Protein AF-A0A388K376-F1 (afdb_monomer)

Organism: Chara braunii (NCBI:txid69332)

InterPro domains:
  IPR001272 Phosphoenolpyruvate carboxykinase, ATP-utilising [MF_00453] (717-1247)
  IPR001272 Phosphoenolpyruvate carboxykinase, ATP-utilising [PF01293] (727-1193)
  IPR001272 Phosphoenolpyruvate carboxykinase, ATP-utilising [PTHR30031] (686-1246)
  IPR001272 Phosphoenolpyruvate carboxykinase, ATP-utilising [TIGR00224] (724-1246)
  IPR001272 Phosphoenolpyruvate carboxykinase, ATP-utilising [cd00484] (727-1244)
  IPR008210 Phosphoenolpyruvate carboxykinase, N-terminal [G3DSA:3.40.449.10] (725-931)
  IPR008210 Phosphoenolpyruvate carboxykinase, N-terminal [SSF68923] (724-924)
  IPR013035 Phosphoenolpyruvate carboxykinase, C-terminal [G3DSA:3.90.228.20] (932-1227)
  IPR013057 Amino acid transporter, transmembrane domain [PF01490] (84-297)
  IPR013057 Amino acid transporter, transmembrane domain [PF01490] (342-517)
  IPR015994 Phosphoenolpyruvate carboxykinase (ATP), conserved site [PS00532] (962-977)

Secondary structure (DSSP, 8-state):
--------------------------------------------------------------------S-S---SSS---HHHHHHHHHHHH-SGGGGGHHHHHHHHHHHHHHHHHHHHHHHHHHHHHHHHHHHHHHT-SSHHHHHHHHHHHHHHHHHHHHHHHHHHHHHHHHHHHHHHHHHHHHHHHS-TT-GGGSHHHHHHHHIIIIIHHHHT-S-GGGGHHHHHHHHHHHHHHHHHHHHHHHHHHHH-HHHHHHHGGG--SS---TTHHHHHHHHHHHH--HHHHHHHHHHS-TTPPP---PPP--------------------S-SHHHHHHHHHHHHHHHHHHHHHHHHHHHHHHHHHHHHHH-TT--S-HHHHS-TT-HHHHHHHHHHHHHHHHHHHHHHHHHHHHHHHHHHHHHHHHHHTTSPPP-------------------TT--HHHHHHHHHHHHHHHHHHHHHH---HHHHHHHHIIIIIHIIIIIHHHHHHHTT--TT--S--SSSHHHHGGGS----SS-------------------------------------------------------------SSHHHHHHHHHHHHHHHHHHHHHHHHHHHHHHHH-TTGGGGSHHHHHHHHTTS--S-------------------------------------------------------------------TTS----S-EEES--HHHHHHHHHHHSTT-EE-TTS-EEE--TT-SS--GGGEEEE--TTTTTTS--STT-S--EE-HHHHHHHHHHHHHHHHTSS-EEEEEEEE-S-TTS-EEEEEEESSHHHHHHHHHHSBPPPTGGGTT---SEEEEE-TTSPP-TTSTT--SS-EEEEETTTTEEEEES---THHHHHHHHHHHHHHHHHTT-EEE-EEEEE-TT--EEEEE--TTSSHHHHH--TTSEEEESS-EEE-SS-EEES-SEEEEE-TT--TTT-HHHHHH-STT-EEES-EE-TTT--EESS--SS-S--EEEEEGGGSTTB-SSSEES-EEEEEEEE--TTS-S-SEEEEPHHHHHHHHHHTEEEE-TTSSTT--S-EEEE-GGG-TTT--S-HHHHHHHHHHHHHHHTPEEEEEE-SEESSSBTTBEEPPHHHHHHHHHHHHHSGGGG--EEEPTTT--EEES-BTTB-HHHHSHHHH-S-HHHHHHHHHHHHHHHHHHHGGGTT--BTTBSHHHHHHHHTS---

Radius of gyration: 41.18 Å; Cα contacts (8 Å, |Δi|>4): 1803; chains: 1; bounding box: 124×121×108 Å

Mean predicted aligned error: 21.21 Å

Solvent-accessible surface area (backbone atoms only — not comparable to full-atom values): 73616 Å² total; per-residue (Å²): 131,85,86,83,86,83,89,77,91,82,84,81,88,85,89,87,86,81,90,77,88,86,87,86,87,82,82,90,80,88,93,75,92,85,88,88,85,90,84,89,85,90,84,91,86,82,87,87,80,91,89,88,87,82,83,83,88,87,80,88,85,83,89,89,84,82,94,70,91,86,74,90,79,76,88,86,60,56,69,49,56,67,57,54,16,37,49,50,26,38,56,23,61,56,63,38,52,40,32,32,20,28,28,17,57,53,22,4,58,54,37,31,52,51,52,51,51,52,53,49,54,46,44,55,48,24,47,48,30,48,55,52,45,21,64,72,76,69,30,53,42,60,51,50,38,31,29,76,74,63,33,63,70,47,18,53,53,48,44,54,30,51,36,49,37,34,48,42,51,46,22,36,26,51,37,52,42,43,68,57,47,48,66,55,42,55,70,75,44,66,92,83,46,66,71,58,33,72,65,50,40,50,51,49,47,44,61,74,51,43,42,66,56,43,65,55,90,65,72,76,88,47,67,67,49,32,56,51,41,54,51,40,50,49,48,42,34,50,53,41,50,53,49,51,53,47,48,52,73,77,37,59,80,59,48,65,57,66,56,68,66,54,49,56,64,48,82,55,97,55,46,43,37,34,54,12,29,54,43,37,22,63,49,35,65,68,60,47,36,43,54,58,61,50,43,49,59,84,49,66,71,96,67,97,72,82,91,78,84,87,85,84,92,81,81,94,85,89,80,84,88,81,90,82,92,75,80,94,79,52,60,80,58,49,46,67,46,37,38,54,53,36,48,55,47,30,49,51,53,10,54,44,52,47,50,58,46,41,51,42,37,12,51,43,43,24,74,74,33,64,79,49,47,45,46,48,80,74,72,58,71,88,87,40,68,69,61,50,51,39,44,55,42,51,36,52,38,34,57,65,45,39,39,66,44,49,54,59,36,53,54,36,56,52,50,53,51,52,54,52,50,55,53,55,56,65,71,69,58,86,84,83,89,85,87,87,86,82,95,79,83,84,92,73,83,82,87,72,78,87,68,92,83,75,52,74,72,60,49,54,51,55,52,44,50,49,66,50,51,55,33,45,60,49,35,72,75,45,86,57,56,41,60,51,35,17,56,32,8,23,48,30,29,23,45,66,46,16,39,55,33,14,51,44,21,61,73,64,49,59,72,79,68,71,95,72,93,84,70,61,77,70,52,69,66,69,75,74,76,90,81,88,89,72,90,90,77,82,88,85,82,87,86,87,85,85,87,84,85,90,87,88,91,85,86,91,89,83,90,83,90,84,87,91,88,83,89,81,92,84,84,88,83,87,85,81,88,90,82,86,88,88,86,86,84,90,84,91,84,90,83,83,85,88,92,70,67,75,70,48,61,56,50,39,36,54,49,10,52,48,32,36,53,54,27,49,47,35,26,51,56,27,52,52,53,50,54,77,71,52,92,61,74,81,75,65,68,65,68,63,60,53,68,68,56,75,80,75,82,76,88,86,88,86,89,90,83,87,91,87,84,89,80,90,83,94,87,91,84,90,90,91,89,83,85,88,85,84,85,83,86,83,90,79,89,79,89,82,91,87,89,88,86,84,90,86,82,91,89,78,81,93,66,91,88,85,74,87,82,76,84,75,83,78,75,78,85,50,86,94,43,94,70,74,41,85,34,77,47,66,64,65,53,64,66,58,33,48,54,48,18,63,75,72,38,88,70,40,43,69,34,66,55,46,19,41,35,31,69,31,70,98,26,71,54,79,58,73,88,34,35,33,31,47,64,41,89,94,45,54,84,62,45,36,63,62,90,90,44,48,43,39,68,35,54,66,69,50,49,50,54,54,42,49,55,26,42,54,53,46,41,72,32,84,46,36,35,36,39,69,31,32,33,35,57,44,83,93,65,49,44,42,32,32,42,38,24,73,44,42,62,55,44,49,44,48,60,16,40,26,31,75,61,53,78,76,62,54,74,78,63,72,63,69,31,38,36,43,38,24,15,92,44,64,34,62,49,82,46,74,88,40,83,38,47,33,36,41,36,39,34,77,90,81,25,39,34,36,30,20,39,42,48,29,66,65,49,60,57,49,49,52,48,26,50,42,35,46,52,30,60,70,72,76,20,46,53,43,45,23,8,25,25,26,40,92,87,53,57,19,38,36,29,30,30,47,94,89,29,46,30,52,69,65,31,62,38,96,84,32,29,30,40,36,53,53,40,31,36,40,54,96,82,19,30,22,14,37,50,28,26,42,76,47,76,32,58,73,58,43,60,89,82,44,43,57,66,49,68,30,55,21,66,74,16,37,29,39,44,64,46,52,44,90,83,74,24,47,69,42,33,74,60,45,91,81,34,81,60,16,30,36,33,23,38,42,88,44,37,91,51,45,39,80,72,26,58,49,48,60,49,46,34,41,36,42,30,20,22,35,29,66,14,62,63,36,47,43,25,55,44,54,65,39,33,43,32,35,52,35,46,40,20,52,31,37,44,49,52,74,78,45,97,87,36,80,54,66,38,84,42,71,26,32,53,33,34,38,80,37,51,33,45,51,53,67,61,61,32,49,52,48,43,51,52,26,67,77,62,71,29,49,38,32,43,33,39,55,18,21,34,42,26,32,71,93,74,22,49,67,52,55,65,70,42,54,48,39,52,51,49,35,63,69,79,41,58,58,81,73,51,56,70,48,69,41,80,51,53,62,42,32,23,51,68,66,51,82,88,44,66,50,62,61,36,45,27,74,68,45,27,91,52,60,65,62,46,53,53,50,43,52,53,51,41,49,51,50,56,66,59,51,61,85,55,71,86,57,55,71,95,82,42,55,66,65,54,52,48,25,58,69,39,39,57,55,132

Foldseek 3Di:
DDDDDDDDDDDDDDDDDDDDDDDDDDDDDDDDDDDDDDDDDDDDDDDDDDDDYDDDDDDDDDDDDDPDDDDDDDPDFCLALVLLLLVLLLLLQALLLQQLLVLCLAFFQQRSLVLLVVLLVLQLLLLLLQLLLCVVQVNLFPLSSCCVQVNDVRSLVLLVLLLLLLLLRLLSLLLLLLLLCLVVCCVVDPPPPPCSDSLNVSVCCLVPQQLVLLLDPDPVVLSCLSVLSLVLLVLLLVVLVVVVVVCCVPPVPVLVVVCVLGGNGHHDLCNLLSSLSSLSSLDSNRVLSNSLVSHDLPHDAPDPDDDDDDDDDDDDDDDDDDDDDDDPPCDVLVSNLRSSNSSSVSSCSSSVSVSVSSSSCNNSLCSVPSPAASGSLNVDDPPDPSNSVSSVSSSVSSSSCSSVSLVVSLVSVVVSVVSVVVVVVVVPDDDDDDDDDDDDDDPDDFDDDDPPPDDPSVSSSVSSVCSSVVSSVVSVVDSGSSLSSSQSSLRSSLCSSFQSSLSSLQVVSFSPDSPPPPPDVVPVVVPDDDDPPDDPDDDDDDDDDDDDDDDDDDDDDDDDDDDDDDDDDDDDDDDDDDDDDDDDDDDDDDDDDDDDDVVRSVVSNVRSVVSNVVSVCSNVSSVVSSCVPDPDPPPPPPPPVVVVVVPDDDDDDDDDDDDDDDDYDDDDDDDDDDDDDDDDDDDDDDDDDDDDDDDDDDDDDPDDDDDPPDPPPDDDDCPVPPAPAPAEAEADDLVVLLVCCVPPPPQWDQFLQRATEHEFPPDQDDDLLQEEEECDPVCVVQFDDDPLASHHYDHVVLVVVLSVVLNVLCNPDNYKYKYWFWFWLPPVDIFIEIEIEPGSVLVLLQVQWGHHDDPVCPNPRDGPAYERHSAVAFDDCPRPPRDGRWHFYHYLVSRYTYTYNTSHSVSVVLNVLLNCLRVQVVVLKQKAFWWWWAAPVQAIATEFAAPPLCRQLLLPDPRIATLARTIWIQDPFAIHGRTQWYKDFQAPDDCVRRVLVVQLRHRSKYKYQWDADPPNSHTDSNDASRHSRTIIRGGQVSRVRHDPVSTGHYHQEYEQGEAALQAQDFQKFWDDLLLQLLCQQFLWYWDDDPPDPPRNFIDIDGAHNSPSNRRTGRSNSSSVSVSVSCVVPVHIYMYGHQHFALGHPPRTDGDDVVVSSQVVVCVRVVVVVVFQFDADAFQRTTFGCDTPPDPSLRRRRCSSHPDNVSSVVSNVVVLVVSVVSLVVPQPDDDVPDSVSVVSSVVNGTDD

Structure (mmCIF, N/CA/C/O backbone):
data_AF-A0A388K376-F1
#
_entry.id   AF-A0A388K376-F1
#
loop_
_atom_site.group_PDB
_atom_site.id
_atom_site.type_symbol
_atom_site.label_atom_id
_atom_site.label_alt_id
_atom_site.label_comp_id
_atom_site.label_asym_id
_atom_site.label_entity_id
_atom_site.label_seq_id
_atom_site.pdbx_PDB_ins_code
_atom_site.Cartn_x
_atom_site.Cartn_y
_atom_site.Cartn_z
_atom_site.occupancy
_atom_site.B_iso_or_equiv
_atom_site.auth_seq_id
_atom_site.auth_comp_id
_atom_site.auth_asym_id
_atom_site.auth_atom_id
_atom_site.pdbx_PDB_model_num
ATOM 1 N N . MET A 1 1 ? -29.127 27.838 -47.789 1.00 30.11 1 MET A N 1
ATOM 2 C CA . MET A 1 1 ? -29.131 28.460 -49.136 1.00 30.11 1 MET A CA 1
ATOM 3 C C . MET A 1 1 ? -27.788 29.165 -49.297 1.00 30.11 1 MET A C 1
ATOM 5 O O . MET A 1 1 ? -27.322 29.722 -48.316 1.00 30.11 1 MET A O 1
ATOM 9 N N . ALA A 1 2 ? -27.016 28.830 -50.335 1.00 26.20 2 ALA A N 1
ATOM 10 C CA . ALA A 1 2 ? -26.768 29.710 -51.491 1.00 26.20 2 ALA A CA 1
ATOM 11 C C . ALA A 1 2 ? -26.173 31.075 -51.073 1.00 26.20 2 ALA A C 1
ATOM 13 O O . ALA A 1 2 ? -26.886 31.890 -50.509 1.00 26.20 2 ALA A O 1
ATOM 14 N N . ALA A 1 3 ? -24.853 31.256 -51.209 1.00 26.75 3 ALA A N 1
ATOM 15 C CA . ALA A 1 3 ? -24.200 31.928 -52.355 1.00 26.75 3 ALA A CA 1
ATOM 16 C C . ALA A 1 3 ? -23.973 33.437 -52.057 1.00 26.75 3 ALA A C 1
ATOM 18 O O . ALA A 1 3 ? -24.763 34.025 -51.334 1.00 26.75 3 ALA A O 1
ATOM 19 N N . TRP A 1 4 ? -22.913 34.115 -52.519 1.00 24.64 4 TRP A N 1
ATOM 20 C CA . TRP A 1 4 ? -21.942 33.796 -53.583 1.00 24.64 4 TRP A CA 1
ATOM 21 C C . TRP A 1 4 ? -20.566 34.476 -53.330 1.00 24.64 4 TRP A C 1
ATOM 23 O O . TRP A 1 4 ? -20.400 35.201 -52.355 1.00 24.64 4 TRP A O 1
ATOM 33 N N . SER A 1 5 ? -19.588 34.234 -54.214 1.00 25.78 5 SER A N 1
ATOM 34 C CA . SER A 1 5 ? -18.311 34.990 -54.345 1.00 25.78 5 SER A CA 1
ATOM 35 C C . SER A 1 5 ? -18.506 36.233 -55.258 1.00 25.78 5 SER A C 1
ATOM 37 O O . SER A 1 5 ? -19.658 36.436 -55.654 1.00 25.78 5 SER A O 1
ATOM 39 N N . PRO A 1 6 ? -17.492 37.048 -55.669 1.00 45.25 6 PRO A N 1
ATOM 40 C CA . PRO A 1 6 ? -16.013 36.983 -55.528 1.00 45.25 6 PRO A CA 1
ATOM 41 C C . PRO A 1 6 ? -15.435 38.174 -54.697 1.00 45.25 6 PRO A C 1
ATOM 43 O O . PRO A 1 6 ? -16.215 38.944 -54.153 1.00 45.25 6 PRO A O 1
ATOM 46 N N . GLY A 1 7 ? -14.139 38.332 -54.372 1.00 26.06 7 GLY A N 1
ATOM 47 C CA . GLY A 1 7 ? -12.923 38.511 -55.205 1.00 26.06 7 GLY A CA 1
ATOM 48 C C . GLY A 1 7 ? -12.640 40.014 -55.445 1.00 26.06 7 GLY A C 1
ATOM 49 O O . GLY A 1 7 ? -13.588 40.784 -55.530 1.00 26.06 7 GLY A O 1
ATOM 50 N N . GLY A 1 8 ? -11.405 40.523 -55.545 1.00 25.84 8 GLY A N 1
ATOM 51 C CA . GLY A 1 8 ? -10.055 39.940 -55.432 1.00 25.84 8 GLY A CA 1
ATOM 52 C C . GLY A 1 8 ? -8.984 41.009 -55.765 1.00 25.84 8 GLY A C 1
ATOM 53 O O . GLY A 1 8 ? -9.368 42.089 -56.200 1.00 25.84 8 GLY A O 1
ATOM 54 N N . GLU A 1 9 ? -7.685 40.685 -55.611 1.00 28.41 9 GLU A N 1
ATOM 55 C CA . GLU A 1 9 ? -6.514 41.473 -56.102 1.00 28.41 9 GLU A CA 1
ATOM 56 C C . GLU A 1 9 ? -6.330 42.893 -55.482 1.00 28.41 9 GLU A C 1
ATOM 58 O O . GLU A 1 9 ? -7.251 43.453 -54.901 1.00 28.41 9 GLU A O 1
ATOM 63 N N . GLU A 1 10 ? -5.173 43.573 -55.489 1.00 27.98 10 GLU A N 1
ATOM 64 C CA . GLU A 1 10 ? -3.740 43.201 -55.535 1.00 27.98 10 GLU A CA 1
ATOM 65 C C . GLU A 1 10 ? -2.920 44.368 -54.899 1.00 27.98 10 GLU A C 1
ATOM 67 O O . GLU A 1 10 ? -3.477 45.419 -54.592 1.00 27.98 10 GLU A O 1
ATOM 72 N N . GLY A 1 11 ? -1.586 44.246 -54.784 1.00 26.42 11 GLY A N 1
ATOM 73 C CA . GLY A 1 11 ? -0.719 45.434 -54.966 1.00 26.42 11 GLY A CA 1
ATOM 74 C C . GLY A 1 11 ? -0.137 46.169 -53.742 1.00 26.42 11 GLY A C 1
ATOM 75 O O . GLY A 1 11 ? -0.499 47.303 -53.467 1.00 26.42 11 GLY A O 1
ATOM 76 N N . ARG A 1 12 ? 0.870 45.549 -53.107 1.00 25.92 12 ARG A N 1
ATOM 77 C CA . ARG A 1 12 ? 2.236 46.096 -52.872 1.00 25.92 12 ARG A CA 1
ATOM 78 C C . ARG A 1 12 ? 2.479 47.577 -52.475 1.00 25.92 12 ARG A C 1
ATOM 80 O O . ARG A 1 12 ? 2.184 48.479 -53.241 1.00 25.92 12 ARG A O 1
ATOM 87 N N . ASP A 1 13 ? 3.328 47.718 -51.440 1.00 27.08 13 ASP A N 1
ATOM 88 C CA . ASP A 1 13 ? 4.508 48.621 -51.363 1.00 27.08 13 ASP A CA 1
ATOM 89 C C . ASP A 1 13 ? 4.309 50.165 -51.355 1.00 27.08 13 ASP A C 1
ATOM 91 O O . ASP A 1 13 ? 3.503 50.717 -52.084 1.00 27.08 13 ASP A O 1
ATOM 95 N N . GLN A 1 14 ? 5.080 50.981 -50.616 1.00 25.89 14 GLN A N 1
ATOM 96 C CA . GLN A 1 14 ? 6.018 50.751 -49.501 1.00 25.89 14 GLN A CA 1
ATOM 97 C C . GLN A 1 14 ? 6.333 52.094 -48.792 1.00 25.89 14 GLN A C 1
ATOM 99 O O . GLN A 1 14 ? 5.935 53.153 -49.266 1.00 25.89 14 GLN A O 1
ATOM 104 N N . VAL A 1 15 ? 7.164 52.016 -47.738 1.00 24.39 15 VAL A N 1
ATOM 105 C CA . VAL A 1 15 ? 8.166 52.995 -47.231 1.00 24.39 15 VAL A CA 1
ATOM 106 C C . VAL A 1 15 ? 8.040 53.251 -45.720 1.00 24.39 15 VAL A C 1
ATOM 108 O O . VAL A 1 15 ? 6.960 53.375 -45.155 1.00 24.39 15 VAL A O 1
ATOM 111 N N . LYS A 1 16 ? 9.202 53.254 -45.055 1.00 23.61 16 LYS A N 1
ATOM 112 C CA . LYS A 1 16 ? 9.411 53.367 -43.602 1.00 23.61 16 LYS A CA 1
ATOM 113 C C . LYS A 1 16 ? 9.800 54.800 -43.226 1.00 23.61 16 LYS A C 1
ATOM 115 O O . LYS A 1 16 ? 10.417 55.454 -44.059 1.00 23.61 16 LYS A O 1
ATOM 120 N N . VAL A 1 17 ? 9.605 55.183 -41.955 1.00 23.42 17 VAL A N 1
ATOM 121 C CA . VAL A 1 17 ? 10.581 55.861 -41.049 1.00 23.42 17 VAL A CA 1
ATOM 122 C C . VAL A 1 17 ? 9.856 56.370 -39.781 1.00 23.42 17 VAL A C 1
ATOM 124 O O . VAL A 1 17 ? 8.704 56.763 -39.892 1.00 23.42 17 VAL A O 1
ATOM 127 N N . SER A 1 18 ? 10.452 56.498 -38.583 1.00 22.14 18 SER A N 1
ATOM 128 C CA . SER A 1 18 ? 11.246 55.569 -37.738 1.00 22.14 18 SER A CA 1
ATOM 129 C C . SER A 1 18 ? 11.554 56.253 -36.381 1.00 22.14 18 SER A C 1
ATOM 131 O O . SER A 1 18 ? 11.719 57.467 -36.400 1.00 22.14 18 SER A O 1
ATOM 133 N N . PHE A 1 19 ? 11.789 55.492 -35.292 1.00 22.05 19 PHE A N 1
ATOM 134 C CA . PHE A 1 19 ? 12.235 55.972 -33.951 1.00 22.05 19 PHE A CA 1
ATOM 135 C C . PHE A 1 19 ? 11.214 56.877 -33.200 1.00 22.05 19 PHE A C 1
ATOM 137 O O . PHE A 1 19 ? 10.376 57.507 -33.833 1.00 22.05 19 PHE A O 1
ATOM 144 N N . ALA A 1 20 ? 11.203 56.989 -31.863 1.00 23.17 20 ALA A N 1
ATOM 145 C CA . ALA A 1 20 ? 11.735 56.148 -30.769 1.00 23.17 20 ALA A CA 1
ATOM 146 C C . ALA A 1 20 ? 11.119 56.584 -29.415 1.00 23.17 20 ALA A C 1
ATOM 148 O O . ALA A 1 20 ? 10.576 57.679 -29.362 1.00 23.17 20 ALA A O 1
ATOM 149 N N . GLU A 1 21 ? 11.286 55.746 -28.373 1.00 24.09 21 GLU A N 1
ATOM 150 C CA . GLU A 1 21 ? 11.213 56.052 -26.917 1.00 24.09 21 GLU A CA 1
ATOM 151 C C . GLU A 1 21 ? 9.880 56.664 -26.386 1.00 24.09 21 GLU A C 1
ATOM 153 O O . GLU A 1 21 ? 9.155 57.364 -27.073 1.00 24.09 21 GLU A O 1
ATOM 158 N N . GLU A 1 22 ? 9.386 56.357 -25.182 1.00 22.84 22 GLU A N 1
ATOM 159 C CA . GLU A 1 22 ? 10.097 56.196 -23.906 1.00 22.84 22 GLU A CA 1
ATOM 160 C C . GLU A 1 22 ? 9.457 55.118 -22.979 1.00 22.84 22 GLU A C 1
ATOM 162 O O . GLU A 1 22 ? 8.734 54.231 -23.434 1.00 22.84 22 GLU A O 1
ATOM 167 N N . ILE A 1 23 ? 9.777 55.138 -21.678 1.00 25.50 23 ILE A N 1
ATOM 168 C CA . ILE A 1 23 ? 9.627 54.024 -20.720 1.00 25.50 23 ILE A CA 1
ATOM 169 C C . ILE A 1 23 ? 8.542 54.309 -19.666 1.00 25.50 23 ILE A C 1
ATOM 171 O O . ILE A 1 23 ? 8.523 55.390 -19.086 1.00 25.50 23 ILE A O 1
ATOM 175 N N . SER A 1 24 ? 7.739 53.301 -19.289 1.00 23.94 24 SER A N 1
ATOM 176 C CA . SER A 1 24 ? 7.190 53.208 -17.921 1.00 23.94 24 SER A CA 1
ATOM 177 C C . SER A 1 24 ? 6.829 51.771 -17.509 1.00 23.94 24 SER A C 1
ATOM 179 O O . SER A 1 24 ? 6.620 50.894 -18.345 1.00 23.94 24 SER A O 1
ATOM 181 N N . SER A 1 25 ? 6.801 51.529 -16.200 1.00 25.59 25 SER A N 1
ATOM 182 C CA . SER A 1 25 ? 6.629 50.235 -15.528 1.00 25.59 25 SER A CA 1
ATOM 183 C C . SER A 1 25 ? 5.171 49.928 -15.145 1.00 25.59 25 SER A C 1
ATOM 185 O O . SER A 1 25 ? 4.395 50.850 -14.918 1.00 25.59 25 SER A O 1
ATOM 187 N N . ALA A 1 26 ? 4.820 48.637 -14.980 1.00 24.52 26 ALA A N 1
ATOM 188 C CA . ALA A 1 26 ? 4.358 48.075 -13.689 1.00 24.52 26 ALA A CA 1
ATOM 189 C C . ALA A 1 26 ? 3.813 46.619 -13.761 1.00 24.52 26 ALA A C 1
ATOM 191 O O . ALA A 1 26 ? 3.061 46.253 -14.653 1.00 24.52 26 ALA A O 1
ATOM 192 N N . SER A 1 27 ? 4.210 45.827 -12.755 1.00 25.31 27 SER A N 1
ATOM 193 C CA . SER A 1 27 ? 3.555 44.669 -12.096 1.00 25.31 27 SER A CA 1
ATOM 194 C C . SER A 1 27 ? 2.402 43.850 -12.729 1.00 25.31 27 SER A C 1
ATOM 196 O O . SER A 1 27 ? 1.340 44.367 -13.054 1.00 25.31 27 SER A O 1
ATOM 198 N N . LEU A 1 28 ? 2.581 42.521 -12.631 1.00 27.94 28 LEU A N 1
ATOM 199 C CA . LEU A 1 28 ? 1.601 41.439 -12.378 1.00 27.94 28 LEU A CA 1
ATOM 200 C C . LEU A 1 28 ? 0.115 41.819 -12.154 1.00 27.94 28 LEU A C 1
ATOM 202 O O . LEU A 1 28 ? -0.207 42.531 -11.205 1.00 27.94 28 LEU A O 1
ATOM 206 N N . GLY A 1 29 ? -0.794 41.131 -12.859 1.00 24.03 29 GLY A N 1
ATOM 207 C CA . GLY A 1 29 ? -2.208 41.028 -12.470 1.00 24.03 29 GLY A CA 1
ATOM 208 C C . GLY A 1 29 ? -3.065 40.155 -13.402 1.00 24.03 29 GLY A C 1
ATOM 209 O O . GLY A 1 29 ? -2.956 40.272 -14.613 1.00 24.03 29 GLY A O 1
ATOM 210 N N . ALA A 1 30 ? -3.902 39.296 -12.805 1.00 23.52 30 ALA A N 1
ATOM 211 C CA . ALA A 1 30 ? -5.099 38.627 -13.348 1.00 23.52 30 ALA A CA 1
ATOM 212 C C . ALA A 1 30 ? -5.140 38.143 -14.825 1.00 23.52 30 ALA A C 1
ATOM 214 O O . ALA A 1 30 ? -5.335 38.925 -15.749 1.00 23.52 30 ALA A O 1
ATOM 215 N N . TRP A 1 31 ? -5.204 36.816 -15.010 1.00 24.94 31 TRP A N 1
ATOM 216 C CA . TRP A 1 31 ? -5.995 36.189 -16.085 1.00 24.94 31 TRP A CA 1
ATOM 217 C C . TRP A 1 31 ? -6.747 34.972 -15.520 1.00 24.94 31 TRP A C 1
ATOM 219 O O . TRP A 1 31 ? -6.213 33.868 -15.430 1.00 24.94 31 TRP A O 1
ATOM 229 N N . LEU A 1 32 ? -7.979 35.208 -15.065 1.00 25.95 32 LEU A N 1
ATOM 230 C CA . LEU A 1 32 ? -8.926 34.202 -14.576 1.00 25.95 32 LEU A CA 1
ATOM 231 C C . LEU A 1 32 ? -10.355 34.681 -14.867 1.00 25.95 32 LEU A C 1
ATOM 233 O O . LEU A 1 32 ? -10.617 35.876 -14.777 1.00 25.95 32 LEU A O 1
ATOM 237 N N . ALA A 1 33 ? -11.249 33.722 -15.129 1.00 27.08 33 ALA A N 1
ATOM 238 C CA . ALA A 1 33 ? -12.702 33.866 -15.286 1.00 27.08 33 ALA A CA 1
ATOM 239 C C . ALA A 1 33 ? -13.209 34.804 -16.406 1.00 27.08 33 ALA A C 1
ATOM 241 O O . ALA A 1 33 ? -13.262 36.017 -16.227 1.00 27.08 33 ALA A O 1
ATOM 242 N N . ARG A 1 34 ? -13.671 34.193 -17.512 1.00 25.34 34 ARG A N 1
ATOM 243 C CA . ARG A 1 34 ? -14.848 34.532 -18.352 1.00 25.34 34 ARG A CA 1
ATOM 244 C C . ARG A 1 34 ? -14.852 33.643 -19.613 1.00 25.34 34 ARG A C 1
ATOM 246 O O . ARG A 1 34 ? -13.775 33.253 -20.053 1.00 25.34 34 ARG A O 1
ATOM 253 N N . ASP A 1 35 ? -15.971 33.236 -20.213 1.00 26.30 35 ASP A N 1
ATOM 254 C CA . ASP A 1 35 ? -17.405 33.403 -19.896 1.00 26.30 35 ASP A CA 1
ATOM 255 C C . ASP A 1 35 ? -18.125 32.036 -19.979 1.00 26.30 35 ASP A C 1
ATOM 257 O O . ASP A 1 35 ? -17.566 31.069 -20.499 1.00 26.30 35 ASP A O 1
ATOM 261 N N . ASN A 1 36 ? -19.363 31.954 -19.478 1.00 30.77 36 ASN A N 1
ATOM 262 C CA . ASN A 1 36 ? -20.241 30.788 -19.616 1.00 30.77 36 ASN A CA 1
ATOM 263 C C . ASN A 1 36 ? -21.710 31.237 -19.499 1.00 30.77 36 ASN A C 1
ATOM 265 O O . ASN A 1 36 ? -22.116 31.599 -18.398 1.00 30.77 36 ASN A O 1
ATOM 269 N N . GLU A 1 37 ? -22.490 31.215 -20.587 1.00 29.47 37 GLU A N 1
ATOM 270 C CA . GLU A 1 37 ? -23.930 31.540 -20.555 1.00 29.47 37 GLU A CA 1
ATOM 271 C C . GLU A 1 37 ? -24.713 30.880 -21.719 1.00 29.47 37 GLU A C 1
ATOM 273 O O . GLU A 1 37 ? -24.395 31.063 -22.892 1.00 29.47 37 GLU A O 1
ATOM 278 N N . ASP A 1 38 ? -25.693 30.064 -21.326 1.00 30.59 38 ASP A N 1
ATOM 279 C CA . ASP A 1 38 ? -27.034 29.782 -21.868 1.00 30.59 38 ASP A CA 1
ATOM 280 C C . ASP A 1 38 ? -27.346 29.651 -23.379 1.00 30.59 38 ASP A C 1
ATOM 282 O O . ASP A 1 38 ? -27.217 30.577 -24.178 1.00 30.59 38 ASP A O 1
ATOM 286 N N . ALA A 1 39 ? -28.008 28.530 -23.712 1.00 27.44 39 ALA A N 1
ATOM 287 C CA . ALA A 1 39 ? -29.049 28.458 -24.746 1.00 27.44 39 ALA A CA 1
ATOM 288 C C . ALA A 1 39 ? -30.042 27.308 -24.457 1.00 27.44 39 ALA A C 1
ATOM 290 O O . ALA A 1 39 ? -29.697 26.133 -24.570 1.00 27.44 39 ALA A O 1
ATOM 291 N N . ASP A 1 40 ? -31.281 27.652 -24.098 1.00 30.98 40 ASP A N 1
ATOM 292 C CA . ASP A 1 40 ? -32.381 26.706 -23.842 1.00 30.98 40 ASP A CA 1
ATOM 293 C C . ASP A 1 40 ? -33.067 26.252 -25.156 1.00 30.98 40 ASP A C 1
ATOM 295 O O . ASP A 1 40 ? -33.022 26.971 -26.160 1.00 30.98 40 ASP A O 1
ATOM 299 N N . GLY A 1 41 ? -33.719 25.078 -25.197 1.00 25.70 41 GLY A N 1
ATOM 300 C CA . GLY A 1 41 ? -34.199 24.528 -26.484 1.00 25.70 41 GLY A CA 1
ATOM 301 C C . GLY A 1 41 ? -35.068 23.262 -26.458 1.00 25.70 41 GLY A C 1
ATOM 302 O O . GLY A 1 41 ? -34.643 22.194 -26.893 1.00 25.70 41 GLY A O 1
ATOM 303 N N . SER A 1 42 ? -36.326 23.373 -26.025 1.00 27.39 42 SER A N 1
ATOM 304 C CA . SER A 1 42 ? -37.303 22.267 -26.026 1.00 27.39 42 SER A CA 1
ATOM 305 C C . SER A 1 42 ? -37.783 21.838 -27.429 1.00 27.39 42 SER A C 1
ATOM 307 O O . SER A 1 42 ? -38.152 22.697 -28.232 1.00 27.39 42 SER A O 1
ATOM 309 N N . GLY A 1 43 ? -37.945 20.531 -27.693 1.00 25.14 43 GLY A N 1
ATOM 310 C CA . GLY A 1 43 ? -38.589 20.045 -28.929 1.00 25.14 43 GLY A CA 1
ATOM 311 C C . GLY A 1 43 ? -38.969 18.555 -28.935 1.00 25.14 43 GLY A C 1
ATOM 312 O O . GLY A 1 43 ? -38.108 17.684 -28.894 1.00 25.14 43 GLY A O 1
ATOM 313 N N . SER A 1 44 ? -40.267 18.240 -29.025 1.00 26.28 44 SER A N 1
ATOM 314 C CA . SER A 1 44 ? -40.796 16.861 -29.032 1.00 26.28 44 SER A CA 1
ATOM 315 C C . SER A 1 44 ? -40.997 16.278 -30.443 1.00 26.28 44 SER A C 1
ATOM 317 O O . SER A 1 44 ? -41.570 16.956 -31.295 1.00 26.28 44 SER A O 1
ATOM 319 N N . GLY A 1 45 ? -40.683 14.992 -30.663 1.00 24.83 45 GLY A N 1
ATOM 320 C CA . GLY A 1 45 ? -40.971 14.263 -31.916 1.00 24.83 45 GLY A CA 1
ATOM 321 C C . GLY A 1 45 ? -41.227 12.759 -31.702 1.00 24.83 45 GLY A C 1
ATOM 322 O O . GLY A 1 45 ? -40.648 12.156 -30.804 1.00 24.83 45 GLY A O 1
ATOM 323 N N . ARG A 1 46 ? -42.129 12.143 -32.484 1.00 24.73 46 ARG A N 1
ATOM 324 C CA . ARG A 1 46 ? -42.665 10.772 -32.275 1.00 24.73 46 ARG A CA 1
ATOM 325 C C . ARG A 1 46 ? -42.606 9.914 -33.554 1.00 24.73 46 ARG A C 1
ATOM 327 O O . ARG A 1 46 ? -42.913 10.441 -34.616 1.00 24.73 46 ARG A O 1
ATOM 334 N N . ARG A 1 47 ? -42.450 8.581 -33.386 1.00 24.66 47 ARG A N 1
ATOM 335 C CA . ARG A 1 47 ? -42.477 7.494 -34.419 1.00 24.66 47 ARG A CA 1
ATOM 336 C C . ARG A 1 47 ? -41.234 7.516 -35.342 1.00 24.66 47 ARG A C 1
ATOM 338 O O . ARG A 1 47 ? -40.711 8.587 -35.595 1.00 24.66 47 ARG A O 1
ATOM 345 N N . GLY A 1 48 ? -40.660 6.412 -35.841 1.00 23.78 48 GLY A N 1
ATOM 346 C CA . GLY A 1 48 ? -41.081 4.996 -35.972 1.00 23.78 48 GLY A CA 1
ATOM 347 C C . GLY A 1 48 ? -41.176 4.618 -37.470 1.00 23.78 48 GLY A C 1
ATOM 348 O O . GLY A 1 48 ? -41.560 5.478 -38.249 1.00 23.78 48 GLY A O 1
ATOM 349 N N . GLY A 1 49 ? -40.878 3.412 -37.975 1.00 22.31 49 GLY A N 1
ATOM 350 C CA . GLY A 1 49 ? -40.338 2.161 -37.410 1.00 22.31 49 GLY A CA 1
ATOM 351 C C . GLY A 1 49 ? -40.485 0.999 -38.431 1.00 22.31 49 GLY A C 1
ATOM 352 O O . GLY A 1 49 ? -41.312 1.113 -39.328 1.00 22.31 49 GLY A O 1
ATOM 353 N N . VAL A 1 50 ? -39.759 -0.122 -38.250 1.00 23.66 50 VAL A N 1
ATOM 354 C CA . VAL A 1 50 ? -39.826 -1.394 -39.041 1.00 23.66 50 VAL A CA 1
ATOM 355 C C . VAL A 1 50 ? -39.275 -1.352 -40.492 1.00 23.66 50 VAL A C 1
ATOM 357 O O . VAL A 1 50 ? -39.582 -0.444 -41.252 1.00 23.66 50 VAL A O 1
ATOM 360 N N . GLY A 1 51 ? -38.522 -2.388 -40.909 1.00 22.66 51 GLY A N 1
ATOM 361 C CA . GLY A 1 51 ? -38.179 -2.655 -42.325 1.00 22.66 51 GLY A CA 1
ATOM 362 C C . GLY A 1 51 ? -36.997 -3.624 -42.534 1.00 22.66 51 GLY A C 1
ATOM 363 O O . GLY A 1 51 ? -35.862 -3.261 -42.257 1.00 22.66 51 GLY A O 1
ATOM 364 N N . VAL A 1 52 ? -37.248 -4.851 -43.014 1.00 25.62 52 VAL A N 1
ATOM 365 C CA . VAL A 1 52 ? -36.253 -5.948 -43.153 1.00 25.62 52 VAL A CA 1
ATOM 366 C C . VAL A 1 52 ? -35.858 -6.201 -44.621 1.00 25.62 52 VAL A C 1
ATOM 368 O O . VAL A 1 52 ? -36.726 -6.178 -45.488 1.00 25.62 52 VAL A O 1
ATOM 371 N N . GLY A 1 53 ? -34.590 -6.570 -44.868 1.00 21.94 53 GLY A N 1
ATOM 372 C CA . GLY A 1 53 ? -34.110 -7.231 -46.103 1.00 21.94 53 GLY A CA 1
ATOM 373 C C . GLY A 1 53 ? -33.183 -6.383 -46.998 1.00 21.94 53 GLY A C 1
ATOM 374 O O . GLY A 1 53 ? -33.199 -5.162 -46.919 1.00 21.94 53 GLY A O 1
ATOM 375 N N . GLY A 1 54 ? -32.340 -6.962 -47.867 1.00 21.36 54 GLY A N 1
ATOM 376 C CA . GLY A 1 54 ? -32.036 -8.392 -48.046 1.00 21.36 54 GLY A CA 1
ATOM 377 C C . GLY A 1 54 ? -31.451 -8.738 -49.430 1.00 21.36 54 GLY A C 1
ATOM 378 O O . GLY A 1 54 ? -32.203 -9.130 -50.314 1.00 21.36 54 GLY A O 1
ATOM 379 N N . GLY A 1 55 ? -30.122 -8.646 -49.601 1.00 21.36 55 GLY A N 1
ATOM 380 C CA . GLY A 1 55 ? -29.415 -8.902 -50.876 1.00 21.36 55 GLY A CA 1
ATOM 381 C C . GLY A 1 55 ? -29.487 -7.736 -51.888 1.00 21.36 55 GLY A C 1
ATOM 382 O O . GLY A 1 55 ? -30.306 -6.839 -51.736 1.00 21.36 55 GLY A O 1
ATOM 383 N N . GLY A 1 56 ? -28.637 -7.664 -52.921 1.00 21.16 56 GLY A N 1
ATOM 384 C CA . GLY A 1 56 ? -27.452 -8.488 -53.192 1.00 21.16 56 GLY A CA 1
ATOM 385 C C . GLY A 1 56 ? -26.745 -8.145 -54.521 1.00 21.16 56 GLY A C 1
ATOM 386 O O . GLY A 1 56 ? -27.392 -8.117 -55.558 1.00 21.16 56 GLY A O 1
ATOM 387 N N . MET A 1 57 ? -25.416 -7.985 -54.448 1.00 22.39 57 MET A N 1
ATOM 388 C CA . MET A 1 57 ? -24.402 -8.065 -55.523 1.00 22.39 57 MET A CA 1
ATOM 389 C C . MET A 1 57 ? -24.286 -6.987 -56.636 1.00 22.39 57 MET A C 1
ATOM 391 O O . MET A 1 57 ? -25.233 -6.589 -57.303 1.00 22.39 57 MET A O 1
ATOM 395 N N . ASP A 1 58 ? -23.010 -6.632 -56.836 1.00 21.88 58 ASP A N 1
ATOM 396 C CA . ASP A 1 58 ? -22.285 -6.275 -58.064 1.00 21.88 58 ASP A CA 1
ATOM 397 C C . ASP A 1 58 ? -22.524 -4.947 -58.811 1.00 21.88 58 ASP A C 1
ATOM 399 O O . ASP A 1 58 ? -23.363 -4.818 -59.701 1.00 21.88 58 ASP A O 1
ATOM 403 N N . ASN A 1 59 ? -21.551 -4.038 -58.641 1.00 23.78 59 ASN A N 1
ATOM 404 C CA . ASN A 1 59 ? -20.715 -3.665 -59.789 1.00 23.78 59 ASN A CA 1
ATOM 405 C C . ASN A 1 59 ? -19.246 -3.371 -59.395 1.00 23.78 59 ASN A C 1
ATOM 407 O O . ASN A 1 59 ? -18.927 -3.164 -58.224 1.00 23.78 59 ASN A O 1
ATOM 411 N N . CYS A 1 60 ? -18.344 -3.423 -60.376 1.00 20.95 60 CYS A N 1
ATOM 412 C CA . CYS A 1 60 ? -16.906 -3.651 -60.197 1.00 20.95 60 CYS A CA 1
ATOM 413 C C . CYS A 1 60 ? -16.078 -2.571 -59.461 1.00 20.95 60 CYS A C 1
ATOM 415 O O . CYS A 1 60 ? -16.007 -1.417 -59.868 1.00 20.95 60 CYS A O 1
ATOM 417 N N . MET A 1 61 ? -15.317 -3.058 -58.473 1.00 20.94 61 MET A N 1
ATOM 418 C CA . MET A 1 61 ? -13.846 -2.995 -58.347 1.00 20.94 61 MET A CA 1
ATOM 419 C C . MET A 1 61 ? -13.070 -1.709 -58.706 1.00 20.94 61 MET A C 1
ATOM 421 O O . MET A 1 61 ? -12.808 -1.427 -59.875 1.00 20.94 61 MET A O 1
ATOM 425 N N . ALA A 1 62 ? -12.420 -1.135 -57.686 1.00 21.22 62 ALA A N 1
ATOM 426 C CA . ALA A 1 62 ? -11.064 -0.587 -57.807 1.00 21.22 62 ALA A CA 1
ATOM 427 C C . ALA A 1 62 ? -10.265 -0.753 -56.491 1.00 21.22 62 ALA A C 1
ATOM 429 O O . ALA A 1 62 ? -10.447 0.002 -55.545 1.00 21.22 62 ALA A O 1
ATOM 430 N N . TRP A 1 63 ? -9.358 -1.740 -56.464 1.00 21.62 63 TRP A N 1
ATOM 431 C CA . TRP A 1 63 ? -8.175 -1.830 -55.585 1.00 21.62 63 TRP A CA 1
ATOM 432 C C . TRP A 1 63 ? -8.347 -1.670 -54.057 1.00 21.62 63 TRP A C 1
ATOM 434 O O . TRP A 1 63 ? -7.978 -0.658 -53.467 1.00 21.62 63 TRP A O 1
ATOM 444 N N . THR A 1 64 ? -8.713 -2.769 -53.388 1.00 21.86 64 THR A N 1
ATOM 445 C CA . THR A 1 64 ? -8.454 -2.990 -51.953 1.00 21.86 64 THR A CA 1
ATOM 446 C C . THR A 1 64 ? -7.439 -4.120 -51.724 1.00 21.86 64 THR A C 1
ATOM 448 O O . THR A 1 64 ? -7.772 -5.302 -51.763 1.00 21.86 64 THR A O 1
ATOM 451 N N . LYS A 1 65 ? -6.183 -3.768 -51.421 1.00 21.44 65 LYS A N 1
ATOM 452 C CA . LYS A 1 65 ? -5.246 -4.625 -50.664 1.00 21.44 65 LYS A CA 1
ATOM 453 C C . LYS A 1 65 ? -4.150 -3.745 -50.057 1.00 21.44 65 LYS A C 1
ATOM 455 O O . LYS A 1 65 ? -3.463 -3.048 -50.794 1.00 21.44 65 LYS A O 1
ATOM 460 N N . GLY A 1 66 ? -4.017 -3.745 -48.729 1.00 22.14 66 GLY A N 1
ATOM 461 C CA . GLY A 1 66 ? -3.090 -2.837 -48.033 1.00 22.14 66 GLY A CA 1
ATOM 462 C C . GLY A 1 66 ? -3.426 -2.484 -46.579 1.00 22.14 66 GLY A C 1
ATOM 463 O O . GLY A 1 66 ? -2.779 -1.607 -46.021 1.00 22.14 66 GLY A O 1
ATOM 464 N N . SER A 1 67 ? -4.411 -3.130 -45.947 1.00 27.70 67 SER A N 1
ATOM 465 C CA . SER A 1 67 ? -4.632 -2.991 -44.503 1.00 27.70 67 SER A CA 1
ATOM 466 C C . SER A 1 67 ? -3.572 -3.778 -43.728 1.00 27.70 67 SER A C 1
ATOM 468 O O . SER A 1 67 ? -3.607 -5.005 -43.697 1.00 27.70 67 SER A O 1
ATOM 470 N N . GLY A 1 68 ? -2.645 -3.057 -43.104 1.00 27.05 68 GLY A N 1
ATOM 471 C CA . GLY A 1 68 ? -1.619 -3.568 -42.198 1.00 27.05 68 GLY A CA 1
ATOM 472 C C . GLY A 1 68 ? -0.993 -2.398 -41.436 1.00 27.05 68 GLY A C 1
ATOM 473 O O . GLY A 1 68 ? -0.895 -1.304 -41.984 1.00 27.05 68 GLY A O 1
ATOM 474 N N . ASP A 1 69 ? -0.626 -2.627 -40.176 1.00 23.42 69 ASP A N 1
ATOM 475 C CA . ASP A 1 69 ? 0.111 -1.707 -39.299 1.00 23.42 69 ASP A CA 1
ATOM 476 C C . ASP A 1 69 ? -0.402 -0.254 -39.218 1.00 23.42 69 ASP A C 1
ATOM 478 O O . ASP A 1 69 ? 0.207 0.669 -39.752 1.00 23.42 69 ASP A O 1
ATOM 482 N N . ASN A 1 70 ? -1.485 -0.035 -38.457 1.00 24.92 70 ASN A N 1
ATOM 483 C CA . ASN A 1 70 ? -1.735 1.226 -37.732 1.00 24.92 70 ASN A CA 1
ATOM 484 C C . ASN A 1 70 ? -2.788 1.041 -36.616 1.00 24.92 70 ASN A C 1
ATOM 486 O O . ASN A 1 70 ? -3.865 1.634 -36.639 1.00 24.92 70 ASN A O 1
ATOM 490 N N . LEU A 1 71 ? -2.472 0.204 -35.620 1.00 24.34 71 LEU A N 1
ATOM 491 C CA . LEU A 1 71 ? -3.188 0.173 -34.338 1.00 24.34 71 LEU A CA 1
ATOM 492 C C . LEU A 1 71 ? -2.310 0.833 -33.261 1.00 24.34 71 LEU A C 1
ATOM 494 O O . LEU A 1 71 ? -1.087 0.691 -33.282 1.00 24.34 71 LEU A O 1
ATOM 498 N N . LEU A 1 72 ? -2.923 1.610 -32.366 1.00 25.73 72 LEU A N 1
ATOM 499 C CA . LEU A 1 72 ? -2.235 2.598 -31.525 1.00 25.73 72 LEU A CA 1
ATOM 500 C C . LEU A 1 72 ? -1.150 1.985 -30.619 1.00 25.73 72 LEU A C 1
ATOM 502 O O . LEU A 1 72 ? -1.412 1.130 -29.775 1.00 25.73 72 LEU A O 1
ATOM 506 N N . SER A 1 73 ? 0.087 2.467 -30.775 1.00 22.92 73 SER A N 1
ATOM 507 C CA . SER A 1 73 ? 1.251 1.979 -30.034 1.00 22.92 73 SER A CA 1
ATOM 508 C C . SER A 1 73 ? 1.213 2.396 -28.559 1.00 22.92 73 SER A C 1
ATOM 510 O O . SER A 1 73 ? 1.304 3.586 -28.252 1.00 22.92 73 SER A O 1
ATOM 512 N N . ILE A 1 74 ? 1.171 1.418 -27.653 1.00 28.62 74 ILE A N 1
ATOM 513 C CA . ILE A 1 74 ? 1.274 1.621 -26.201 1.00 28.62 74 ILE A CA 1
ATOM 514 C C . ILE A 1 74 ? 2.647 2.226 -25.853 1.00 28.62 74 ILE A C 1
ATOM 516 O O . ILE A 1 74 ? 3.671 1.549 -25.958 1.00 28.62 74 ILE A O 1
ATOM 520 N N . GLU A 1 75 ? 2.686 3.477 -25.387 1.00 31.75 75 GLU A N 1
ATOM 521 C CA . GLU A 1 75 ? 3.904 4.061 -24.812 1.00 31.75 75 GLU A CA 1
ATOM 522 C C . GLU A 1 75 ? 4.089 3.591 -23.360 1.00 31.75 75 GLU A C 1
ATOM 524 O O . GLU A 1 75 ? 3.311 3.947 -22.477 1.00 31.75 75 GLU A O 1
ATOM 529 N N . GLY A 1 76 ? 5.134 2.800 -23.089 1.00 38.06 76 GLY A N 1
ATOM 530 C CA . GLY A 1 76 ? 5.483 2.428 -21.711 1.00 38.06 76 GLY A CA 1
ATOM 531 C C . GLY A 1 76 ? 6.566 1.359 -21.548 1.00 38.06 76 GLY A C 1
ATOM 532 O O . GLY A 1 76 ? 7.359 1.458 -20.620 1.00 38.06 76 GLY A O 1
ATOM 533 N N . PHE A 1 77 ? 6.638 0.376 -22.450 1.00 38.28 77 PHE A N 1
ATOM 534 C CA . PHE A 1 77 ? 7.682 -0.660 -22.453 1.00 38.28 77 PHE A CA 1
ATOM 535 C C . PHE A 1 77 ? 8.213 -0.886 -23.863 1.00 38.28 77 PHE A C 1
ATOM 537 O O . PHE A 1 77 ? 7.438 -0.984 -24.816 1.00 38.28 77 PHE A O 1
ATOM 544 N N . ASN A 1 78 ? 9.534 -1.014 -23.998 1.00 47.56 78 ASN A N 1
ATOM 545 C CA . ASN A 1 78 ? 10.171 -1.100 -25.305 1.00 47.56 78 ASN A CA 1
ATOM 546 C C . ASN A 1 78 ? 10.164 -2.542 -25.843 1.00 47.56 78 ASN A C 1
ATOM 548 O O . ASN A 1 78 ? 11.180 -3.236 -25.837 1.00 47.56 78 ASN A O 1
ATOM 552 N N . ARG A 1 79 ? 8.982 -2.999 -26.288 1.00 49.31 79 ARG A N 1
ATOM 553 C CA . ARG A 1 79 ? 8.753 -4.356 -26.828 1.00 49.31 79 ARG A CA 1
ATOM 554 C C . ARG A 1 79 ? 9.578 -4.668 -28.090 1.00 49.31 79 ARG A C 1
ATOM 556 O O . ARG A 1 79 ? 9.764 -5.843 -28.394 1.00 49.31 79 ARG A O 1
ATOM 563 N N . ASP A 1 80 ? 10.077 -3.654 -28.807 1.00 67.12 80 ASP A N 1
ATOM 564 C CA . ASP A 1 80 ? 10.957 -3.823 -29.972 1.00 67.12 80 ASP A CA 1
ATOM 565 C C . ASP A 1 80 ? 12.433 -3.504 -29.629 1.00 67.12 80 ASP A C 1
ATOM 567 O O . ASP A 1 80 ? 12.793 -2.332 -29.453 1.00 67.12 80 ASP A O 1
ATOM 571 N N . PRO A 1 81 ? 13.332 -4.511 -29.612 1.00 74.50 81 PRO A N 1
ATOM 572 C CA . PRO A 1 81 ? 14.771 -4.310 -29.449 1.00 74.50 81 PRO A CA 1
ATOM 573 C C . PRO A 1 81 ? 15.401 -3.342 -30.458 1.00 74.50 81 PRO A C 1
ATOM 575 O O . PRO A 1 81 ? 16.430 -2.746 -30.145 1.00 74.50 81 PRO A O 1
ATOM 578 N N . ARG A 1 82 ? 14.807 -3.136 -31.644 1.00 76.44 82 ARG A N 1
ATOM 579 C CA . ARG A 1 82 ? 15.291 -2.159 -32.638 1.00 76.44 82 ARG A CA 1
ATOM 580 C C . ARG A 1 82 ? 15.218 -0.730 -32.100 1.00 76.44 82 ARG A C 1
ATOM 582 O O . ARG A 1 82 ? 16.136 0.054 -32.318 1.00 76.44 82 ARG A O 1
ATOM 589 N N . VAL A 1 83 ? 14.176 -0.392 -31.341 1.00 74.25 83 VAL A N 1
ATOM 590 C CA . VAL A 1 83 ? 14.063 0.927 -30.700 1.00 74.25 83 VAL A CA 1
ATOM 591 C C . VAL A 1 83 ? 15.082 1.049 -29.562 1.00 74.25 83 VAL A C 1
ATOM 593 O O . VAL A 1 83 ? 15.693 2.102 -29.406 1.00 74.25 83 VAL A O 1
ATOM 596 N N . SER A 1 84 ? 15.357 -0.030 -28.818 1.00 80.88 84 SER A N 1
ATOM 597 C CA . SER A 1 84 ? 16.449 -0.048 -27.826 1.00 80.88 84 SER A CA 1
ATOM 598 C C . SER A 1 84 ? 17.832 0.103 -28.476 1.00 80.88 84 SER A C 1
ATOM 600 O O . SER A 1 84 ? 18.689 0.780 -27.914 1.00 80.88 84 SER A O 1
ATOM 602 N N . VAL A 1 85 ? 18.037 -0.442 -29.683 1.00 83.12 85 VAL A N 1
ATOM 603 C CA . VAL A 1 85 ? 19.233 -0.208 -30.514 1.00 83.12 85 VAL A CA 1
ATOM 604 C C . VAL A 1 85 ? 19.367 1.269 -30.881 1.00 83.12 85 VAL A C 1
ATOM 606 O O . VAL A 1 85 ? 20.438 1.836 -30.676 1.00 83.12 85 VAL A O 1
ATOM 609 N N . PHE A 1 86 ? 18.299 1.918 -31.357 1.00 79.88 86 PHE A N 1
ATOM 610 C CA . PHE A 1 86 ? 18.332 3.351 -31.675 1.00 79.88 86 PHE A CA 1
ATOM 611 C C . PHE A 1 86 ? 18.531 4.233 -30.436 1.00 79.88 86 PHE A C 1
ATOM 613 O O . PHE A 1 86 ? 19.271 5.210 -30.510 1.00 79.88 86 PHE A O 1
ATOM 620 N N . ASN A 1 87 ? 17.948 3.881 -29.288 1.00 77.00 87 ASN A N 1
ATOM 621 C CA . ASN A 1 87 ? 18.141 4.620 -28.037 1.00 77.00 87 ASN A CA 1
ATOM 622 C C . ASN A 1 87 ? 19.568 4.469 -27.485 1.00 77.00 87 ASN A C 1
ATOM 624 O O . ASN A 1 87 ? 20.162 5.462 -27.067 1.0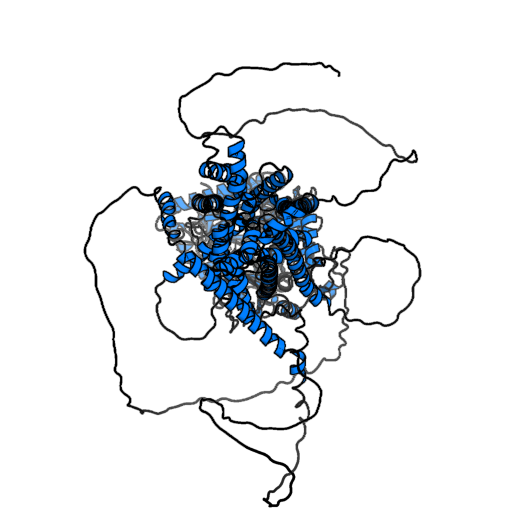0 77.00 87 ASN A O 1
ATOM 628 N N . LEU A 1 88 ? 20.151 3.265 -27.532 1.00 82.12 88 LEU A N 1
ATOM 629 C CA . LEU A 1 88 ? 21.543 3.040 -27.127 1.00 82.12 88 LEU A CA 1
ATOM 630 C C . LEU A 1 88 ? 22.531 3.712 -28.096 1.00 82.12 88 LEU A C 1
ATOM 632 O O . LEU A 1 88 ? 23.515 4.299 -27.652 1.00 82.12 88 LEU A O 1
ATOM 636 N N . ALA A 1 89 ? 22.248 3.686 -29.403 1.00 82.38 89 ALA A N 1
ATOM 637 C CA . ALA A 1 89 ? 23.027 4.422 -30.396 1.00 82.38 89 ALA A CA 1
ATOM 638 C C . ALA A 1 89 ? 22.956 5.938 -30.144 1.00 82.38 89 ALA A C 1
ATOM 640 O O . ALA A 1 89 ? 23.994 6.587 -30.078 1.00 82.38 89 ALA A O 1
ATOM 641 N N . ASN A 1 90 ? 21.766 6.499 -29.907 1.00 78.56 90 ASN A N 1
ATOM 642 C CA . ASN A 1 90 ? 21.575 7.921 -29.599 1.00 78.56 90 ASN A CA 1
ATOM 643 C C . ASN A 1 90 ? 22.218 8.359 -28.269 1.00 78.56 90 ASN A C 1
ATOM 645 O O . ASN A 1 90 ? 22.586 9.518 -28.122 1.00 78.56 90 ASN A O 1
ATOM 649 N N . ALA A 1 91 ? 22.404 7.446 -27.309 1.00 77.50 91 ALA A N 1
ATOM 650 C CA . ALA A 1 91 ? 23.151 7.732 -26.082 1.00 77.50 91 ALA A CA 1
ATOM 651 C C . ALA A 1 91 ? 24.663 7.930 -26.323 1.00 77.50 91 ALA A C 1
ATOM 653 O O . ALA A 1 91 ? 25.306 8.637 -25.550 1.00 77.50 91 ALA A O 1
ATOM 654 N N . ALA A 1 92 ? 25.222 7.329 -27.382 1.00 79.31 92 ALA A N 1
ATOM 655 C CA . ALA A 1 92 ? 26.601 7.559 -27.824 1.00 79.31 92 ALA A CA 1
ATOM 656 C C . ALA A 1 92 ? 26.706 8.670 -28.890 1.00 79.31 92 ALA A C 1
ATOM 658 O O . ALA A 1 92 ? 27.667 9.439 -28.882 1.00 79.31 92 ALA A O 1
ATOM 659 N N . ILE A 1 93 ? 25.731 8.769 -29.805 1.00 80.19 93 ILE A N 1
ATOM 660 C CA . ILE A 1 93 ? 25.728 9.738 -30.908 1.00 80.19 93 ILE A CA 1
ATOM 661 C C . ILE A 1 93 ? 25.583 11.158 -30.365 1.00 80.19 93 ILE A C 1
ATOM 663 O O . ILE A 1 93 ? 24.560 11.567 -29.824 1.00 80.19 93 ILE A O 1
ATOM 667 N N . GLY A 1 94 ? 26.636 11.944 -30.556 1.00 73.62 94 GLY A N 1
ATOM 668 C CA . GLY A 1 94 ? 26.688 13.317 -30.091 1.00 73.62 94 GLY A CA 1
ATOM 669 C C . GLY A 1 94 ? 27.914 14.054 -30.606 1.00 73.62 94 GLY A C 1
ATOM 670 O O . GLY A 1 94 ? 28.503 13.697 -31.624 1.00 73.62 94 GLY A O 1
ATOM 671 N N . SER A 1 95 ? 28.323 15.079 -29.866 1.00 75.44 95 SER A N 1
ATOM 672 C CA . SER A 1 95 ? 29.474 15.932 -30.179 1.00 75.44 95 SER A CA 1
ATOM 673 C C . SER A 1 95 ? 30.791 15.159 -30.341 1.00 75.44 95 SER A C 1
ATOM 675 O O . SER A 1 95 ? 31.650 15.579 -31.115 1.00 75.44 95 SER A O 1
ATOM 677 N N . GLY A 1 96 ? 30.942 14.016 -29.660 1.00 78.50 96 GLY A N 1
ATOM 678 C CA . GLY A 1 96 ? 32.157 13.193 -29.665 1.00 78.50 96 GLY A CA 1
ATOM 679 C C . GLY A 1 96 ? 32.636 12.745 -31.050 1.00 78.50 96 GLY A C 1
ATOM 680 O O . GLY A 1 96 ? 33.840 12.644 -31.259 1.00 78.50 96 GLY A O 1
ATOM 681 N N . VAL A 1 97 ? 31.735 12.534 -32.019 1.00 85.12 97 VAL A N 1
ATOM 682 C CA . VAL A 1 97 ? 32.120 12.084 -33.373 1.00 85.12 97 VAL A CA 1
ATOM 683 C C . VAL A 1 97 ? 32.921 13.131 -34.155 1.00 85.12 97 VAL A C 1
ATOM 685 O O . VAL A 1 97 ? 33.708 12.785 -35.033 1.00 85.12 97 VAL A O 1
ATOM 688 N N . LEU A 1 98 ? 32.763 14.416 -33.828 1.00 85.06 98 LEU A N 1
ATOM 689 C CA . LEU A 1 98 ? 33.385 15.517 -34.570 1.00 85.06 98 LEU A CA 1
ATOM 690 C C . LEU A 1 98 ? 34.894 15.636 -34.304 1.00 85.06 98 LEU A C 1
ATOM 692 O O . LEU A 1 98 ? 35.618 16.139 -35.160 1.00 85.06 98 LEU A O 1
ATOM 696 N N . GLY A 1 99 ? 35.367 15.091 -33.175 1.00 86.69 99 GLY A N 1
ATOM 697 C CA . GLY A 1 99 ? 36.787 14.967 -32.837 1.00 86.69 99 GLY A CA 1
ATOM 698 C C . GLY A 1 99 ? 37.473 13.711 -33.396 1.00 86.69 99 GLY A C 1
ATOM 699 O O . GLY A 1 99 ? 38.690 13.577 -33.273 1.00 86.69 99 GLY A O 1
ATOM 700 N N . PHE A 1 100 ? 36.747 12.780 -34.033 1.00 90.44 100 PHE A N 1
ATOM 701 C CA . PHE A 1 100 ? 37.355 11.562 -34.596 1.00 90.44 100 PHE A CA 1
ATOM 702 C C . PHE A 1 100 ? 38.339 11.850 -35.746 1.00 90.44 100 PHE A C 1
ATOM 704 O O . PHE A 1 100 ? 39.431 11.287 -35.716 1.00 90.44 100 PHE A O 1
ATOM 711 N N . PRO A 1 101 ? 38.047 12.739 -36.717 1.00 90.44 101 PRO A N 1
ATOM 712 C CA . PRO A 1 101 ? 39.010 13.132 -37.754 1.00 90.44 101 PRO A CA 1
ATOM 713 C C . PRO A 1 101 ? 40.312 13.708 -37.179 1.00 90.44 101 PRO A C 1
ATOM 715 O O . PRO A 1 101 ? 41.399 13.383 -37.651 1.00 90.44 101 PRO A O 1
ATOM 718 N N . TYR A 1 102 ? 40.210 14.499 -36.107 1.00 88.75 102 TYR A N 1
ATOM 719 C CA . TYR A 1 102 ? 41.354 15.039 -35.371 1.00 88.75 102 TYR A CA 1
ATOM 720 C C . TYR A 1 102 ? 42.182 13.936 -34.691 1.00 88.75 102 TYR A C 1
ATOM 722 O O . TYR A 1 102 ? 43.403 13.895 -34.832 1.00 88.75 102 TYR A O 1
ATOM 730 N N . ALA A 1 103 ? 41.533 12.972 -34.035 1.00 88.56 103 ALA A N 1
ATOM 731 C CA . ALA A 1 103 ? 42.226 11.811 -33.480 1.00 88.56 103 ALA A CA 1
ATOM 732 C C . ALA A 1 103 ? 42.888 10.941 -34.574 1.00 88.56 103 ALA A C 1
ATOM 734 O O . ALA A 1 103 ? 44.003 10.456 -34.385 1.00 88.56 103 ALA A O 1
ATOM 735 N N . PHE A 1 104 ? 42.259 10.788 -35.746 1.00 90.81 104 PHE A N 1
ATOM 736 C CA . PHE A 1 104 ? 42.839 10.084 -36.901 1.00 90.81 104 PHE A CA 1
ATOM 737 C C . PHE A 1 104 ? 44.051 10.827 -37.489 1.00 90.81 104 PHE A C 1
ATOM 739 O O . PHE A 1 104 ? 45.009 10.174 -37.894 1.00 90.81 104 PHE A O 1
ATOM 746 N N . ARG A 1 105 ? 44.069 12.167 -37.468 1.00 88.94 105 ARG A N 1
ATOM 747 C CA . ARG A 1 105 ? 45.238 12.978 -37.853 1.00 88.94 105 ARG A CA 1
ATOM 748 C C . ARG A 1 105 ? 46.460 12.693 -36.974 1.00 88.94 105 ARG A C 1
ATOM 750 O O . ARG A 1 105 ? 47.560 12.540 -37.496 1.00 88.94 105 ARG A O 1
ATOM 757 N N . HIS A 1 106 ? 46.274 12.605 -35.659 1.00 87.25 106 HIS A N 1
ATOM 758 C CA . HIS A 1 106 ? 47.373 12.374 -34.713 1.00 87.25 106 HIS A CA 1
ATOM 759 C C . HIS A 1 106 ? 47.833 10.907 -34.651 1.00 87.25 106 HIS A C 1
ATOM 761 O O . HIS A 1 106 ? 49.021 10.649 -34.467 1.00 87.25 106 HIS A O 1
ATOM 767 N N . LEU A 1 107 ? 46.928 9.946 -34.868 1.00 89.31 107 LEU A N 1
ATOM 768 C CA . LEU A 1 107 ? 47.221 8.502 -34.846 1.00 89.31 107 LEU A CA 1
ATOM 769 C C . LEU A 1 107 ? 47.586 7.915 -36.226 1.00 89.31 107 LEU A C 1
ATOM 771 O O . LEU A 1 107 ? 48.023 6.765 -36.333 1.00 89.31 107 LEU A O 1
ATOM 775 N N . GLY A 1 108 ? 47.385 8.682 -37.297 1.00 87.62 108 GLY A N 1
ATOM 776 C CA . GLY A 1 108 ? 47.393 8.196 -38.674 1.00 87.62 108 GLY A CA 1
ATOM 777 C C . GLY A 1 108 ? 46.165 7.340 -39.019 1.00 87.62 108 GLY A C 1
ATOM 778 O O . GLY A 1 108 ? 45.450 6.834 -38.152 1.00 87.62 108 GLY A O 1
ATOM 779 N N . LEU A 1 109 ? 45.932 7.148 -40.318 1.00 88.06 109 LEU A N 1
ATOM 780 C CA . LEU A 1 109 ? 44.743 6.502 -40.886 1.00 88.06 109 LEU A CA 1
ATOM 781 C C . LEU A 1 109 ? 44.482 5.088 -40.325 1.00 88.06 109 LEU A C 1
ATOM 783 O O . LEU A 1 109 ? 43.361 4.758 -39.939 1.00 88.06 109 LEU A O 1
ATOM 787 N N . LEU A 1 110 ? 45.526 4.256 -40.257 1.00 88.50 110 LEU A N 1
ATOM 788 C CA . LEU A 1 110 ? 45.474 2.890 -39.734 1.00 88.50 110 LEU A CA 1
ATOM 789 C C . LEU A 1 110 ? 45.418 2.876 -38.201 1.00 88.50 110 LEU A C 1
ATOM 791 O O . LEU A 1 110 ? 44.705 2.056 -37.626 1.00 88.50 110 LEU A O 1
ATOM 795 N N . GLY A 1 111 ? 46.127 3.796 -37.538 1.00 87.81 111 GLY A N 1
ATOM 796 C CA . GLY A 1 111 ? 46.099 3.929 -36.081 1.00 87.81 111 GLY A CA 1
ATOM 797 C C . GLY A 1 111 ? 44.710 4.315 -35.575 1.00 87.81 111 GLY A C 1
ATOM 798 O O . GLY A 1 111 ? 44.181 3.652 -34.685 1.00 87.81 111 GLY A O 1
ATOM 799 N N . GLY A 1 112 ? 44.071 5.309 -36.197 1.00 89.69 112 GLY A N 1
ATOM 800 C CA . GLY A 1 112 ? 42.701 5.722 -35.888 1.00 89.69 112 GLY A CA 1
ATOM 801 C C . GLY A 1 112 ? 41.696 4.571 -35.997 1.00 89.69 112 GLY A C 1
ATOM 802 O O . GLY A 1 112 ? 40.914 4.352 -35.070 1.00 89.69 112 GLY A O 1
ATOM 803 N N . LEU A 1 113 ? 41.767 3.772 -37.071 1.00 91.75 113 LEU A N 1
ATOM 804 C CA . LEU A 1 113 ? 40.933 2.574 -37.239 1.00 91.75 113 LEU A CA 1
ATOM 805 C C . LEU A 1 113 ? 41.202 1.512 -36.158 1.00 91.75 113 LEU A C 1
ATOM 807 O O . LEU A 1 113 ? 40.256 1.015 -35.544 1.00 91.75 113 LEU A O 1
ATOM 811 N N . ILE A 1 114 ? 42.473 1.184 -35.890 1.00 91.94 114 ILE A N 1
ATOM 812 C CA . ILE A 1 114 ? 42.858 0.185 -34.878 1.00 91.94 114 ILE A CA 1
ATOM 813 C C . ILE A 1 114 ? 42.387 0.611 -33.484 1.00 91.94 114 ILE A C 1
ATOM 815 O O . ILE A 1 114 ? 41.736 -0.173 -32.796 1.00 91.94 114 ILE A O 1
ATOM 819 N N . PHE A 1 115 ? 42.663 1.846 -33.062 1.00 90.81 115 PHE A N 1
ATOM 820 C CA . PHE A 1 115 ? 42.283 2.311 -31.727 1.00 90.81 115 PHE A CA 1
ATOM 821 C C . PHE A 1 115 ? 40.771 2.508 -31.579 1.00 90.81 115 PHE A C 1
ATOM 823 O O . PHE A 1 115 ? 40.237 2.184 -30.519 1.00 90.81 115 PHE A O 1
ATOM 830 N N . THR A 1 116 ? 40.054 2.905 -32.637 1.00 91.56 116 THR A N 1
ATOM 831 C CA . THR A 1 116 ? 38.579 2.904 -32.632 1.00 91.56 116 THR A CA 1
ATOM 832 C C . THR A 1 116 ? 38.028 1.492 -32.393 1.00 91.56 116 THR A C 1
ATOM 834 O O . THR A 1 116 ? 37.150 1.313 -31.549 1.00 91.56 116 THR A O 1
ATOM 837 N N . LEU A 1 117 ? 38.577 0.471 -33.065 1.00 92.94 117 LEU A N 1
ATOM 838 C CA . LEU A 1 117 ? 38.189 -0.932 -32.860 1.00 92.94 117 LEU A CA 1
ATOM 839 C C . LEU A 1 117 ? 38.550 -1.447 -31.458 1.00 92.94 117 LEU A C 1
ATOM 841 O O . LEU A 1 117 ? 37.734 -2.118 -30.828 1.00 92.94 117 LEU A O 1
ATOM 845 N N . VAL A 1 118 ? 39.737 -1.123 -30.937 1.00 91.94 118 VAL A N 1
ATOM 846 C CA . VAL A 1 118 ? 40.165 -1.525 -29.582 1.00 91.94 118 VAL A CA 1
ATOM 847 C C . VAL A 1 118 ? 39.250 -0.923 -28.512 1.00 91.94 118 VAL A C 1
ATOM 849 O O . VAL A 1 118 ? 38.756 -1.659 -27.658 1.00 91.94 118 VAL A O 1
ATOM 852 N N . ILE A 1 119 ? 38.965 0.382 -28.575 1.00 91.50 119 ILE A N 1
ATOM 853 C CA . ILE A 1 119 ? 38.053 1.042 -27.627 1.00 91.50 119 ILE A CA 1
ATOM 854 C C . ILE A 1 119 ? 36.625 0.495 -27.765 1.00 91.50 119 ILE A C 1
ATOM 856 O O . ILE A 1 119 ? 35.980 0.242 -26.750 1.00 91.50 119 ILE A O 1
ATOM 860 N N . TYR A 1 120 ? 36.156 0.216 -28.986 1.00 92.88 120 TYR A N 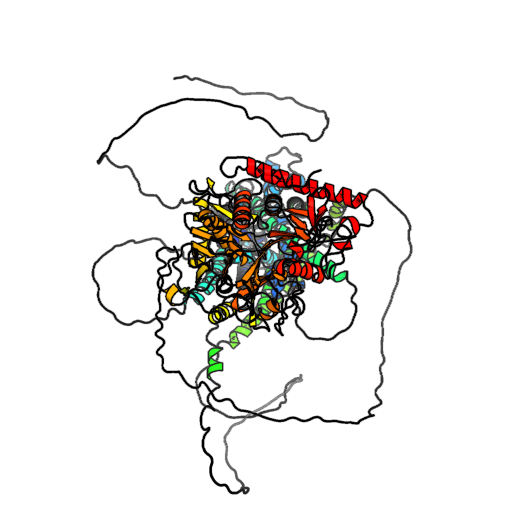1
ATOM 861 C CA . TYR A 1 120 ? 34.876 -0.459 -29.220 1.00 92.88 120 TYR A CA 1
ATOM 862 C C . TYR A 1 120 ? 34.797 -1.836 -28.538 1.00 92.88 120 TYR A C 1
ATOM 864 O O . TYR A 1 120 ? 33.827 -2.111 -27.831 1.00 92.88 120 TYR A O 1
ATOM 872 N N . PHE A 1 121 ? 35.813 -2.695 -28.685 1.00 92.00 121 PHE A N 1
ATOM 873 C CA . PHE A 1 121 ? 35.807 -4.013 -28.040 1.00 92.00 121 PHE A CA 1
ATOM 874 C C . PHE A 1 121 ? 35.832 -3.917 -26.510 1.00 92.00 121 PHE A C 1
ATOM 876 O O . PHE A 1 121 ? 35.141 -4.695 -25.848 1.00 92.00 121 PHE A O 1
ATOM 883 N N . ILE A 1 122 ? 36.571 -2.956 -25.944 1.00 91.44 122 ILE A N 1
ATOM 884 C CA . ILE A 1 122 ? 36.604 -2.724 -24.492 1.00 91.44 122 ILE A CA 1
ATOM 885 C C . ILE A 1 122 ? 35.262 -2.162 -23.993 1.00 91.44 122 ILE A C 1
ATOM 887 O O . ILE A 1 122 ? 34.781 -2.592 -22.949 1.00 91.44 122 ILE A O 1
ATOM 891 N N . LEU A 1 123 ? 34.601 -1.285 -24.754 1.00 91.88 123 LEU A N 1
ATOM 892 C CA . LEU A 1 123 ? 33.251 -0.803 -24.447 1.00 91.88 123 LEU A CA 1
ATOM 893 C C . LEU A 1 123 ? 32.211 -1.933 -24.481 1.00 91.88 123 LEU A C 1
ATOM 895 O O . LEU A 1 123 ? 31.419 -2.069 -23.553 1.00 91.88 123 LEU A O 1
ATOM 899 N N . VAL A 1 124 ? 32.203 -2.761 -25.529 1.00 92.25 124 VAL A N 1
ATOM 900 C CA . VAL A 1 124 ? 31.271 -3.897 -25.639 1.00 92.25 124 VAL A CA 1
ATOM 901 C C . VAL A 1 124 ? 31.502 -4.898 -24.503 1.00 92.25 124 VAL A C 1
ATOM 903 O O . VAL A 1 124 ? 30.544 -5.439 -23.954 1.00 92.25 124 VAL A O 1
ATOM 906 N N . LEU A 1 125 ? 32.755 -5.116 -24.101 1.00 90.75 125 LEU A N 1
ATOM 907 C CA . LEU A 1 125 ? 33.111 -5.890 -22.912 1.00 90.75 125 LEU A CA 1
ATOM 908 C C . LEU A 1 125 ? 32.569 -5.246 -21.622 1.00 90.75 125 LEU A C 1
ATOM 910 O O . LEU A 1 125 ? 31.894 -5.929 -20.852 1.00 90.75 125 LEU A O 1
ATOM 914 N N . ALA A 1 126 ? 32.816 -3.950 -21.415 1.00 91.50 126 ALA A N 1
ATOM 915 C CA . ALA A 1 126 ? 32.359 -3.183 -20.258 1.00 91.50 126 ALA A CA 1
ATOM 916 C C . ALA A 1 126 ? 30.836 -3.255 -20.086 1.00 91.50 126 ALA A C 1
ATOM 918 O O . ALA A 1 126 ? 30.353 -3.665 -19.030 1.00 91.50 126 ALA A O 1
ATOM 919 N N . LEU A 1 127 ? 30.089 -2.965 -21.156 1.00 91.50 127 LEU A N 1
ATOM 920 C CA . LEU A 1 127 ? 28.630 -3.074 -21.204 1.00 91.50 127 LEU A CA 1
ATOM 921 C C . LEU A 1 127 ? 28.167 -4.494 -20.845 1.00 91.50 127 LEU A C 1
ATOM 923 O O . LEU A 1 127 ? 27.269 -4.664 -20.025 1.00 91.50 127 LEU A O 1
ATOM 927 N N . ARG A 1 128 ? 28.798 -5.535 -21.402 1.00 90.69 128 ARG A N 1
ATOM 928 C CA . ARG A 1 128 ? 28.407 -6.937 -21.157 1.00 90.69 128 ARG A CA 1
ATOM 929 C C . ARG A 1 128 ? 28.645 -7.383 -19.718 1.00 90.69 128 ARG A C 1
ATOM 931 O O . ARG A 1 128 ? 27.788 -8.091 -19.182 1.00 90.69 128 ARG A O 1
ATOM 938 N N . VAL A 1 129 ? 29.747 -6.958 -19.096 1.00 89.69 129 VAL A N 1
ATOM 939 C CA . VAL A 1 129 ? 30.017 -7.152 -17.659 1.00 89.69 129 VAL A CA 1
ATOM 940 C C . VAL A 1 129 ? 28.984 -6.391 -16.828 1.00 89.69 129 VAL A C 1
ATOM 942 O O . VAL A 1 129 ? 28.374 -6.973 -15.936 1.00 89.69 129 VAL A O 1
ATOM 945 N N . LEU A 1 130 ? 28.707 -5.130 -17.170 1.00 89.06 130 LEU A N 1
ATOM 946 C CA . LEU A 1 130 ? 27.751 -4.274 -16.468 1.00 89.06 130 LEU A CA 1
ATOM 947 C C . LEU A 1 130 ? 26.313 -4.825 -16.513 1.00 89.06 130 LEU A C 1
ATOM 949 O O . LEU A 1 130 ? 25.630 -4.804 -15.493 1.00 89.06 130 LEU A O 1
ATOM 953 N N . MET A 1 131 ? 25.854 -5.385 -17.641 1.00 89.25 131 MET A N 1
ATOM 954 C CA . MET A 1 131 ? 24.525 -6.021 -17.729 1.00 89.25 131 MET A CA 1
ATOM 955 C C . MET A 1 131 ? 24.453 -7.318 -16.912 1.00 89.25 131 MET A C 1
ATOM 957 O O . MET A 1 131 ? 23.427 -7.628 -16.305 1.00 89.25 131 MET A O 1
ATOM 961 N N . ARG A 1 132 ? 25.552 -8.081 -16.858 1.00 86.06 132 ARG A N 1
ATOM 962 C CA . ARG A 1 132 ? 25.648 -9.298 -16.036 1.00 86.06 132 ARG A CA 1
ATOM 963 C C . ARG A 1 132 ? 25.695 -8.951 -14.544 1.00 86.06 132 ARG A C 1
ATOM 965 O O . ARG A 1 132 ? 25.010 -9.612 -13.771 1.00 86.06 132 ARG A O 1
ATOM 972 N N . ALA A 1 133 ? 26.379 -7.872 -14.161 1.00 81.56 133 ALA A N 1
ATOM 973 C CA . ALA A 1 133 ? 26.368 -7.319 -12.807 1.00 81.56 133 ALA A CA 1
ATOM 974 C C . ALA A 1 133 ? 24.984 -6.767 -12.416 1.00 81.56 133 ALA A C 1
ATOM 976 O O . ALA A 1 133 ? 24.461 -7.134 -11.369 1.00 81.56 133 ALA A O 1
ATOM 977 N N . SER A 1 134 ? 24.337 -5.976 -13.279 1.00 82.75 134 SER A N 1
ATOM 978 C CA . SER A 1 134 ? 22.951 -5.509 -13.097 1.00 82.75 134 SER A CA 1
ATOM 979 C C . SER A 1 134 ? 21.978 -6.675 -12.883 1.00 82.75 134 SER A C 1
ATOM 981 O O . SER A 1 134 ? 21.181 -6.636 -11.949 1.00 82.75 134 SER A O 1
ATOM 983 N N . ARG A 1 135 ? 22.100 -7.766 -13.654 1.00 80.50 135 ARG A N 1
ATOM 984 C CA . ARG A 1 135 ? 21.322 -8.999 -13.438 1.00 80.50 135 ARG A CA 1
ATOM 985 C C . ARG A 1 135 ? 21.667 -9.706 -12.121 1.00 80.50 135 ARG A C 1
ATOM 987 O O . ARG A 1 135 ? 20.759 -10.206 -11.462 1.00 80.50 135 ARG A O 1
ATOM 994 N N . HIS A 1 136 ? 22.948 -9.782 -11.760 1.00 76.12 136 HIS A N 1
ATOM 995 C CA . HIS A 1 136 ? 23.432 -10.484 -10.567 1.00 76.12 136 HIS A CA 1
ATOM 996 C C . HIS A 1 136 ? 22.986 -9.780 -9.274 1.00 76.12 136 HIS A C 1
ATOM 998 O O . HIS A 1 136 ? 22.371 -10.408 -8.417 1.00 76.12 136 HIS A O 1
ATOM 1004 N N . PHE A 1 137 ? 23.203 -8.465 -9.182 1.00 75.62 137 PHE A N 1
ATOM 1005 C CA . PHE A 1 137 ? 22.820 -7.628 -8.037 1.00 75.62 137 PHE A CA 1
ATOM 1006 C C . PHE A 1 137 ? 21.366 -7.119 -8.092 1.00 75.62 137 PHE A C 1
ATOM 1008 O O . PHE A 1 137 ? 20.882 -6.539 -7.125 1.00 75.62 137 PHE A O 1
ATOM 1015 N N . ARG A 1 138 ? 20.651 -7.356 -9.204 1.00 70.69 138 ARG A N 1
ATOM 1016 C CA . ARG A 1 138 ? 19.264 -6.909 -9.478 1.00 70.69 138 ARG A CA 1
ATOM 1017 C C . ARG A 1 138 ? 19.068 -5.387 -9.458 1.00 70.69 138 ARG A C 1
ATOM 1019 O O . ARG A 1 138 ? 18.011 -4.881 -9.093 1.00 70.69 138 ARG A O 1
ATOM 1026 N N . CYS A 1 139 ? 20.093 -4.673 -9.900 1.00 73.88 139 CYS A N 1
ATOM 1027 C CA . CYS A 1 139 ? 20.182 -3.218 -9.908 1.00 73.88 139 CYS A CA 1
ATOM 1028 C C . CYS A 1 139 ? 19.681 -2.618 -11.232 1.00 73.88 139 CYS A C 1
ATOM 1030 O O . CYS A 1 139 ? 20.096 -3.066 -12.304 1.00 73.88 139 CYS A O 1
ATOM 1032 N N . SER A 1 140 ? 18.848 -1.574 -11.167 1.00 71.44 140 SER A N 1
ATOM 1033 C CA . SER A 1 140 ? 18.297 -0.868 -12.338 1.00 71.44 140 SER A CA 1
ATOM 1034 C C . SER A 1 140 ? 19.092 0.375 -12.763 1.00 71.44 140 SER A C 1
ATOM 1036 O O . SER A 1 140 ? 18.841 0.911 -13.844 1.00 71.44 140 SER A O 1
ATOM 1038 N N . THR A 1 141 ? 20.071 0.821 -11.967 1.00 78.25 141 THR A N 1
ATOM 1039 C CA . THR A 1 141 ? 20.972 1.936 -12.306 1.00 78.25 141 THR A CA 1
ATOM 1040 C C . THR A 1 141 ? 22.452 1.549 -12.196 1.00 78.25 141 THR A C 1
ATOM 1042 O O . THR A 1 141 ? 22.816 0.562 -11.554 1.00 78.25 141 THR A O 1
ATOM 1045 N N . PHE A 1 142 ? 23.333 2.339 -12.821 1.00 84.31 142 PHE A N 1
ATOM 1046 C CA . PHE A 1 142 ? 24.792 2.173 -12.718 1.00 84.31 142 PHE A CA 1
ATOM 1047 C C . PHE A 1 142 ? 25.281 2.382 -11.272 1.00 84.31 142 PHE A C 1
ATOM 1049 O O . PHE A 1 142 ? 26.209 1.720 -10.802 1.00 84.31 142 PHE A O 1
ATOM 1056 N N . GLN A 1 143 ? 24.638 3.308 -10.564 1.00 80.19 143 GLN A N 1
ATOM 1057 C CA . GLN A 1 143 ? 24.943 3.737 -9.205 1.00 80.19 143 GLN A CA 1
ATOM 1058 C C . GLN A 1 143 ? 24.618 2.622 -8.211 1.00 80.19 143 GLN A C 1
ATOM 1060 O O . GLN A 1 143 ? 25.453 2.312 -7.365 1.00 80.19 143 GLN A O 1
ATOM 1065 N N . ASP A 1 144 ? 23.474 1.951 -8.380 1.00 75.25 144 ASP A N 1
ATOM 1066 C CA . ASP A 1 144 ? 23.094 0.778 -7.584 1.00 75.25 144 ASP A CA 1
ATOM 1067 C C . ASP A 1 144 ? 24.091 -0.375 -7.780 1.00 75.25 144 ASP A C 1
ATOM 1069 O O . ASP A 1 144 ? 24.589 -0.924 -6.798 1.00 75.25 144 ASP A O 1
ATOM 1073 N N . VAL A 1 145 ? 24.459 -0.697 -9.034 1.00 81.19 145 VAL A N 1
ATOM 1074 C CA . VAL A 1 145 ? 25.487 -1.722 -9.325 1.00 81.19 145 VAL A CA 1
ATOM 1075 C C . VAL A 1 145 ? 26.803 -1.374 -8.627 1.00 81.19 145 VAL A C 1
ATOM 1077 O O . VAL A 1 145 ? 27.429 -2.236 -8.016 1.00 81.19 145 VAL A O 1
ATOM 1080 N N . THR A 1 146 ? 27.211 -0.105 -8.685 1.00 84.06 146 THR A N 1
ATOM 1081 C CA . THR A 1 146 ? 28.455 0.364 -8.060 1.00 84.06 146 THR A CA 1
ATOM 1082 C C . THR A 1 146 ? 28.370 0.330 -6.530 1.00 84.06 146 THR A C 1
ATOM 1084 O O . THR A 1 146 ? 29.336 -0.062 -5.882 1.00 84.06 146 THR A O 1
ATOM 1087 N N . ALA A 1 147 ? 27.226 0.686 -5.940 1.00 79.38 147 ALA A N 1
ATOM 1088 C CA . ALA A 1 147 ? 27.015 0.691 -4.492 1.00 79.38 147 ALA A CA 1
ATOM 1089 C C . ALA A 1 147 ? 27.014 -0.720 -3.896 1.00 79.38 147 ALA A C 1
ATOM 1091 O O . ALA A 1 147 ? 27.666 -0.946 -2.879 1.00 79.38 147 ALA A O 1
ATOM 1092 N N . VAL A 1 148 ? 26.312 -1.662 -4.536 1.00 77.00 148 VAL A N 1
ATOM 1093 C CA . VAL A 1 148 ? 26.199 -3.048 -4.059 1.00 77.00 148 VAL A CA 1
ATOM 1094 C C . VAL A 1 148 ? 27.502 -3.822 -4.281 1.00 77.00 148 VAL A C 1
ATOM 1096 O O . VAL A 1 148 ? 27.901 -4.589 -3.410 1.00 77.00 148 VAL A O 1
ATOM 1099 N N . ALA A 1 149 ? 28.194 -3.608 -5.405 1.00 80.44 149 ALA A N 1
ATOM 1100 C CA . ALA A 1 149 ? 29.429 -4.331 -5.711 1.00 80.44 149 ALA A CA 1
ATOM 1101 C C . ALA A 1 149 ? 30.686 -3.717 -5.068 1.00 80.44 149 ALA A C 1
ATOM 1103 O O . ALA A 1 149 ? 31.543 -4.442 -4.570 1.00 80.44 149 ALA A O 1
ATOM 1104 N N . LEU A 1 150 ? 30.822 -2.387 -5.101 1.00 83.94 150 LEU A N 1
ATOM 1105 C CA . LEU A 1 150 ? 32.065 -1.669 -4.774 1.00 83.94 150 LEU A CA 1
ATOM 1106 C C . LEU A 1 150 ? 31.929 -0.728 -3.560 1.00 83.94 150 LEU A C 1
ATOM 1108 O O . LEU A 1 150 ? 32.888 -0.048 -3.189 1.00 83.94 150 LEU A O 1
ATOM 1112 N N . GLY A 1 151 ? 30.757 -0.695 -2.923 1.00 79.88 151 GLY A N 1
ATOM 1113 C CA . GLY A 1 151 ? 30.495 0.059 -1.699 1.00 79.88 151 GLY A CA 1
ATOM 1114 C C . GLY A 1 151 ? 30.151 1.545 -1.905 1.00 79.88 151 GLY A C 1
ATOM 1115 O O . GLY A 1 151 ? 30.262 2.097 -3.007 1.00 79.88 151 GLY A O 1
ATOM 1116 N N . PRO A 1 152 ? 29.735 2.237 -0.825 1.00 75.69 152 PRO A N 1
ATOM 1117 C CA . PRO A 1 152 ? 29.178 3.588 -0.904 1.00 75.69 152 PRO A CA 1
ATOM 1118 C C . PRO A 1 152 ? 30.183 4.636 -1.400 1.00 75.69 152 PRO A C 1
ATOM 1120 O O . PRO A 1 152 ? 29.810 5.508 -2.177 1.00 75.69 152 PRO A O 1
ATOM 1123 N N . LEU A 1 153 ? 31.466 4.529 -1.029 1.00 81.00 153 LEU A N 1
ATOM 1124 C CA . LEU A 1 153 ? 32.510 5.457 -1.487 1.00 81.00 153 LEU A CA 1
ATOM 1125 C C . LEU A 1 153 ? 32.691 5.415 -3.014 1.00 81.00 153 LEU A C 1
ATOM 1127 O O . LEU A 1 153 ? 32.823 6.459 -3.654 1.00 81.00 153 LEU A O 1
ATOM 1131 N N . MET A 1 154 ? 32.656 4.217 -3.604 1.00 81.69 154 MET A N 1
ATOM 1132 C CA . MET A 1 154 ? 32.766 4.049 -5.053 1.00 81.69 154 MET A CA 1
ATOM 1133 C C . MET A 1 154 ? 31.493 4.496 -5.774 1.00 81.69 154 MET A C 1
ATOM 1135 O O . MET A 1 154 ? 31.598 5.085 -6.848 1.00 81.69 154 MET A O 1
ATOM 1139 N N . SER A 1 155 ? 30.310 4.303 -5.180 1.00 83.31 155 SER A N 1
ATOM 1140 C CA . SER A 1 155 ? 29.059 4.851 -5.727 1.00 83.31 155 SER A CA 1
ATOM 1141 C C . SER A 1 155 ? 29.037 6.382 -5.717 1.00 83.31 155 SER A C 1
ATOM 1143 O O . SER A 1 155 ? 28.692 6.995 -6.728 1.00 83.31 155 SER A O 1
ATOM 1145 N N . PHE A 1 156 ? 29.491 7.019 -4.633 1.00 84.44 156 PHE A N 1
ATOM 1146 C CA . PHE A 1 156 ? 29.613 8.477 -4.550 1.00 84.44 156 PHE A CA 1
ATOM 1147 C C . PHE A 1 156 ? 30.569 9.028 -5.620 1.00 84.44 156 PHE A C 1
ATOM 1149 O O . PHE A 1 156 ? 30.216 9.939 -6.374 1.00 84.44 156 PHE A O 1
ATOM 1156 N N . LEU A 1 157 ? 31.755 8.419 -5.753 1.00 84.31 157 LEU A N 1
ATOM 1157 C CA . LEU A 1 157 ? 32.744 8.785 -6.771 1.00 84.31 157 LEU A CA 1
ATOM 1158 C C . LEU A 1 157 ? 32.213 8.573 -8.200 1.00 84.31 157 LEU A C 1
ATOM 1160 O O . LEU A 1 157 ? 32.381 9.448 -9.052 1.00 84.31 157 LEU A O 1
ATOM 1164 N N . ALA A 1 158 ? 31.541 7.449 -8.462 1.00 84.38 158 ALA A N 1
ATOM 1165 C CA . ALA A 1 158 ? 30.918 7.174 -9.754 1.00 84.38 158 ALA A CA 1
ATOM 1166 C C . ALA A 1 158 ? 29.802 8.173 -10.076 1.00 84.38 158 ALA A C 1
ATOM 1168 O O . ALA A 1 158 ? 29.738 8.661 -11.200 1.00 84.38 158 ALA A O 1
ATOM 1169 N N . SER A 1 159 ? 28.975 8.543 -9.099 1.00 84.94 159 SER A N 1
ATOM 1170 C CA . SER A 1 159 ? 27.885 9.509 -9.279 1.00 84.94 159 SER A CA 1
ATOM 1171 C C . SER A 1 159 ? 28.417 10.901 -9.636 1.00 84.94 159 SER A C 1
ATOM 1173 O O . SER A 1 159 ? 27.934 11.516 -10.589 1.00 84.94 159 SER A O 1
ATOM 1175 N N . ILE A 1 160 ? 29.482 11.360 -8.964 1.00 87.12 160 ILE A N 1
ATOM 1176 C CA . ILE A 1 160 ? 30.185 12.604 -9.326 1.00 87.12 160 ILE A CA 1
ATOM 1177 C C . ILE A 1 160 ? 30.767 12.512 -10.743 1.00 87.12 160 ILE A C 1
ATOM 1179 O O . ILE A 1 160 ? 30.562 13.422 -11.546 1.00 87.12 160 ILE A O 1
ATOM 1183 N N . MET A 1 161 ? 31.461 11.423 -11.090 1.00 87.56 161 MET A N 1
ATOM 1184 C CA . MET A 1 161 ? 32.068 11.286 -12.421 1.00 87.56 161 MET A CA 1
ATOM 1185 C C . MET A 1 161 ? 31.028 11.151 -13.539 1.00 87.56 161 MET A C 1
ATOM 1187 O O . MET A 1 161 ? 31.235 11.685 -14.625 1.00 87.56 161 MET A O 1
ATOM 1191 N N . ILE A 1 162 ? 29.881 10.522 -13.285 1.00 88.12 162 ILE A N 1
ATOM 1192 C CA . ILE A 1 162 ? 28.760 10.462 -14.231 1.00 88.12 162 ILE A CA 1
ATOM 1193 C C . ILE A 1 162 ? 28.144 11.853 -14.430 1.00 88.12 162 ILE A C 1
ATOM 1195 O O . ILE A 1 162 ? 27.850 12.224 -15.567 1.00 88.12 162 ILE A O 1
ATOM 1199 N N . LEU A 1 163 ? 28.021 12.665 -13.374 1.00 88.75 163 LEU A N 1
ATOM 1200 C CA . LEU A 1 163 ? 27.606 14.063 -13.517 1.00 88.75 163 LEU A CA 1
ATOM 1201 C C . LEU A 1 163 ? 28.624 14.879 -14.337 1.00 88.75 163 LEU A C 1
ATOM 1203 O O . LEU A 1 163 ? 28.216 15.624 -15.227 1.00 88.75 163 LEU A O 1
ATOM 1207 N N . VAL A 1 164 ? 29.931 14.696 -14.107 1.00 89.25 164 VAL A N 1
ATOM 1208 C CA . VAL A 1 164 ? 31.003 15.321 -14.912 1.00 89.25 164 VAL A CA 1
ATOM 1209 C C . VAL A 1 164 ? 30.925 14.894 -16.383 1.00 89.25 164 VAL A C 1
ATOM 1211 O O . VAL A 1 164 ? 31.035 15.751 -17.260 1.00 89.25 164 VAL A O 1
ATOM 1214 N N . TYR A 1 165 ? 30.673 13.610 -16.669 1.00 89.25 165 TYR A N 1
ATOM 1215 C CA . TYR A 1 165 ? 30.481 13.109 -18.035 1.00 89.25 165 TYR A CA 1
ATOM 1216 C C . TYR A 1 165 ? 29.314 13.810 -18.740 1.00 89.25 165 TYR A C 1
ATOM 1218 O O . TYR A 1 165 ? 29.476 14.371 -19.827 1.00 89.25 165 TYR A O 1
ATOM 1226 N N . LEU A 1 166 ? 28.143 13.821 -18.096 1.00 88.50 166 LEU A N 1
ATOM 1227 C CA . LEU A 1 166 ? 26.921 14.395 -18.659 1.00 88.50 166 LEU A CA 1
ATOM 1228 C C . LEU A 1 166 ? 27.058 15.910 -18.867 1.00 88.50 166 LEU A C 1
ATOM 1230 O O . LEU A 1 166 ? 26.753 16.404 -19.951 1.00 88.50 166 LEU A O 1
ATOM 1234 N N . VAL A 1 167 ? 27.597 16.644 -17.888 1.00 89.38 167 VAL A N 1
ATOM 1235 C CA . VAL A 1 167 ? 27.888 18.084 -18.013 1.00 89.38 167 VAL A CA 1
ATOM 1236 C C . VAL A 1 167 ? 28.905 18.360 -19.128 1.00 89.38 167 VAL A C 1
ATOM 1238 O O . VAL A 1 167 ? 28.717 19.302 -19.897 1.00 89.38 167 VAL A O 1
ATOM 1241 N N . GLY A 1 168 ? 29.930 17.518 -19.287 1.00 87.81 168 GLY A N 1
ATOM 1242 C CA . GLY A 1 168 ? 30.886 17.598 -20.396 1.00 87.81 168 GLY A CA 1
ATOM 1243 C C . GLY A 1 168 ? 30.236 17.459 -21.776 1.00 87.81 168 GLY A C 1
ATOM 1244 O O . GLY A 1 168 ? 30.565 18.210 -22.703 1.00 87.81 168 GLY A O 1
ATOM 1245 N N . ALA A 1 169 ? 29.261 16.555 -21.907 1.00 87.69 169 ALA A N 1
ATOM 1246 C CA . ALA A 1 169 ? 28.455 16.423 -23.119 1.00 87.69 169 ALA A CA 1
ATOM 1247 C C . ALA A 1 169 ? 27.598 17.675 -23.380 1.00 87.69 169 ALA A C 1
ATOM 1249 O O . ALA A 1 169 ? 27.594 18.169 -24.508 1.00 87.69 169 ALA A O 1
ATOM 1250 N N . LEU A 1 170 ? 26.957 18.242 -22.347 1.00 90.31 170 LEU A N 1
ATOM 1251 C CA . LEU A 1 170 ? 26.182 19.489 -22.459 1.00 90.31 170 LEU A CA 1
ATOM 1252 C C . LEU A 1 170 ? 27.049 20.682 -22.904 1.00 90.31 170 LEU A C 1
ATOM 1254 O O . LEU A 1 170 ? 26.647 21.418 -23.804 1.00 90.31 170 LEU A O 1
ATOM 1258 N N . ILE A 1 171 ? 28.250 20.850 -22.336 1.00 90.06 171 ILE A N 1
ATOM 1259 C CA . ILE A 1 171 ? 29.217 21.884 -22.760 1.00 90.06 171 ILE A CA 1
ATOM 1260 C C . ILE A 1 171 ? 29.569 21.699 -24.242 1.00 90.06 171 ILE A C 1
ATOM 1262 O O . ILE A 1 171 ? 29.490 22.642 -25.030 1.00 90.06 171 ILE A O 1
ATOM 1266 N N . SER A 1 172 ? 29.903 20.470 -24.641 1.00 87.81 172 SER A N 1
ATOM 1267 C CA . SER A 1 172 ? 30.289 20.162 -26.022 1.00 87.81 172 SER A CA 1
ATOM 1268 C C . SER A 1 172 ? 29.140 20.375 -27.020 1.00 87.81 172 SER A C 1
ATOM 1270 O O . SER A 1 172 ? 29.389 20.811 -28.140 1.00 87.81 172 SER A O 1
ATOM 1272 N N . TYR A 1 173 ? 27.880 20.126 -26.637 1.00 89.00 173 TYR A N 1
ATOM 1273 C CA . TYR A 1 173 ? 26.718 20.444 -27.478 1.00 89.00 173 TYR A CA 1
ATOM 1274 C C . TYR A 1 173 ? 26.541 21.954 -27.695 1.00 89.00 173 TYR A C 1
ATOM 1276 O O . TYR A 1 173 ? 26.193 22.360 -28.805 1.00 89.00 173 TYR A O 1
ATOM 1284 N N . LEU A 1 174 ? 26.798 22.792 -26.683 1.00 88.56 174 LEU A N 1
ATOM 1285 C CA . LEU A 1 174 ? 26.736 24.254 -26.830 1.00 88.56 174 LEU A CA 1
ATOM 1286 C C . LEU A 1 174 ? 27.830 24.769 -27.768 1.00 88.56 174 LEU A C 1
ATOM 1288 O O . LEU A 1 174 ? 27.524 25.544 -28.672 1.00 88.56 174 LEU A O 1
ATOM 1292 N N . ILE A 1 175 ? 29.069 24.293 -27.595 1.00 86.94 175 ILE A N 1
ATOM 1293 C CA . ILE A 1 175 ? 30.211 24.629 -28.461 1.00 86.94 175 ILE A CA 1
ATOM 1294 C C . ILE A 1 175 ? 29.861 24.322 -29.928 1.00 86.94 175 ILE A C 1
ATOM 1296 O O . ILE A 1 175 ? 29.761 25.250 -30.727 1.00 86.94 175 ILE A O 1
ATOM 1300 N N . VAL A 1 176 ? 29.499 23.071 -30.244 1.00 85.50 176 VAL A N 1
ATOM 1301 C CA . VAL A 1 176 ? 29.094 22.646 -31.603 1.00 85.50 176 VAL A CA 1
ATOM 1302 C C . VAL A 1 176 ? 27.944 23.488 -32.166 1.00 85.50 176 VAL A C 1
ATOM 1304 O O . VAL A 1 176 ? 27.974 23.891 -33.327 1.00 85.50 176 VAL A O 1
ATOM 1307 N N . THR A 1 177 ? 26.934 23.796 -31.349 1.00 85.75 177 THR A N 1
ATOM 1308 C CA . THR A 1 177 ? 25.787 24.605 -31.792 1.00 85.75 177 THR A CA 1
ATOM 1309 C C . THR A 1 177 ? 26.214 26.032 -32.167 1.00 85.75 177 THR A C 1
ATOM 1311 O O . THR A 1 177 ? 25.703 26.586 -33.140 1.00 85.75 177 THR A O 1
ATOM 1314 N N . ALA A 1 178 ? 27.177 26.625 -31.453 1.00 83.06 178 ALA A N 1
ATOM 1315 C CA . ALA A 1 178 ? 27.745 27.924 -31.811 1.00 83.06 178 ALA A CA 1
ATOM 1316 C C . ALA A 1 178 ? 28.616 27.853 -33.073 1.00 83.06 178 ALA A C 1
ATOM 1318 O O . ALA A 1 178 ? 28.445 28.678 -33.970 1.00 83.06 178 ALA A O 1
ATOM 1319 N N . ASP A 1 179 ? 29.515 26.873 -33.157 1.00 80.44 179 ASP A N 1
ATOM 1320 C CA . ASP A 1 179 ? 30.481 26.746 -34.256 1.00 80.44 179 ASP A CA 1
ATOM 1321 C C . ASP A 1 179 ? 29.808 26.469 -35.611 1.00 80.44 179 ASP A C 1
ATOM 1323 O O . ASP A 1 179 ? 30.267 26.956 -36.645 1.00 80.44 179 ASP A O 1
ATOM 1327 N N . ILE A 1 180 ? 28.650 25.798 -35.608 1.00 80.88 180 ILE A N 1
ATOM 1328 C CA . ILE A 1 180 ? 27.831 25.593 -36.810 1.00 80.88 180 ILE A CA 1
ATOM 1329 C C . ILE A 1 180 ? 27.083 26.863 -37.246 1.00 80.88 180 ILE A C 1
ATOM 1331 O O . ILE A 1 180 ? 27.114 27.220 -38.426 1.00 80.88 180 ILE A O 1
ATOM 1335 N N . PHE A 1 181 ? 26.348 27.512 -36.338 1.00 78.75 181 PHE A N 1
ATOM 1336 C CA . PHE A 1 181 ? 25.404 28.576 -36.715 1.00 78.75 181 PHE A CA 1
ATOM 1337 C C . PHE A 1 181 ? 26.052 29.960 -36.845 1.00 78.75 181 PHE A C 1
ATOM 1339 O O . PHE A 1 181 ? 25.604 30.770 -37.662 1.00 78.75 181 PHE A O 1
ATOM 1346 N N . LEU A 1 182 ? 27.102 30.252 -36.070 1.00 78.06 182 LEU A N 1
ATOM 1347 C CA . LEU A 1 182 ? 27.723 31.578 -36.041 1.00 78.06 182 LEU A CA 1
ATOM 1348 C C . LEU A 1 182 ? 28.278 32.024 -37.412 1.00 78.06 182 LEU A C 1
ATOM 1350 O O . LEU A 1 182 ? 28.008 33.167 -37.791 1.00 78.06 182 LEU A O 1
ATOM 1354 N N . PRO A 1 183 ? 28.959 31.174 -38.214 1.00 76.94 183 PRO A N 1
ATOM 1355 C CA . PRO A 1 183 ? 29.425 31.565 -39.547 1.00 76.94 183 PRO A CA 1
ATOM 1356 C C . PRO A 1 183 ? 28.287 31.955 -40.503 1.00 76.94 183 PRO A C 1
ATOM 1358 O O . PRO A 1 183 ? 28.459 32.855 -41.323 1.00 76.94 183 PRO A O 1
ATOM 1361 N N . PHE A 1 184 ? 27.112 31.327 -40.378 1.00 75.75 184 PHE A N 1
ATOM 1362 C CA . PHE A 1 184 ? 25.940 31.661 -41.190 1.00 75.75 184 PHE A CA 1
ATOM 1363 C C . PHE A 1 184 ? 25.271 32.972 -40.746 1.00 75.75 184 PHE A C 1
ATOM 1365 O O . PHE A 1 184 ? 24.887 33.782 -41.595 1.00 75.75 184 PHE A O 1
ATOM 1372 N N . LEU A 1 185 ? 25.193 33.236 -39.434 1.00 74.81 185 LEU A N 1
ATOM 1373 C CA . LEU A 1 185 ? 24.734 34.534 -38.919 1.00 74.81 185 LEU A CA 1
ATOM 1374 C C . LEU A 1 185 ? 25.631 35.682 -39.404 1.00 74.81 185 LEU A C 1
ATOM 1376 O O . LEU A 1 185 ? 25.119 36.716 -39.825 1.00 74.81 185 LEU A O 1
ATOM 1380 N N . VAL A 1 186 ? 26.954 35.490 -39.393 1.00 77.31 186 VAL A N 1
ATOM 1381 C CA . VAL A 1 186 ? 27.938 36.488 -39.856 1.00 77.31 186 VAL A CA 1
ATOM 1382 C C . VAL A 1 186 ? 27.799 36.798 -41.355 1.00 77.31 186 VAL A C 1
ATOM 1384 O O . VAL A 1 186 ? 28.066 37.926 -41.762 1.00 77.31 186 VAL A O 1
ATOM 1387 N N . GLN A 1 187 ? 27.356 35.839 -42.177 1.00 75.38 187 GLN A N 1
ATOM 1388 C CA . GLN A 1 187 ? 27.052 36.075 -43.597 1.00 75.38 187 GLN A CA 1
ATOM 1389 C C . GLN A 1 187 ? 25.685 36.740 -43.824 1.00 75.38 187 GLN A C 1
ATOM 1391 O O . GLN A 1 187 ? 25.536 37.523 -44.760 1.00 75.38 187 GLN A O 1
ATOM 1396 N N . SER A 1 188 ? 24.690 36.417 -42.993 1.00 77.50 188 SER A N 1
ATOM 1397 C CA . SER A 1 188 ? 23.287 36.817 -43.199 1.00 77.50 188 SER A CA 1
ATOM 1398 C C . SER A 1 188 ? 22.912 38.158 -42.556 1.00 77.50 188 SER A C 1
ATOM 1400 O O . SER A 1 188 ? 21.866 38.720 -42.877 1.00 77.50 188 SER A O 1
ATOM 1402 N N . LEU A 1 189 ? 23.728 38.667 -41.628 1.00 79.81 189 LEU A N 1
ATOM 1403 C CA . LEU A 1 189 ? 23.467 39.897 -40.875 1.00 79.81 189 LEU A CA 1
ATOM 1404 C C . LEU A 1 189 ? 24.370 41.063 -41.319 1.00 79.81 189 LEU A C 1
ATOM 1406 O O . LEU A 1 189 ? 25.492 40.846 -41.781 1.00 79.81 189 LEU A O 1
ATOM 1410 N N . PRO A 1 190 ? 23.939 42.326 -41.118 1.00 77.44 190 PRO A N 1
ATOM 1411 C CA . PRO A 1 190 ? 24.803 43.488 -41.306 1.00 77.44 190 PRO A CA 1
ATOM 1412 C C . PRO A 1 190 ? 26.082 43.407 -40.460 1.00 77.44 190 PRO A C 1
ATOM 1414 O O . PRO A 1 190 ? 26.047 43.032 -39.283 1.00 77.44 190 PRO A O 1
ATOM 1417 N N . ARG A 1 191 ? 27.214 43.811 -41.052 1.00 70.12 191 ARG A N 1
ATOM 1418 C CA . ARG A 1 191 ? 28.522 43.862 -40.378 1.00 70.12 191 ARG A CA 1
ATOM 1419 C C . ARG A 1 191 ? 28.426 44.691 -39.092 1.00 70.12 191 ARG A C 1
ATOM 1421 O O . ARG A 1 191 ? 28.040 45.852 -39.142 1.00 70.12 191 ARG A O 1
ATOM 1428 N N . GLY A 1 192 ? 28.801 44.089 -37.962 1.00 70.75 192 GLY A N 1
ATOM 1429 C CA . GLY A 1 192 ? 28.742 44.721 -36.638 1.00 70.75 192 GLY A CA 1
ATOM 1430 C C . GLY A 1 192 ? 27.457 44.468 -35.838 1.00 70.75 192 GLY A C 1
ATOM 1431 O O . GLY A 1 192 ? 27.354 44.959 -34.718 1.00 70.75 192 GLY A O 1
ATOM 1432 N N . SER A 1 193 ? 26.491 43.694 -36.353 1.00 78.75 193 SER A N 1
ATOM 1433 C CA . SER A 1 193 ? 25.300 43.307 -35.578 1.00 78.75 193 SER A CA 1
ATOM 1434 C C . SER A 1 193 ? 25.678 42.546 -34.292 1.00 78.75 193 SER A C 1
ATOM 1436 O O . SER A 1 193 ? 26.420 41.563 -34.378 1.00 78.75 193 SER A O 1
ATOM 1438 N N . PRO A 1 194 ? 25.141 42.907 -33.107 1.00 75.56 194 PRO A N 1
ATOM 1439 C CA . PRO A 1 194 ? 25.468 42.220 -31.855 1.00 75.56 194 PRO A CA 1
ATOM 1440 C C . PRO A 1 194 ? 25.003 40.756 -31.829 1.00 75.56 194 PRO A C 1
ATOM 1442 O O . PRO A 1 194 ? 25.591 39.951 -31.112 1.00 75.56 194 PRO A O 1
ATOM 1445 N N . LEU A 1 195 ? 24.014 40.372 -32.649 1.00 69.56 195 LEU A N 1
ATOM 1446 C CA . LEU A 1 195 ? 23.600 38.969 -32.801 1.00 69.56 195 LEU A CA 1
ATOM 1447 C C . LEU A 1 195 ? 24.699 38.097 -33.439 1.00 69.56 195 LEU A C 1
ATOM 1449 O O . LEU A 1 195 ? 24.709 36.890 -33.225 1.00 69.56 195 LEU A O 1
ATOM 1453 N N . ALA A 1 196 ? 25.645 38.693 -34.174 1.00 73.06 196 ALA A N 1
ATOM 1454 C CA . ALA A 1 196 ? 26.802 37.997 -34.739 1.00 73.06 196 ALA A CA 1
ATOM 1455 C C . ALA A 1 196 ? 27.947 37.779 -33.718 1.00 73.06 196 ALA A C 1
ATOM 1457 O O . ALA A 1 196 ? 29.036 37.348 -34.091 1.00 73.06 196 ALA A O 1
ATOM 1458 N N . SER A 1 197 ? 27.723 38.064 -32.429 1.00 83.06 197 SER A N 1
ATOM 1459 C CA . SER A 1 197 ? 28.636 37.705 -31.339 1.00 83.06 197 SER A CA 1
ATOM 1460 C C . SER A 1 197 ? 28.357 36.288 -30.829 1.00 83.06 197 SER A C 1
ATOM 1462 O O . SER A 1 197 ? 27.219 35.976 -30.471 1.00 83.06 197 SER A O 1
ATOM 1464 N N . ARG A 1 198 ? 29.405 35.453 -30.702 1.00 82.56 198 ARG A N 1
ATOM 1465 C CA . ARG A 1 198 ? 29.326 34.085 -30.136 1.00 82.56 198 ARG A CA 1
ATOM 1466 C C . ARG A 1 198 ? 28.578 34.069 -28.800 1.00 82.56 198 ARG A C 1
ATOM 1468 O O . ARG A 1 198 ? 27.721 33.217 -28.589 1.00 82.56 198 ARG A O 1
ATOM 1475 N N . THR A 1 199 ? 28.883 35.031 -27.928 1.00 83.69 199 THR A N 1
ATOM 1476 C CA . THR A 1 199 ? 28.297 35.160 -26.587 1.00 83.69 199 THR A CA 1
ATOM 1477 C C . THR A 1 199 ? 26.801 35.446 -26.642 1.00 83.69 199 THR A C 1
ATOM 1479 O O . THR A 1 199 ? 26.022 34.783 -25.964 1.00 83.69 199 THR A O 1
ATOM 1482 N N . VAL A 1 200 ? 26.385 36.400 -27.480 1.00 84.94 200 VAL A N 1
ATOM 1483 C CA . VAL A 1 200 ? 24.970 36.773 -27.630 1.00 84.94 200 VAL A CA 1
ATOM 1484 C C . VAL A 1 200 ? 24.184 35.613 -28.238 1.00 84.94 200 VAL A C 1
ATOM 1486 O O . VAL A 1 200 ? 23.140 35.243 -27.707 1.00 84.94 200 VAL A O 1
ATOM 1489 N N . PHE A 1 201 ? 24.717 34.983 -29.289 1.00 86.31 201 PHE A N 1
ATOM 1490 C CA . PHE A 1 201 ? 24.101 33.817 -29.920 1.00 86.31 201 PHE A CA 1
ATOM 1491 C C . PHE A 1 201 ? 23.911 32.648 -28.938 1.00 86.31 201 PHE A C 1
ATOM 1493 O O . PHE A 1 201 ? 22.803 32.123 -28.816 1.00 86.31 201 PHE A O 1
ATOM 1500 N N . LEU A 1 202 ? 24.958 32.278 -28.188 1.00 87.00 202 LEU A N 1
ATOM 1501 C CA . LEU A 1 202 ? 24.894 31.197 -27.199 1.00 87.00 202 LEU A CA 1
ATOM 1502 C C . LEU A 1 202 ? 23.872 31.473 -26.094 1.00 87.00 202 LEU A C 1
ATOM 1504 O O . LEU A 1 202 ? 23.095 30.578 -25.758 1.00 87.00 202 LEU A O 1
ATOM 1508 N N . CYS A 1 203 ? 23.829 32.695 -25.558 1.00 88.62 203 CYS A N 1
ATOM 1509 C CA . CYS A 1 203 ? 22.837 33.074 -24.554 1.00 88.62 203 CYS A CA 1
ATOM 1510 C C . CYS A 1 203 ? 21.405 33.016 -25.112 1.00 88.62 203 CYS A C 1
ATOM 1512 O O . CYS A 1 203 ? 20.530 32.446 -24.462 1.00 88.62 203 CYS A O 1
ATOM 1514 N N . LEU A 1 204 ? 21.166 33.530 -26.325 1.00 88.75 204 LEU A N 1
ATOM 1515 C CA . LEU A 1 204 ? 19.842 33.499 -26.958 1.00 88.75 204 LEU A CA 1
ATOM 1516 C C . LEU A 1 204 ? 19.354 32.063 -27.207 1.00 88.75 204 LEU A C 1
ATOM 1518 O O . LEU A 1 204 ? 18.246 31.721 -26.797 1.00 88.75 204 LEU A O 1
ATOM 1522 N N . VAL A 1 205 ? 20.175 31.198 -27.811 1.00 87.94 205 VAL A N 1
ATOM 1523 C CA . VAL A 1 205 ? 19.797 29.791 -28.053 1.00 87.94 205 VAL A CA 1
ATOM 1524 C C . VAL A 1 205 ? 19.598 29.036 -26.735 1.00 87.94 205 VAL A C 1
ATOM 1526 O O . VAL A 1 205 ? 18.645 28.264 -26.605 1.00 87.94 205 VAL A O 1
ATOM 1529 N N . SER A 1 206 ? 20.434 29.294 -25.727 1.00 88.88 206 SER A N 1
ATOM 1530 C CA . SER A 1 206 ? 20.309 28.639 -24.420 1.00 88.88 206 SER A CA 1
ATOM 1531 C C . SER A 1 206 ? 19.015 29.017 -23.696 1.00 88.88 206 SER A C 1
ATOM 1533 O O . SER A 1 206 ? 18.339 28.138 -23.167 1.00 88.88 206 SER A O 1
ATOM 1535 N N . VAL A 1 207 ? 18.639 30.301 -23.702 1.00 89.00 207 VAL A N 1
ATOM 1536 C CA . VAL A 1 207 ? 17.452 30.811 -22.990 1.00 89.00 207 VAL A CA 1
ATOM 1537 C C . VAL A 1 207 ? 16.149 30.553 -23.751 1.00 89.00 207 VAL A C 1
ATOM 1539 O O . VAL A 1 207 ? 15.164 30.165 -23.128 1.00 89.00 207 VAL A O 1
ATOM 1542 N N . PHE A 1 208 ? 16.122 30.733 -25.076 1.00 89.62 208 PHE A N 1
ATOM 1543 C CA . PHE A 1 208 ? 14.879 30.681 -25.861 1.00 89.62 208 PHE A CA 1
ATOM 1544 C C . PHE A 1 208 ? 14.618 29.345 -26.572 1.00 89.62 208 PHE A C 1
ATOM 1546 O O . PHE A 1 208 ? 13.482 29.098 -26.970 1.00 89.62 208 PHE A O 1
ATOM 1553 N N . VAL A 1 209 ? 15.620 28.467 -26.716 1.00 88.19 209 VAL A N 1
ATOM 1554 C CA . VAL A 1 209 ? 15.456 27.154 -27.376 1.00 88.19 209 VAL A CA 1
ATOM 1555 C C . VAL A 1 209 ? 15.756 26.004 -26.417 1.00 88.19 209 VAL A C 1
ATOM 1557 O O . VAL A 1 209 ? 14.911 25.133 -26.213 1.00 88.19 209 VAL A O 1
ATOM 1560 N N . ILE A 1 210 ? 16.935 25.997 -25.792 1.00 89.69 210 ILE A N 1
ATOM 1561 C CA . ILE A 1 210 ? 17.386 24.857 -24.982 1.00 89.69 210 ILE A CA 1
ATOM 1562 C C . ILE A 1 210 ? 16.657 24.801 -23.634 1.00 89.69 210 ILE A C 1
ATOM 1564 O O . ILE A 1 210 ? 16.164 23.736 -23.266 1.00 89.69 210 ILE A O 1
ATOM 1568 N N . LEU A 1 211 ? 16.526 25.918 -22.910 1.00 88.69 211 LEU A N 1
ATOM 1569 C CA . LEU A 1 211 ? 15.871 25.940 -21.598 1.00 88.69 211 LEU A CA 1
ATOM 1570 C C . LEU A 1 211 ? 14.382 25.516 -21.645 1.00 88.69 211 LEU A C 1
ATOM 1572 O O . LEU A 1 211 ? 14.008 24.663 -20.836 1.00 88.69 211 LEU A O 1
ATOM 1576 N N . PRO A 1 212 ? 13.533 25.978 -22.590 1.00 89.44 212 PRO A N 1
ATOM 1577 C CA . PRO A 1 212 ? 12.155 25.489 -22.716 1.00 89.44 212 PRO A CA 1
ATOM 1578 C C . PRO A 1 212 ? 12.061 23.985 -23.013 1.00 89.44 212 PRO A C 1
ATOM 1580 O O . PRO A 1 212 ? 11.156 23.311 -22.519 1.00 89.44 212 PRO A O 1
ATOM 1583 N N . LEU A 1 213 ? 13.010 23.431 -23.778 1.00 83.94 213 LEU A N 1
ATOM 1584 C CA . LEU A 1 213 ? 13.096 21.988 -24.025 1.00 83.94 213 LEU A CA 1
ATOM 1585 C C . LEU A 1 213 ? 13.585 21.222 -22.784 1.00 83.94 213 LEU A C 1
ATOM 1587 O O . LEU A 1 213 ? 13.032 20.171 -22.462 1.00 83.94 213 LEU A O 1
ATOM 1591 N N . ALA A 1 214 ? 14.569 21.758 -22.058 1.00 83.94 214 ALA A N 1
ATOM 1592 C CA . ALA A 1 214 ? 15.106 21.180 -20.827 1.00 83.94 214 ALA A CA 1
ATOM 1593 C C . ALA A 1 214 ? 14.075 21.155 -19.686 1.00 83.94 214 ALA A C 1
ATOM 1595 O O . ALA A 1 214 ? 14.036 20.196 -18.917 1.00 83.94 214 ALA A O 1
ATOM 1596 N N . LEU A 1 215 ? 13.197 22.160 -19.592 1.00 84.31 215 LEU A N 1
ATOM 1597 C CA . LEU A 1 215 ? 12.142 22.232 -18.574 1.00 84.31 215 LEU A CA 1
ATOM 1598 C C . LEU A 1 215 ? 11.058 21.146 -18.723 1.00 84.31 215 LEU A C 1
ATOM 1600 O O . LEU A 1 215 ? 10.307 20.916 -17.770 1.00 84.31 215 LEU A O 1
ATOM 1604 N N . LYS A 1 216 ? 10.991 20.423 -19.850 1.00 78.56 216 LYS A N 1
ATOM 1605 C CA . LYS A 1 216 ? 10.068 19.289 -20.015 1.00 78.56 216 LYS A CA 1
ATOM 1606 C C . LYS A 1 216 ? 10.323 18.189 -18.971 1.00 78.56 216 LYS A C 1
ATOM 1608 O O . LYS A 1 216 ? 11.460 17.827 -18.655 1.00 78.56 216 LYS A O 1
ATOM 1613 N N . ARG A 1 217 ? 9.223 17.637 -18.443 1.00 65.19 217 ARG A N 1
ATOM 1614 C CA . ARG A 1 217 ? 9.220 16.586 -17.405 1.00 65.19 217 ARG A CA 1
ATOM 1615 C C . ARG A 1 217 ? 9.263 15.159 -17.960 1.00 65.19 217 ARG A C 1
ATOM 1617 O O . ARG A 1 217 ? 9.620 14.250 -17.221 1.00 65.19 217 ARG A O 1
ATOM 1624 N N . THR A 1 218 ? 8.923 14.946 -19.233 1.00 54.09 218 THR A N 1
ATOM 1625 C CA . THR A 1 218 ? 8.804 13.608 -19.839 1.00 54.09 218 THR A CA 1
ATOM 1626 C C . THR A 1 218 ? 9.604 13.476 -21.137 1.00 54.09 218 THR A C 1
ATOM 1628 O O . THR A 1 218 ? 9.500 14.291 -22.054 1.00 54.09 218 THR A O 1
ATOM 1631 N N . MET A 1 219 ? 10.387 12.397 -21.224 1.00 55.22 219 MET A N 1
ATOM 1632 C CA . MET A 1 219 ? 11.261 12.089 -22.366 1.00 55.22 219 MET A CA 1
ATOM 1633 C C . MET A 1 219 ? 10.506 11.553 -23.596 1.00 55.22 219 MET A C 1
ATOM 1635 O O . MET A 1 219 ? 11.022 11.639 -24.705 1.00 55.22 219 MET A O 1
ATOM 1639 N N . ALA A 1 220 ? 9.275 11.053 -23.428 1.00 48.97 220 ALA A N 1
ATOM 1640 C CA . ALA A 1 220 ? 8.482 10.415 -24.488 1.00 48.97 220 ALA A CA 1
ATOM 1641 C C . ALA A 1 220 ? 8.328 11.276 -25.762 1.00 48.97 220 ALA A C 1
ATOM 1643 O O . ALA A 1 220 ? 8.433 10.769 -26.879 1.00 48.97 220 ALA A O 1
ATOM 1644 N N . SER A 1 221 ? 8.200 12.603 -25.607 1.00 51.50 221 SER A N 1
ATOM 1645 C CA . SER A 1 221 ? 8.088 13.540 -26.740 1.00 51.50 221 SER A CA 1
ATOM 1646 C C . SER A 1 221 ? 9.337 13.637 -27.636 1.00 51.50 221 SER A C 1
ATOM 1648 O O . SER A 1 221 ? 9.288 14.306 -28.666 1.00 51.50 221 SER A O 1
ATOM 1650 N N . LEU A 1 222 ? 10.446 12.979 -27.274 1.00 54.81 222 LEU A N 1
ATOM 1651 C CA . LEU A 1 222 ? 11.720 13.015 -27.999 1.00 54.81 222 LEU A CA 1
ATOM 1652 C C . LEU A 1 222 ? 12.024 11.740 -28.805 1.00 54.81 222 LEU A C 1
ATOM 1654 O O . LEU A 1 222 ? 13.076 11.691 -29.427 1.00 54.81 222 LEU A O 1
ATOM 1658 N N . LYS A 1 223 ? 11.138 10.732 -28.869 1.00 55.88 223 LYS A N 1
ATOM 1659 C CA . LYS A 1 223 ? 11.421 9.436 -29.540 1.00 55.88 223 LYS A CA 1
ATOM 1660 C C . LYS A 1 223 ? 11.922 9.534 -30.995 1.00 55.88 223 LYS A C 1
ATOM 1662 O O . LYS A 1 223 ? 12.690 8.688 -31.445 1.00 55.88 223 LYS A O 1
ATOM 1667 N N . TRP A 1 224 ? 11.542 10.589 -31.716 1.00 66.12 224 TRP A N 1
ATOM 1668 C CA . TRP A 1 224 ? 11.997 10.862 -33.085 1.00 66.12 224 TRP A CA 1
ATOM 1669 C C . TRP A 1 224 ? 13.443 11.391 -33.182 1.00 66.12 224 TRP A C 1
ATOM 1671 O O . TRP A 1 224 ? 14.036 11.335 -34.260 1.00 66.12 224 TRP A O 1
ATOM 1681 N N . SER A 1 225 ? 14.042 11.874 -32.085 1.00 70.25 225 SER A N 1
ATOM 1682 C CA . SER A 1 225 ? 15.407 12.418 -32.085 1.00 70.25 225 SER A CA 1
ATOM 1683 C C . SER A 1 225 ? 16.467 11.342 -32.306 1.00 70.25 225 SER A C 1
ATOM 1685 O O . SER A 1 225 ? 17.383 11.564 -33.094 1.00 70.25 225 SER A O 1
ATOM 1687 N N . SER A 1 226 ? 16.299 10.158 -31.706 1.00 72.19 226 SER A N 1
ATOM 1688 C CA . SER A 1 226 ? 17.206 9.015 -31.877 1.00 72.19 226 SER A CA 1
ATOM 1689 C C . SER A 1 226 ? 17.332 8.589 -33.343 1.00 72.19 226 SER A C 1
ATOM 1691 O O . SER A 1 226 ? 18.423 8.279 -33.816 1.00 72.19 226 SER A O 1
ATOM 1693 N N . VAL A 1 227 ? 16.218 8.621 -34.082 1.00 78.50 227 VAL A N 1
ATOM 1694 C CA . VAL A 1 227 ? 16.192 8.321 -35.521 1.00 78.50 227 VAL A CA 1
ATOM 1695 C C . VAL A 1 227 ? 16.856 9.452 -36.312 1.00 78.50 227 VAL A C 1
ATOM 1697 O O . VAL A 1 227 ? 17.735 9.192 -37.131 1.00 78.50 227 VAL A O 1
ATOM 1700 N N . LEU A 1 228 ? 16.506 10.712 -36.021 1.00 81.50 228 LEU A N 1
ATOM 1701 C CA . LEU A 1 228 ? 17.089 11.889 -36.674 1.00 81.50 228 LEU A CA 1
ATOM 1702 C C . LEU A 1 228 ? 18.620 11.950 -36.519 1.00 81.50 228 LEU A C 1
ATOM 1704 O O . LEU A 1 228 ? 19.315 12.239 -37.491 1.00 81.50 228 LEU A O 1
ATOM 1708 N N . ALA A 1 229 ? 19.143 11.633 -35.332 1.00 78.00 229 ALA A N 1
ATOM 1709 C CA . ALA A 1 229 ? 20.574 11.606 -35.037 1.00 78.00 229 ALA A CA 1
ATOM 1710 C C . ALA A 1 229 ? 21.329 10.581 -35.897 1.00 78.00 229 ALA A C 1
ATOM 1712 O O . ALA A 1 229 ? 22.318 10.925 -36.549 1.00 78.00 229 ALA A O 1
ATOM 1713 N N . VAL A 1 230 ? 20.827 9.342 -35.970 1.00 83.31 230 VAL A N 1
ATOM 1714 C CA . VAL A 1 230 ? 21.408 8.287 -36.818 1.00 83.31 230 VAL A CA 1
ATOM 1715 C C . VAL A 1 230 ? 21.312 8.652 -38.303 1.00 83.31 230 VAL A C 1
ATOM 1717 O O . VAL A 1 230 ? 22.286 8.470 -39.038 1.00 83.31 230 VAL A O 1
ATOM 1720 N N . CYS A 1 231 ? 20.185 9.211 -38.754 1.00 86.31 231 CYS A N 1
ATOM 1721 C CA . CYS A 1 231 ? 20.004 9.634 -40.145 1.00 86.31 231 CYS A CA 1
ATOM 1722 C C . CYS A 1 231 ? 20.962 10.767 -40.549 1.00 86.31 231 CYS A C 1
ATOM 1724 O O . CYS A 1 231 ? 21.614 10.662 -41.587 1.00 86.31 231 CYS A O 1
ATOM 1726 N N . MET A 1 232 ? 21.099 11.818 -39.733 1.00 86.25 232 MET A N 1
ATOM 1727 C CA . MET A 1 232 ? 21.986 12.950 -40.039 1.00 86.25 232 MET A CA 1
ATOM 1728 C C . MET A 1 232 ? 23.466 12.560 -39.989 1.00 86.25 232 MET A C 1
ATOM 1730 O O . MET A 1 232 ? 24.237 12.984 -40.850 1.00 86.25 232 MET A O 1
ATOM 1734 N N . LEU A 1 233 ? 23.864 11.686 -39.059 1.00 85.25 233 LEU A N 1
ATOM 1735 C CA . LEU A 1 233 ? 25.230 11.162 -39.017 1.00 85.25 233 LEU A CA 1
ATOM 1736 C C . LEU A 1 233 ? 25.536 10.233 -40.208 1.00 85.25 233 LEU A C 1
ATOM 1738 O O . LEU A 1 233 ? 26.626 10.293 -40.779 1.00 85.25 233 LEU A O 1
ATOM 1742 N N . SER A 1 234 ? 24.561 9.426 -40.639 1.00 87.50 234 SER A N 1
ATOM 1743 C CA . SER A 1 234 ? 24.671 8.633 -41.873 1.00 87.50 234 SER A CA 1
ATOM 1744 C C . SER A 1 234 ? 24.811 9.533 -43.103 1.00 87.50 234 SER A C 1
ATOM 1746 O O . SER A 1 234 ? 25.641 9.270 -43.971 1.00 87.50 234 SER A O 1
ATOM 1748 N N . TYR A 1 235 ? 24.058 10.634 -43.157 1.00 88.00 235 TYR A N 1
ATOM 1749 C CA . TYR A 1 235 ? 24.149 11.623 -44.229 1.00 88.00 235 TYR A CA 1
ATOM 1750 C C . TYR A 1 235 ? 25.505 12.357 -44.245 1.00 88.00 235 TYR A C 1
ATOM 1752 O O . TYR A 1 235 ? 26.061 12.552 -45.327 1.00 88.00 235 TYR A O 1
ATOM 1760 N N . LEU A 1 236 ? 26.101 12.678 -43.086 1.00 85.75 236 LEU A N 1
ATOM 1761 C CA . LEU A 1 236 ? 27.486 13.175 -42.990 1.00 85.75 236 LEU A CA 1
ATOM 1762 C C . LEU A 1 236 ? 28.483 12.164 -43.582 1.00 85.75 236 LEU A C 1
ATOM 1764 O O . LEU A 1 236 ? 29.275 12.529 -44.451 1.00 85.75 236 LEU A O 1
ATOM 1768 N N . ALA A 1 237 ? 28.426 10.896 -43.161 1.00 86.81 237 ALA A N 1
ATOM 1769 C CA . ALA A 1 237 ? 29.333 9.853 -43.645 1.00 86.81 237 ALA A CA 1
ATOM 1770 C C . ALA A 1 237 ? 29.211 9.623 -45.167 1.00 86.81 237 ALA A C 1
ATOM 1772 O O . ALA A 1 237 ? 30.224 9.540 -45.863 1.00 86.81 237 ALA A O 1
ATOM 1773 N N . ILE A 1 238 ? 27.983 9.597 -45.699 1.00 88.69 238 ILE A N 1
ATOM 1774 C CA . ILE A 1 238 ? 27.718 9.485 -47.143 1.00 88.69 238 ILE A CA 1
ATOM 1775 C C . ILE A 1 238 ? 28.216 10.728 -47.892 1.00 88.69 238 ILE A C 1
ATOM 1777 O O . ILE A 1 238 ? 28.859 10.595 -48.929 1.00 88.69 238 ILE A O 1
ATOM 1781 N N . THR A 1 239 ? 27.980 11.934 -47.367 1.00 86.00 239 THR A N 1
ATOM 1782 C CA . THR A 1 239 ? 28.425 13.182 -48.013 1.00 86.00 239 THR A CA 1
ATOM 1783 C C . THR A 1 239 ? 29.951 13.262 -48.074 1.00 86.00 239 THR A C 1
ATOM 1785 O O . THR A 1 239 ? 30.494 13.641 -49.111 1.00 86.00 239 THR A O 1
ATOM 1788 N N . LEU A 1 240 ? 30.654 12.833 -47.017 1.00 85.38 240 LEU A N 1
ATOM 1789 C CA . LEU A 1 240 ? 32.112 12.678 -47.024 1.00 85.38 240 LEU A CA 1
ATOM 1790 C C . LEU A 1 240 ? 32.565 11.665 -48.089 1.00 85.38 240 LEU A C 1
ATOM 1792 O O . LEU A 1 240 ? 33.429 11.984 -48.905 1.00 85.38 240 LEU A O 1
ATOM 1796 N N . PHE A 1 241 ? 31.953 10.477 -48.143 1.00 87.38 241 PHE A N 1
ATOM 1797 C CA . PHE A 1 241 ? 32.277 9.463 -49.154 1.00 87.38 241 PHE A CA 1
ATOM 1798 C C . PHE A 1 241 ? 32.078 9.982 -50.592 1.00 87.38 241 PHE A C 1
ATOM 1800 O O . PHE A 1 241 ? 32.967 9.859 -51.435 1.00 87.38 241 PHE A O 1
ATOM 1807 N N . CYS A 1 242 ? 30.952 10.638 -50.876 1.00 85.69 242 CYS A N 1
ATOM 1808 C CA . CYS A 1 242 ? 30.696 11.236 -52.186 1.00 85.69 242 CYS A CA 1
ATOM 1809 C C . CYS A 1 242 ? 31.674 12.380 -52.512 1.00 85.69 242 CYS A C 1
ATOM 1811 O O . CYS A 1 242 ? 32.066 12.527 -53.669 1.00 85.69 242 CYS A O 1
ATOM 1813 N N . PHE A 1 243 ? 32.111 13.162 -51.519 1.00 82.88 243 PHE A N 1
ATOM 1814 C CA . PHE A 1 243 ? 33.082 14.241 -51.720 1.00 82.88 243 PHE A CA 1
ATOM 1815 C C . PHE A 1 243 ? 34.486 13.710 -52.050 1.00 82.88 243 PHE A C 1
ATOM 1817 O O . PHE A 1 243 ? 35.133 14.234 -52.961 1.00 82.88 243 PHE A O 1
ATOM 1824 N N . ILE A 1 244 ? 34.947 12.642 -51.382 1.00 82.06 244 ILE A N 1
ATOM 1825 C CA . ILE A 1 244 ? 36.256 12.041 -51.687 1.00 82.06 244 ILE A CA 1
ATOM 1826 C C . ILE A 1 244 ? 36.253 11.302 -53.033 1.00 82.06 244 ILE A C 1
ATOM 1828 O O . ILE A 1 244 ? 37.197 11.454 -53.808 1.00 82.06 244 ILE A O 1
ATOM 1832 N N . VAL A 1 245 ? 35.165 10.598 -53.377 1.00 82.62 245 VAL A N 1
ATOM 1833 C CA . VAL A 1 245 ? 34.971 10.025 -54.724 1.00 82.62 245 VAL A CA 1
ATOM 1834 C C . VAL A 1 245 ? 34.940 11.133 -55.783 1.00 82.62 245 VAL A C 1
ATOM 1836 O O . VAL A 1 245 ? 35.573 10.996 -56.827 1.00 82.62 245 VAL A O 1
ATOM 1839 N N . GLY A 1 246 ? 34.290 12.266 -55.498 1.00 78.31 246 GLY A N 1
ATOM 1840 C CA . GLY A 1 246 ? 34.304 13.450 -56.359 1.00 78.31 246 GLY A CA 1
ATOM 1841 C C . GLY A 1 246 ? 35.715 13.985 -56.626 1.00 78.31 246 GLY A C 1
ATOM 1842 O O . GLY A 1 246 ? 36.083 14.155 -57.791 1.00 78.31 246 GLY A O 1
ATOM 1843 N N . LYS A 1 247 ? 36.526 14.203 -55.576 1.00 75.25 247 LYS A N 1
ATOM 1844 C CA . LYS A 1 247 ? 37.947 14.599 -55.708 1.00 75.25 247 LYS A CA 1
ATOM 1845 C C . LYS A 1 247 ? 38.737 13.616 -56.586 1.00 75.25 247 LYS A C 1
ATOM 1847 O O . LYS A 1 247 ? 39.428 14.042 -57.509 1.00 75.25 247 LYS A O 1
ATOM 1852 N N . LEU A 1 248 ? 38.598 12.313 -56.328 1.00 74.44 248 LEU A N 1
ATOM 1853 C CA . LEU A 1 248 ? 39.300 11.247 -57.057 1.00 74.44 248 LEU A CA 1
ATOM 1854 C C . LEU A 1 248 ? 38.931 11.184 -58.549 1.00 74.44 248 LEU A C 1
ATOM 1856 O O . LEU A 1 248 ? 39.805 10.964 -59.383 1.00 74.44 248 LEU A O 1
ATOM 1860 N N . VAL A 1 249 ? 37.654 11.383 -58.892 1.00 78.69 249 VAL A N 1
ATOM 1861 C CA . VAL A 1 249 ? 37.166 11.326 -60.282 1.00 78.69 249 VAL A CA 1
ATOM 1862 C C . VAL A 1 249 ? 37.504 12.600 -61.061 1.00 78.69 249 VAL A C 1
ATOM 1864 O O . VAL A 1 249 ? 37.829 12.522 -62.244 1.00 78.69 249 VAL A O 1
ATOM 1867 N N . THR A 1 250 ? 37.440 13.775 -60.425 1.00 72.06 250 THR A N 1
ATOM 1868 C CA . THR A 1 250 ? 37.620 15.066 -61.120 1.00 72.06 250 THR A CA 1
ATOM 1869 C C . THR A 1 250 ? 39.072 15.510 -61.277 1.00 72.06 250 THR A C 1
ATOM 1871 O O . THR A 1 250 ? 39.369 16.232 -62.228 1.00 72.06 250 THR A O 1
ATOM 1874 N N . ALA A 1 251 ? 39.980 15.097 -60.387 1.00 62.31 251 ALA A N 1
ATOM 1875 C CA . ALA A 1 251 ? 41.366 15.575 -60.393 1.00 62.31 251 ALA A CA 1
ATOM 1876 C C . ALA A 1 251 ? 42.410 14.512 -59.968 1.00 62.31 251 ALA A C 1
ATOM 1878 O O . ALA A 1 251 ? 43.247 14.798 -59.104 1.00 62.31 251 ALA A O 1
ATOM 1879 N N . PRO A 1 252 ? 42.441 13.312 -60.591 1.00 59.88 252 PRO A N 1
ATOM 1880 C CA . PRO A 1 252 ? 43.271 12.182 -60.144 1.00 59.88 252 PRO A CA 1
ATOM 1881 C C . PRO A 1 252 ? 44.781 12.480 -60.057 1.00 59.88 252 PRO A C 1
ATOM 1883 O O . PRO A 1 252 ? 45.480 11.891 -59.235 1.00 59.88 252 PRO A O 1
ATOM 1886 N N . GLY A 1 253 ? 45.295 13.409 -60.873 1.00 55.50 253 GLY A N 1
ATOM 1887 C CA . GLY A 1 253 ? 46.698 13.840 -60.823 1.00 55.50 253 GLY A CA 1
ATOM 1888 C C . GLY A 1 253 ? 47.026 14.825 -59.692 1.00 55.50 253 GLY A C 1
ATOM 1889 O O . GLY A 1 253 ? 48.148 14.821 -59.196 1.00 55.50 253 GLY A O 1
ATOM 1890 N N . ALA A 1 254 ? 46.064 15.647 -59.257 1.00 54.12 254 ALA A N 1
ATOM 1891 C CA . ALA A 1 254 ? 46.269 16.622 -58.181 1.00 54.12 254 ALA A CA 1
ATOM 1892 C C . ALA A 1 254 ? 46.086 15.984 -56.795 1.00 54.12 254 ALA A C 1
ATOM 1894 O O . ALA A 1 254 ? 46.858 16.257 -55.876 1.00 54.12 254 ALA A O 1
ATOM 1895 N N . SER A 1 255 ? 45.122 15.067 -56.661 1.00 52.62 255 SER A N 1
ATOM 1896 C CA . SER A 1 255 ? 44.857 14.353 -55.406 1.00 52.62 255 SER A CA 1
ATOM 1897 C C . SER A 1 255 ? 46.052 13.519 -54.923 1.00 52.62 255 SER A C 1
ATOM 1899 O O . SER A 1 255 ? 46.253 13.372 -53.722 1.00 52.62 255 SER A O 1
ATOM 1901 N N . ALA A 1 256 ? 46.902 13.034 -55.837 1.00 52.97 256 ALA A N 1
ATOM 1902 C CA . ALA A 1 256 ? 48.148 12.339 -55.495 1.00 52.97 256 ALA A CA 1
ATOM 1903 C C . ALA A 1 256 ? 49.167 13.220 -54.734 1.00 52.97 256 ALA A C 1
ATOM 1905 O O . ALA A 1 256 ? 50.063 12.687 -54.079 1.00 52.97 256 ALA A O 1
ATOM 1906 N N . GLY A 1 257 ? 49.034 14.551 -54.806 1.00 55.62 257 GLY A N 1
ATOM 1907 C CA . GLY A 1 257 ? 49.775 15.496 -53.971 1.00 55.62 257 GLY A CA 1
ATOM 1908 C C . GLY A 1 257 ? 49.184 15.606 -52.565 1.00 55.62 257 GLY A C 1
ATOM 1909 O O . GLY A 1 257 ? 49.891 15.366 -51.595 1.00 55.62 257 GLY A O 1
ATOM 1910 N N . GLU A 1 258 ? 47.885 15.902 -52.451 1.00 58.88 258 GLU A N 1
ATOM 1911 C CA . GLU A 1 258 ? 47.203 16.095 -51.156 1.00 58.88 258 GLU A CA 1
ATOM 1912 C C . GLU A 1 258 ? 47.218 14.837 -50.265 1.00 58.88 258 GLU A C 1
ATOM 1914 O O . GLU A 1 258 ? 47.361 14.939 -49.048 1.00 58.88 258 GLU A O 1
ATOM 1919 N N . PHE A 1 259 ? 47.124 13.634 -50.846 1.00 66.31 259 PHE A N 1
ATOM 1920 C CA . PHE A 1 259 ? 47.213 12.384 -50.075 1.00 66.31 259 PHE A CA 1
ATOM 1921 C C . PHE A 1 259 ? 48.603 12.106 -49.493 1.00 66.31 259 PHE A C 1
ATOM 1923 O O . PHE A 1 259 ? 48.747 11.199 -48.675 1.00 66.31 259 PHE A O 1
ATOM 1930 N N . ARG A 1 260 ? 49.631 12.860 -49.892 1.00 61.41 260 ARG A N 1
ATOM 1931 C CA . ARG A 1 260 ? 51.006 12.659 -49.422 1.00 61.41 260 ARG A CA 1
ATOM 1932 C C . ARG A 1 260 ? 51.222 13.134 -47.982 1.00 61.41 260 ARG A C 1
ATOM 1934 O O . ARG A 1 260 ? 52.127 12.629 -47.324 1.00 61.41 260 ARG A O 1
ATOM 1941 N N . ASP A 1 261 ? 50.357 14.024 -47.494 1.00 70.62 261 ASP A N 1
ATOM 1942 C CA . ASP A 1 261 ? 50.350 14.528 -46.113 1.00 70.62 261 ASP A CA 1
ATOM 1943 C C . ASP A 1 261 ? 49.466 13.681 -45.167 1.00 70.62 261 ASP A C 1
ATOM 1945 O O . ASP A 1 261 ? 49.330 13.985 -43.979 1.00 70.62 261 ASP A O 1
ATOM 1949 N N . VAL A 1 262 ? 48.865 12.594 -45.673 1.00 80.44 262 VAL A N 1
ATOM 1950 C CA . VAL A 1 262 ? 48.094 11.630 -44.875 1.00 80.44 262 VAL A CA 1
ATOM 1951 C C . VAL A 1 262 ? 49.042 10.584 -44.284 1.00 80.44 262 VAL A C 1
ATOM 1953 O O . VAL A 1 262 ? 49.523 9.683 -44.974 1.00 80.44 262 VAL A O 1
ATOM 1956 N N . ALA A 1 263 ? 49.281 10.659 -42.977 1.00 83.62 263 ALA A N 1
ATOM 1957 C CA . ALA A 1 263 ? 50.047 9.654 -42.255 1.00 83.62 263 ALA A CA 1
ATOM 1958 C C . ALA A 1 263 ? 49.261 8.334 -42.183 1.00 83.62 263 ALA A C 1
ATOM 1960 O O . ALA A 1 263 ? 48.122 8.298 -41.716 1.00 83.62 263 ALA A O 1
ATOM 1961 N N . LEU A 1 264 ? 49.879 7.221 -42.591 1.00 83.44 264 LEU A N 1
ATOM 1962 C CA . LEU A 1 264 ? 49.275 5.892 -42.430 1.00 83.44 264 LEU A CA 1
ATOM 1963 C C . LEU A 1 264 ? 49.234 5.464 -40.958 1.00 83.44 264 LEU A C 1
ATOM 1965 O O . LEU A 1 264 ? 48.237 4.906 -40.515 1.00 83.44 264 LEU A O 1
ATOM 1969 N N . PHE A 1 265 ? 50.282 5.751 -40.190 1.00 85.19 265 PHE A N 1
ATOM 1970 C CA . PHE A 1 265 ? 50.360 5.489 -38.754 1.00 85.19 265 PHE A CA 1
ATOM 1971 C C . PHE A 1 265 ? 51.279 6.528 -38.108 1.00 85.19 265 PHE A C 1
ATOM 1973 O O . PHE A 1 265 ? 52.328 6.841 -38.672 1.00 85.19 265 PHE A O 1
ATOM 1980 N N . ASN A 1 266 ? 50.892 7.061 -36.951 1.00 85.06 266 ASN A N 1
ATOM 1981 C CA . ASN A 1 266 ? 51.671 8.041 -36.198 1.00 85.06 266 ASN A CA 1
ATOM 1982 C C . ASN A 1 266 ? 51.428 7.880 -34.685 1.00 85.06 266 ASN A C 1
ATOM 1984 O O . ASN A 1 266 ? 50.375 7.401 -34.265 1.00 85.06 266 ASN A O 1
ATOM 1988 N N . ILE A 1 267 ? 52.408 8.273 -33.870 1.00 80.19 267 ILE A N 1
ATOM 1989 C CA . ILE A 1 267 ? 52.294 8.375 -32.410 1.00 80.19 267 ILE A CA 1
ATOM 1990 C C . ILE A 1 267 ? 53.061 9.628 -31.985 1.00 80.19 267 ILE A C 1
ATOM 1992 O O . ILE A 1 267 ? 54.284 9.678 -32.108 1.00 80.19 267 ILE A O 1
ATOM 1996 N N . ASP A 1 268 ? 52.348 10.621 -31.459 1.00 83.44 268 ASP A N 1
ATOM 1997 C CA . ASP A 1 268 ? 52.920 11.857 -30.926 1.00 83.44 268 ASP A CA 1
ATOM 1998 C C . ASP A 1 268 ? 52.496 12.107 -29.463 1.00 83.44 268 ASP A C 1
ATOM 2000 O O . ASP A 1 268 ? 51.889 11.255 -28.808 1.00 83.44 268 ASP A O 1
ATOM 2004 N N . SER A 1 269 ? 52.831 13.279 -28.919 1.00 78.62 269 SER A N 1
ATOM 2005 C CA . SER A 1 269 ? 52.515 13.648 -27.532 1.00 78.62 269 SER A CA 1
ATOM 2006 C C . SER A 1 269 ? 51.016 13.815 -27.237 1.00 78.62 269 SER A C 1
ATOM 2008 O O . SER A 1 269 ? 50.643 13.839 -26.064 1.00 78.62 269 SER A O 1
ATOM 2010 N N . GLN A 1 270 ? 50.150 13.886 -28.255 1.00 80.12 270 GLN A N 1
ATOM 2011 C CA . GLN A 1 270 ? 48.691 13.946 -28.107 1.00 80.12 270 GLN A CA 1
ATOM 2012 C C . GLN A 1 270 ? 48.017 12.568 -28.209 1.00 80.12 270 GLN A C 1
ATOM 2014 O O . GLN A 1 270 ? 46.798 12.483 -28.054 1.00 80.12 270 GLN A O 1
ATOM 2019 N N . PHE A 1 271 ? 48.779 11.480 -28.391 1.00 85.50 271 PHE A N 1
ATOM 2020 C CA . PHE A 1 271 ? 48.279 10.100 -28.489 1.00 85.50 271 PHE A CA 1
ATOM 2021 C C . PHE A 1 271 ? 47.206 9.753 -27.435 1.00 85.50 271 PHE A C 1
ATOM 2023 O O . PHE A 1 271 ? 46.107 9.322 -27.784 1.00 85.50 271 PHE A O 1
ATOM 2030 N N . PHE A 1 272 ? 47.483 9.993 -26.147 1.00 84.88 272 PHE A N 1
ATOM 2031 C CA . PHE A 1 272 ? 46.551 9.659 -25.058 1.00 84.88 272 PHE A CA 1
ATOM 2032 C C . PHE A 1 272 ? 45.334 10.597 -24.986 1.00 84.88 272 PHE A C 1
ATOM 2034 O O . PHE A 1 272 ? 44.231 10.148 -24.666 1.00 84.88 272 PHE A O 1
ATOM 2041 N N . ALA A 1 273 ? 45.492 11.869 -25.369 1.00 83.50 273 ALA A N 1
ATOM 2042 C CA . ALA A 1 273 ? 44.372 12.800 -25.495 1.00 83.50 273 ALA A CA 1
ATOM 2043 C C . ALA A 1 273 ? 43.423 12.378 -26.633 1.00 83.50 273 ALA A C 1
ATOM 2045 O O . ALA A 1 273 ? 42.208 12.351 -26.446 1.00 83.50 273 ALA A O 1
ATOM 2046 N N . CYS A 1 274 ? 43.970 11.945 -27.771 1.00 87.06 274 CYS A N 1
ATOM 2047 C CA . CYS A 1 274 ? 43.199 11.423 -28.903 1.00 87.06 274 CYS A CA 1
ATOM 2048 C C . CYS A 1 274 ? 42.486 10.107 -28.557 1.00 87.06 274 CYS A C 1
ATOM 2050 O O . CYS A 1 274 ? 41.306 9.939 -28.862 1.00 87.06 274 CYS A O 1
ATOM 2052 N N . LEU A 1 275 ? 43.157 9.206 -27.833 1.00 88.06 275 LEU A N 1
ATOM 2053 C CA . LEU A 1 275 ? 42.547 7.983 -27.305 1.00 88.06 275 LEU A CA 1
ATOM 2054 C C . LEU A 1 275 ? 41.391 8.292 -26.330 1.00 88.06 275 LEU A C 1
ATOM 2056 O O . LEU A 1 275 ? 40.373 7.601 -26.332 1.00 88.06 275 LEU A O 1
ATOM 2060 N N . SER A 1 276 ? 41.504 9.375 -25.555 1.00 89.31 276 SER A N 1
ATOM 2061 C CA . SER A 1 276 ? 40.446 9.853 -24.654 1.00 89.31 276 SER A CA 1
ATOM 2062 C C . SER A 1 276 ? 39.227 10.420 -25.394 1.00 89.31 276 SER A C 1
ATOM 2064 O O . SER A 1 276 ? 38.106 10.246 -24.917 1.00 89.31 276 SER A O 1
ATOM 2066 N N . ILE A 1 277 ? 39.401 11.017 -26.582 1.00 89.62 277 ILE A N 1
ATOM 2067 C CA . ILE A 1 277 ? 38.285 11.439 -27.453 1.00 89.62 277 ILE A CA 1
ATOM 2068 C C . ILE A 1 277 ? 37.467 10.220 -27.911 1.00 89.62 277 ILE A C 1
ATOM 2070 O O . ILE A 1 277 ? 36.236 10.261 -27.876 1.00 89.62 277 ILE A O 1
ATOM 2074 N N . PHE A 1 278 ? 38.120 9.103 -28.258 1.00 90.44 278 PHE A N 1
ATOM 2075 C CA . PHE A 1 278 ? 37.417 7.857 -28.594 1.00 90.44 278 PHE A CA 1
ATOM 2076 C C . PHE A 1 278 ? 36.628 7.288 -27.405 1.00 90.44 278 PHE A C 1
ATOM 2078 O O . PHE A 1 278 ? 35.482 6.867 -27.573 1.00 90.44 278 PHE A O 1
ATOM 2085 N N . VAL A 1 279 ? 37.213 7.314 -26.200 1.00 90.44 279 VAL A N 1
ATOM 2086 C CA . VAL A 1 279 ? 36.542 6.894 -24.955 1.00 90.44 279 VAL A CA 1
ATOM 2087 C C . VAL A 1 279 ? 35.329 7.775 -24.650 1.00 90.44 279 VAL A C 1
ATOM 2089 O O . VAL A 1 279 ? 34.276 7.249 -24.298 1.00 90.44 279 VAL A O 1
ATOM 2092 N N . PHE A 1 280 ? 35.446 9.096 -24.816 1.00 89.19 280 PHE A N 1
ATOM 2093 C CA . PHE A 1 280 ? 34.327 10.024 -24.652 1.00 89.19 280 PHE A CA 1
ATOM 2094 C C . PHE A 1 280 ? 33.210 9.750 -25.669 1.00 89.19 280 PHE A C 1
ATOM 2096 O O . PHE A 1 280 ? 32.061 9.571 -25.281 1.00 89.19 280 PHE A O 1
ATOM 2103 N N . GLY A 1 281 ? 33.542 9.689 -26.962 1.00 86.94 281 GLY A N 1
ATOM 2104 C CA . GLY A 1 281 ? 32.547 9.646 -28.036 1.00 86.94 281 GLY A CA 1
ATOM 2105 C C . GLY A 1 281 ? 31.762 8.338 -28.157 1.00 86.94 281 GLY A C 1
ATOM 2106 O O . GLY A 1 281 ? 30.656 8.360 -28.690 1.00 86.94 281 GLY A O 1
ATOM 2107 N N . LEU A 1 282 ? 32.303 7.210 -27.686 1.00 88.75 282 LEU A N 1
ATOM 2108 C CA . LEU A 1 282 ? 31.619 5.911 -27.742 1.00 88.75 282 LEU A CA 1
ATOM 2109 C C . LEU A 1 282 ? 30.871 5.558 -26.436 1.00 88.75 282 LEU A C 1
ATOM 2111 O O . LEU A 1 282 ? 30.094 4.602 -26.419 1.00 88.75 282 LEU A O 1
ATOM 2115 N N . ASN A 1 283 ? 31.074 6.295 -25.338 1.00 88.19 283 ASN A N 1
ATOM 2116 C CA . ASN A 1 283 ? 30.508 5.946 -24.032 1.00 88.19 283 ASN A CA 1
ATOM 2117 C C . ASN A 1 283 ? 28.969 6.065 -23.986 1.00 88.19 283 ASN A C 1
ATOM 2119 O O . ASN A 1 283 ? 28.402 7.146 -24.117 1.00 88.19 283 ASN A O 1
ATOM 2123 N N . CYS A 1 284 ? 28.307 4.944 -23.688 1.00 88.12 284 CYS A N 1
ATOM 2124 C CA . CYS A 1 284 ? 26.855 4.826 -23.491 1.00 88.12 284 CYS A CA 1
ATOM 2125 C C . CYS A 1 284 ? 26.482 3.989 -22.243 1.00 88.12 284 CYS A C 1
ATOM 2127 O O . CYS A 1 284 ? 25.341 3.550 -22.083 1.00 88.12 284 CYS A O 1
ATOM 2129 N N . ASN A 1 285 ? 27.444 3.740 -21.342 1.00 87.69 285 ASN A N 1
ATOM 2130 C CA . ASN A 1 285 ? 27.280 2.791 -20.230 1.00 87.69 285 ASN A CA 1
ATOM 2131 C C . ASN A 1 285 ? 26.204 3.219 -19.222 1.00 87.69 285 ASN A C 1
ATOM 2133 O O . ASN A 1 285 ? 25.470 2.369 -18.723 1.00 87.69 285 ASN A O 1
ATOM 2137 N N . VAL A 1 286 ? 26.078 4.522 -18.951 1.00 81.56 286 VAL A N 1
ATOM 2138 C CA . VAL A 1 286 ? 25.131 5.064 -17.960 1.00 81.56 286 VAL A CA 1
ATOM 2139 C C . VAL A 1 286 ? 23.685 4.752 -18.362 1.00 81.56 286 VAL A C 1
ATOM 2141 O O . VAL A 1 286 ? 22.913 4.241 -17.557 1.00 81.56 286 VAL A O 1
ATOM 2144 N N . GLN A 1 287 ? 23.343 4.991 -19.629 1.00 79.94 287 GLN A N 1
ATOM 2145 C CA . GLN A 1 287 ? 22.018 4.750 -20.200 1.00 79.94 287 GLN A CA 1
ATOM 2146 C C . GLN A 1 287 ? 21.742 3.252 -20.430 1.00 79.94 287 GLN A C 1
ATOM 2148 O O . GLN A 1 287 ? 20.588 2.825 -20.406 1.00 79.94 287 GLN A O 1
ATOM 2153 N N . SER A 1 288 ? 22.785 2.436 -20.628 1.00 84.38 288 SER A N 1
ATOM 2154 C CA . SER A 1 288 ? 22.633 1.005 -20.930 1.00 84.38 288 SER A CA 1
ATOM 2155 C C . SER A 1 288 ? 21.926 0.203 -19.829 1.00 84.38 288 SER A C 1
ATOM 2157 O O . SER A 1 288 ? 21.138 -0.685 -20.149 1.00 84.38 288 SER A O 1
ATOM 2159 N N . VAL A 1 289 ? 22.144 0.540 -18.549 1.00 80.56 289 VAL A N 1
ATOM 2160 C CA . VAL A 1 289 ? 21.511 -0.167 -17.418 1.00 80.56 289 VAL A CA 1
ATOM 2161 C C . VAL A 1 289 ? 20.007 0.111 -17.382 1.00 80.56 289 VAL A C 1
ATOM 2163 O O . VAL A 1 289 ? 19.217 -0.817 -17.227 1.00 80.56 289 VAL A O 1
ATOM 2166 N N . SER A 1 290 ? 19.601 1.362 -17.625 1.00 75.56 290 SER A N 1
ATOM 2167 C CA . SER A 1 290 ? 18.189 1.748 -17.738 1.00 75.56 290 SER A CA 1
ATOM 2168 C C . SER A 1 290 ? 17.504 1.032 -18.907 1.00 75.56 290 SER A C 1
ATOM 2170 O O . SER A 1 290 ? 16.460 0.416 -18.719 1.00 75.56 290 SER A O 1
ATOM 2172 N N . ILE A 1 291 ? 18.140 0.999 -20.086 1.00 78.06 291 ILE A N 1
ATOM 2173 C CA . ILE A 1 291 ? 17.624 0.281 -21.268 1.00 78.06 291 ILE A CA 1
ATOM 2174 C C . ILE A 1 291 ? 17.470 -1.229 -20.987 1.00 78.06 291 ILE A C 1
ATOM 2176 O O . ILE A 1 291 ? 16.513 -1.851 -21.446 1.00 78.06 291 ILE A O 1
ATOM 2180 N N . PHE A 1 292 ? 18.367 -1.832 -20.202 1.00 79.50 292 PHE A N 1
ATOM 2181 C CA . PHE A 1 292 ? 18.267 -3.238 -19.794 1.00 79.50 292 PHE A CA 1
ATOM 2182 C C . PHE A 1 292 ? 17.188 -3.500 -18.732 1.00 79.50 292 PHE A C 1
ATOM 2184 O O . PHE A 1 292 ? 16.538 -4.550 -18.762 1.00 79.50 292 PHE A O 1
ATOM 2191 N N . ALA A 1 293 ? 16.945 -2.548 -17.829 1.00 70.88 293 ALA A N 1
ATOM 2192 C CA . ALA A 1 293 ? 15.813 -2.597 -16.909 1.00 70.88 293 ALA A CA 1
ATOM 2193 C C . ALA A 1 293 ? 14.469 -2.498 -17.662 1.00 70.88 293 ALA A C 1
ATOM 2195 O O . ALA A 1 293 ? 13.550 -3.259 -17.363 1.00 70.88 293 ALA A O 1
ATOM 2196 N N . GLU A 1 294 ? 14.384 -1.632 -18.678 1.00 68.81 294 GLU A N 1
ATOM 2197 C CA . GLU A 1 294 ? 13.190 -1.382 -19.506 1.00 68.81 294 GLU A CA 1
ATOM 2198 C C . GLU A 1 294 ? 12.887 -2.475 -20.555 1.00 68.81 294 GLU A C 1
ATOM 2200 O O . GLU A 1 294 ? 11.754 -2.572 -21.034 1.00 68.81 294 GLU A O 1
ATOM 2205 N N . LEU A 1 295 ? 13.866 -3.308 -20.927 1.00 69.31 295 LEU A N 1
ATOM 2206 C CA . LEU A 1 295 ? 13.678 -4.424 -21.865 1.00 69.31 295 LEU A CA 1
ATOM 2207 C C . LEU A 1 295 ? 12.809 -5.544 -21.261 1.00 69.31 295 LEU A C 1
ATOM 2209 O O . LEU A 1 295 ? 13.103 -6.058 -20.180 1.00 69.31 295 LEU A O 1
ATOM 2213 N N . SER A 1 296 ? 11.777 -5.981 -21.988 1.00 56.62 296 SER A N 1
ATOM 2214 C CA . SER A 1 296 ? 10.931 -7.121 -21.600 1.00 56.62 296 SER A CA 1
ATOM 2215 C C . SER A 1 296 ? 11.686 -8.454 -21.670 1.00 56.62 296 SER A C 1
ATOM 2217 O O . SER A 1 296 ? 12.596 -8.623 -22.483 1.00 56.62 296 SER A O 1
ATOM 2219 N N . GLU A 1 297 ? 11.308 -9.427 -20.834 1.00 55.78 297 GLU A N 1
ATOM 2220 C CA . GLU A 1 297 ? 11.999 -10.728 -20.794 1.00 55.78 297 GLU A CA 1
ATOM 2221 C C . GLU A 1 297 ? 11.703 -11.571 -22.053 1.00 55.78 297 GLU A C 1
ATOM 2223 O O . GLU A 1 297 ? 12.591 -12.242 -22.578 1.00 55.78 297 GLU A O 1
ATOM 2228 N N . ASP A 1 298 ? 10.500 -11.424 -22.619 1.00 41.25 298 ASP A N 1
ATOM 2229 C CA . ASP A 1 298 ? 10.021 -12.124 -23.825 1.00 41.25 298 ASP A CA 1
ATOM 2230 C C . ASP A 1 298 ? 10.573 -11.578 -25.150 1.00 41.25 298 ASP A C 1
ATOM 2232 O O . ASP A 1 298 ? 10.199 -12.052 -26.229 1.00 41.25 298 ASP A O 1
ATOM 2236 N N . ALA A 1 299 ? 11.438 -10.560 -25.102 1.00 49.19 299 ALA A N 1
ATOM 2237 C CA . ALA A 1 299 ? 11.889 -9.832 -26.282 1.00 49.19 299 ALA A CA 1
ATOM 2238 C C . ALA A 1 299 ? 12.399 -10.769 -27.399 1.00 49.19 299 ALA A C 1
ATOM 2240 O O . ALA A 1 299 ? 13.050 -11.794 -27.159 1.00 49.19 299 ALA A O 1
ATOM 2241 N N . SER A 1 300 ? 12.055 -10.436 -28.644 1.00 44.69 300 SER A N 1
ATOM 2242 C CA . SER A 1 300 ? 12.403 -11.260 -29.806 1.00 44.69 300 SER A CA 1
ATOM 2243 C C . SER A 1 300 ? 13.897 -11.148 -30.137 1.00 44.69 300 SER A C 1
ATOM 2245 O O . SER A 1 300 ? 14.443 -10.045 -30.087 1.00 44.69 300 SER A O 1
ATOM 2247 N N . PRO A 1 301 ? 14.584 -12.243 -30.514 1.00 47.19 301 PRO A N 1
ATOM 2248 C CA . PRO A 1 301 ? 15.967 -12.161 -30.975 1.00 47.19 301 PRO A CA 1
ATOM 2249 C C . PRO A 1 301 ? 16.073 -11.308 -32.250 1.00 47.19 301 PRO A C 1
ATOM 2251 O O . PRO A 1 301 ? 15.197 -11.349 -33.115 1.00 47.19 301 PRO A O 1
ATOM 2254 N N . LEU A 1 302 ? 17.172 -10.557 -32.384 1.00 42.19 302 LEU A N 1
ATOM 2255 C CA . LEU A 1 302 ? 17.448 -9.662 -33.518 1.00 42.19 302 LEU A CA 1
ATOM 2256 C C . LEU A 1 302 ? 17.735 -10.445 -34.816 1.00 42.19 302 LEU A C 1
ATOM 2258 O O . LEU A 1 302 ? 18.876 -10.577 -35.252 1.00 42.19 302 LEU A O 1
ATOM 2262 N N . CYS A 1 303 ? 16.678 -10.959 -35.446 1.00 34.28 303 CYS A N 1
ATOM 2263 C CA . CYS A 1 303 ? 16.724 -11.630 -36.742 1.00 34.28 303 CYS A CA 1
ATOM 2264 C C . CYS A 1 303 ? 16.088 -10.761 -37.835 1.00 34.28 303 CYS A C 1
ATOM 2266 O O . CYS A 1 303 ? 14.873 -10.567 -37.862 1.00 34.28 303 CYS A O 1
ATOM 2268 N N . PHE A 1 304 ? 16.894 -10.315 -38.803 1.00 35.28 304 PHE A N 1
ATOM 2269 C CA . PHE A 1 304 ? 16.399 -9.855 -40.105 1.00 35.28 304 PHE A CA 1
ATOM 2270 C C . PHE A 1 304 ? 15.929 -11.068 -40.928 1.00 35.28 304 PHE A C 1
ATOM 2272 O O . PHE A 1 304 ? 16.637 -11.538 -41.818 1.00 35.28 304 PHE A O 1
ATOM 2279 N N . ARG A 1 305 ? 14.743 -11.613 -40.619 1.00 26.77 305 ARG A N 1
ATOM 2280 C CA . ARG A 1 305 ? 14.122 -12.667 -41.434 1.00 26.77 305 ARG A CA 1
ATOM 2281 C C . ARG A 1 305 ? 13.045 -12.077 -42.343 1.00 26.77 305 ARG A C 1
ATOM 2283 O O . ARG A 1 305 ? 12.107 -11.436 -41.882 1.00 26.77 305 ARG A O 1
ATOM 2290 N N . ARG A 1 306 ? 13.231 -12.295 -43.643 1.00 27.61 306 ARG A N 1
ATOM 2291 C CA . ARG A 1 306 ? 12.329 -11.904 -44.733 1.00 27.61 306 ARG A CA 1
ATOM 2292 C C . ARG A 1 306 ? 10.974 -12.609 -44.567 1.00 27.61 306 ARG A C 1
ATOM 2294 O O . ARG A 1 306 ? 10.964 -13.807 -44.297 1.00 27.61 306 ARG A O 1
ATOM 2301 N N . GLN A 1 307 ? 9.866 -11.890 -44.748 1.00 30.34 307 GLN A N 1
ATOM 2302 C CA . GLN A 1 307 ? 8.557 -12.510 -44.977 1.00 30.34 307 GLN A CA 1
ATOM 2303 C C . GLN A 1 307 ? 8.510 -13.061 -46.408 1.00 30.34 307 GLN A C 1
ATOM 2305 O O . GLN A 1 307 ? 8.717 -12.293 -47.346 1.00 30.34 307 GLN A O 1
ATOM 2310 N N . THR A 1 308 ? 8.213 -14.351 -46.557 1.00 29.48 308 THR A N 1
ATOM 2311 C CA . THR A 1 308 ? 7.776 -15.012 -47.801 1.00 29.48 308 THR A CA 1
ATOM 2312 C C . THR A 1 308 ? 7.091 -16.336 -47.447 1.00 29.48 308 THR A C 1
ATOM 2314 O O . THR A 1 308 ? 7.469 -16.957 -46.455 1.00 29.48 308 THR A O 1
ATOM 2317 N N . GLU A 1 309 ? 6.151 -16.751 -48.304 1.00 29.41 309 GLU A N 1
ATOM 2318 C CA . GLU A 1 309 ? 5.519 -18.084 -48.386 1.00 29.41 309 GLU A CA 1
ATOM 2319 C C . GLU A 1 309 ? 4.526 -18.482 -47.270 1.00 29.41 309 GLU A C 1
ATOM 2321 O O . GLU A 1 309 ? 4.854 -19.106 -46.263 1.00 29.41 309 GLU A O 1
ATOM 2326 N N . GLU A 1 310 ? 3.255 -18.163 -47.542 1.00 33.41 310 GLU A N 1
ATOM 2327 C CA . GLU A 1 310 ? 2.090 -18.986 -47.184 1.00 33.41 310 GLU A CA 1
ATOM 2328 C C . GLU A 1 310 ? 2.047 -20.229 -48.099 1.00 33.41 310 GLU A C 1
ATOM 2330 O O . GLU A 1 310 ? 2.329 -20.080 -49.285 1.00 33.41 310 GLU A O 1
ATOM 2335 N N . GLU A 1 311 ? 1.621 -21.403 -47.609 1.00 26.97 311 GLU A N 1
ATOM 2336 C CA . GLU A 1 311 ? 0.808 -22.384 -48.370 1.00 26.97 311 GLU A CA 1
ATOM 2337 C C . GLU A 1 311 ? 0.199 -23.461 -47.418 1.00 26.97 311 GLU A C 1
ATOM 2339 O O . GLU A 1 311 ? 0.481 -23.401 -46.216 1.00 26.97 311 GLU A O 1
ATOM 2344 N N . PRO A 1 312 ? -0.770 -24.322 -47.823 1.00 32.94 312 PRO A N 1
ATOM 2345 C CA . PRO A 1 312 ? -2.076 -24.251 -47.164 1.00 32.94 312 PRO A CA 1
ATOM 2346 C C . PRO A 1 312 ? -2.598 -25.569 -46.551 1.00 32.94 312 PRO A C 1
ATOM 2348 O O . PRO A 1 312 ? -1.966 -26.622 -46.554 1.00 32.94 312 PRO A O 1
ATOM 2351 N N . SER A 1 313 ? -3.812 -25.494 -46.003 1.00 35.91 313 SER A N 1
ATOM 2352 C CA . SER A 1 313 ? -4.471 -26.531 -45.206 1.00 35.91 313 SER A CA 1
ATOM 2353 C C . SER A 1 313 ? -5.036 -27.733 -45.985 1.00 35.91 313 SER A C 1
ATOM 2355 O O . SER A 1 313 ? -5.946 -27.580 -46.799 1.00 35.91 313 SER A O 1
ATOM 2357 N N . THR A 1 314 ? -4.631 -28.939 -45.577 1.00 27.70 314 THR A N 1
ATOM 2358 C CA . THR A 1 314 ? -5.412 -30.202 -45.570 1.00 27.70 314 THR A CA 1
ATOM 2359 C C . THR A 1 314 ? -4.986 -30.992 -44.311 1.00 27.70 314 THR A C 1
ATOM 2361 O O . THR A 1 314 ? -3.937 -30.691 -43.751 1.00 27.70 314 THR A O 1
ATOM 2364 N N . GLY A 1 315 ? -5.708 -31.963 -43.742 1.00 26.75 315 GLY A N 1
ATOM 2365 C CA . GLY A 1 315 ? -7.008 -32.578 -44.038 1.00 26.75 315 GLY A CA 1
ATOM 2366 C C . GLY A 1 315 ? -7.413 -33.502 -42.863 1.00 26.75 315 GLY A C 1
ATOM 2367 O O . GLY A 1 315 ? -6.710 -33.564 -41.858 1.00 26.75 315 GLY A O 1
ATOM 2368 N N . VAL A 1 316 ? -8.547 -34.207 -42.951 1.00 32.00 316 VAL A N 1
ATOM 2369 C CA . VAL A 1 316 ? -9.098 -35.007 -41.830 1.00 32.00 316 VAL A CA 1
ATOM 2370 C C . VAL A 1 316 ? -8.430 -36.385 -41.695 1.00 32.00 316 VAL A C 1
ATOM 2372 O O . VAL A 1 316 ? -8.313 -37.112 -42.678 1.00 32.00 316 VAL A O 1
ATOM 2375 N N . GLY A 1 317 ? -8.097 -36.796 -40.466 1.00 25.84 317 GLY A N 1
ATOM 2376 C CA . GLY A 1 317 ? -7.721 -38.174 -40.121 1.00 25.84 317 GLY A CA 1
ATOM 2377 C C . GLY A 1 317 ? -7.084 -38.280 -38.731 1.00 25.84 317 GLY A C 1
ATOM 2378 O O . GLY A 1 317 ? -6.464 -37.329 -38.267 1.00 25.84 317 GLY A O 1
ATOM 2379 N N . GLY A 1 318 ? -7.220 -39.421 -38.049 1.00 26.45 318 GLY A N 1
ATOM 2380 C CA . GLY A 1 318 ? -6.593 -39.634 -36.738 1.00 26.45 318 GLY A CA 1
ATOM 2381 C C . GLY A 1 318 ? -6.272 -41.101 -36.452 1.00 26.45 318 GLY A C 1
ATOM 2382 O O . GLY A 1 318 ? -6.903 -41.980 -37.036 1.00 26.45 318 GLY A O 1
ATOM 2383 N N . ARG A 1 319 ? -5.292 -41.343 -35.566 1.00 25.92 319 ARG A N 1
ATOM 2384 C CA . ARG A 1 319 ? -5.068 -42.564 -34.761 1.00 25.92 319 ARG A CA 1
ATOM 2385 C C . ARG A 1 319 ? -3.740 -42.507 -33.986 1.00 25.92 319 ARG A C 1
ATOM 2387 O O . ARG A 1 319 ? -2.728 -42.080 -34.518 1.00 25.92 319 ARG A O 1
ATOM 2394 N N . GLU A 1 320 ? -3.801 -42.979 -32.743 1.00 25.33 320 GLU A N 1
ATOM 2395 C CA . GLU A 1 320 ? -2.823 -43.831 -32.036 1.00 25.33 320 GLU A CA 1
ATOM 2396 C C . GLU A 1 320 ? -1.300 -43.608 -32.237 1.00 25.33 320 GLU A C 1
ATOM 2398 O O . GLU A 1 320 ? -0.678 -44.131 -33.153 1.00 25.33 320 GLU A O 1
ATOM 2403 N N . SER A 1 321 ? -0.700 -42.944 -31.238 1.00 28.97 321 SER A N 1
ATOM 2404 C CA . SER A 1 321 ? 0.549 -43.313 -30.532 1.00 28.97 321 SER A CA 1
ATOM 2405 C C . SER A 1 321 ? 1.783 -43.851 -31.289 1.00 28.97 321 SER A C 1
ATOM 2407 O O . SER A 1 321 ? 1.808 -44.990 -31.754 1.00 28.97 321 SER A O 1
ATOM 2409 N N . THR A 1 322 ? 2.921 -43.176 -31.095 1.00 24.38 322 THR A N 1
ATOM 2410 C CA . THR A 1 322 ? 4.119 -43.830 -30.519 1.00 24.38 322 THR A CA 1
ATOM 2411 C C . THR A 1 322 ? 5.009 -42.832 -29.765 1.00 24.38 322 THR A C 1
ATOM 2413 O O . THR A 1 322 ? 4.866 -41.621 -29.911 1.00 24.38 322 THR A O 1
ATOM 2416 N N . ASP A 1 323 ? 5.868 -43.377 -28.903 1.00 28.69 323 ASP A N 1
ATOM 2417 C CA . ASP A 1 323 ? 6.769 -42.695 -27.961 1.00 28.69 323 ASP A CA 1
ATOM 2418 C C . ASP A 1 323 ? 7.812 -41.765 -28.632 1.00 28.69 323 ASP A C 1
ATOM 2420 O O . ASP A 1 323 ? 8.164 -41.926 -29.801 1.00 28.69 323 ASP A O 1
ATOM 2424 N N . GLY A 1 324 ? 8.331 -40.794 -27.876 1.00 25.08 324 GLY A N 1
ATOM 2425 C CA . GLY A 1 324 ? 9.268 -39.770 -28.353 1.00 25.08 324 GLY A CA 1
ATOM 2426 C C . GLY A 1 324 ? 9.683 -38.733 -27.301 1.00 25.08 324 GLY A C 1
ATOM 2427 O O . GLY A 1 324 ? 9.881 -37.564 -27.638 1.00 25.08 324 GLY A O 1
ATOM 2428 N N . GLY A 1 325 ? 9.773 -39.118 -26.023 1.00 29.05 325 GLY A N 1
ATOM 2429 C CA . GLY A 1 325 ? 9.958 -38.184 -24.906 1.00 29.05 325 GLY A CA 1
ATOM 2430 C C . GLY A 1 325 ? 11.172 -37.240 -25.006 1.00 29.05 325 GLY A C 1
ATOM 2431 O O . GLY A 1 325 ? 12.325 -37.671 -24.993 1.00 29.05 325 GLY A O 1
ATOM 2432 N N . LYS A 1 326 ? 10.912 -35.925 -24.983 1.00 26.47 326 LYS A N 1
ATOM 2433 C CA . LYS A 1 326 ? 11.882 -34.881 -24.606 1.00 26.47 326 LYS A CA 1
ATOM 2434 C C . LYS A 1 326 ? 11.312 -34.061 -23.451 1.00 26.47 326 LYS A C 1
ATOM 2436 O O . LYS A 1 326 ? 10.167 -33.624 -23.496 1.00 26.47 326 LYS A O 1
ATOM 2441 N N . THR A 1 327 ? 12.100 -33.897 -22.395 1.00 29.69 327 THR A N 1
ATOM 2442 C CA . THR A 1 327 ? 11.643 -33.374 -21.103 1.00 29.69 327 THR A CA 1
ATOM 2443 C C . THR A 1 327 ? 11.509 -31.850 -21.092 1.00 29.69 327 THR A C 1
ATOM 2445 O O . THR A 1 327 ? 12.433 -31.125 -21.458 1.00 29.69 327 THR A O 1
ATOM 2448 N N . ALA A 1 328 ? 10.374 -31.352 -20.595 1.00 31.20 328 ALA A N 1
ATOM 2449 C CA . ALA A 1 328 ? 10.041 -29.925 -20.506 1.00 31.20 328 ALA A CA 1
ATOM 2450 C C . ALA A 1 328 ? 10.774 -29.180 -19.362 1.00 31.20 328 ALA A C 1
ATOM 2452 O O . ALA A 1 328 ? 10.181 -28.393 -18.634 1.00 31.20 328 ALA A O 1
ATOM 2453 N N . ALA A 1 329 ? 12.075 -29.433 -19.187 1.00 31.03 329 ALA A N 1
ATOM 2454 C CA . ALA A 1 329 ? 12.902 -28.856 -18.120 1.00 31.03 329 ALA A CA 1
ATOM 2455 C C . ALA A 1 329 ? 13.784 -27.665 -18.571 1.00 31.03 329 ALA A C 1
ATOM 2457 O O . ALA A 1 329 ? 14.517 -27.110 -17.757 1.00 31.03 329 ALA A O 1
ATOM 2458 N N . GLY A 1 330 ? 13.752 -27.282 -19.856 1.00 28.12 330 GLY A N 1
ATOM 2459 C CA . GLY A 1 330 ? 14.648 -26.258 -20.428 1.00 28.12 330 GLY A CA 1
ATOM 2460 C C . GLY A 1 330 ? 14.162 -24.802 -20.338 1.00 28.12 330 GLY A C 1
ATOM 2461 O O . GLY A 1 330 ? 14.960 -23.901 -20.069 1.00 28.12 330 GLY A O 1
ATOM 2462 N N . GLY A 1 331 ? 12.858 -24.560 -20.522 1.00 31.78 331 GLY A N 1
ATOM 2463 C CA . GLY A 1 331 ? 12.331 -23.237 -20.899 1.00 31.78 331 GLY A CA 1
ATOM 2464 C C . GLY A 1 331 ? 12.619 -22.089 -19.919 1.00 31.78 331 GLY A C 1
ATOM 2465 O O . GLY A 1 331 ? 12.996 -20.993 -20.337 1.00 31.78 331 GLY A O 1
ATOM 2466 N N . ALA A 1 332 ? 12.530 -22.336 -18.607 1.00 34.50 332 ALA A N 1
ATOM 2467 C CA . ALA A 1 332 ? 12.802 -21.313 -17.588 1.00 34.50 332 ALA A CA 1
ATOM 2468 C C . ALA A 1 332 ? 14.290 -20.894 -17.523 1.00 34.50 332 ALA A C 1
ATOM 2470 O O . ALA A 1 332 ? 14.611 -19.791 -17.072 1.00 34.50 332 ALA A O 1
ATOM 2471 N N . GLY A 1 333 ? 15.204 -21.752 -17.995 1.00 34.53 333 GLY A N 1
ATOM 2472 C CA . GLY A 1 333 ? 16.609 -21.405 -18.216 1.00 34.53 333 GLY A CA 1
ATOM 2473 C C . GLY A 1 333 ? 16.803 -20.610 -19.509 1.00 34.53 333 GLY A C 1
ATOM 2474 O O . GLY A 1 333 ? 17.478 -19.577 -19.500 1.00 34.53 333 GLY A O 1
ATOM 2475 N N . GLU A 1 334 ? 16.156 -21.043 -20.597 1.00 39.47 334 GLU A N 1
ATOM 2476 C CA . GLU A 1 334 ? 16.206 -20.375 -21.905 1.00 39.47 334 GLU A CA 1
ATOM 2477 C C . GLU A 1 334 ? 15.734 -18.918 -21.836 1.00 39.47 334 GLU A C 1
ATOM 2479 O O . GLU A 1 334 ? 16.484 -18.029 -22.240 1.00 39.47 334 GLU A O 1
ATOM 2484 N N . ASN A 1 335 ? 14.561 -18.631 -21.259 1.00 44.03 335 ASN A N 1
ATOM 2485 C CA . ASN A 1 335 ? 14.021 -17.262 -21.215 1.00 44.03 335 ASN A CA 1
ATOM 2486 C C . ASN A 1 335 ? 14.905 -16.292 -20.402 1.00 44.03 335 ASN A C 1
ATOM 2488 O O . ASN A 1 335 ? 15.117 -15.145 -20.801 1.00 44.03 335 ASN A O 1
ATOM 2492 N N . ARG A 1 336 ? 15.535 -16.757 -19.316 1.00 49.47 336 ARG A N 1
ATOM 2493 C CA . ARG A 1 336 ? 16.456 -15.923 -18.515 1.00 49.47 336 ARG A CA 1
ATOM 2494 C C . ARG A 1 336 ? 17.823 -15.735 -19.186 1.00 49.47 336 ARG A C 1
ATOM 2496 O O . ARG A 1 336 ? 18.524 -14.771 -18.876 1.00 49.47 336 ARG A O 1
ATOM 2503 N N . GLY A 1 337 ? 18.203 -16.628 -20.101 1.00 57.47 337 GLY A N 1
ATOM 2504 C CA . GLY A 1 337 ? 19.300 -16.409 -21.048 1.00 57.47 337 GLY A CA 1
ATOM 2505 C C . GLY A 1 337 ? 18.910 -15.442 -22.172 1.00 57.47 337 GLY A C 1
ATOM 2506 O O . GLY A 1 337 ? 19.705 -14.577 -22.539 1.00 57.47 337 GLY A O 1
ATOM 2507 N N . ARG A 1 338 ? 17.671 -15.536 -22.668 1.00 66.44 338 ARG A N 1
ATOM 2508 C CA . ARG A 1 338 ? 17.121 -14.762 -23.791 1.00 66.44 338 ARG A CA 1
ATOM 2509 C C . ARG A 1 338 ? 17.157 -13.255 -23.556 1.00 66.44 338 ARG A C 1
ATOM 2511 O O . ARG A 1 338 ? 17.678 -12.564 -24.425 1.00 66.44 338 ARG A O 1
ATOM 2518 N N . LYS A 1 339 ? 16.731 -12.733 -22.396 1.00 75.12 339 LYS A N 1
ATOM 2519 C CA . LYS A 1 339 ? 16.831 -11.281 -22.112 1.00 75.12 339 LYS A CA 1
ATOM 2520 C C . LYS A 1 339 ? 18.276 -10.760 -22.198 1.00 75.12 339 LYS A C 1
ATOM 2522 O O . LYS A 1 339 ? 18.516 -9.694 -22.764 1.00 75.12 339 LYS A O 1
ATOM 2527 N N . LEU A 1 340 ? 19.254 -11.526 -21.703 1.00 79.50 340 LEU A N 1
ATOM 2528 C CA . LEU A 1 340 ? 20.676 -11.184 -21.838 1.00 79.50 340 LEU A CA 1
ATOM 2529 C C . LEU A 1 340 ? 21.186 -11.338 -23.276 1.00 79.50 340 LEU A C 1
ATOM 2531 O O . LEU A 1 340 ? 21.962 -10.503 -23.719 1.00 79.50 340 LEU A O 1
ATOM 2535 N N . ALA A 1 341 ? 20.747 -12.355 -24.021 1.00 78.75 341 ALA A N 1
ATOM 2536 C CA . ALA A 1 341 ? 21.117 -12.538 -25.426 1.00 78.75 341 ALA A CA 1
ATOM 2537 C C . ALA A 1 341 ? 20.543 -11.427 -26.328 1.00 78.75 341 ALA A C 1
ATOM 2539 O O . ALA A 1 341 ? 21.228 -10.951 -27.233 1.00 78.75 341 ALA A O 1
ATOM 2540 N N . VAL A 1 342 ? 19.319 -10.967 -26.046 1.00 81.69 342 VAL A N 1
ATOM 2541 C CA . VAL A 1 342 ? 18.716 -9.795 -26.692 1.00 81.69 342 VAL A CA 1
ATOM 2542 C C . VAL A 1 342 ? 19.501 -8.536 -26.338 1.00 81.69 342 VAL A C 1
ATOM 2544 O O . VAL A 1 342 ? 19.852 -7.801 -27.254 1.00 81.69 342 VAL A O 1
ATOM 2547 N N . MET A 1 343 ? 19.847 -8.299 -25.066 1.00 88.12 343 MET A N 1
ATOM 2548 C CA . MET A 1 343 ? 20.637 -7.116 -24.693 1.00 88.12 343 MET A CA 1
ATOM 2549 C C . MET A 1 343 ? 22.066 -7.154 -25.255 1.00 88.12 343 MET A C 1
ATOM 2551 O O . MET A 1 343 ? 22.537 -6.140 -25.755 1.00 88.12 343 MET A O 1
ATOM 2555 N N . ASP A 1 344 ? 22.740 -8.308 -25.267 1.00 85.69 344 ASP A N 1
ATOM 2556 C CA . ASP A 1 344 ? 24.024 -8.488 -25.960 1.00 85.69 344 ASP A CA 1
ATOM 2557 C C . ASP A 1 344 ? 23.883 -8.147 -27.463 1.00 85.69 344 ASP A C 1
ATOM 2559 O O . ASP A 1 344 ? 24.757 -7.494 -28.032 1.00 85.69 344 ASP A O 1
ATOM 2563 N N . GLY A 1 345 ? 22.763 -8.519 -28.098 1.00 84.50 345 GLY A N 1
ATOM 2564 C CA . GLY A 1 345 ? 22.426 -8.132 -29.473 1.00 84.50 345 GLY A CA 1
ATOM 2565 C C . GLY A 1 345 ? 22.141 -6.634 -29.650 1.00 84.50 345 GLY A C 1
ATOM 2566 O O . GLY A 1 345 ? 22.615 -6.037 -30.615 1.00 84.50 345 GLY A O 1
ATOM 2567 N N . VAL A 1 346 ? 21.420 -6.008 -28.712 1.00 87.62 346 VAL A N 1
ATOM 2568 C CA . VAL A 1 346 ? 21.156 -4.557 -28.683 1.00 87.62 346 VAL A CA 1
ATOM 2569 C C . VAL A 1 346 ? 22.461 -3.777 -28.519 1.00 87.62 346 VAL A C 1
ATOM 2571 O O . VAL A 1 346 ? 22.683 -2.804 -29.239 1.00 87.62 346 VAL A O 1
ATOM 2574 N N . ILE A 1 347 ? 23.355 -4.239 -27.639 1.00 90.12 347 ILE A N 1
ATOM 2575 C CA . ILE A 1 347 ? 24.709 -3.707 -27.462 1.00 90.12 347 ILE A CA 1
ATOM 2576 C C . ILE A 1 347 ? 25.475 -3.796 -28.780 1.00 90.12 347 ILE A C 1
ATOM 2578 O O . ILE A 1 347 ? 25.939 -2.766 -29.266 1.00 90.12 347 ILE A O 1
ATOM 2582 N N . PHE A 1 348 ? 25.577 -4.983 -29.390 1.00 89.88 348 PHE A N 1
ATOM 2583 C CA . PHE A 1 348 ? 26.314 -5.160 -30.646 1.00 89.88 348 PHE A CA 1
ATOM 2584 C C . PHE A 1 348 ? 25.764 -4.303 -31.790 1.00 89.88 348 PHE A C 1
ATOM 2586 O O . PHE A 1 348 ? 26.548 -3.664 -32.487 1.00 89.88 348 PHE A O 1
ATOM 2593 N N . ALA A 1 349 ? 24.444 -4.258 -31.980 1.00 88.12 349 ALA A N 1
ATOM 2594 C CA . ALA A 1 349 ? 23.830 -3.489 -33.059 1.00 88.12 349 ALA A CA 1
ATOM 2595 C C . ALA A 1 349 ? 23.921 -1.971 -32.815 1.00 88.12 349 ALA A C 1
ATOM 2597 O O . ALA A 1 349 ? 24.356 -1.244 -33.705 1.00 88.12 349 ALA A O 1
ATOM 2598 N N . GLY A 1 350 ? 23.591 -1.489 -31.612 1.00 87.50 350 GLY A N 1
ATOM 2599 C CA . GLY A 1 350 ? 23.645 -0.063 -31.269 1.00 87.50 350 GLY A CA 1
ATOM 2600 C C . GLY A 1 350 ? 25.066 0.493 -31.317 1.00 87.50 350 GLY A C 1
ATOM 2601 O O . GLY A 1 350 ? 25.342 1.441 -32.050 1.00 87.50 350 GLY A O 1
ATOM 2602 N N . THR A 1 351 ? 26.003 -0.146 -30.610 1.00 90.06 351 THR A N 1
ATOM 2603 C CA . THR A 1 351 ? 27.415 0.276 -30.639 1.00 90.06 351 THR A CA 1
ATOM 2604 C C . THR A 1 351 ? 28.073 0.011 -31.996 1.00 90.06 351 THR A C 1
ATOM 2606 O O . THR A 1 351 ? 28.977 0.748 -32.379 1.00 90.06 351 THR A O 1
ATOM 2609 N N . GLY A 1 352 ? 27.627 -1.004 -32.747 1.00 90.50 352 GLY A N 1
ATOM 2610 C CA . GLY A 1 352 ? 28.132 -1.332 -34.084 1.00 90.50 352 GLY A CA 1
ATOM 2611 C C . GLY A 1 352 ? 27.748 -0.301 -35.150 1.00 90.50 352 GLY A C 1
ATOM 2612 O O . GLY A 1 352 ? 28.582 0.043 -35.990 1.00 90.50 352 GLY A O 1
ATOM 2613 N N . ILE A 1 353 ? 26.532 0.255 -35.079 1.00 89.12 353 ILE A N 1
ATOM 2614 C CA . ILE A 1 353 ? 26.117 1.412 -35.893 1.00 89.12 353 ILE A CA 1
ATOM 2615 C C . ILE A 1 353 ? 27.035 2.604 -35.597 1.00 89.12 353 ILE A C 1
ATOM 2617 O O . ILE A 1 353 ? 27.587 3.194 -36.529 1.00 89.12 353 ILE A O 1
ATOM 2621 N N . CYS A 1 354 ? 27.267 2.911 -34.315 1.00 89.69 354 CYS A N 1
ATOM 2622 C CA . CYS A 1 354 ? 28.183 3.980 -33.915 1.00 89.69 354 CYS A CA 1
ATOM 2623 C C . CYS A 1 354 ? 29.607 3.728 -34.427 1.00 89.69 354 CYS A C 1
ATOM 2625 O O . CYS A 1 354 ? 30.164 4.611 -35.065 1.00 89.69 354 CYS A O 1
ATOM 2627 N N . LEU A 1 355 ? 30.164 2.524 -34.247 1.00 92.38 355 LEU A N 1
ATOM 2628 C CA . LEU A 1 355 ? 31.480 2.131 -34.769 1.00 92.38 355 LEU A CA 1
ATOM 2629 C C . LEU A 1 355 ? 31.605 2.402 -36.274 1.00 92.38 355 LEU A C 1
ATOM 2631 O O . LEU A 1 355 ? 32.551 3.065 -36.697 1.00 92.38 355 LEU A O 1
ATOM 2635 N N . CYS A 1 356 ? 30.661 1.911 -37.082 1.00 91.31 356 CYS A N 1
ATOM 2636 C CA . CYS A 1 356 ? 30.728 2.045 -38.538 1.00 91.31 356 CYS A CA 1
ATOM 2637 C C . CYS A 1 356 ? 30.652 3.513 -38.977 1.00 91.31 356 CYS A C 1
ATOM 2639 O O . CYS A 1 356 ? 31.437 3.946 -39.824 1.00 91.31 356 CYS A O 1
ATOM 2641 N N . LEU A 1 357 ? 29.743 4.292 -38.382 1.00 90.81 357 LEU A N 1
ATOM 2642 C CA . LEU A 1 357 ? 29.587 5.713 -38.691 1.00 90.81 357 LEU A CA 1
ATOM 2643 C C . LEU A 1 357 ? 30.795 6.536 -38.222 1.00 90.81 357 LEU A C 1
ATOM 2645 O O . LEU A 1 357 ? 31.318 7.342 -38.986 1.00 90.81 357 LEU A O 1
ATOM 2649 N N . TYR A 1 358 ? 31.280 6.304 -37.003 1.00 91.75 358 TYR A N 1
ATOM 2650 C CA . TYR A 1 358 ? 32.383 7.056 -36.402 1.00 91.75 358 TYR A CA 1
ATOM 2651 C C . TYR A 1 358 ? 33.712 6.769 -37.104 1.00 91.75 358 TYR A C 1
ATOM 2653 O O . TYR A 1 358 ? 34.455 7.700 -37.414 1.00 91.75 358 TYR A O 1
ATOM 2661 N N . ALA A 1 359 ? 33.987 5.499 -37.424 1.00 91.50 359 ALA A N 1
ATOM 2662 C CA . ALA A 1 359 ? 35.149 5.124 -38.222 1.00 91.50 359 ALA A CA 1
ATOM 2663 C C . ALA A 1 359 ? 35.081 5.736 -39.631 1.00 91.50 359 ALA A C 1
ATOM 2665 O O . ALA A 1 359 ? 36.089 6.246 -40.110 1.00 91.50 359 ALA A O 1
ATOM 2666 N N . SER A 1 360 ? 33.900 5.762 -40.266 1.00 90.81 360 SER A N 1
ATOM 2667 C CA . SER A 1 360 ? 33.714 6.398 -41.581 1.00 90.81 360 SER A CA 1
ATOM 2668 C C . SER A 1 360 ? 33.953 7.910 -41.534 1.00 90.81 360 SER A C 1
ATOM 2670 O O . SER A 1 360 ? 34.667 8.441 -42.383 1.00 90.81 360 SER A O 1
ATOM 2672 N N . VAL A 1 361 ? 33.400 8.609 -40.536 1.00 90.00 361 VAL A N 1
ATOM 2673 C CA . VAL A 1 361 ? 33.596 10.059 -40.366 1.00 90.00 361 VAL A CA 1
ATOM 2674 C C . VAL A 1 361 ? 35.058 10.385 -40.064 1.00 90.00 361 VAL A C 1
ATOM 2676 O O . VAL A 1 361 ? 35.606 11.275 -40.708 1.00 90.00 361 VAL A O 1
ATOM 2679 N N . GLY A 1 362 ? 35.719 9.640 -39.170 1.00 90.12 362 GLY A N 1
ATOM 2680 C CA . GLY A 1 362 ? 37.151 9.798 -38.888 1.00 90.12 362 GLY A CA 1
ATOM 2681 C C . GLY A 1 362 ? 38.032 9.571 -40.120 1.00 90.12 362 GLY A C 1
ATOM 2682 O O . GLY A 1 362 ? 38.855 10.420 -40.462 1.00 90.12 362 GLY A O 1
ATOM 2683 N N . PHE A 1 363 ? 37.808 8.461 -40.828 1.00 90.50 363 PHE A N 1
ATOM 2684 C CA . PHE A 1 363 ? 38.579 8.044 -42.000 1.00 90.50 363 PHE A CA 1
ATOM 2685 C C . PHE A 1 363 ? 38.416 9.006 -43.186 1.00 90.50 363 PHE A C 1
ATOM 2687 O O . PHE A 1 363 ? 39.402 9.569 -43.661 1.00 90.50 363 PHE A O 1
ATOM 2694 N N . PHE A 1 364 ? 37.184 9.245 -43.651 1.00 89.00 364 PHE A N 1
ATOM 2695 C CA . PHE A 1 364 ? 36.953 10.150 -44.783 1.00 89.00 364 PHE A CA 1
ATOM 2696 C C . PHE A 1 364 ? 37.201 11.615 -44.406 1.00 89.00 364 PHE A C 1
ATOM 2698 O O . PHE A 1 364 ? 37.690 12.377 -45.236 1.00 89.00 364 PHE A O 1
ATOM 2705 N N . GLY A 1 365 ? 36.926 12.006 -43.158 1.00 86.69 365 GLY A N 1
ATOM 2706 C CA . GLY A 1 365 ? 37.216 13.344 -42.650 1.00 86.69 365 GLY A CA 1
ATOM 2707 C C . GLY A 1 365 ? 38.704 13.683 -42.707 1.00 86.69 365 GLY A C 1
ATOM 2708 O O . GLY A 1 365 ? 39.065 14.723 -43.255 1.00 86.69 365 GLY A O 1
ATOM 2709 N N . TYR A 1 366 ? 39.573 12.785 -42.227 1.00 88.75 366 TYR A N 1
ATOM 2710 C CA . TYR A 1 366 ? 41.025 12.982 -42.300 1.00 88.75 366 TYR A CA 1
ATOM 2711 C C . TYR A 1 366 ? 41.558 12.920 -43.746 1.00 88.75 366 TYR A C 1
ATOM 2713 O O . TYR A 1 366 ? 42.397 13.737 -44.118 1.00 88.75 366 TYR A O 1
ATOM 2721 N N . LEU A 1 367 ? 41.026 12.030 -44.598 1.00 85.06 367 LEU A N 1
ATOM 2722 C CA . LEU A 1 367 ? 41.403 11.962 -46.021 1.00 85.06 367 LEU A CA 1
ATOM 2723 C C . LEU A 1 367 ? 41.021 13.211 -46.830 1.00 85.06 367 LEU A C 1
ATOM 2725 O O . LEU A 1 367 ? 41.695 13.532 -47.806 1.00 85.06 367 LEU A O 1
ATOM 2729 N N . ILE A 1 368 ? 39.938 13.902 -46.463 1.00 81.25 368 ILE A N 1
ATOM 2730 C CA . ILE A 1 368 ? 39.519 15.148 -47.123 1.00 81.25 368 ILE A CA 1
ATOM 2731 C C . ILE A 1 368 ? 40.277 16.354 -46.550 1.00 81.25 368 ILE A C 1
ATOM 2733 O O . ILE A 1 368 ? 40.583 17.284 -47.301 1.00 81.25 368 ILE A O 1
ATOM 2737 N N . PHE A 1 369 ? 40.604 16.322 -45.254 1.00 84.00 369 PHE A N 1
ATOM 2738 C CA . PHE A 1 369 ? 41.267 17.403 -44.524 1.00 84.00 369 PHE A CA 1
ATOM 2739 C C . PHE A 1 369 ? 42.487 16.891 -43.722 1.00 84.00 369 PHE A C 1
ATOM 2741 O O . PHE A 1 369 ? 42.398 16.715 -42.503 1.00 84.00 369 PHE A O 1
ATOM 2748 N N . PRO A 1 370 ? 43.673 16.732 -44.348 1.00 80.31 370 PRO A N 1
ATOM 2749 C CA . PRO A 1 370 ? 44.895 16.294 -43.654 1.00 80.31 370 PRO A CA 1
ATOM 2750 C C . PRO A 1 370 ? 45.353 17.215 -42.505 1.00 80.31 370 PRO A C 1
ATOM 2752 O O . PRO A 1 370 ? 46.190 16.841 -41.683 1.00 80.31 370 PRO A O 1
ATOM 2755 N N . HIS A 1 371 ? 44.815 18.435 -42.432 1.00 81.88 371 HIS A N 1
ATOM 2756 C CA . HIS A 1 371 ? 45.102 19.429 -41.393 1.00 81.88 371 HIS A CA 1
ATOM 2757 C C . HIS A 1 371 ? 43.875 19.778 -40.528 1.00 81.88 371 HIS A C 1
ATOM 2759 O O . HIS A 1 371 ? 43.853 20.843 -39.914 1.00 81.88 371 HIS A O 1
ATOM 2765 N N . VAL A 1 372 ? 42.877 18.886 -40.458 1.00 81.75 372 VAL A N 1
ATOM 2766 C CA . VAL A 1 372 ? 41.636 19.064 -39.679 1.00 81.75 372 VAL A CA 1
ATOM 2767 C C . VAL A 1 372 ? 41.890 19.475 -38.220 1.00 81.75 372 VAL A C 1
ATOM 2769 O O . VAL A 1 372 ? 42.803 18.966 -37.559 1.00 81.75 372 VAL A O 1
ATOM 2772 N N . GLU A 1 373 ? 41.090 20.422 -37.735 1.00 80.25 373 GLU A N 1
ATOM 2773 C CA . GLU A 1 373 ? 41.084 20.908 -36.349 1.00 80.25 373 GLU A CA 1
ATOM 2774 C C . GLU A 1 373 ? 40.237 20.001 -35.438 1.00 80.25 373 GLU A C 1
ATOM 2776 O O . GLU A 1 373 ? 39.686 19.001 -35.891 1.00 80.25 373 GLU A O 1
ATOM 2781 N N . SER A 1 374 ? 40.117 20.326 -34.143 1.00 73.94 374 SER A N 1
ATOM 2782 C CA . SER A 1 374 ? 39.360 19.485 -33.196 1.00 73.94 374 SER A CA 1
ATOM 2783 C C . SER A 1 374 ? 37.841 19.437 -33.437 1.00 73.94 374 SER A C 1
ATOM 2785 O O . SER A 1 374 ? 37.186 18.537 -32.914 1.00 73.94 374 SER A O 1
ATOM 2787 N N . ASP A 1 375 ? 37.299 20.340 -34.261 1.00 76.56 375 ASP A N 1
ATOM 2788 C CA . ASP A 1 375 ? 35.979 20.219 -34.885 1.00 76.56 375 ASP A CA 1
ATOM 2789 C C . ASP A 1 375 ? 36.126 20.131 -36.412 1.00 76.56 375 ASP A C 1
ATOM 2791 O O . ASP A 1 375 ? 36.570 21.079 -37.059 1.00 76.56 3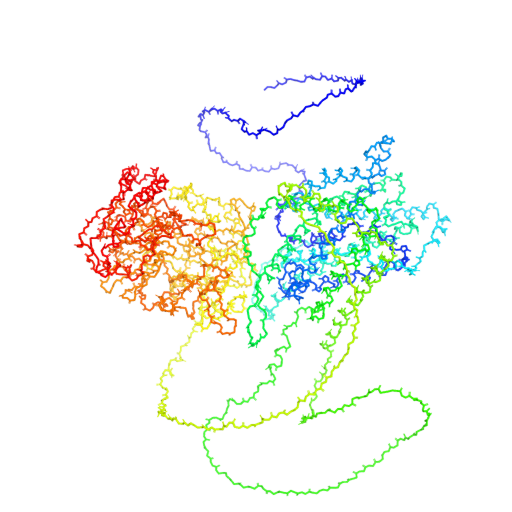75 ASP A O 1
ATOM 2795 N N . ILE A 1 376 ? 35.693 19.022 -37.017 1.00 77.12 376 ILE A N 1
ATOM 2796 C CA . ILE A 1 376 ? 35.638 18.911 -38.483 1.00 77.12 376 ILE A CA 1
ATOM 2797 C C . ILE A 1 376 ? 34.646 19.902 -39.123 1.00 77.12 376 ILE A C 1
ATOM 2799 O O . ILE A 1 376 ? 34.818 20.268 -40.289 1.00 77.12 376 ILE A O 1
ATOM 2803 N N . LEU A 1 377 ? 33.625 20.382 -38.401 1.00 71.00 377 LEU A N 1
ATOM 2804 C CA . LEU A 1 377 ? 32.626 21.292 -38.971 1.00 71.00 377 LEU A CA 1
ATOM 2805 C C . LEU A 1 377 ? 33.196 22.685 -39.291 1.00 71.00 377 LEU A C 1
ATOM 2807 O O . LEU A 1 377 ? 32.637 23.353 -40.172 1.00 71.00 377 LEU A O 1
ATOM 2811 N N . SER A 1 378 ? 34.335 23.084 -38.703 1.00 71.38 378 SER A N 1
ATOM 2812 C CA . SER A 1 378 ? 35.092 24.282 -39.112 1.00 71.38 378 SER A CA 1
ATOM 2813 C C . SER A 1 378 ? 35.665 24.148 -40.530 1.00 71.38 378 SER A C 1
ATOM 2815 O O . SER A 1 378 ? 35.650 25.103 -41.307 1.00 71.38 378 SER A O 1
ATOM 2817 N N . SER A 1 379 ? 36.094 22.938 -40.907 1.00 73.62 379 SER A N 1
ATOM 2818 C CA . SER A 1 379 ? 36.934 22.685 -42.086 1.00 73.62 379 SER A CA 1
ATOM 2819 C C . SER A 1 379 ? 36.175 22.670 -43.425 1.00 73.62 379 SER A C 1
ATOM 2821 O O . SER A 1 379 ? 36.789 22.782 -44.485 1.00 73.62 379 SER A O 1
ATOM 2823 N N . PHE A 1 380 ? 34.840 22.556 -43.426 1.00 72.75 380 PHE A N 1
ATOM 2824 C CA . PHE A 1 380 ? 34.068 22.451 -44.673 1.00 72.75 380 PHE A CA 1
ATOM 2825 C C . PHE A 1 380 ? 33.885 23.789 -45.422 1.00 72.75 380 PHE A C 1
ATOM 2827 O O . PHE A 1 380 ? 33.446 24.779 -44.822 1.00 72.75 380 PHE A O 1
ATOM 2834 N N . PRO A 1 381 ? 34.052 23.820 -46.761 1.00 68.88 381 PRO A N 1
ATOM 2835 C CA . PRO A 1 381 ? 33.707 24.980 -47.584 1.00 68.88 381 PRO A CA 1
ATOM 2836 C C . PRO A 1 381 ? 32.244 25.416 -47.412 1.00 68.88 381 PRO A C 1
ATOM 2838 O O . PRO A 1 381 ? 31.325 24.601 -47.476 1.00 68.88 381 PRO A O 1
ATOM 2841 N N . GLN A 1 382 ? 32.012 26.717 -47.227 1.00 65.50 382 GLN A N 1
ATOM 2842 C CA . GLN A 1 382 ? 30.680 27.284 -46.949 1.00 65.50 382 GLN A CA 1
ATOM 2843 C C . GLN A 1 382 ? 29.756 27.354 -48.183 1.00 65.50 382 GLN A C 1
ATOM 2845 O O . GLN A 1 382 ? 28.558 27.568 -48.035 1.00 65.50 382 GLN A O 1
ATOM 2850 N N . GLY A 1 383 ? 30.283 27.161 -49.398 1.00 65.44 383 GLY A N 1
ATOM 2851 C CA . GLY A 1 383 ? 29.523 27.278 -50.652 1.00 65.44 383 GLY A CA 1
ATOM 2852 C C . GLY A 1 383 ? 28.805 26.008 -51.133 1.00 65.44 383 GLY A C 1
ATOM 2853 O O . GLY A 1 383 ? 28.178 26.043 -52.187 1.00 65.44 383 GLY A O 1
ATOM 2854 N N . ASN A 1 384 ? 28.907 24.878 -50.423 1.00 77.69 384 ASN A N 1
ATOM 2855 C CA . ASN A 1 384 ? 28.329 23.603 -50.866 1.00 77.69 384 ASN A CA 1
ATOM 2856 C C . ASN A 1 384 ? 27.011 23.297 -50.131 1.00 77.69 384 ASN A C 1
ATOM 2858 O O . ASN A 1 384 ? 26.995 23.126 -48.912 1.00 77.69 384 ASN A O 1
ATOM 2862 N N . LEU A 1 385 ? 25.916 23.175 -50.890 1.00 77.81 385 LEU A N 1
ATOM 2863 C CA . LEU A 1 385 ? 24.572 22.937 -50.355 1.00 77.81 385 LEU A CA 1
ATOM 2864 C C . LEU A 1 385 ? 24.476 21.656 -49.508 1.00 77.81 385 LEU A C 1
ATOM 2866 O O . LEU A 1 385 ? 23.903 21.701 -48.424 1.00 77.81 385 LEU A O 1
ATOM 2870 N N . ALA A 1 386 ? 25.067 20.541 -49.951 1.00 75.94 386 ALA A N 1
ATOM 2871 C CA . ALA A 1 386 ? 25.005 19.270 -49.222 1.00 75.94 386 ALA A CA 1
ATOM 2872 C C . ALA A 1 386 ? 25.725 19.362 -47.865 1.00 75.94 386 ALA A C 1
ATOM 2874 O O . ALA A 1 386 ? 25.180 18.965 -46.838 1.00 75.94 386 ALA A O 1
ATOM 2875 N N . LEU A 1 387 ? 26.912 19.978 -47.837 1.00 77.31 387 LEU A N 1
ATOM 2876 C CA . LEU A 1 387 ? 27.673 20.193 -46.600 1.00 77.31 387 LEU A CA 1
ATOM 2877 C C . LEU A 1 387 ? 26.979 21.172 -45.641 1.00 77.31 387 LEU A C 1
ATOM 2879 O O . LEU A 1 387 ? 27.054 21.002 -44.424 1.00 77.31 387 LEU A O 1
ATOM 2883 N N . ASN A 1 388 ? 26.249 22.160 -46.162 1.00 79.94 388 ASN A N 1
ATOM 2884 C CA . ASN A 1 388 ? 25.444 23.049 -45.328 1.00 79.94 388 ASN A CA 1
ATOM 2885 C C . ASN A 1 388 ? 24.199 22.340 -44.758 1.00 79.94 388 ASN A C 1
ATOM 2887 O O . ASN A 1 388 ? 23.868 22.562 -43.595 1.00 79.94 388 ASN A O 1
ATOM 2891 N N . VAL A 1 389 ? 23.562 21.422 -45.500 1.00 82.44 389 VAL A N 1
ATOM 2892 C CA . VAL A 1 389 ? 22.501 20.550 -44.949 1.00 82.44 389 VAL A CA 1
ATOM 2893 C C . VAL A 1 389 ? 23.050 19.654 -43.832 1.00 82.44 389 VAL A C 1
ATOM 2895 O O . VAL A 1 389 ? 22.416 19.557 -42.782 1.00 82.44 389 VAL A O 1
ATOM 2898 N N . VAL A 1 390 ? 24.248 19.071 -43.996 1.00 79.25 390 VAL A N 1
ATOM 2899 C CA . VAL A 1 390 ? 24.921 18.310 -42.922 1.00 79.25 390 VAL A CA 1
ATOM 2900 C C . VAL A 1 390 ? 25.122 19.176 -41.674 1.00 79.25 390 VAL A C 1
ATOM 2902 O O . VAL A 1 390 ? 24.763 18.751 -40.576 1.00 79.25 390 VAL A O 1
ATOM 2905 N N . ARG A 1 391 ? 25.656 20.396 -41.833 1.00 78.69 391 ARG A N 1
ATOM 2906 C CA . ARG A 1 391 ? 25.851 21.360 -40.736 1.00 78.69 391 ARG A CA 1
ATOM 2907 C C . ARG A 1 391 ? 24.549 21.611 -39.968 1.00 78.69 391 ARG A C 1
ATOM 2909 O O . ARG A 1 391 ? 24.506 21.359 -38.765 1.00 78.69 391 ARG A O 1
ATOM 2916 N N . TYR A 1 392 ? 23.477 22.028 -40.644 1.00 80.94 392 TYR A N 1
ATOM 2917 C CA . TYR A 1 392 ? 22.187 22.272 -39.984 1.00 80.94 392 TYR A CA 1
ATOM 2918 C C . TYR A 1 392 ? 21.621 21.018 -39.306 1.00 80.94 392 TYR A C 1
ATOM 2920 O O . TYR A 1 392 ? 21.140 21.104 -38.176 1.00 80.94 392 TYR A O 1
ATOM 2928 N N . GLY A 1 393 ? 21.732 19.852 -39.951 1.00 81.38 393 GLY A N 1
ATOM 2929 C CA . GLY A 1 393 ? 21.338 18.569 -39.371 1.00 81.38 393 GLY A CA 1
ATOM 2930 C C . GLY A 1 393 ? 22.055 18.277 -38.052 1.00 81.38 393 GLY A C 1
ATOM 2931 O O . GLY A 1 393 ? 21.401 17.985 -37.051 1.00 81.38 393 GLY A O 1
ATOM 2932 N N . MET A 1 394 ? 23.382 18.434 -38.014 1.00 81.38 394 MET A N 1
ATOM 2933 C CA . MET A 1 394 ? 24.178 18.218 -36.800 1.00 81.38 394 MET A CA 1
ATOM 2934 C C . MET A 1 394 ? 23.824 19.195 -35.670 1.00 81.38 394 MET A C 1
ATOM 2936 O O . MET A 1 394 ? 23.741 18.764 -34.522 1.00 81.38 394 MET A O 1
ATOM 2940 N N . ALA A 1 395 ? 23.547 20.471 -35.967 1.00 81.06 395 ALA A N 1
ATOM 2941 C CA . ALA A 1 395 ? 23.154 21.441 -34.936 1.00 81.06 395 ALA A CA 1
ATOM 2942 C C . ALA A 1 395 ? 21.759 21.164 -34.351 1.00 81.06 395 ALA A C 1
ATOM 2944 O O . ALA A 1 395 ? 21.544 21.314 -33.147 1.00 81.06 395 ALA A O 1
ATOM 2945 N N . VAL A 1 396 ? 20.806 20.719 -35.178 1.00 83.56 396 VAL A N 1
ATOM 2946 C CA . VAL A 1 396 ? 19.498 20.256 -34.685 1.00 83.56 396 VAL A CA 1
ATOM 2947 C C . VAL A 1 396 ? 19.679 19.023 -33.796 1.00 83.56 396 VAL A C 1
ATOM 2949 O O . VAL A 1 396 ? 19.082 18.955 -32.722 1.00 83.56 396 VAL A O 1
ATOM 2952 N N . VAL A 1 397 ? 20.549 18.084 -34.179 1.00 82.81 397 VAL A N 1
ATOM 2953 C CA . VAL A 1 397 ? 20.866 16.904 -33.359 1.00 82.81 397 VAL A CA 1
ATOM 2954 C C . VAL A 1 397 ? 21.474 17.300 -32.009 1.00 82.81 397 VAL A C 1
ATOM 2956 O O . VAL A 1 397 ? 21.008 16.795 -30.990 1.00 82.81 397 VAL A O 1
ATOM 2959 N N . THR A 1 398 ? 22.427 18.238 -31.939 1.00 84.62 398 THR A N 1
ATOM 2960 C CA . THR A 1 398 ? 22.998 18.671 -30.645 1.00 84.62 398 THR A CA 1
ATOM 2961 C C . THR A 1 398 ? 22.006 19.430 -29.764 1.00 84.62 398 THR A C 1
ATOM 2963 O O . THR A 1 398 ? 21.998 19.216 -28.552 1.00 84.62 398 THR A O 1
ATOM 2966 N N . ILE A 1 399 ? 21.124 20.255 -30.341 1.00 85.00 399 ILE A N 1
ATOM 2967 C CA . ILE A 1 399 ? 20.051 20.934 -29.591 1.00 85.00 399 ILE A CA 1
ATOM 2968 C C . ILE A 1 399 ? 19.058 19.915 -29.011 1.00 85.00 399 ILE A C 1
ATOM 2970 O O . ILE A 1 399 ? 18.690 20.012 -27.840 1.00 85.00 399 ILE A O 1
ATOM 2974 N N . VAL A 1 400 ? 18.631 18.921 -29.796 1.00 80.81 400 VAL A N 1
ATOM 2975 C CA . VAL A 1 400 ? 17.614 17.944 -29.365 1.00 80.81 400 VAL A CA 1
ATOM 2976 C C . VAL A 1 400 ? 18.207 16.835 -28.477 1.00 80.81 400 VAL A C 1
ATOM 2978 O O . VAL A 1 400 ? 17.488 16.271 -27.652 1.00 80.81 400 VAL A O 1
ATOM 2981 N N . ALA A 1 401 ? 19.515 16.570 -28.553 1.00 81.06 401 ALA A N 1
ATOM 2982 C CA . ALA A 1 401 ? 20.231 15.705 -27.610 1.00 81.06 401 ALA A CA 1
ATOM 2983 C C . ALA A 1 401 ? 20.500 16.376 -26.244 1.00 81.06 401 ALA A C 1
ATOM 2985 O O . ALA A 1 401 ? 20.712 15.683 -25.247 1.00 81.06 401 ALA A O 1
ATOM 2986 N N . TYR A 1 402 ? 20.446 17.710 -26.149 1.00 86.69 402 TYR A N 1
ATOM 2987 C CA . TYR A 1 402 ? 20.735 18.423 -24.900 1.00 86.69 402 TYR A CA 1
ATOM 2988 C C . TYR A 1 402 ? 19.786 18.035 -23.740 1.00 86.69 402 TYR A C 1
ATOM 2990 O O . TYR A 1 402 ? 20.285 17.654 -22.677 1.00 86.69 402 TYR A O 1
ATOM 2998 N N . PRO A 1 403 ? 18.441 18.008 -23.899 1.00 82.31 403 PRO A N 1
ATOM 2999 C CA . PRO A 1 403 ? 17.546 17.497 -22.855 1.00 82.31 403 PRO A CA 1
ATOM 3000 C C . PRO A 1 403 ? 17.788 16.022 -22.500 1.00 82.31 403 PRO A C 1
ATOM 3002 O O . PRO A 1 403 ? 17.568 15.636 -21.353 1.00 82.31 403 PRO A O 1
ATOM 3005 N N . VAL A 1 404 ? 18.263 15.209 -23.455 1.00 78.19 404 VAL A N 1
ATOM 3006 C CA . VAL A 1 404 ? 18.485 13.762 -23.273 1.00 78.19 404 VAL A CA 1
ATOM 3007 C C . VAL A 1 404 ? 19.579 13.492 -22.240 1.00 78.19 404 VAL A C 1
ATOM 3009 O O . VAL A 1 404 ? 19.407 12.609 -21.405 1.00 78.19 404 VAL A O 1
ATOM 3012 N N . ASN A 1 405 ? 20.652 14.290 -22.236 1.00 80.44 405 ASN A N 1
ATOM 3013 C CA . ASN A 1 405 ? 21.722 14.192 -21.235 1.00 80.44 405 ASN A CA 1
ATOM 3014 C C . ASN A 1 405 ? 21.489 15.077 -19.994 1.00 80.44 405 ASN A C 1
ATOM 3016 O O . ASN A 1 405 ? 21.973 14.741 -18.912 1.00 80.44 405 ASN A O 1
ATOM 3020 N N . LEU A 1 406 ? 20.685 16.144 -20.091 1.00 85.94 406 LEU A N 1
ATOM 3021 C CA . LEU A 1 406 ? 20.276 16.931 -18.919 1.00 85.94 406 LEU A CA 1
ATOM 3022 C C . LEU A 1 406 ? 19.307 16.159 -18.006 1.00 85.94 406 LEU A C 1
ATOM 3024 O O . LEU A 1 406 ? 19.377 16.309 -16.786 1.00 85.94 406 LEU A O 1
ATOM 3028 N N . PHE A 1 407 ? 18.431 15.307 -18.555 1.00 78.88 407 PHE A N 1
ATOM 3029 C CA . PHE A 1 407 ? 17.496 14.508 -17.756 1.00 78.88 407 PHE A CA 1
ATOM 3030 C C . PHE A 1 407 ? 18.200 13.633 -16.693 1.00 78.88 407 PHE A C 1
ATOM 3032 O O . PHE A 1 407 ? 17.904 13.832 -15.512 1.00 78.88 407 PHE A O 1
ATOM 3039 N N . PRO A 1 408 ? 19.152 12.733 -17.032 1.00 79.06 408 PRO A N 1
ATOM 3040 C CA . PRO A 1 408 ? 19.887 11.961 -16.030 1.00 79.06 408 PRO A CA 1
ATOM 3041 C C . PRO A 1 408 ? 20.799 12.836 -15.158 1.00 79.06 408 PRO A C 1
ATOM 3043 O O . PRO A 1 408 ? 20.988 12.520 -13.985 1.00 79.06 408 PRO A O 1
ATOM 3046 N N . ALA A 1 409 ? 21.314 13.966 -15.665 1.00 84.12 409 ALA A N 1
ATOM 3047 C CA . ALA A 1 409 ? 22.119 14.886 -14.856 1.00 84.12 409 ALA A CA 1
ATOM 3048 C C . ALA A 1 409 ? 21.320 15.469 -13.672 1.00 84.12 409 ALA A C 1
ATOM 3050 O O . ALA A 1 409 ? 21.854 15.555 -12.566 1.00 84.12 409 ALA A O 1
ATOM 3051 N N . ARG A 1 410 ? 20.022 15.771 -13.853 1.00 83.44 410 ARG A N 1
ATOM 3052 C CA . ARG A 1 410 ? 19.129 16.168 -12.743 1.00 83.44 410 ARG A CA 1
ATOM 3053 C C . ARG A 1 410 ? 19.041 15.087 -11.664 1.00 83.44 410 ARG A C 1
ATOM 3055 O O . ARG A 1 410 ? 19.164 15.398 -10.481 1.00 83.44 410 ARG A O 1
ATOM 3062 N N . SER A 1 411 ? 18.868 13.827 -12.064 1.00 77.38 411 SER A N 1
ATOM 3063 C CA . SER A 1 411 ? 18.833 12.691 -11.133 1.00 77.38 411 SER A CA 1
ATOM 3064 C C . SER A 1 411 ? 20.149 12.538 -10.364 1.00 77.38 411 SER A C 1
ATOM 3066 O O . SER A 1 411 ? 20.117 12.311 -9.158 1.00 77.38 411 SER A O 1
ATOM 3068 N N . MET A 1 412 ? 21.297 12.739 -11.022 1.00 83.00 412 MET A N 1
ATOM 3069 C CA . MET A 1 412 ? 22.616 12.695 -10.372 1.00 83.00 412 MET A CA 1
ATOM 3070 C C . MET A 1 412 ? 22.823 13.812 -9.351 1.00 83.00 412 MET A C 1
ATOM 3072 O O . MET A 1 412 ? 23.314 13.547 -8.258 1.00 83.00 412 MET A O 1
ATOM 3076 N N . CYS A 1 413 ? 22.425 15.049 -9.655 1.00 82.69 413 CYS A N 1
ATOM 3077 C CA . CYS A 1 413 ? 22.520 16.139 -8.683 1.00 82.69 413 CYS A CA 1
ATOM 3078 C C . CYS A 1 413 ? 21.664 15.881 -7.432 1.00 82.69 413 CYS A C 1
ATOM 3080 O O . CYS A 1 413 ? 22.102 16.194 -6.325 1.00 82.69 413 CYS A O 1
ATOM 3082 N N . LEU A 1 414 ? 20.468 15.301 -7.596 1.00 77.38 414 LEU A N 1
ATOM 3083 C CA . LEU A 1 414 ? 19.600 14.942 -6.473 1.00 77.38 414 LEU A CA 1
ATOM 3084 C C . LEU A 1 414 ? 20.202 13.809 -5.630 1.00 77.38 414 LEU A C 1
ATOM 3086 O O . LEU A 1 414 ? 20.235 13.921 -4.407 1.00 77.38 414 LEU A O 1
ATOM 3090 N N . ASP A 1 415 ? 20.712 12.752 -6.264 1.00 73.50 415 ASP A N 1
ATOM 3091 C CA . ASP A 1 415 ? 21.328 11.632 -5.548 1.00 73.50 415 ASP A CA 1
ATOM 3092 C C . ASP A 1 415 ? 22.603 12.055 -4.796 1.00 73.50 415 ASP A C 1
ATOM 3094 O O . ASP A 1 415 ? 22.729 11.794 -3.602 1.00 73.50 415 ASP A O 1
ATOM 3098 N N . ILE A 1 416 ? 23.491 12.832 -5.428 1.00 81.44 416 ILE A N 1
ATOM 3099 C CA . ILE A 1 416 ? 24.678 13.403 -4.765 1.00 81.44 416 ILE A CA 1
ATOM 3100 C C . ILE A 1 416 ? 24.274 14.260 -3.552 1.00 81.44 416 ILE A C 1
ATOM 3102 O O . ILE A 1 416 ? 24.907 14.164 -2.500 1.00 81.44 416 ILE A O 1
ATOM 3106 N N . ALA A 1 417 ? 23.205 15.060 -3.651 1.00 76.19 417 ALA A N 1
ATOM 3107 C CA . ALA A 1 417 ? 22.702 15.841 -2.519 1.00 76.19 417 ALA A CA 1
ATOM 3108 C C . ALA A 1 417 ? 22.186 14.951 -1.369 1.00 76.19 417 ALA A C 1
ATOM 3110 O O . ALA A 1 417 ? 22.466 15.239 -0.203 1.00 76.19 417 ALA A O 1
ATOM 3111 N N . LEU A 1 418 ? 21.497 13.847 -1.680 1.00 68.44 418 LEU A N 1
ATOM 3112 C CA . LEU A 1 418 ? 21.032 12.861 -0.695 1.00 68.44 418 LEU A CA 1
ATOM 3113 C C . LEU A 1 418 ? 22.198 12.096 -0.044 1.00 68.44 418 LEU A C 1
ATOM 3115 O O . LEU A 1 418 ? 22.190 11.889 1.172 1.00 68.44 418 LEU A O 1
ATOM 3119 N N . GLN A 1 419 ? 23.226 11.722 -0.811 1.00 75.50 419 GLN A N 1
ATOM 3120 C CA . GLN A 1 419 ? 24.442 11.094 -0.280 1.00 75.50 419 GLN A CA 1
ATOM 3121 C C . GLN A 1 419 ? 25.222 12.055 0.642 1.00 75.50 419 GLN A C 1
ATOM 3123 O O . GLN A 1 419 ? 25.633 11.659 1.735 1.00 75.50 419 GLN A O 1
ATOM 3128 N N . ILE A 1 420 ? 25.348 13.338 0.276 1.00 73.94 420 ILE A N 1
ATOM 3129 C CA . ILE A 1 420 ? 25.980 14.371 1.123 1.00 73.94 420 ILE A CA 1
ATOM 3130 C C . ILE A 1 420 ? 25.170 14.631 2.403 1.00 73.94 420 ILE A C 1
ATOM 3132 O O . ILE A 1 420 ? 25.765 14.824 3.465 1.00 73.94 420 ILE A O 1
ATOM 3136 N N . ALA A 1 421 ? 23.834 14.622 2.335 1.00 70.12 421 ALA A N 1
ATOM 3137 C CA . ALA A 1 421 ? 22.981 14.765 3.515 1.00 70.12 421 ALA A CA 1
ATOM 3138 C C . ALA A 1 421 ? 23.212 13.618 4.516 1.00 70.12 421 ALA A C 1
ATOM 3140 O O . ALA A 1 421 ? 23.530 13.881 5.675 1.00 70.12 421 ALA A O 1
ATOM 3141 N N . ARG A 1 422 ? 23.177 12.364 4.039 1.00 64.62 422 ARG A N 1
ATOM 3142 C CA . ARG A 1 422 ? 23.461 11.157 4.841 1.00 64.62 422 ARG A CA 1
ATOM 3143 C C . ARG A 1 422 ? 24.846 11.206 5.502 1.00 64.62 422 ARG A C 1
ATOM 3145 O O . ARG A 1 422 ? 24.971 10.923 6.691 1.00 64.62 422 ARG A O 1
ATOM 3152 N N . PHE A 1 423 ? 25.877 11.628 4.765 1.00 62.53 423 PHE A N 1
ATOM 3153 C CA . PHE A 1 423 ? 27.232 11.770 5.312 1.00 62.53 423 PHE A CA 1
ATOM 3154 C C . PHE A 1 423 ? 27.325 12.875 6.382 1.00 62.53 423 PHE A C 1
ATOM 3156 O O . PHE A 1 423 ? 27.994 12.708 7.401 1.00 62.53 423 PHE A O 1
ATOM 3163 N N . ARG A 1 424 ? 26.614 13.998 6.199 1.00 52.66 424 ARG A N 1
ATOM 3164 C CA . ARG A 1 424 ? 26.550 15.079 7.199 1.00 52.66 424 ARG A CA 1
ATOM 3165 C C . ARG A 1 424 ? 25.820 14.678 8.479 1.00 52.66 424 ARG A C 1
ATOM 3167 O O . ARG A 1 424 ? 26.185 15.191 9.533 1.00 52.66 424 ARG A O 1
ATOM 3174 N N . GLU A 1 425 ? 24.833 13.788 8.412 1.00 52.09 425 GLU A N 1
ATOM 3175 C CA . GLU A 1 425 ? 24.179 13.239 9.606 1.00 52.09 425 GLU A CA 1
ATOM 3176 C C . GLU A 1 425 ? 25.133 12.321 10.390 1.00 52.09 425 GLU A C 1
ATOM 3178 O O . GLU A 1 425 ? 25.297 12.524 11.592 1.00 52.09 425 GLU A O 1
ATOM 3183 N N . GLN A 1 426 ? 25.863 11.417 9.718 1.00 45.84 426 GLN A N 1
ATOM 3184 C CA . GLN A 1 426 ? 26.861 10.540 10.363 1.00 45.84 426 GLN A CA 1
ATOM 3185 C C . GLN A 1 426 ? 27.989 11.295 11.090 1.00 45.84 426 GLN A C 1
ATOM 3187 O O . GLN A 1 426 ? 28.484 10.825 12.111 1.00 45.84 426 GLN A O 1
ATOM 3192 N N . VAL A 1 427 ? 28.400 12.466 10.594 1.00 45.00 427 VAL A N 1
ATOM 3193 C CA . VAL A 1 427 ? 29.463 13.281 11.219 1.00 45.00 427 VAL A CA 1
ATOM 3194 C C . VAL A 1 427 ? 28.952 14.103 12.417 1.00 45.00 427 VAL A C 1
ATOM 3196 O O . VAL A 1 427 ? 29.752 14.608 13.203 1.00 45.00 427 VAL A O 1
ATOM 3199 N N . ARG A 1 428 ? 27.631 14.248 12.600 1.00 37.09 428 ARG A N 1
ATOM 3200 C CA . ARG A 1 428 ? 27.051 15.152 13.614 1.00 37.09 428 ARG A CA 1
ATOM 3201 C C . ARG A 1 428 ? 26.772 14.504 14.974 1.00 37.09 428 ARG A C 1
ATOM 3203 O O . ARG A 1 428 ? 26.366 15.210 15.895 1.00 37.09 428 ARG A O 1
ATOM 3210 N N . THR A 1 429 ? 27.004 13.201 15.115 1.00 31.97 429 THR A N 1
ATOM 3211 C CA . THR A 1 429 ? 26.828 12.437 16.361 1.00 31.97 429 THR A CA 1
ATOM 3212 C C . THR A 1 429 ? 28.181 12.084 16.996 1.00 31.97 429 THR A C 1
ATOM 3214 O O . THR A 1 429 ? 28.895 11.243 16.445 1.00 31.97 429 THR A O 1
ATOM 3217 N N . PRO A 1 430 ? 28.555 12.666 18.153 1.00 31.19 430 PRO A N 1
ATOM 3218 C CA . PRO A 1 430 ? 29.743 12.248 18.895 1.00 31.19 430 PRO A CA 1
ATOM 3219 C C . PRO A 1 430 ? 29.596 10.810 19.408 1.00 31.19 430 PRO A C 1
ATOM 3221 O O . PRO A 1 430 ? 28.581 10.457 20.004 1.00 31.19 430 PRO A O 1
ATOM 3224 N N . TYR A 1 431 ? 30.617 9.985 19.187 1.00 29.45 431 TYR A N 1
ATOM 3225 C CA . TYR A 1 431 ? 30.604 8.564 19.536 1.00 29.45 431 TYR A CA 1
ATOM 3226 C C . TYR A 1 431 ? 30.868 8.362 21.039 1.00 29.45 431 TYR A C 1
ATOM 3228 O O . TYR A 1 431 ? 31.921 8.765 21.536 1.00 29.45 431 TYR A O 1
ATOM 3236 N N . SER A 1 432 ? 29.959 7.702 21.763 1.00 26.58 432 SER A N 1
ATOM 3237 C CA . SER A 1 432 ? 30.248 7.130 23.088 1.00 26.58 432 SER A CA 1
ATOM 3238 C C . SER A 1 432 ? 30.741 5.687 22.927 1.00 26.58 432 SER A C 1
ATOM 3240 O O . SER A 1 432 ? 30.265 4.945 22.070 1.00 26.58 432 SER A O 1
ATOM 3242 N N . SER A 1 433 ? 31.768 5.296 23.684 1.00 27.59 433 SER A N 1
ATOM 3243 C CA . SER A 1 433 ? 32.630 4.168 23.315 1.00 27.59 433 SER A CA 1
ATOM 3244 C C . SER A 1 433 ? 32.523 2.943 24.231 1.00 27.59 433 SER A C 1
ATOM 3246 O O . SER A 1 433 ? 32.754 3.006 25.435 1.00 27.59 433 SER A O 1
ATOM 3248 N N . SER A 1 434 ? 32.274 1.778 23.628 1.00 24.89 434 SER A N 1
ATOM 3249 C CA . SER A 1 434 ? 32.876 0.483 24.002 1.00 24.89 434 SER A CA 1
ATOM 3250 C C . SER A 1 434 ? 32.651 -0.550 22.881 1.00 24.89 434 SER A C 1
ATOM 3252 O O . SER A 1 434 ? 31.805 -0.364 22.012 1.00 24.89 434 SER A O 1
ATOM 3254 N N . SER A 1 435 ? 33.474 -1.601 22.846 1.00 25.48 435 SER A N 1
ATOM 3255 C CA . SER A 1 435 ? 33.542 -2.640 21.793 1.00 25.48 435 SER A CA 1
ATOM 3256 C C . SER A 1 435 ? 33.618 -4.027 22.469 1.00 25.48 435 SER A C 1
ATOM 3258 O O . SER A 1 435 ? 33.896 -4.075 23.661 1.00 25.48 435 SER A O 1
ATOM 3260 N N . SER A 1 436 ? 33.405 -5.204 21.870 1.00 26.41 436 SER A N 1
ATOM 3261 C CA . SER A 1 436 ? 33.766 -5.732 20.538 1.00 26.41 436 SER A CA 1
ATOM 3262 C C . SER A 1 436 ? 33.207 -7.175 20.399 1.00 26.41 436 SER A C 1
ATOM 3264 O O . SER A 1 436 ? 32.848 -7.765 21.413 1.00 26.41 436 SER A O 1
ATOM 3266 N N . SER A 1 437 ? 33.156 -7.852 19.243 1.00 24.20 437 SER A N 1
ATOM 3267 C CA . SER A 1 437 ? 33.019 -7.446 17.827 1.00 24.20 437 SER A CA 1
ATOM 3268 C C . SER A 1 437 ? 32.744 -8.699 16.957 1.00 24.20 437 SER A C 1
ATOM 3270 O O . SER A 1 437 ? 33.189 -9.795 17.287 1.00 24.20 437 SER A O 1
ATOM 3272 N N . SER A 1 438 ? 32.036 -8.560 15.828 1.00 25.73 438 SER A N 1
ATOM 3273 C CA . SER A 1 438 ? 32.045 -9.524 14.703 1.00 25.73 438 SER A CA 1
ATOM 3274 C C . SER A 1 438 ? 31.538 -8.846 13.417 1.00 25.73 438 SER A C 1
ATOM 3276 O O . SER A 1 438 ? 30.929 -7.778 13.480 1.00 25.73 438 SER A O 1
ATOM 3278 N N . THR A 1 439 ? 31.872 -9.386 12.240 1.00 29.47 439 THR A N 1
ATOM 3279 C CA . THR A 1 439 ? 31.813 -8.644 10.965 1.00 29.47 439 THR A CA 1
ATOM 3280 C C . THR A 1 439 ? 30.630 -9.009 10.066 1.00 29.47 439 THR A C 1
ATOM 3282 O O . THR A 1 439 ? 30.765 -9.878 9.211 1.00 29.47 439 THR A O 1
ATOM 3285 N N . HIS A 1 440 ? 29.537 -8.251 10.157 1.00 28.69 440 HIS A N 1
ATOM 3286 C CA . HIS A 1 440 ? 28.647 -7.962 9.025 1.00 28.69 440 HIS A CA 1
ATOM 3287 C C . HIS A 1 440 ? 28.161 -6.509 9.139 1.00 28.69 440 HIS A C 1
ATOM 3289 O O . HIS A 1 440 ? 27.747 -6.078 10.212 1.00 28.69 440 HIS A O 1
ATOM 3295 N N . LEU A 1 441 ? 28.255 -5.736 8.052 1.00 25.58 441 LEU A N 1
ATOM 3296 C CA . LEU A 1 441 ? 27.811 -4.339 8.016 1.00 25.58 441 LEU A CA 1
ATOM 3297 C C . LEU A 1 441 ? 26.390 -4.291 7.417 1.00 25.58 441 LEU A C 1
ATOM 3299 O O . LEU A 1 441 ? 26.231 -4.734 6.277 1.00 25.58 441 LEU A O 1
ATOM 3303 N N . PRO A 1 442 ? 25.361 -3.801 8.134 1.00 27.94 442 PRO A N 1
ATOM 3304 C CA . PRO A 1 442 ? 23.980 -3.859 7.656 1.00 27.94 442 PRO A CA 1
ATOM 3305 C C . PRO A 1 442 ? 23.748 -2.914 6.467 1.00 27.94 442 PRO A C 1
ATOM 3307 O O . PRO A 1 442 ? 24.027 -1.717 6.537 1.00 27.94 442 PRO A O 1
ATOM 3310 N N . LEU A 1 443 ? 23.213 -3.454 5.368 1.00 27.00 443 LEU A N 1
ATOM 3311 C CA . LEU A 1 443 ? 22.950 -2.733 4.114 1.00 27.00 443 LEU A CA 1
ATOM 3312 C C . LEU A 1 443 ? 21.514 -2.179 4.045 1.00 27.00 443 LEU A C 1
ATOM 3314 O O . LEU A 1 443 ? 20.753 -2.475 3.126 1.00 27.00 443 LEU A O 1
ATOM 3318 N N . THR A 1 444 ? 21.148 -1.332 5.008 1.00 26.17 444 THR A N 1
ATOM 3319 C CA . THR A 1 444 ? 19.858 -0.621 5.039 1.00 26.17 444 THR A CA 1
ATOM 3320 C C . THR A 1 444 ? 20.063 0.896 5.060 1.00 26.17 444 THR A C 1
ATOM 3322 O O . THR A 1 444 ? 20.344 1.507 6.088 1.00 26.17 444 THR A O 1
ATOM 3325 N N . PHE A 1 445 ? 19.916 1.540 3.898 1.00 25.08 445 PHE A N 1
ATOM 3326 C CA . PHE A 1 445 ? 19.954 3.003 3.802 1.00 25.08 445 PHE A CA 1
ATOM 3327 C C . PHE A 1 445 ? 18.620 3.616 4.268 1.00 25.08 445 PHE A C 1
ATOM 3329 O O . PHE A 1 445 ? 17.568 3.192 3.788 1.00 25.08 445 PHE A O 1
ATOM 3336 N N . PRO A 1 446 ? 18.625 4.645 5.138 1.00 23.91 446 PRO A N 1
ATOM 3337 C CA . PRO A 1 446 ? 17.398 5.172 5.727 1.00 23.91 446 PRO A CA 1
ATOM 3338 C C . PRO A 1 446 ? 16.522 5.934 4.722 1.00 23.91 446 PRO A C 1
ATOM 3340 O O . PRO A 1 446 ? 17.015 6.654 3.837 1.00 23.91 446 PRO A O 1
ATOM 3343 N N . ALA A 1 447 ? 15.208 5.809 4.923 1.00 26.41 447 ALA A N 1
ATOM 3344 C CA . ALA A 1 447 ? 14.166 6.560 4.235 1.00 26.41 447 ALA A CA 1
ATOM 3345 C C . ALA A 1 447 ? 13.959 7.935 4.901 1.00 26.41 447 ALA A C 1
ATOM 3347 O O . ALA A 1 447 ? 13.177 8.081 5.832 1.00 26.41 447 ALA A O 1
ATOM 3348 N N . SER A 1 448 ? 14.710 8.926 4.412 1.00 28.52 448 SER A N 1
ATOM 3349 C CA . SER A 1 448 ? 14.524 10.381 4.578 1.00 28.52 448 SER A CA 1
ATOM 3350 C C . SER A 1 448 ? 13.712 10.890 5.787 1.00 28.52 448 SER A C 1
ATOM 3352 O O . SER A 1 448 ? 12.491 11.065 5.708 1.00 28.52 448 SER A O 1
ATOM 3354 N N . SER A 1 449 ? 14.423 11.343 6.822 1.00 25.73 449 SER A N 1
ATOM 3355 C CA . SER A 1 449 ? 13.952 12.446 7.671 1.00 25.73 449 SER A CA 1
ATOM 3356 C C . SER A 1 449 ? 13.586 13.667 6.810 1.00 25.73 449 SER A C 1
ATOM 3358 O O . SER A 1 449 ? 14.204 13.926 5.775 1.00 25.73 449 SER A O 1
ATOM 3360 N N . SER A 1 450 ? 12.575 14.437 7.220 1.00 26.84 450 SER A N 1
ATOM 3361 C CA . SER A 1 450 ? 12.036 15.546 6.416 1.00 26.84 450 SER A CA 1
ATOM 3362 C C . SER A 1 450 ? 13.010 16.727 6.290 1.00 26.84 450 SER A C 1
ATOM 3364 O O . SER A 1 450 ? 13.064 17.591 7.163 1.00 26.84 450 SER A O 1
ATOM 3366 N N . CYS A 1 451 ? 13.738 16.824 5.173 1.00 24.27 451 CYS A N 1
ATOM 3367 C CA . CYS A 1 451 ? 14.498 18.027 4.825 1.00 24.27 451 CYS A CA 1
ATOM 3368 C C . CYS A 1 451 ? 13.551 19.098 4.248 1.00 24.27 451 CYS A C 1
ATOM 3370 O O . CYS A 1 451 ? 13.262 19.128 3.051 1.00 24.27 451 CYS A O 1
ATOM 3372 N N . THR A 1 452 ? 13.039 19.977 5.111 1.00 26.80 452 THR A N 1
ATOM 3373 C CA . THR A 1 452 ? 11.896 20.881 4.853 1.00 26.80 452 THR A CA 1
ATOM 3374 C C . THR A 1 452 ? 12.144 22.047 3.880 1.00 26.80 452 THR A C 1
ATOM 3376 O O . THR A 1 452 ? 11.356 22.986 3.847 1.00 26.80 452 THR A O 1
ATOM 3379 N N . TRP A 1 453 ? 13.202 22.000 3.065 1.00 23.72 453 TRP A N 1
ATOM 3380 C CA . TRP A 1 453 ? 13.500 23.003 2.028 1.00 23.72 453 TRP A CA 1
ATOM 3381 C C . TRP A 1 453 ? 13.257 22.512 0.591 1.00 23.72 453 TRP A C 1
ATOM 3383 O O . TRP A 1 453 ? 13.369 23.297 -0.346 1.00 23.72 453 TRP A O 1
ATOM 3393 N N . PHE A 1 454 ? 12.920 21.233 0.386 1.00 31.33 454 PHE A N 1
ATOM 3394 C CA . PHE A 1 454 ? 12.767 20.643 -0.949 1.00 31.33 454 PHE A CA 1
ATOM 3395 C C . PHE A 1 454 ? 11.289 20.469 -1.345 1.00 31.33 454 PHE A C 1
ATOM 3397 O O . PHE A 1 454 ? 10.636 19.516 -0.926 1.00 31.33 454 PHE A O 1
ATOM 3404 N N . THR A 1 455 ? 10.773 21.350 -2.212 1.00 32.28 455 THR A N 1
ATOM 3405 C CA . THR A 1 455 ? 9.468 21.165 -2.879 1.00 32.28 455 THR A CA 1
ATOM 3406 C C . THR A 1 455 ? 9.664 20.615 -4.304 1.00 32.28 455 THR A C 1
ATOM 3408 O O . THR A 1 455 ? 10.500 21.146 -5.042 1.00 32.28 455 THR A O 1
ATOM 3411 N N . PRO A 1 456 ? 8.936 19.559 -4.735 1.00 48.81 456 PRO A N 1
ATOM 3412 C CA . PRO A 1 456 ? 9.232 18.860 -5.993 1.00 48.81 456 PRO A CA 1
ATOM 3413 C C . PRO A 1 456 ? 9.236 19.756 -7.240 1.00 48.81 456 PRO A C 1
ATOM 3415 O O . PRO A 1 456 ? 10.140 19.665 -8.072 1.00 48.81 456 PRO A O 1
ATOM 3418 N N . ASP A 1 457 ? 8.250 20.646 -7.359 1.00 42.84 457 ASP A N 1
ATOM 3419 C CA . ASP A 1 457 ? 8.052 21.464 -8.557 1.00 42.84 457 ASP A CA 1
ATOM 3420 C C . ASP A 1 457 ? 9.086 22.582 -8.716 1.00 42.84 457 ASP A C 1
ATOM 3422 O O . ASP A 1 457 ? 9.583 22.802 -9.824 1.00 42.84 457 ASP A O 1
ATOM 3426 N N . VAL A 1 458 ? 9.453 23.248 -7.616 1.00 52.06 458 VAL A N 1
ATOM 3427 C CA . VAL A 1 458 ? 10.456 24.324 -7.613 1.00 52.06 458 VAL A CA 1
ATOM 3428 C C . VAL A 1 458 ? 11.844 23.750 -7.902 1.00 52.06 458 VAL A C 1
ATOM 3430 O O . VAL A 1 458 ? 12.576 24.287 -8.734 1.00 52.06 458 VAL A O 1
ATOM 3433 N N . ASN A 1 459 ? 12.173 22.605 -7.297 1.00 66.12 459 ASN A N 1
ATOM 3434 C CA . ASN A 1 459 ? 13.440 21.909 -7.517 1.00 66.12 459 ASN A CA 1
ATOM 3435 C C . ASN A 1 459 ? 13.645 21.503 -8.982 1.00 66.12 459 ASN A C 1
ATOM 3437 O O . ASN A 1 459 ? 14.738 21.691 -9.515 1.00 66.12 459 ASN A O 1
ATOM 3441 N N . HIS A 1 460 ? 12.606 20.992 -9.656 1.00 76.62 460 HIS A N 1
ATOM 3442 C CA . HIS A 1 460 ? 12.685 20.644 -11.081 1.00 76.62 460 HIS A CA 1
ATOM 3443 C C . HIS A 1 460 ? 13.070 21.852 -11.943 1.00 76.62 460 HIS A C 1
ATOM 3445 O O . HIS A 1 460 ? 13.924 21.729 -12.823 1.00 76.62 460 HIS A O 1
ATOM 3451 N N . VAL A 1 461 ? 12.478 23.023 -11.686 1.00 82.25 461 VAL A N 1
ATOM 3452 C CA . VAL A 1 461 ? 12.768 24.252 -12.442 1.00 82.25 461 VAL A CA 1
ATOM 3453 C C . VAL A 1 461 ? 14.167 24.778 -12.118 1.00 82.25 461 VAL A C 1
ATOM 3455 O O . VAL A 1 461 ? 14.974 24.930 -13.036 1.00 82.25 461 VAL A O 1
ATOM 3458 N N . LEU A 1 462 ? 14.489 24.990 -10.836 1.00 82.31 462 LEU A N 1
ATOM 3459 C CA . LEU A 1 462 ? 15.785 25.533 -10.405 1.00 82.31 462 LEU A CA 1
ATOM 3460 C C . LEU A 1 462 ? 16.962 24.677 -10.887 1.00 82.31 462 LEU A C 1
ATOM 3462 O O . LEU A 1 462 ? 17.933 25.208 -11.424 1.00 82.31 462 LEU A O 1
ATOM 3466 N N . LEU A 1 463 ? 16.863 23.352 -10.754 1.00 83.62 463 LEU A N 1
ATOM 3467 C CA . LEU A 1 463 ? 17.929 22.438 -11.156 1.00 83.62 463 LEU A CA 1
ATOM 3468 C C . LEU A 1 463 ? 18.086 22.363 -12.683 1.00 83.62 463 LEU A C 1
ATOM 3470 O O . LEU A 1 463 ? 19.206 22.251 -13.176 1.00 83.62 463 LEU A O 1
ATOM 3474 N N . SER A 1 464 ? 16.988 22.483 -13.440 1.00 88.06 464 SER A N 1
ATOM 3475 C CA . SER A 1 464 ? 17.046 22.581 -14.907 1.00 88.06 464 SER A CA 1
ATOM 3476 C C . SER A 1 464 ? 17.711 23.880 -15.364 1.00 88.06 464 SER A C 1
ATOM 3478 O O . SER A 1 464 ? 18.533 23.850 -16.273 1.00 88.06 464 SER A O 1
ATOM 3480 N N . VAL A 1 465 ? 17.399 25.010 -14.718 1.00 88.75 465 VAL A N 1
ATOM 3481 C CA . VAL A 1 465 ? 18.039 26.307 -14.993 1.00 88.75 465 VAL A CA 1
ATOM 3482 C C . VAL A 1 465 ? 19.534 26.249 -14.664 1.00 88.75 465 VAL A C 1
ATOM 3484 O O . VAL A 1 465 ? 20.355 26.614 -15.504 1.00 88.75 465 VAL A O 1
ATOM 3487 N N . ALA A 1 466 ? 19.910 25.718 -13.496 1.00 88.00 466 ALA A N 1
ATOM 3488 C CA . ALA A 1 466 ? 21.310 25.561 -13.100 1.00 88.00 466 ALA A CA 1
ATOM 3489 C C . ALA A 1 466 ? 22.107 24.683 -14.086 1.00 88.00 466 ALA A C 1
ATOM 3491 O O . ALA A 1 466 ? 23.206 25.058 -14.495 1.00 88.00 466 ALA A O 1
ATOM 3492 N N . LEU A 1 467 ? 21.532 23.557 -14.529 1.00 89.44 467 LEU A N 1
ATOM 3493 C CA . LEU A 1 467 ? 22.150 22.652 -15.506 1.00 89.44 467 LEU A CA 1
ATOM 3494 C C . LEU A 1 467 ? 22.131 23.168 -16.956 1.00 89.44 467 LEU A C 1
ATOM 3496 O O . LEU A 1 467 ? 22.769 22.546 -17.798 1.00 89.44 467 LEU A O 1
ATOM 3500 N N . VAL A 1 468 ? 21.476 24.297 -17.254 1.00 91.31 468 VAL A N 1
ATOM 3501 C CA . VAL A 1 468 ? 21.662 25.038 -18.519 1.00 91.31 468 VAL A CA 1
ATOM 3502 C C . VAL A 1 468 ? 22.724 26.131 -18.360 1.00 91.31 468 VAL A C 1
ATOM 3504 O O . VAL A 1 468 ? 23.640 26.235 -19.178 1.00 91.31 468 VAL A O 1
ATOM 3507 N N . LEU A 1 469 ? 22.643 26.929 -17.290 1.00 89.56 469 LEU A N 1
ATOM 3508 C CA . LEU A 1 469 ? 23.524 28.083 -17.075 1.00 89.56 469 LEU A CA 1
ATOM 3509 C C . LEU A 1 469 ? 24.974 27.693 -16.744 1.00 89.56 469 LEU A C 1
ATOM 3511 O O . LEU A 1 469 ? 25.898 28.373 -17.191 1.00 89.56 469 LEU A O 1
ATOM 3515 N N . PHE A 1 470 ? 25.201 26.601 -16.006 1.00 89.50 470 PHE A N 1
ATOM 3516 C CA . PHE A 1 470 ? 26.557 26.167 -15.649 1.00 89.50 470 PHE A CA 1
ATOM 3517 C C . PHE A 1 470 ? 27.364 25.663 -16.868 1.00 89.50 470 PHE A C 1
ATOM 3519 O O . PHE A 1 470 ? 28.465 26.180 -17.085 1.00 89.50 470 PHE A O 1
ATOM 3526 N N . PRO A 1 471 ? 26.839 24.769 -17.739 1.00 90.38 471 PRO A N 1
ATOM 3527 C CA . PRO A 1 471 ? 27.487 24.455 -19.015 1.00 90.38 471 PRO A CA 1
ATOM 3528 C C . PRO A 1 471 ? 27.691 25.676 -19.918 1.00 90.38 471 PRO A C 1
ATOM 3530 O O . PRO A 1 471 ? 28.735 25.781 -20.559 1.00 90.38 471 PRO A O 1
ATOM 3533 N N . LEU A 1 472 ? 26.730 26.610 -19.953 1.00 90.44 472 LEU A N 1
ATOM 3534 C CA . LEU A 1 472 ? 26.831 27.839 -20.745 1.00 90.44 472 LEU A CA 1
ATOM 3535 C C . LEU A 1 472 ? 28.010 28.712 -20.300 1.00 90.44 472 LEU A C 1
ATOM 3537 O O . LEU A 1 472 ? 28.812 29.107 -21.143 1.00 90.44 472 LEU A O 1
ATOM 3541 N N . GLY A 1 473 ? 28.175 28.962 -18.998 1.00 85.75 473 GLY A N 1
ATOM 3542 C CA . GLY A 1 473 ? 29.304 29.747 -18.478 1.00 85.75 473 GLY A CA 1
ATOM 3543 C C . GLY A 1 473 ? 30.672 29.183 -18.887 1.00 85.75 473 GLY A C 1
ATOM 3544 O O . GLY A 1 473 ? 31.577 29.936 -19.253 1.00 85.75 473 GLY A O 1
ATOM 3545 N N . ILE A 1 474 ? 30.803 27.852 -18.912 1.00 84.81 474 ILE A N 1
ATOM 3546 C CA . ILE A 1 474 ? 32.028 27.169 -19.350 1.00 84.81 474 ILE A CA 1
ATOM 3547 C C . ILE A 1 474 ? 32.183 27.230 -20.881 1.00 84.81 474 ILE A C 1
ATOM 3549 O O . ILE A 1 474 ? 33.267 27.553 -21.362 1.00 84.81 474 ILE A O 1
ATOM 3553 N N . ALA A 1 475 ? 31.113 27.010 -21.655 1.00 87.00 475 ALA A N 1
ATOM 3554 C CA . ALA A 1 475 ? 31.121 27.097 -23.124 1.00 87.00 475 ALA A CA 1
ATOM 3555 C C . ALA A 1 475 ? 31.372 28.522 -23.669 1.00 87.00 475 ALA A C 1
ATOM 3557 O O . ALA A 1 475 ? 31.779 28.684 -24.820 1.00 87.00 475 ALA A O 1
ATOM 3558 N N . LEU A 1 476 ? 31.165 29.560 -22.849 1.00 85.06 476 LEU A N 1
ATOM 3559 C CA . LEU A 1 476 ? 31.578 30.937 -23.148 1.00 85.06 476 LEU A CA 1
ATOM 3560 C C . LEU A 1 476 ? 33.082 31.177 -22.935 1.00 85.06 476 LEU A C 1
ATOM 3562 O O . LEU A 1 476 ? 33.641 32.085 -23.546 1.00 85.06 476 LEU A O 1
ATOM 3566 N N . SER A 1 477 ? 33.735 30.372 -22.092 1.00 80.56 477 SER A N 1
ATOM 3567 C CA . SER A 1 477 ? 35.165 30.490 -21.757 1.00 80.56 477 SER A CA 1
ATOM 3568 C C . SER A 1 477 ? 36.060 29.479 -22.487 1.00 80.56 477 SER A C 1
ATOM 3570 O O . SER A 1 477 ? 37.270 29.685 -22.571 1.00 80.56 477 SER A O 1
ATOM 3572 N N . ILE A 1 478 ? 35.490 28.391 -23.016 1.00 80.06 478 ILE A N 1
ATOM 3573 C CA . ILE A 1 478 ? 36.198 27.342 -23.761 1.00 80.06 478 ILE A CA 1
ATOM 3574 C C . ILE A 1 478 ? 35.572 27.206 -25.151 1.00 80.06 478 ILE A C 1
ATOM 3576 O O . ILE A 1 478 ? 34.450 26.727 -25.290 1.00 80.06 478 ILE A O 1
ATOM 3580 N N . SER A 1 479 ? 36.318 27.592 -26.188 1.00 69.50 479 SER A N 1
ATOM 3581 C CA . SER A 1 479 ? 35.925 27.435 -27.597 1.00 69.50 479 SER A CA 1
ATOM 3582 C C . SER A 1 479 ? 36.391 26.120 -28.233 1.00 69.50 479 SER A C 1
ATOM 3584 O O . SER A 1 479 ? 35.972 25.798 -29.336 1.00 69.50 479 SER A O 1
ATOM 3586 N N . GLU A 1 480 ? 37.276 25.367 -27.576 1.00 80.69 480 GLU A N 1
ATOM 3587 C CA . GLU A 1 480 ? 37.966 24.219 -28.170 1.00 80.69 480 GLU A CA 1
ATOM 3588 C C . GLU A 1 480 ? 37.336 22.888 -27.737 1.00 80.69 480 GLU A C 1
ATOM 3590 O O . GLU A 1 480 ? 37.626 22.360 -26.657 1.00 80.69 480 GLU A O 1
ATOM 3595 N N . ILE A 1 481 ? 36.486 22.329 -28.603 1.00 83.94 481 ILE A N 1
ATOM 3596 C CA . ILE A 1 481 ? 35.724 21.101 -28.337 1.00 83.94 481 ILE A CA 1
ATOM 3597 C C . ILE A 1 481 ? 36.617 19.919 -27.918 1.00 83.94 481 ILE A C 1
ATOM 3599 O O . ILE A 1 481 ? 36.311 19.235 -26.939 1.00 83.94 481 ILE A O 1
ATOM 3603 N N . GLY A 1 482 ? 37.759 19.716 -28.589 1.00 81.00 482 GLY A N 1
ATOM 3604 C CA . GLY A 1 482 ? 38.656 18.586 -28.329 1.00 81.00 482 GLY A CA 1
ATOM 3605 C C . GLY A 1 482 ? 39.255 18.592 -26.923 1.00 81.00 482 GLY A C 1
ATOM 3606 O O . GLY A 1 482 ? 39.448 17.527 -26.341 1.00 81.00 482 GLY A O 1
ATOM 3607 N N . THR A 1 483 ? 39.470 19.775 -26.329 1.00 82.19 483 THR A N 1
ATOM 3608 C CA . THR A 1 483 ? 39.935 19.890 -24.933 1.00 82.19 483 THR A CA 1
ATOM 3609 C C . THR A 1 483 ? 38.885 19.346 -23.962 1.00 82.19 483 THR A C 1
ATOM 3611 O O . THR A 1 483 ? 39.226 18.601 -23.044 1.00 82.19 483 THR A O 1
ATOM 3614 N N . VAL A 1 484 ? 37.603 19.673 -24.175 1.00 84.69 484 VAL A N 1
ATOM 3615 C CA . VAL A 1 484 ? 36.498 19.185 -23.331 1.00 84.69 484 VAL A CA 1
ATOM 3616 C C . VAL A 1 484 ? 36.355 17.669 -23.474 1.00 84.69 484 VAL A C 1
ATOM 3618 O O . VAL A 1 484 ? 36.297 16.961 -22.471 1.00 84.69 484 VAL A O 1
ATOM 3621 N N . GLN A 1 485 ? 36.372 17.159 -24.707 1.00 86.81 485 GLN A N 1
ATOM 3622 C CA . GLN A 1 485 ? 36.237 15.726 -24.991 1.00 86.81 485 GLN A CA 1
ATOM 3623 C C . GLN A 1 485 ? 37.393 14.904 -24.409 1.00 86.81 485 GLN A C 1
ATOM 3625 O O . GLN A 1 485 ? 37.149 13.895 -23.746 1.00 86.81 485 GLN A O 1
ATOM 3630 N N . ALA A 1 486 ? 38.641 15.352 -24.587 1.00 85.19 486 ALA A N 1
ATOM 3631 C CA . ALA A 1 486 ? 39.810 14.672 -24.037 1.00 85.19 486 ALA A CA 1
ATOM 3632 C C . ALA A 1 486 ? 39.803 14.671 -22.500 1.00 85.19 486 ALA A C 1
ATOM 3634 O O . ALA A 1 486 ? 39.985 13.612 -21.906 1.00 85.19 486 ALA A O 1
ATOM 3635 N N . LEU A 1 487 ? 39.529 15.813 -21.853 1.00 85.50 487 LEU A N 1
ATOM 3636 C CA . LEU A 1 487 ? 39.508 15.929 -20.388 1.00 85.50 487 LEU A CA 1
ATOM 3637 C C . LEU A 1 487 ? 38.396 15.084 -19.746 1.00 85.50 487 LEU A C 1
ATOM 3639 O O . LEU A 1 487 ? 38.614 14.426 -18.726 1.00 85.50 487 LEU A O 1
ATOM 3643 N N . VAL A 1 488 ? 37.195 15.098 -20.327 1.00 87.50 488 VAL A N 1
ATOM 3644 C CA . VAL A 1 488 ? 36.034 14.361 -19.802 1.00 87.50 488 VAL A CA 1
ATOM 3645 C C . VAL A 1 488 ? 36.171 12.861 -20.090 1.00 87.50 488 VAL A C 1
ATOM 3647 O O . VAL A 1 488 ? 35.883 12.042 -19.214 1.00 87.50 488 VAL A O 1
ATOM 3650 N N . GLY A 1 489 ? 36.685 12.490 -21.268 1.00 85.19 489 GLY A N 1
ATOM 3651 C CA . GLY A 1 489 ? 37.003 11.108 -21.631 1.00 85.19 489 GLY A CA 1
ATOM 3652 C C . GLY A 1 489 ? 38.100 10.493 -20.763 1.00 85.19 489 GLY A C 1
ATOM 3653 O O . GLY A 1 489 ? 37.927 9.379 -20.268 1.00 85.19 489 GLY A O 1
ATOM 3654 N N . SER A 1 490 ? 39.188 11.227 -20.502 1.00 85.31 490 SER A N 1
ATOM 3655 C CA . SER A 1 490 ? 40.310 10.733 -19.695 1.00 85.31 490 SER A CA 1
ATOM 3656 C C . SER A 1 490 ? 39.987 10.605 -18.209 1.00 85.31 490 SER A C 1
ATOM 3658 O O . SER A 1 490 ? 40.645 9.836 -17.520 1.00 85.31 490 SER A O 1
ATOM 3660 N N . SER A 1 491 ? 39.007 11.361 -17.702 1.00 87.00 491 SER A N 1
ATOM 3661 C CA . SER A 1 491 ? 38.580 11.335 -16.298 1.00 87.00 491 SER A CA 1
ATOM 3662 C C . SER A 1 491 ? 37.358 10.434 -16.093 1.00 87.00 491 SER A C 1
ATOM 3664 O O . SER A 1 491 ? 37.483 9.267 -15.717 1.00 87.00 491 SER A O 1
ATOM 3666 N N . SER A 1 492 ? 36.167 10.958 -16.375 1.00 85.50 492 SER A N 1
ATOM 3667 C CA . SER A 1 492 ? 34.900 10.250 -16.185 1.00 85.50 492 SER A CA 1
ATOM 3668 C C . SER A 1 492 ? 34.752 9.030 -17.097 1.00 85.50 492 SER A C 1
ATOM 3670 O O . SER A 1 492 ? 34.321 7.972 -16.638 1.00 85.50 492 SER A O 1
ATOM 3672 N N . GLY A 1 493 ? 35.173 9.141 -18.363 1.00 86.50 493 GLY A N 1
ATOM 3673 C CA . GLY A 1 493 ? 35.136 8.035 -19.320 1.00 86.50 493 GLY A CA 1
ATOM 3674 C C . GLY A 1 493 ? 36.007 6.856 -18.879 1.00 86.50 493 GLY A C 1
ATOM 3675 O O . GLY A 1 493 ? 35.561 5.712 -18.945 1.00 86.50 493 GLY A O 1
ATOM 3676 N N . VAL A 1 494 ? 37.198 7.122 -18.331 1.00 90.19 494 VAL A N 1
ATOM 3677 C CA . VAL A 1 494 ? 38.068 6.085 -17.753 1.00 90.19 494 VAL A CA 1
ATOM 3678 C C . VAL A 1 494 ? 37.395 5.357 -16.585 1.00 90.19 494 VAL A C 1
ATOM 3680 O O . VAL A 1 494 ? 37.393 4.122 -16.565 1.00 90.19 494 VAL A O 1
ATOM 3683 N N . LEU A 1 495 ? 36.781 6.075 -15.635 1.00 89.38 495 LEU A N 1
ATOM 3684 C CA . LEU A 1 495 ? 36.109 5.422 -14.502 1.00 89.38 495 LEU A CA 1
ATOM 3685 C C . LEU A 1 495 ? 34.959 4.514 -14.974 1.00 89.38 495 LEU A C 1
ATOM 3687 O O . LEU A 1 495 ? 34.851 3.367 -14.535 1.00 89.38 495 LEU A O 1
ATOM 3691 N N . ILE A 1 496 ? 34.128 5.032 -15.883 1.00 89.62 496 ILE A N 1
ATOM 3692 C CA . ILE A 1 496 ? 32.890 4.398 -16.354 1.00 89.62 496 ILE A CA 1
ATOM 3693 C C . ILE A 1 496 ? 33.167 3.200 -17.279 1.00 89.62 496 ILE A C 1
ATOM 3695 O O . ILE A 1 496 ? 32.513 2.168 -17.143 1.00 89.62 496 ILE A O 1
ATOM 3699 N N . VAL A 1 497 ? 34.118 3.321 -18.213 1.00 91.25 497 VAL A N 1
ATOM 3700 C CA . VAL A 1 497 ? 34.397 2.297 -19.241 1.00 91.25 497 VAL A CA 1
ATOM 3701 C C . VAL A 1 497 ? 35.430 1.264 -18.771 1.00 91.25 497 VAL A C 1
ATOM 3703 O O . VAL A 1 497 ? 35.348 0.107 -19.172 1.00 91.25 497 VAL A O 1
ATOM 3706 N N . PHE A 1 498 ? 36.394 1.644 -17.923 1.00 92.31 498 PHE A N 1
ATOM 3707 C CA . PHE A 1 498 ? 37.537 0.783 -17.583 1.00 92.31 498 PHE A CA 1
ATOM 3708 C C . PHE A 1 498 ? 37.563 0.361 -16.116 1.00 92.31 498 PHE A C 1
ATOM 3710 O O . PHE A 1 498 ? 37.692 -0.829 -15.836 1.00 92.31 498 PHE A O 1
ATOM 3717 N N . ILE A 1 499 ? 37.446 1.307 -15.178 1.00 91.06 499 ILE A N 1
ATOM 3718 C CA . ILE A 1 499 ? 37.708 1.020 -13.759 1.00 91.06 499 ILE A CA 1
ATOM 3719 C C . ILE A 1 499 ? 36.564 0.226 -13.126 1.00 91.06 499 ILE A C 1
ATOM 3721 O O . ILE A 1 499 ? 36.811 -0.856 -12.599 1.00 91.06 499 ILE A O 1
ATOM 3725 N N . VAL A 1 500 ? 35.318 0.707 -13.197 1.00 91.00 500 VAL A N 1
ATOM 3726 C CA . VAL A 1 500 ? 34.178 -0.013 -12.596 1.00 91.00 500 VAL A CA 1
ATOM 3727 C C . VAL A 1 500 ? 33.988 -1.404 -13.233 1.00 91.00 500 VAL A C 1
ATOM 3729 O O . VAL A 1 500 ? 33.952 -2.380 -12.483 1.00 91.00 500 VAL A O 1
ATOM 3732 N N . PRO A 1 501 ? 33.981 -1.572 -14.573 1.00 91.62 501 PRO A N 1
ATOM 3733 C CA . PRO A 1 501 ? 33.895 -2.902 -15.185 1.00 91.62 501 PRO A CA 1
ATOM 3734 C C . PRO A 1 501 ? 35.129 -3.782 -14.925 1.00 91.62 501 PRO A C 1
ATOM 3736 O O . PRO A 1 501 ? 34.991 -4.995 -14.779 1.00 91.62 501 PRO A O 1
ATOM 3739 N N . GLY A 1 502 ? 36.327 -3.194 -14.818 1.00 89.81 502 GLY A N 1
ATOM 3740 C CA . GLY A 1 502 ? 37.557 -3.908 -14.466 1.00 89.81 502 GLY A CA 1
ATOM 3741 C C . GLY A 1 502 ? 37.538 -4.469 -13.040 1.00 89.81 502 GLY A C 1
ATOM 3742 O O . GLY A 1 502 ? 37.954 -5.606 -12.826 1.00 89.81 502 GLY A O 1
ATOM 3743 N N . LEU A 1 503 ? 36.982 -3.724 -12.078 1.00 90.12 503 LEU A N 1
ATOM 3744 C CA . LEU A 1 503 ? 36.751 -4.212 -10.714 1.00 90.12 503 LEU A CA 1
ATOM 3745 C C . LEU A 1 503 ? 35.680 -5.315 -10.683 1.00 90.12 503 LEU A C 1
ATOM 3747 O O . LEU A 1 503 ? 35.894 -6.344 -10.049 1.00 90.12 503 LEU A O 1
ATOM 3751 N N . LEU A 1 504 ? 34.576 -5.162 -11.426 1.00 89.19 504 LEU A N 1
ATOM 3752 C CA . LEU A 1 504 ? 33.537 -6.199 -11.547 1.00 89.19 504 LEU A CA 1
ATOM 3753 C C . LEU A 1 504 ? 34.078 -7.511 -12.161 1.00 89.19 504 LEU A C 1
ATOM 3755 O O . LEU A 1 504 ? 33.681 -8.597 -11.737 1.00 89.19 504 LEU A O 1
ATOM 3759 N N . LEU A 1 505 ? 35.028 -7.433 -13.103 1.00 87.81 505 LEU A N 1
ATOM 3760 C CA . LEU A 1 505 ? 35.759 -8.598 -13.624 1.00 87.81 505 LEU A CA 1
ATOM 3761 C C . LEU A 1 505 ? 36.630 -9.276 -12.553 1.00 87.81 505 LEU A C 1
ATOM 3763 O O . LEU A 1 505 ? 36.645 -10.504 -12.479 1.00 87.81 505 LEU A O 1
ATOM 3767 N N . LEU A 1 506 ? 37.321 -8.501 -11.707 1.00 85.56 506 LEU A N 1
ATOM 3768 C CA . LEU A 1 506 ? 38.111 -9.036 -10.586 1.00 85.56 506 LEU A CA 1
ATOM 3769 C C . LEU A 1 506 ? 37.242 -9.656 -9.479 1.00 85.56 506 LEU A C 1
ATOM 3771 O O . LEU A 1 506 ? 37.698 -10.563 -8.790 1.00 85.56 506 LEU A O 1
ATOM 3775 N N . MET A 1 507 ? 35.983 -9.229 -9.348 1.00 80.31 507 MET A N 1
ATOM 3776 C CA . MET A 1 507 ? 34.979 -9.871 -8.485 1.00 80.31 507 MET A CA 1
ATOM 3777 C C . MET A 1 507 ? 34.400 -11.177 -9.069 1.00 80.31 507 MET A C 1
ATOM 3779 O O . MET A 1 507 ? 33.526 -11.781 -8.454 1.00 80.31 507 MET A O 1
ATOM 3783 N N . GLY A 1 508 ? 34.865 -11.627 -10.241 1.00 74.31 508 GLY A N 1
ATOM 3784 C CA . GLY A 1 508 ? 34.471 -12.907 -10.842 1.00 74.31 508 GLY A CA 1
ATOM 3785 C C . GLY A 1 508 ? 33.257 -12.859 -11.776 1.00 74.31 508 GLY A C 1
ATOM 3786 O O . GLY A 1 508 ? 32.754 -13.913 -12.162 1.00 74.31 508 GLY A O 1
ATOM 3787 N N . ILE A 1 509 ? 32.782 -11.675 -12.182 1.00 78.06 509 ILE A N 1
ATOM 3788 C CA . ILE A 1 509 ? 31.632 -11.543 -13.096 1.00 78.06 509 ILE A CA 1
ATOM 3789 C C . ILE A 1 509 ? 32.078 -11.817 -14.545 1.00 78.06 509 ILE A C 1
ATOM 3791 O O . ILE A 1 509 ? 32.376 -10.897 -15.309 1.00 78.06 509 ILE A O 1
ATOM 3795 N N . ASP A 1 510 ? 32.144 -13.097 -14.931 1.00 69.81 510 ASP A N 1
ATOM 3796 C CA . ASP A 1 510 ? 32.616 -13.520 -16.259 1.00 69.81 510 ASP A CA 1
ATOM 3797 C C . ASP A 1 510 ? 31.633 -13.124 -17.392 1.00 69.81 510 ASP A C 1
ATOM 3799 O O . ASP A 1 510 ? 30.491 -13.596 -17.426 1.00 69.81 510 ASP A O 1
ATOM 3803 N N . PRO A 1 511 ? 32.051 -12.316 -18.389 1.00 61.69 511 PRO A N 1
ATOM 3804 C CA . PRO A 1 511 ? 31.233 -11.997 -19.558 1.00 61.69 511 PRO A CA 1
ATOM 3805 C C . PRO A 1 511 ? 30.969 -13.191 -20.497 1.00 61.69 511 PRO A C 1
ATOM 3807 O O . PRO A 1 511 ? 30.040 -13.128 -21.311 1.00 61.69 511 PRO A O 1
ATOM 3810 N N . ARG A 1 512 ? 31.767 -14.264 -20.415 1.00 57.16 512 ARG A N 1
ATOM 3811 C CA . ARG A 1 512 ? 31.751 -15.426 -21.322 1.00 57.16 512 ARG A CA 1
ATOM 3812 C C . ARG A 1 512 ? 30.823 -16.553 -20.886 1.00 57.16 512 ARG A C 1
ATOM 3814 O O . ARG A 1 512 ? 30.417 -17.338 -21.743 1.00 57.16 512 ARG A O 1
ATOM 3821 N N . VAL A 1 513 ? 30.484 -16.653 -19.602 1.00 53.59 513 VAL A N 1
ATOM 3822 C CA . VAL A 1 513 ? 29.600 -17.714 -19.099 1.00 53.59 513 VAL A CA 1
ATOM 3823 C C . VAL A 1 513 ? 28.157 -17.422 -19.517 1.00 53.59 513 VAL A C 1
ATOM 3825 O O . VAL A 1 513 ? 27.444 -16.627 -18.905 1.00 53.59 513 VAL A O 1
ATOM 3828 N N . ALA A 1 514 ? 27.706 -18.099 -20.574 1.00 43.59 514 ALA A N 1
ATOM 3829 C CA . ALA A 1 514 ? 26.286 -18.387 -20.739 1.00 43.59 514 ALA A CA 1
ATOM 3830 C C . ALA A 1 514 ? 25.839 -19.280 -19.567 1.00 43.59 514 ALA A C 1
ATOM 3832 O O . ALA A 1 514 ? 26.594 -20.147 -19.132 1.00 43.59 514 ALA A O 1
ATOM 3833 N N . ALA A 1 515 ? 24.643 -19.047 -19.024 1.00 40.81 515 ALA A N 1
ATOM 3834 C CA . ALA A 1 515 ? 24.239 -19.602 -17.731 1.00 40.81 515 ALA A CA 1
ATOM 3835 C C . ALA A 1 515 ? 24.009 -21.130 -17.762 1.00 40.81 515 ALA A C 1
ATOM 3837 O O . ALA A 1 515 ? 22.884 -21.593 -17.935 1.00 40.81 515 ALA A O 1
ATOM 3838 N N . THR A 1 516 ? 25.075 -21.903 -17.545 1.00 32.84 516 THR A N 1
ATOM 3839 C CA . THR A 1 516 ? 25.063 -23.371 -17.394 1.00 32.84 516 THR A CA 1
ATOM 3840 C C . THR A 1 516 ? 25.675 -23.822 -16.063 1.00 32.84 516 THR A C 1
ATOM 3842 O O . THR A 1 516 ? 26.439 -24.783 -16.002 1.00 32.84 516 THR A O 1
ATOM 3845 N N . GLU A 1 517 ? 25.325 -23.139 -14.972 1.00 33.81 517 GLU A N 1
ATOM 3846 C CA . GLU A 1 517 ? 25.622 -23.585 -13.605 1.00 33.81 517 GLU A CA 1
ATOM 3847 C C . GLU A 1 517 ? 24.482 -24.453 -13.052 1.00 33.81 517 GLU A C 1
ATOM 3849 O O . GLU A 1 517 ? 23.675 -24.027 -12.231 1.00 33.81 517 GLU A O 1
ATOM 3854 N N . SER A 1 518 ? 24.401 -25.696 -13.534 1.00 33.94 518 SER A N 1
ATOM 3855 C CA . SER A 1 518 ? 23.465 -26.709 -13.011 1.00 33.94 518 SER A CA 1
ATOM 3856 C C . SER A 1 518 ? 24.004 -28.151 -13.058 1.00 33.94 518 SER A C 1
ATOM 3858 O O . SER A 1 518 ? 23.244 -29.107 -12.918 1.00 33.94 518 SER A O 1
ATOM 3860 N N . THR A 1 519 ? 25.323 -28.334 -13.224 1.00 31.27 519 THR A N 1
ATOM 3861 C CA . THR A 1 519 ? 25.951 -29.667 -13.407 1.00 31.27 519 THR A CA 1
ATOM 3862 C C . THR A 1 519 ? 27.244 -29.933 -12.621 1.00 31.27 519 THR A C 1
ATOM 3864 O O . THR A 1 519 ? 27.801 -31.022 -12.756 1.00 31.27 519 THR A O 1
ATOM 3867 N N . GLN A 1 520 ? 27.733 -28.986 -11.809 1.00 26.25 520 GLN A N 1
ATOM 3868 C CA . GLN A 1 520 ? 28.958 -29.171 -11.007 1.00 26.25 520 GLN A CA 1
ATOM 3869 C C . GLN A 1 520 ? 28.625 -29.605 -9.562 1.00 26.25 520 GLN A C 1
ATOM 3871 O O . GLN A 1 520 ? 28.992 -30.701 -9.149 1.00 26.25 520 GLN A O 1
ATOM 3876 N N . SER A 1 521 ? 27.823 -28.808 -8.838 1.00 29.38 521 SER A N 1
ATOM 3877 C CA . SER A 1 521 ? 27.420 -29.063 -7.438 1.00 29.38 521 SER A CA 1
ATOM 3878 C C . SER A 1 521 ? 26.745 -30.429 -7.208 1.00 29.38 521 SER A C 1
ATOM 3880 O O . SER A 1 521 ? 26.912 -31.027 -6.147 1.00 29.38 521 SER A O 1
ATOM 3882 N N . SER A 1 522 ? 26.035 -30.965 -8.205 1.00 31.59 522 SER A N 1
ATOM 3883 C CA . SER A 1 522 ? 25.357 -32.266 -8.117 1.00 31.59 522 SER A CA 1
ATOM 3884 C C . SER A 1 522 ? 26.278 -33.481 -8.278 1.00 31.59 522 SER A C 1
ATOM 3886 O O . SER A 1 522 ? 25.852 -34.597 -7.983 1.00 31.59 522 SER A O 1
ATOM 3888 N N . ARG A 1 523 ? 27.528 -33.307 -8.733 1.00 26.20 523 ARG A N 1
ATOM 3889 C CA . ARG A 1 523 ? 28.471 -34.425 -8.920 1.00 26.20 523 ARG A CA 1
ATOM 3890 C C . ARG A 1 523 ? 29.291 -34.714 -7.672 1.00 26.20 523 ARG A C 1
ATOM 3892 O O . ARG A 1 523 ? 29.395 -35.877 -7.292 1.00 26.20 523 ARG A O 1
ATOM 3899 N N . ASP A 1 524 ? 29.767 -33.682 -6.984 1.00 28.58 524 ASP A N 1
ATOM 3900 C CA . ASP A 1 524 ? 30.559 -33.861 -5.759 1.00 28.58 524 ASP A CA 1
ATOM 3901 C C . ASP A 1 524 ? 29.697 -34.363 -4.584 1.00 28.58 524 ASP A C 1
ATOM 3903 O O . ASP A 1 524 ? 30.161 -35.153 -3.760 1.00 28.58 524 ASP A O 1
ATOM 3907 N N . ALA A 1 525 ? 28.404 -34.012 -4.564 1.00 32.59 525 ALA A N 1
ATOM 3908 C CA . ALA A 1 525 ? 27.424 -34.558 -3.621 1.00 32.59 525 ALA A CA 1
ATOM 3909 C C . ALA A 1 525 ? 27.127 -36.059 -3.839 1.00 32.59 525 ALA A C 1
ATOM 3911 O O . ALA A 1 525 ? 26.781 -36.763 -2.895 1.00 32.59 525 ALA A O 1
ATOM 3912 N N . SER A 1 526 ? 27.294 -36.574 -5.064 1.00 29.17 526 SER A N 1
ATOM 3913 C CA . SER A 1 526 ? 26.997 -37.974 -5.410 1.00 29.17 526 SER A CA 1
ATOM 3914 C C . SER A 1 526 ? 28.138 -38.951 -5.083 1.00 29.17 526 SER A C 1
ATOM 3916 O O . SER A 1 526 ? 27.974 -40.155 -5.273 1.00 29.17 526 SER A O 1
ATOM 3918 N N . ALA A 1 527 ? 29.294 -38.460 -4.623 1.00 29.56 527 ALA A N 1
ATOM 3919 C CA . ALA A 1 527 ? 30.501 -39.262 -4.394 1.00 29.56 527 ALA A CA 1
ATOM 3920 C C . ALA A 1 527 ? 30.798 -39.548 -2.905 1.00 29.56 527 ALA A C 1
ATOM 3922 O O . ALA A 1 527 ? 31.842 -40.120 -2.590 1.00 29.56 527 ALA A O 1
ATOM 3923 N N . ARG A 1 528 ? 29.914 -39.145 -1.976 1.00 32.41 528 ARG A N 1
ATOM 3924 C CA . ARG A 1 528 ? 30.101 -39.319 -0.521 1.00 32.41 528 ARG A CA 1
ATOM 3925 C C . ARG A 1 528 ? 28.839 -39.761 0.231 1.00 32.41 528 ARG A C 1
ATOM 3927 O O . ARG A 1 528 ? 28.436 -39.114 1.187 1.00 32.41 528 ARG A O 1
ATOM 3934 N N . LEU A 1 529 ? 28.270 -40.895 -0.170 1.00 27.89 529 LEU A N 1
ATOM 3935 C CA . LEU A 1 529 ? 27.648 -41.890 0.721 1.00 27.89 529 LEU A CA 1
ATOM 3936 C C . LEU A 1 529 ? 27.457 -43.171 -0.114 1.00 27.89 529 LEU A C 1
ATOM 3938 O O . LEU A 1 529 ? 26.828 -43.111 -1.170 1.00 27.89 529 LEU A O 1
ATOM 3942 N N . PRO A 1 530 ? 28.054 -44.302 0.295 1.00 30.27 530 PRO A N 1
ATOM 3943 C CA . PRO A 1 530 ? 27.275 -45.199 1.146 1.00 30.27 530 PRO A CA 1
ATOM 3944 C C . PRO A 1 530 ? 28.086 -45.849 2.278 1.00 30.27 530 PRO A C 1
ATOM 3946 O O . PRO A 1 530 ? 29.180 -46.358 2.053 1.00 30.27 530 PRO A O 1
ATOM 3949 N N . LEU A 1 531 ? 27.500 -45.885 3.478 1.00 24.62 531 LEU A N 1
ATOM 3950 C CA . LEU A 1 531 ? 27.671 -46.904 4.527 1.00 24.62 531 LEU A CA 1
ATOM 3951 C C . LEU A 1 531 ? 26.720 -46.569 5.696 1.00 24.62 531 LEU A C 1
ATOM 3953 O O . LEU A 1 531 ? 26.243 -45.441 5.790 1.00 24.62 531 LEU A O 1
ATOM 3957 N N . LEU A 1 532 ? 26.470 -47.541 6.582 1.00 26.73 532 LEU A N 1
ATOM 3958 C CA . LEU A 1 532 ? 25.627 -47.427 7.790 1.00 26.73 532 LEU A CA 1
ATOM 3959 C C . LEU A 1 532 ? 24.116 -47.215 7.556 1.00 26.73 532 LEU A C 1
ATOM 3961 O O . LEU A 1 532 ? 23.510 -46.270 8.053 1.00 26.73 532 LEU A O 1
ATOM 3965 N N . ALA A 1 533 ? 23.491 -48.187 6.887 1.00 27.14 533 ALA A N 1
ATOM 3966 C CA . ALA A 1 533 ? 22.052 -48.456 7.004 1.00 27.14 533 ALA A CA 1
ATOM 3967 C C . ALA A 1 533 ? 21.756 -49.972 7.081 1.00 27.14 533 ALA A C 1
ATOM 3969 O O . ALA A 1 533 ? 20.752 -50.441 6.555 1.00 27.14 533 ALA A O 1
ATOM 3970 N N . GLU A 1 534 ? 22.642 -50.753 7.711 1.00 25.14 534 GLU A N 1
ATOM 3971 C CA . GLU A 1 534 ? 22.479 -52.205 7.877 1.00 25.14 534 GLU A CA 1
ATOM 3972 C C . GLU A 1 534 ? 23.233 -52.720 9.123 1.00 25.14 534 GLU A C 1
ATOM 3974 O O . GLU A 1 534 ? 24.065 -52.004 9.678 1.00 25.14 534 GLU A O 1
ATOM 3979 N N . ALA A 1 535 ? 22.933 -53.954 9.554 1.00 26.69 535 ALA A N 1
ATOM 3980 C CA . ALA A 1 535 ? 23.508 -54.647 10.722 1.00 26.69 535 ALA A CA 1
ATOM 3981 C C . ALA A 1 535 ? 23.283 -53.974 12.101 1.00 26.69 535 ALA A C 1
ATOM 3983 O O . ALA A 1 535 ? 24.214 -53.538 12.774 1.00 26.69 535 ALA A O 1
ATOM 3984 N N . GLY A 1 536 ? 22.022 -53.973 12.553 1.00 23.92 536 GLY A N 1
ATOM 3985 C CA . GLY A 1 536 ? 21.602 -53.540 13.896 1.00 23.92 536 GLY A CA 1
ATOM 3986 C C . GLY A 1 536 ? 20.921 -54.625 14.745 1.00 23.92 536 GLY A C 1
ATOM 3987 O O . GLY A 1 536 ? 20.117 -54.286 15.608 1.00 23.92 536 GLY A O 1
ATOM 3988 N N . GLU A 1 537 ? 21.181 -55.917 14.502 1.00 26.41 537 GLU A N 1
ATOM 3989 C CA . GLU A 1 537 ? 20.599 -57.012 15.294 1.00 26.41 537 GLU A CA 1
ATOM 3990 C C . GLU A 1 537 ? 21.616 -58.139 15.571 1.00 26.41 537 GLU A C 1
ATOM 3992 O O . GLU A 1 537 ? 22.390 -58.510 14.691 1.00 26.41 537 GLU A O 1
ATOM 3997 N N . ARG A 1 538 ? 21.502 -58.728 16.773 1.00 27.14 538 ARG A N 1
ATOM 3998 C CA . ARG A 1 538 ? 22.133 -59.966 17.289 1.00 27.14 538 ARG A CA 1
ATOM 3999 C C . ARG A 1 538 ? 23.559 -59.878 17.837 1.00 27.14 538 ARG A C 1
ATOM 4001 O O . ARG A 1 538 ? 24.556 -59.767 17.135 1.00 27.14 538 ARG A O 1
ATOM 4008 N N . GLU A 1 539 ? 23.612 -60.090 19.148 1.00 26.27 539 GLU A N 1
ATOM 4009 C CA . GLU A 1 539 ? 24.754 -60.634 19.874 1.00 26.27 539 GLU A CA 1
ATOM 4010 C C . GLU A 1 539 ? 25.183 -61.997 19.292 1.00 26.27 539 GLU A C 1
ATOM 4012 O O . GLU A 1 539 ? 24.328 -62.800 18.918 1.00 26.27 539 GLU A O 1
ATOM 4017 N N . ALA A 1 540 ? 26.484 -62.316 19.327 1.00 25.67 540 ALA A N 1
ATOM 4018 C CA . ALA A 1 540 ? 27.039 -63.309 20.270 1.00 25.67 540 ALA A CA 1
ATOM 4019 C C . ALA A 1 540 ? 28.418 -63.857 19.836 1.00 25.67 540 ALA A C 1
ATOM 4021 O O . ALA A 1 540 ? 28.595 -64.296 18.706 1.00 25.67 540 ALA A O 1
ATOM 4022 N N . GLY A 1 541 ? 29.347 -63.987 20.797 1.00 25.53 541 GLY A N 1
ATOM 4023 C CA . GLY A 1 541 ? 30.411 -65.007 20.747 1.00 25.53 541 GLY A CA 1
ATOM 4024 C C . GLY A 1 541 ? 31.864 -64.552 20.512 1.00 25.53 541 GLY A C 1
ATOM 4025 O O . GLY A 1 541 ? 32.253 -64.251 19.397 1.00 25.53 541 GLY A O 1
ATOM 4026 N N . ARG A 1 542 ? 32.679 -64.645 21.582 1.00 26.91 542 ARG A N 1
ATOM 4027 C CA . ARG A 1 542 ? 34.092 -65.128 21.639 1.00 26.91 542 ARG A CA 1
ATOM 4028 C C . ARG A 1 542 ? 34.972 -64.902 20.376 1.00 26.91 542 ARG A C 1
ATOM 4030 O O . ARG A 1 542 ? 34.789 -65.601 19.395 1.00 26.91 542 ARG A O 1
ATOM 4037 N N . GLY A 1 543 ? 36.034 -64.091 20.350 1.00 25.73 543 GLY A N 1
ATOM 4038 C CA . GLY A 1 543 ? 37.055 -63.831 21.379 1.00 25.73 543 GLY A CA 1
ATOM 4039 C C . GLY A 1 543 ? 38.431 -64.460 21.029 1.00 25.73 543 GLY A C 1
ATOM 4040 O O . GLY A 1 543 ? 38.471 -65.471 20.340 1.00 25.73 543 GLY A O 1
ATOM 4041 N N . ARG A 1 544 ? 39.516 -63.910 21.617 1.00 28.16 544 ARG A N 1
ATOM 4042 C CA . ARG A 1 544 ? 40.943 -64.362 21.671 1.00 28.16 544 ARG A CA 1
ATOM 4043 C C . ARG A 1 544 ? 41.977 -63.947 20.587 1.00 28.16 544 ARG A C 1
ATOM 4045 O O . ARG A 1 544 ? 41.992 -64.476 19.489 1.00 28.16 544 ARG A O 1
ATOM 4052 N N . ASN A 1 545 ? 42.976 -63.208 21.098 1.00 26.67 545 ASN A N 1
ATOM 4053 C CA . ASN A 1 545 ? 44.442 -63.430 21.035 1.00 26.67 545 ASN A CA 1
ATOM 4054 C C . ASN A 1 545 ? 45.292 -63.129 19.774 1.00 26.67 545 ASN A C 1
ATOM 4056 O O . ASN A 1 545 ? 45.214 -63.849 18.790 1.00 26.67 545 ASN A O 1
ATOM 4060 N N . GLY A 1 546 ? 46.307 -62.268 19.986 1.00 26.31 546 GLY A N 1
ATOM 4061 C CA . GLY A 1 546 ? 47.669 -62.346 19.406 1.00 26.31 546 GLY A CA 1
ATOM 4062 C C . GLY A 1 546 ? 47.863 -61.766 17.991 1.00 26.31 546 GLY A C 1
ATOM 4063 O O . GLY A 1 546 ? 46.962 -61.856 17.172 1.00 26.31 546 GLY A O 1
ATOM 4064 N N . GLY A 1 547 ? 48.996 -61.151 17.617 1.00 25.12 547 GLY A N 1
ATOM 4065 C CA . GLY A 1 547 ? 50.203 -60.755 18.371 1.00 25.12 547 GLY A CA 1
ATOM 4066 C C . GLY A 1 547 ? 51.507 -61.353 17.810 1.00 25.12 547 GLY A C 1
ATOM 4067 O O . GLY A 1 547 ? 51.564 -62.564 17.639 1.00 25.12 547 GLY A O 1
ATOM 4068 N N . GLY A 1 548 ? 52.548 -60.531 17.590 1.00 25.30 548 GLY A N 1
ATOM 4069 C CA . GLY A 1 548 ? 53.913 -60.991 17.247 1.00 25.30 548 GLY A CA 1
ATOM 4070 C C . GLY A 1 548 ? 54.537 -60.414 15.960 1.00 25.30 548 GLY A C 1
ATOM 4071 O O . GLY A 1 548 ? 54.248 -60.873 14.866 1.00 25.30 548 GLY A O 1
ATOM 4072 N N . GLU A 1 549 ? 55.376 -59.392 16.140 1.00 28.44 549 GLU A N 1
ATOM 4073 C CA . GLU A 1 549 ? 56.713 -59.132 15.548 1.00 28.44 549 GLU A CA 1
ATOM 4074 C C . GLU A 1 549 ? 57.195 -59.795 14.220 1.00 28.44 549 GLU A C 1
ATOM 4076 O O . GLU A 1 549 ? 57.374 -61.004 14.153 1.00 28.44 549 GLU A O 1
ATOM 4081 N N . GLY A 1 550 ? 57.632 -58.948 13.263 1.00 27.58 550 GLY A N 1
ATOM 4082 C CA . GLY A 1 550 ? 59.050 -58.849 12.817 1.00 27.58 550 GLY A CA 1
ATOM 4083 C C . GLY A 1 550 ? 59.593 -59.692 11.632 1.00 27.58 550 GLY A C 1
ATOM 4084 O O . GLY A 1 550 ? 59.395 -60.899 11.589 1.00 27.58 550 GLY A O 1
ATOM 4085 N N . GLY A 1 551 ? 60.395 -59.076 10.729 1.00 25.84 551 GLY A N 1
ATOM 4086 C CA . GLY A 1 551 ? 61.294 -59.815 9.803 1.00 25.84 551 GLY A CA 1
ATOM 4087 C C . GLY A 1 551 ? 61.804 -59.129 8.503 1.00 25.84 551 GLY A C 1
ATOM 4088 O O . GLY A 1 551 ? 61.123 -59.197 7.492 1.00 25.84 551 GLY A O 1
ATOM 4089 N N . TYR A 1 552 ? 63.002 -58.522 8.559 1.00 27.45 552 TYR A N 1
ATOM 4090 C CA . TYR A 1 552 ? 64.160 -58.515 7.612 1.00 27.45 552 TYR A CA 1
ATOM 4091 C C . TYR A 1 552 ? 64.097 -58.525 6.037 1.00 27.45 552 TYR A C 1
ATOM 4093 O O . TYR A 1 552 ? 63.493 -59.398 5.429 1.00 27.45 552 TYR A O 1
ATOM 4101 N N . GLU A 1 553 ? 64.917 -57.616 5.449 1.00 28.67 553 GLU A N 1
ATOM 4102 C CA . GLU A 1 553 ? 66.000 -57.782 4.412 1.00 28.67 553 GLU A CA 1
ATOM 4103 C C . GLU A 1 553 ? 65.861 -57.772 2.847 1.00 28.67 553 GLU A C 1
ATOM 4105 O O . GLU A 1 553 ? 64.902 -58.256 2.257 1.00 28.67 553 GLU A O 1
ATOM 4110 N N . GLU A 1 554 ? 66.938 -57.204 2.245 1.00 29.80 554 GLU A N 1
ATOM 4111 C CA . GLU A 1 554 ? 67.679 -57.427 0.959 1.00 29.80 554 GLU A CA 1
ATOM 4112 C C . GLU A 1 554 ? 67.186 -57.030 -0.480 1.00 29.80 554 GLU A C 1
ATOM 4114 O O . GLU A 1 554 ? 66.369 -57.699 -1.105 1.00 29.80 554 GLU A O 1
ATOM 4119 N N . ASP A 1 555 ? 67.813 -55.952 -1.011 1.00 28.64 555 ASP A N 1
ATOM 4120 C CA . ASP A 1 555 ? 68.811 -55.856 -2.127 1.00 28.64 555 ASP A CA 1
ATOM 4121 C C . ASP A 1 555 ? 68.563 -56.048 -3.665 1.00 28.64 555 ASP A C 1
ATOM 4123 O O . ASP A 1 555 ? 67.743 -56.839 -4.119 1.00 28.64 555 ASP A O 1
ATOM 4127 N N . ALA A 1 556 ? 69.431 -55.343 -4.444 1.00 28.45 556 ALA A N 1
ATOM 4128 C CA . ALA A 1 556 ? 69.825 -55.485 -5.882 1.00 28.45 556 ALA A CA 1
ATOM 4129 C C . ALA A 1 556 ? 68.769 -55.152 -6.993 1.00 28.45 556 ALA A C 1
ATOM 4131 O O . ALA A 1 556 ? 67.575 -55.185 -6.724 1.00 28.45 556 ALA A O 1
ATOM 4132 N N . GLU A 1 557 ? 69.033 -54.813 -8.279 1.00 27.19 557 GLU A N 1
ATOM 4133 C CA . GLU A 1 557 ? 70.175 -54.362 -9.145 1.00 27.19 557 GLU A CA 1
ATOM 4134 C C . GLU A 1 557 ? 69.574 -53.885 -10.528 1.00 27.19 557 GLU A C 1
ATOM 4136 O O . GLU A 1 557 ? 68.383 -54.112 -10.737 1.00 27.19 557 GLU A O 1
ATOM 4141 N N . GLU A 1 558 ? 70.184 -53.253 -11.561 1.00 27.33 558 GLU A N 1
ATOM 4142 C CA . GLU A 1 558 ? 71.475 -52.577 -11.880 1.00 27.33 558 GLU A CA 1
ATOM 4143 C C . GLU A 1 558 ? 71.275 -51.614 -13.117 1.00 27.33 558 GLU A C 1
ATOM 4145 O O . GLU A 1 558 ? 70.179 -51.520 -13.670 1.00 27.33 558 GLU A O 1
ATOM 4150 N N . SER A 1 559 ? 72.323 -50.883 -13.529 1.00 26.27 559 SER A N 1
ATOM 4151 C CA . SER A 1 559 ? 72.644 -50.143 -14.783 1.00 26.27 559 SER A CA 1
ATOM 4152 C C . SER A 1 559 ? 71.639 -49.889 -15.938 1.00 26.27 559 SER A C 1
ATOM 4154 O O . SER A 1 559 ? 71.073 -50.784 -16.559 1.00 26.27 559 SER A O 1
ATOM 4156 N N . SER A 1 560 ? 71.653 -48.646 -16.469 1.00 26.89 560 SER A N 1
ATOM 4157 C CA . SER A 1 560 ? 72.526 -48.294 -17.626 1.00 26.89 560 SER A CA 1
ATOM 4158 C C . SER A 1 560 ? 72.368 -46.854 -18.187 1.00 26.89 560 SER A C 1
ATOM 4160 O O . SER A 1 560 ? 71.292 -46.445 -18.599 1.00 26.89 560 SER A O 1
ATOM 4162 N N . ALA A 1 561 ? 73.507 -46.135 -18.230 1.00 29.25 561 ALA A N 1
ATOM 4163 C CA . ALA A 1 561 ? 74.079 -45.318 -19.331 1.00 29.25 561 ALA A CA 1
ATOM 4164 C C . ALA A 1 561 ? 73.257 -44.200 -20.055 1.00 29.25 561 ALA A C 1
ATOM 4166 O O . ALA A 1 561 ? 72.082 -44.351 -20.346 1.00 29.25 561 ALA A O 1
ATOM 4167 N N . SER A 1 562 ? 73.827 -43.054 -20.479 1.00 25.06 562 SER A N 1
ATOM 4168 C CA . SER A 1 562 ? 75.229 -42.566 -20.481 1.00 25.06 562 SER A CA 1
ATOM 4169 C C . SER A 1 562 ? 75.349 -41.028 -20.332 1.00 25.06 562 SER A C 1
ATOM 4171 O O . SER A 1 562 ? 74.376 -40.296 -20.477 1.00 25.06 562 SER A O 1
ATOM 4173 N N . LEU A 1 563 ? 76.572 -40.552 -20.053 1.00 25.72 563 LEU A N 1
ATOM 4174 C CA . LEU A 1 563 ? 76.959 -39.177 -19.660 1.00 25.72 563 LEU A CA 1
ATOM 4175 C C . LEU A 1 563 ? 77.486 -38.323 -20.875 1.00 25.72 563 LEU A C 1
ATOM 4177 O O . LEU A 1 563 ? 77.053 -38.591 -21.990 1.00 25.72 563 LEU A O 1
ATOM 4181 N N . PRO A 1 564 ? 78.446 -37.367 -20.747 1.00 48.72 564 PRO A N 1
ATOM 4182 C CA . PRO A 1 564 ? 78.319 -35.920 -20.411 1.00 48.72 564 PRO A CA 1
ATOM 4183 C C . PRO A 1 564 ? 79.037 -35.018 -21.492 1.00 48.72 564 PRO A C 1
ATOM 4185 O O . PRO A 1 564 ? 78.999 -35.442 -22.645 1.00 48.72 564 PRO A O 1
ATOM 4188 N N . PRO A 1 565 ? 79.760 -33.870 -21.257 1.00 44.22 565 PRO A N 1
ATOM 4189 C CA . PRO A 1 565 ? 79.914 -32.940 -20.103 1.00 44.22 565 PRO A CA 1
ATOM 4190 C C . PRO A 1 565 ? 80.056 -31.399 -20.407 1.00 44.22 565 PRO A C 1
ATOM 4192 O O . PRO A 1 565 ? 79.989 -30.950 -21.543 1.00 44.22 565 PRO A O 1
ATOM 4195 N N . LEU A 1 566 ? 80.420 -30.643 -19.344 1.00 24.89 566 LEU A N 1
ATOM 4196 C CA . LEU A 1 566 ? 81.274 -29.419 -19.270 1.00 24.89 566 LEU A CA 1
ATOM 4197 C C . LEU A 1 566 ? 80.681 -27.983 -19.394 1.00 24.89 566 LEU A C 1
ATOM 4199 O O . LEU A 1 566 ? 80.475 -27.475 -20.483 1.00 24.89 566 LEU A O 1
ATOM 4203 N N . ALA A 1 567 ? 80.636 -27.298 -18.229 1.00 26.95 567 ALA A N 1
ATOM 4204 C CA . ALA A 1 567 ? 81.290 -26.003 -17.880 1.00 26.95 567 ALA A CA 1
ATOM 4205 C C . ALA A 1 567 ? 81.037 -24.703 -18.715 1.00 26.95 567 ALA A C 1
ATOM 4207 O O . ALA A 1 567 ? 80.972 -24.736 -19.930 1.00 26.95 567 ALA A O 1
ATOM 4208 N N . ARG A 1 568 ? 81.004 -23.474 -18.146 1.00 25.78 568 ARG A N 1
ATOM 4209 C CA . ARG A 1 568 ? 81.245 -22.992 -16.758 1.00 25.78 568 ARG A CA 1
ATOM 4210 C C . ARG A 1 568 ? 80.622 -21.589 -16.500 1.00 25.78 568 ARG A C 1
ATOM 4212 O O . ARG A 1 568 ? 80.799 -20.700 -17.315 1.00 25.78 568 ARG A O 1
ATOM 4219 N N . ALA A 1 569 ? 80.037 -21.408 -15.307 1.00 26.02 569 ALA A N 1
ATOM 4220 C CA . ALA A 1 569 ? 79.987 -20.202 -14.444 1.00 26.02 569 ALA A CA 1
ATOM 4221 C C . ALA A 1 569 ? 79.616 -18.780 -14.967 1.00 26.02 569 ALA A C 1
ATOM 4223 O O . ALA A 1 569 ? 80.328 -18.187 -15.770 1.00 26.02 569 ALA A O 1
ATOM 4224 N N . SER A 1 570 ? 78.650 -18.131 -14.292 1.00 28.17 570 SER A N 1
ATOM 4225 C CA . SER A 1 570 ? 78.808 -16.785 -13.674 1.00 28.17 570 SER A CA 1
ATOM 4226 C C . SER A 1 570 ? 77.657 -16.455 -12.685 1.00 28.17 570 SER A C 1
ATOM 4228 O O . SER A 1 570 ? 76.771 -17.277 -12.467 1.00 28.17 570 SER A O 1
ATOM 4230 N N . ASP A 1 571 ? 77.757 -15.319 -11.984 1.00 27.56 571 ASP A N 1
ATOM 4231 C CA . ASP A 1 571 ? 77.189 -15.024 -10.651 1.00 27.56 571 ASP A CA 1
ATOM 4232 C C . ASP A 1 571 ? 75.650 -14.827 -10.493 1.00 27.56 571 ASP A C 1
ATOM 4234 O O . ASP A 1 571 ? 74.992 -14.161 -11.284 1.00 27.56 571 ASP A O 1
ATOM 4238 N N . ARG A 1 572 ? 75.147 -15.281 -9.329 1.00 27.69 572 ARG A N 1
ATOM 4239 C CA . ARG A 1 572 ? 74.079 -14.711 -8.456 1.00 27.69 572 ARG A CA 1
ATOM 4240 C C . ARG A 1 572 ? 72.791 -14.087 -9.053 1.00 27.69 572 ARG A C 1
ATOM 4242 O O . ARG A 1 572 ? 72.780 -12.912 -9.414 1.00 27.69 572 ARG A O 1
ATOM 4249 N N . LYS A 1 573 ? 71.642 -14.669 -8.658 1.00 26.30 573 LYS A N 1
ATOM 4250 C CA . LYS A 1 573 ? 70.920 -14.240 -7.425 1.00 26.30 573 LYS A CA 1
ATOM 4251 C C . LYS A 1 573 ? 69.871 -15.256 -6.926 1.00 26.30 573 LYS A C 1
ATOM 4253 O O . LYS A 1 573 ? 69.505 -16.190 -7.624 1.00 26.30 573 LYS A O 1
ATOM 4258 N N . LEU A 1 574 ? 69.449 -15.055 -5.672 1.00 26.77 574 LEU A N 1
ATOM 4259 C CA . LEU A 1 574 ? 68.390 -15.774 -4.940 1.00 26.77 574 LEU A CA 1
ATOM 4260 C C . LEU A 1 574 ? 67.015 -15.609 -5.645 1.00 26.77 574 LEU A C 1
ATOM 4262 O O . LEU A 1 574 ? 66.851 -14.664 -6.409 1.00 26.77 574 LEU A O 1
ATOM 4266 N N . ARG A 1 575 ? 65.971 -16.419 -5.398 1.00 26.94 575 ARG A N 1
ATOM 4267 C CA . ARG A 1 575 ? 65.625 -17.238 -4.210 1.00 26.94 575 ARG A CA 1
ATOM 4268 C C . ARG A 1 575 ? 64.685 -18.392 -4.618 1.00 26.94 575 ARG A C 1
ATOM 4270 O O . ARG A 1 575 ? 63.914 -18.216 -5.555 1.00 26.94 575 ARG A O 1
ATOM 4277 N N . ALA A 1 576 ? 64.694 -19.514 -3.896 1.00 23.80 576 ALA A N 1
ATOM 4278 C CA . ALA A 1 576 ? 63.786 -20.650 -4.118 1.00 23.80 576 ALA A CA 1
ATOM 4279 C C . ALA A 1 576 ? 63.016 -21.035 -2.836 1.00 23.80 576 ALA A C 1
ATOM 4281 O O . ALA A 1 576 ? 63.389 -20.613 -1.740 1.00 23.80 576 ALA A O 1
ATOM 4282 N N . ALA A 1 577 ? 61.944 -21.819 -2.999 1.00 27.42 577 ALA A N 1
ATOM 4283 C CA . ALA A 1 577 ? 61.194 -22.493 -1.927 1.00 27.42 577 ALA A CA 1
ATOM 4284 C C . ALA A 1 577 ? 61.941 -23.784 -1.471 1.00 27.42 577 ALA A C 1
ATOM 4286 O O . ALA A 1 577 ? 63.035 -24.041 -1.966 1.00 27.42 577 ALA A O 1
ATOM 4287 N N . ALA A 1 578 ? 61.472 -24.643 -0.557 1.00 26.25 578 ALA A N 1
ATOM 4288 C CA . ALA A 1 578 ? 60.181 -24.801 0.136 1.00 26.25 578 ALA A CA 1
ATOM 4289 C C . ALA A 1 578 ? 60.402 -25.514 1.500 1.00 26.25 578 ALA A C 1
ATOM 4291 O O . ALA A 1 578 ? 61.551 -25.628 1.913 1.00 26.25 578 ALA A O 1
ATOM 4292 N N . VAL A 1 579 ? 59.321 -25.987 2.153 1.00 25.83 579 VAL A N 1
ATOM 4293 C CA . VAL A 1 579 ? 59.175 -27.111 3.135 1.00 25.83 579 VAL A CA 1
ATOM 4294 C C . VAL A 1 579 ? 57.803 -26.899 3.815 1.00 25.83 579 VAL A C 1
ATOM 4296 O O . VAL A 1 579 ? 57.582 -25.824 4.361 1.00 25.83 579 VAL A O 1
ATOM 4299 N N . TYR A 1 580 ? 56.767 -27.692 3.490 1.00 28.30 580 TYR A N 1
ATOM 4300 C CA . TYR A 1 580 ? 56.333 -28.957 4.142 1.00 28.30 580 TYR A CA 1
ATOM 4301 C C . TYR A 1 580 ? 55.606 -28.719 5.497 1.00 28.30 580 TYR A C 1
ATOM 4303 O O . TYR A 1 580 ? 55.840 -27.706 6.143 1.00 28.30 580 TYR A O 1
ATOM 4311 N N . ASP A 1 581 ? 54.615 -29.517 5.919 1.00 26.22 581 ASP A N 1
ATOM 4312 C CA . ASP A 1 581 ? 54.615 -30.994 5.948 1.00 26.22 581 ASP A CA 1
ATOM 4313 C C . ASP A 1 581 ? 53.293 -31.711 5.537 1.00 26.22 581 ASP A C 1
ATOM 4315 O O . ASP A 1 581 ? 52.325 -31.092 5.093 1.00 26.22 581 ASP A O 1
ATOM 4319 N N . HIS A 1 582 ? 53.316 -33.047 5.602 1.00 31.31 582 HIS A N 1
ATOM 4320 C CA . HIS A 1 582 ? 52.466 -34.029 4.921 1.00 31.31 582 HIS A CA 1
ATOM 4321 C C . HIS A 1 582 ? 51.224 -34.550 5.673 1.00 31.31 582 HIS A C 1
ATOM 4323 O O . HIS A 1 582 ? 51.153 -34.594 6.897 1.00 31.31 582 HIS A O 1
ATOM 4329 N N . GLY A 1 583 ? 50.335 -35.171 4.885 1.00 24.19 583 GLY A N 1
ATOM 4330 C CA . GLY A 1 583 ? 49.602 -36.386 5.263 1.00 24.19 583 GLY A CA 1
ATOM 4331 C C . GLY A 1 583 ? 49.341 -37.261 4.025 1.00 24.19 583 GLY A C 1
ATOM 4332 O O . GLY A 1 583 ? 48.525 -36.895 3.185 1.00 24.19 583 GLY A O 1
ATOM 4333 N N . GLY A 1 584 ? 50.067 -38.375 3.861 1.00 28.00 584 GLY A N 1
ATOM 4334 C CA . GLY A 1 584 ? 49.869 -39.339 2.759 1.00 28.00 584 GLY A CA 1
ATOM 4335 C C . GLY A 1 584 ? 48.881 -40.464 3.120 1.00 28.00 584 GLY A C 1
ATOM 4336 O O . GLY A 1 584 ? 48.568 -40.647 4.290 1.00 28.00 584 GLY A O 1
ATOM 4337 N N . GLY A 1 585 ? 48.369 -41.267 2.182 1.00 27.80 585 GLY A N 1
ATOM 4338 C CA . GLY A 1 585 ? 48.582 -41.296 0.727 1.00 27.80 585 GLY A CA 1
ATOM 4339 C C . GLY A 1 585 ? 47.738 -42.407 0.062 1.00 27.80 585 GLY A C 1
ATOM 4340 O O . GLY A 1 585 ? 46.913 -43.029 0.725 1.00 27.80 585 GLY A O 1
ATOM 4341 N N . GLY A 1 586 ? 47.934 -42.667 -1.238 1.00 27.14 586 GLY A N 1
ATOM 4342 C CA . GLY A 1 586 ? 47.244 -43.742 -1.979 1.00 27.14 586 GLY A CA 1
ATOM 4343 C C . GLY A 1 586 ? 47.077 -43.432 -3.474 1.00 27.14 586 GLY A C 1
ATOM 4344 O O . GLY A 1 586 ? 46.805 -42.292 -3.842 1.00 27.14 586 GLY A O 1
ATOM 4345 N N . GLN A 1 587 ? 47.273 -44.425 -4.349 1.00 28.72 587 GLN A N 1
ATOM 4346 C CA . GLN A 1 587 ? 47.352 -44.262 -5.815 1.00 28.72 587 GLN A CA 1
ATOM 4347 C C . GLN A 1 587 ? 46.759 -45.510 -6.539 1.00 28.72 587 GLN A C 1
ATOM 4349 O O . GLN A 1 587 ? 46.403 -46.469 -5.857 1.00 28.72 587 GLN A O 1
ATOM 4354 N N . PRO A 1 588 ? 46.605 -45.543 -7.881 1.00 50.84 588 PRO A N 1
ATOM 4355 C CA . PRO A 1 588 ? 45.510 -44.917 -8.632 1.00 50.84 588 PRO A CA 1
ATOM 4356 C C . PRO A 1 588 ? 44.581 -45.909 -9.378 1.00 50.84 588 PRO A C 1
ATOM 4358 O O . PRO A 1 588 ? 44.954 -47.037 -9.683 1.00 50.84 588 PRO A O 1
ATOM 4361 N N . GLY A 1 589 ? 43.408 -45.423 -9.812 1.00 25.94 589 GLY A N 1
ATOM 4362 C CA . GLY A 1 589 ? 42.555 -46.051 -10.838 1.00 25.94 589 GLY A CA 1
ATOM 4363 C C . GLY A 1 589 ? 42.224 -45.056 -11.965 1.00 25.94 589 GLY A C 1
ATOM 4364 O O . GLY A 1 589 ? 41.905 -43.902 -11.689 1.00 25.94 589 GLY A O 1
ATOM 4365 N N . GLY A 1 590 ? 42.366 -45.450 -13.237 1.00 28.23 590 GLY A N 1
ATOM 4366 C CA . GLY A 1 590 ? 42.387 -44.513 -14.381 1.00 28.23 590 GLY A CA 1
ATOM 4367 C C . GLY A 1 590 ? 41.020 -44.150 -14.991 1.00 28.23 590 GLY A C 1
ATOM 4368 O O . GLY A 1 590 ? 40.146 -45.005 -15.094 1.00 28.23 590 GLY A O 1
ATOM 4369 N N . GLY A 1 591 ? 40.846 -42.898 -15.469 1.00 27.33 591 GLY A N 1
ATOM 4370 C CA . GLY A 1 591 ? 39.512 -42.415 -15.893 1.00 27.33 591 GLY A CA 1
ATOM 4371 C C . GLY A 1 591 ? 39.352 -41.122 -16.730 1.00 27.33 591 GLY A C 1
ATOM 4372 O O . GLY A 1 591 ? 38.275 -40.550 -16.691 1.00 27.33 591 GLY A O 1
ATOM 4373 N N . ARG A 1 592 ? 40.342 -40.681 -17.531 1.00 31.89 592 ARG A N 1
ATOM 4374 C CA . ARG A 1 592 ? 40.239 -39.618 -18.587 1.00 31.89 592 ARG A CA 1
ATOM 4375 C C . ARG A 1 592 ? 39.867 -38.151 -18.190 1.00 31.89 592 ARG A C 1
ATOM 4377 O O . ARG A 1 592 ? 38.707 -37.822 -18.001 1.00 31.89 592 ARG A O 1
ATOM 4384 N N . ARG A 1 593 ? 40.841 -37.242 -18.407 1.00 31.48 593 ARG A N 1
ATOM 4385 C CA . ARG A 1 593 ? 40.735 -35.798 -18.793 1.00 31.48 593 ARG A CA 1
ATOM 4386 C C . ARG A 1 593 ? 40.103 -34.753 -17.827 1.00 31.48 593 ARG A C 1
ATOM 4388 O O . ARG A 1 593 ? 38.883 -34.614 -17.801 1.00 31.48 593 ARG A O 1
ATOM 4395 N N . PRO A 1 594 ? 40.918 -33.855 -17.233 1.00 40.88 594 PRO A N 1
ATOM 4396 C CA . PRO A 1 594 ? 40.517 -32.495 -16.833 1.00 40.88 594 PRO A CA 1
ATOM 4397 C C . PRO A 1 594 ? 40.733 -31.460 -17.970 1.00 40.88 594 PRO A C 1
ATOM 4399 O O . PRO A 1 594 ? 41.235 -31.814 -19.038 1.00 40.88 594 PRO A O 1
ATOM 4402 N N . GLY A 1 595 ? 40.405 -30.175 -17.731 1.00 34.34 595 GLY A N 1
ATOM 4403 C CA . GLY A 1 595 ? 40.948 -29.043 -18.516 1.00 34.34 595 GLY A CA 1
ATOM 4404 C C . GLY A 1 595 ? 39.968 -28.105 -19.247 1.00 34.34 595 GLY A C 1
ATOM 4405 O O . GLY A 1 595 ? 40.141 -27.889 -20.445 1.00 34.34 595 GLY A O 1
ATOM 4406 N N . LYS A 1 596 ? 38.965 -27.521 -18.563 1.00 36.31 596 LYS A N 1
ATOM 4407 C CA . LYS A 1 596 ? 38.191 -26.368 -19.103 1.00 36.31 596 LYS A CA 1
ATOM 4408 C C . LYS A 1 596 ? 37.756 -25.282 -18.104 1.00 36.31 596 LYS A C 1
ATOM 4410 O O . LYS A 1 596 ? 37.577 -24.149 -18.541 1.00 36.31 596 LYS A O 1
ATOM 4415 N N . LEU A 1 597 ? 37.563 -25.587 -16.815 1.00 39.66 597 LEU A N 1
ATOM 4416 C CA . LEU A 1 597 ? 37.006 -24.615 -15.856 1.00 39.66 597 LEU A CA 1
ATOM 4417 C C . LEU A 1 597 ? 38.063 -23.642 -15.300 1.00 39.66 597 LEU A C 1
ATOM 4419 O O . LEU A 1 597 ? 37.902 -22.431 -15.410 1.00 39.66 597 LEU A O 1
ATOM 4423 N N . GLU A 1 598 ? 39.181 -24.154 -14.778 1.00 41.50 598 GLU A N 1
ATOM 4424 C CA . GLU A 1 598 ? 40.239 -23.345 -14.139 1.00 41.50 598 GLU A CA 1
ATOM 4425 C C . GLU A 1 598 ? 40.850 -22.298 -15.090 1.00 41.50 598 GLU A C 1
ATOM 4427 O O . GLU A 1 598 ? 41.152 -21.173 -14.696 1.00 41.50 598 GLU A O 1
ATOM 4432 N N . THR A 1 599 ? 40.945 -22.633 -16.380 1.00 47.28 599 THR A N 1
ATOM 4433 C CA . THR A 1 599 ? 41.441 -21.745 -17.444 1.00 47.28 599 THR A CA 1
ATOM 4434 C C . THR A 1 599 ? 40.567 -20.514 -17.706 1.00 47.28 599 THR A C 1
ATOM 4436 O O . THR A 1 599 ? 41.050 -19.562 -18.318 1.00 47.28 599 THR A O 1
ATOM 4439 N N . ALA A 1 600 ? 39.299 -20.505 -17.279 1.00 51.91 600 ALA A N 1
ATOM 4440 C CA . ALA A 1 600 ? 38.410 -19.355 -17.465 1.00 51.91 600 ALA A CA 1
ATOM 4441 C C . ALA A 1 600 ? 38.709 -18.232 -16.454 1.00 51.91 600 ALA A C 1
ATOM 4443 O O . ALA A 1 600 ? 38.922 -17.087 -16.856 1.00 51.91 600 ALA A O 1
ATOM 4444 N N . SER A 1 601 ? 38.821 -18.582 -15.167 1.00 61.94 601 SER A N 1
ATOM 4445 C CA . SER A 1 601 ? 39.005 -17.636 -14.050 1.00 61.94 601 SER A CA 1
ATOM 4446 C C . SER A 1 601 ? 40.307 -16.820 -14.142 1.00 61.94 601 SER A C 1
ATOM 4448 O O . SER A 1 601 ? 40.343 -15.621 -13.845 1.00 61.94 601 SER A O 1
ATOM 4450 N N . TRP A 1 602 ? 41.389 -17.435 -14.634 1.00 74.50 602 TRP A N 1
ATOM 4451 C CA . TRP A 1 602 ? 42.634 -16.703 -14.891 1.00 74.50 602 TRP A CA 1
ATOM 4452 C C . TRP A 1 602 ? 42.464 -15.639 -15.988 1.00 74.50 602 TRP A C 1
ATOM 4454 O O . TRP A 1 602 ? 42.967 -14.524 -15.853 1.00 74.50 602 TRP A O 1
ATOM 4464 N N . PHE A 1 603 ? 41.715 -15.949 -17.054 1.00 76.25 603 PHE A N 1
ATOM 4465 C CA . PHE A 1 603 ? 41.510 -15.019 -18.165 1.00 76.25 603 PHE A CA 1
ATOM 4466 C C . PHE A 1 603 ? 40.657 -13.810 -17.758 1.00 76.25 603 PHE A C 1
ATOM 4468 O O . PHE A 1 603 ? 40.987 -12.686 -18.134 1.00 76.25 603 PHE A O 1
ATOM 4475 N N . THR A 1 604 ? 39.576 -14.007 -16.995 1.00 78.94 604 THR A N 1
ATOM 4476 C CA . THR A 1 604 ? 38.730 -12.898 -16.513 1.00 78.94 604 THR A CA 1
ATOM 4477 C C . THR A 1 604 ? 39.505 -11.953 -15.605 1.00 78.94 604 THR A C 1
ATOM 4479 O O . THR A 1 604 ? 39.426 -10.737 -15.778 1.00 78.94 604 THR A O 1
ATOM 4482 N N . SER A 1 605 ? 40.326 -12.504 -14.709 1.00 80.50 605 SER A N 1
ATOM 4483 C CA . SER A 1 605 ? 41.162 -11.716 -13.800 1.00 80.50 605 SER A CA 1
ATOM 4484 C C . SER A 1 605 ? 42.242 -10.931 -14.555 1.00 80.50 605 SER A C 1
ATOM 4486 O O . SER A 1 605 ? 42.416 -9.734 -14.328 1.00 80.50 605 SER A O 1
ATOM 4488 N N . ALA A 1 606 ? 42.920 -11.564 -15.520 1.00 85.06 606 ALA A N 1
ATOM 4489 C CA . ALA A 1 606 ? 43.894 -10.897 -16.388 1.00 85.06 606 ALA A CA 1
ATOM 4490 C C . ALA A 1 606 ? 43.262 -9.758 -17.214 1.00 85.06 606 ALA A C 1
ATOM 4492 O O . ALA A 1 606 ? 43.871 -8.700 -17.380 1.00 85.06 606 ALA A O 1
ATOM 4493 N N . LEU A 1 607 ? 42.026 -9.946 -17.687 1.00 85.38 607 LEU A N 1
ATOM 4494 C CA . LEU A 1 607 ? 41.267 -8.944 -18.437 1.00 85.38 607 LEU A CA 1
ATOM 4495 C C . LEU A 1 607 ? 40.838 -7.754 -17.560 1.00 85.38 607 LEU A C 1
ATOM 4497 O O . LEU A 1 607 ? 40.961 -6.609 -17.994 1.00 85.38 607 LEU A O 1
ATOM 4501 N N . GLY A 1 608 ? 40.405 -8.007 -16.319 1.00 86.00 608 GLY A N 1
ATOM 4502 C CA . GLY A 1 608 ? 40.105 -6.961 -15.332 1.00 86.00 608 GLY A CA 1
ATOM 4503 C C . GLY A 1 608 ? 41.337 -6.119 -14.990 1.00 86.00 608 GLY A C 1
ATOM 4504 O O . GLY A 1 608 ? 41.293 -4.890 -15.076 1.00 86.00 608 GLY A O 1
ATOM 4505 N N . CYS A 1 609 ? 42.473 -6.774 -14.721 1.00 88.31 609 CYS A N 1
ATOM 4506 C CA . CYS A 1 609 ? 43.768 -6.111 -14.538 1.00 88.31 609 CYS A CA 1
ATOM 4507 C C . CYS A 1 609 ? 44.179 -5.272 -15.759 1.00 88.31 609 CYS A C 1
ATOM 4509 O O . CYS A 1 609 ? 44.620 -4.136 -15.592 1.00 88.31 609 CYS A O 1
ATOM 4511 N N . PHE A 1 610 ? 44.013 -5.793 -16.981 1.00 92.06 610 PHE A N 1
ATOM 4512 C CA . PHE A 1 610 ? 44.314 -5.045 -18.205 1.00 92.06 610 PHE A CA 1
ATOM 4513 C C . PHE A 1 610 ? 43.467 -3.772 -18.322 1.00 92.06 610 PHE A C 1
ATOM 4515 O O . PHE A 1 610 ? 44.022 -2.702 -18.568 1.00 92.06 610 PHE A O 1
ATOM 4522 N N . MET A 1 611 ? 42.148 -3.858 -18.102 1.00 91.12 611 MET A N 1
ATOM 4523 C CA . MET A 1 611 ? 41.266 -2.685 -18.159 1.00 91.12 611 MET A CA 1
ATOM 4524 C C . MET A 1 611 ? 41.667 -1.626 -17.126 1.00 91.12 611 MET A C 1
ATOM 4526 O O . MET A 1 611 ? 41.779 -0.453 -17.479 1.00 91.12 611 MET A O 1
ATOM 4530 N N . LEU A 1 612 ? 41.961 -2.033 -15.888 1.00 89.94 612 LEU A N 1
ATOM 4531 C CA . LEU A 1 612 ? 42.398 -1.126 -14.822 1.00 89.94 612 LEU A CA 1
ATOM 4532 C C . LEU A 1 612 ? 43.719 -0.420 -15.154 1.00 89.94 612 LEU A C 1
ATOM 4534 O O . LEU A 1 612 ? 43.798 0.804 -15.052 1.00 89.94 612 LEU A O 1
ATOM 4538 N N . VAL A 1 613 ? 44.738 -1.163 -15.596 1.00 89.88 613 VAL A N 1
ATOM 4539 C CA . VAL A 1 613 ? 46.055 -0.598 -15.943 1.00 89.88 613 VAL A CA 1
ATOM 4540 C C . VAL A 1 613 ? 45.964 0.309 -17.172 1.00 89.88 613 VAL A C 1
ATOM 4542 O O . VAL A 1 613 ? 46.489 1.421 -17.151 1.00 89.88 613 VAL A O 1
ATOM 4545 N N . PHE A 1 614 ? 45.270 -0.117 -18.229 1.00 89.44 614 PHE A N 1
ATOM 4546 C CA . PHE A 1 614 ? 45.134 0.667 -19.458 1.00 89.44 614 PHE A CA 1
ATOM 4547 C C . PHE A 1 614 ? 44.310 1.947 -19.233 1.00 89.44 614 PHE A C 1
ATOM 4549 O O . PHE A 1 614 ? 44.705 3.018 -19.691 1.00 89.44 614 PHE A O 1
ATOM 4556 N N . GLY A 1 615 ? 43.231 1.870 -18.445 1.00 87.44 615 GLY A N 1
ATOM 4557 C CA . GLY A 1 615 ? 42.470 3.042 -18.007 1.00 87.44 615 GLY A CA 1
ATOM 4558 C C . GLY A 1 615 ? 43.312 4.012 -17.171 1.00 87.44 615 GLY A C 1
ATOM 4559 O O . GLY A 1 615 ? 43.325 5.210 -17.451 1.00 87.44 615 GLY A O 1
ATOM 4560 N N . ALA A 1 616 ? 44.078 3.507 -16.198 1.00 86.94 616 ALA A N 1
ATOM 4561 C CA . ALA A 1 616 ? 44.971 4.331 -15.381 1.00 86.94 616 ALA A CA 1
ATOM 4562 C C . ALA A 1 616 ? 46.053 5.041 -16.217 1.00 86.94 616 ALA A C 1
ATOM 4564 O O . ALA A 1 616 ? 46.345 6.209 -15.962 1.00 86.94 616 ALA A O 1
ATOM 4565 N N . ILE A 1 617 ? 46.598 4.384 -17.248 1.00 86.44 617 ILE A N 1
ATOM 4566 C CA . ILE A 1 617 ? 47.533 5.006 -18.199 1.00 86.44 617 ILE A CA 1
ATOM 4567 C C . ILE A 1 617 ? 46.843 6.139 -18.976 1.00 86.44 617 ILE A C 1
ATOM 4569 O O . ILE A 1 617 ? 47.384 7.242 -19.028 1.00 86.44 617 ILE A O 1
ATOM 4573 N N . ILE A 1 618 ? 45.637 5.919 -19.519 1.00 85.75 618 ILE A N 1
ATOM 4574 C CA . ILE A 1 618 ? 44.869 6.969 -20.221 1.00 85.75 618 ILE A CA 1
ATOM 4575 C C . ILE A 1 618 ? 44.625 8.178 -19.307 1.00 85.75 618 ILE A C 1
ATOM 4577 O O . ILE A 1 618 ? 44.848 9.314 -19.735 1.00 85.75 618 ILE A O 1
ATOM 4581 N N . PHE A 1 619 ? 44.212 7.943 -18.055 1.00 86.00 619 PHE A N 1
ATOM 4582 C CA . PHE A 1 619 ? 44.007 8.997 -17.060 1.00 86.00 619 PHE A CA 1
ATOM 4583 C C . PHE A 1 619 ? 45.304 9.768 -16.798 1.00 86.00 619 PHE A C 1
ATOM 4585 O O . PHE A 1 619 ? 45.362 10.967 -17.065 1.00 86.00 619 PHE A O 1
ATOM 4592 N N . VAL A 1 620 ? 46.357 9.092 -16.323 1.00 83.62 620 VAL A N 1
ATOM 4593 C CA . VAL A 1 620 ? 47.606 9.747 -15.904 1.00 83.62 620 VAL A CA 1
ATOM 4594 C C . VAL A 1 620 ? 48.254 10.475 -17.077 1.00 83.62 620 VAL A C 1
ATOM 4596 O O . VAL A 1 620 ? 48.528 11.667 -16.968 1.00 83.62 620 VAL A O 1
ATOM 4599 N N . SER A 1 621 ? 48.443 9.816 -18.223 1.00 80.00 621 SER A N 1
ATOM 4600 C CA . SER A 1 621 ? 49.121 10.431 -19.367 1.00 80.00 621 SER A CA 1
ATOM 4601 C C . SER A 1 621 ? 48.350 11.622 -19.941 1.00 80.00 621 SER A C 1
ATOM 4603 O O . SER A 1 621 ? 48.966 12.643 -20.240 1.00 80.00 621 SER A O 1
ATOM 4605 N N . THR A 1 622 ? 47.017 11.555 -20.045 1.00 76.69 622 THR A N 1
ATOM 4606 C CA . THR A 1 622 ? 46.229 12.686 -20.572 1.00 76.69 622 THR A CA 1
ATOM 4607 C C . THR A 1 622 ? 46.154 13.838 -19.573 1.00 76.69 622 THR A C 1
ATOM 4609 O O . THR A 1 622 ? 46.361 14.991 -19.951 1.00 76.69 622 THR A O 1
ATOM 4612 N N . VAL A 1 623 ? 45.907 13.548 -18.290 1.00 71.69 623 VAL A N 1
ATOM 4613 C CA . VAL A 1 623 ? 45.810 14.574 -17.240 1.00 71.69 623 VAL A CA 1
ATOM 4614 C C . VAL A 1 623 ? 47.159 15.268 -17.035 1.00 71.69 623 VAL A C 1
ATOM 4616 O O . VAL A 1 623 ? 47.183 16.493 -16.948 1.00 71.69 623 VAL A O 1
ATOM 4619 N N . SER A 1 624 ? 48.285 14.545 -17.050 1.00 66.06 624 SER A N 1
ATOM 4620 C CA . SER A 1 624 ? 49.623 15.150 -16.967 1.00 66.06 624 SER A CA 1
ATOM 4621 C C . SER A 1 624 ? 49.937 16.064 -18.156 1.00 66.06 624 SER A C 1
ATOM 4623 O O . SER A 1 624 ? 50.436 17.171 -17.947 1.00 66.06 624 SER A O 1
ATOM 4625 N N . VAL A 1 625 ? 49.603 15.656 -19.388 1.00 62.75 625 VAL A N 1
ATOM 4626 C CA . VAL A 1 625 ? 49.777 16.500 -20.586 1.00 62.75 625 VAL A CA 1
ATOM 4627 C C . VAL A 1 625 ? 48.905 17.759 -20.502 1.00 62.75 625 VAL A C 1
ATOM 4629 O O . VAL A 1 625 ? 49.403 18.860 -20.727 1.00 62.75 625 VAL A O 1
ATOM 4632 N N . GLN A 1 626 ? 47.632 17.634 -20.116 1.00 65.19 626 GLN A N 1
ATOM 4633 C CA . GLN A 1 626 ? 46.704 18.771 -20.044 1.00 65.19 626 GLN A CA 1
ATOM 4634 C C . GLN A 1 626 ? 47.024 19.744 -18.892 1.00 65.19 626 GLN A C 1
ATOM 4636 O O . GLN A 1 626 ? 46.989 20.960 -19.102 1.00 65.19 626 GLN A O 1
ATOM 4641 N N . LEU A 1 627 ? 47.421 19.254 -17.707 1.00 58.38 627 LEU A N 1
ATOM 4642 C CA . LEU A 1 627 ? 47.920 20.115 -16.621 1.00 58.38 627 LEU A CA 1
ATOM 4643 C C . LEU A 1 627 ? 49.183 20.870 -17.045 1.00 58.38 627 LEU A C 1
ATOM 4645 O O . LEU A 1 627 ? 49.270 22.073 -16.815 1.00 58.38 627 LEU A O 1
ATOM 4649 N N . SER A 1 628 ? 50.121 20.203 -17.726 1.00 51.50 628 SER A N 1
ATOM 4650 C CA . SER A 1 628 ? 51.340 20.843 -18.240 1.00 51.50 628 SER A CA 1
ATOM 4651 C C . SER A 1 628 ? 51.077 21.904 -19.321 1.00 51.50 628 SER A C 1
ATOM 4653 O O . SER A 1 628 ? 51.978 22.688 -19.619 1.00 51.50 628 SER A O 1
ATOM 4655 N N . LEU A 1 629 ? 49.880 21.934 -19.919 1.00 47.91 629 LEU A N 1
ATOM 4656 C CA . LEU A 1 629 ? 49.509 22.852 -21.000 1.00 47.91 629 LEU A CA 1
ATOM 4657 C C . LEU A 1 629 ? 48.641 24.036 -20.542 1.00 47.91 629 LEU A C 1
ATOM 4659 O O . LEU A 1 629 ? 48.759 25.115 -21.126 1.00 47.91 629 LEU A O 1
ATOM 4663 N N . ARG A 1 630 ? 47.756 23.882 -19.540 1.00 51.19 630 ARG A N 1
ATOM 4664 C CA . ARG A 1 630 ? 46.767 24.928 -19.175 1.00 51.19 630 ARG A CA 1
ATOM 4665 C C . ARG A 1 630 ? 46.501 25.084 -17.666 1.00 51.19 630 ARG A C 1
ATOM 4667 O O . ARG A 1 630 ? 45.365 24.947 -17.208 1.00 51.19 630 ARG A O 1
ATOM 4674 N N . CYS A 1 631 ? 47.503 25.544 -16.908 1.00 38.09 631 CYS A N 1
ATOM 4675 C CA . CYS A 1 631 ? 47.378 26.024 -15.512 1.00 38.09 631 CYS A CA 1
ATOM 4676 C C . CYS A 1 631 ? 46.536 27.319 -15.338 1.00 38.09 631 CYS A C 1
ATOM 4678 O O . CYS A 1 631 ? 46.957 28.259 -14.666 1.00 38.09 631 CYS A O 1
ATOM 4680 N N . ARG A 1 632 ? 45.353 27.409 -15.962 1.00 42.53 632 ARG A N 1
ATOM 4681 C CA . ARG A 1 632 ? 44.403 28.536 -15.829 1.00 42.53 632 ARG A CA 1
ATOM 4682 C C . ARG A 1 632 ? 42.937 28.120 -15.645 1.00 42.53 632 ARG A C 1
ATOM 4684 O O . ARG A 1 632 ? 42.136 28.952 -15.234 1.00 42.53 632 ARG A O 1
ATOM 4691 N N . LEU A 1 633 ? 42.570 26.859 -15.903 1.00 40.78 633 LEU A N 1
ATOM 4692 C CA . LEU A 1 633 ? 41.157 26.441 -15.951 1.00 40.78 633 LEU A CA 1
ATOM 4693 C C . LEU A 1 633 ? 40.422 26.495 -14.595 1.00 40.78 633 LEU A C 1
ATOM 4695 O O . LEU A 1 633 ? 39.222 26.743 -14.562 1.00 40.78 633 LEU A O 1
ATOM 4699 N N . PHE A 1 634 ? 41.126 26.304 -13.474 1.00 39.78 634 PHE A N 1
ATOM 4700 C CA . PHE A 1 634 ? 40.510 26.250 -12.138 1.00 39.78 634 PHE A CA 1
ATOM 4701 C C . PHE A 1 634 ? 40.140 27.619 -11.532 1.00 39.78 634 PHE A C 1
ATOM 4703 O O . PHE A 1 634 ? 39.482 27.664 -10.496 1.00 39.78 634 PHE A O 1
ATOM 4710 N N . ALA A 1 635 ? 40.502 28.736 -12.171 1.00 38.38 635 ALA A N 1
ATOM 4711 C CA . ALA A 1 635 ? 40.258 30.078 -11.632 1.00 38.38 635 ALA A CA 1
ATOM 4712 C C . ALA A 1 635 ? 38.796 30.570 -11.758 1.00 38.38 635 ALA A C 1
ATOM 4714 O O . ALA A 1 635 ? 38.419 31.523 -11.083 1.00 38.38 635 ALA A O 1
ATOM 4715 N N . ALA A 1 636 ? 37.970 29.946 -12.607 1.00 37.97 636 ALA A N 1
ATOM 4716 C CA . ALA A 1 636 ? 36.637 30.455 -12.967 1.00 37.97 636 ALA A CA 1
ATOM 4717 C C . ALA A 1 636 ? 35.480 29.987 -12.054 1.00 37.97 636 ALA A C 1
ATOM 4719 O O . ALA A 1 636 ? 34.360 30.480 -12.172 1.00 37.97 636 ALA A O 1
ATOM 4720 N N . VAL A 1 637 ? 35.722 29.034 -11.148 1.00 39.47 637 VAL A N 1
ATOM 4721 C CA . VAL A 1 637 ? 34.672 28.412 -10.312 1.00 39.47 637 VAL A CA 1
ATOM 4722 C C . VAL A 1 637 ? 34.044 29.355 -9.258 1.00 39.47 637 VAL A C 1
ATOM 4724 O O . VAL A 1 637 ? 32.831 29.264 -9.061 1.00 39.47 637 VAL A O 1
ATOM 4727 N N . PRO A 1 638 ? 34.775 30.278 -8.588 1.00 31.98 638 PRO A N 1
ATOM 4728 C CA . PRO A 1 638 ? 34.192 31.092 -7.511 1.00 31.98 638 PRO A CA 1
ATOM 4729 C C . PRO A 1 638 ? 33.101 32.081 -7.956 1.00 31.98 638 PRO A C 1
ATOM 4731 O O . PRO A 1 638 ? 32.175 32.366 -7.196 1.00 31.98 638 PRO A O 1
ATOM 4734 N N . SER A 1 639 ? 33.194 32.618 -9.176 1.00 29.91 639 SER A N 1
ATOM 4735 C CA . SER A 1 639 ? 32.447 33.818 -9.586 1.00 29.91 639 SER A CA 1
ATOM 4736 C C . SER A 1 639 ? 30.928 33.632 -9.671 1.00 29.91 639 SER A C 1
ATOM 4738 O O . SER A 1 639 ? 30.187 34.582 -9.434 1.00 29.91 639 SER A O 1
ATOM 4740 N N . VAL A 1 640 ? 30.448 32.424 -9.986 1.00 34.97 640 VAL A N 1
ATOM 4741 C CA . VAL A 1 640 ? 29.006 32.154 -10.167 1.00 34.97 640 VAL A CA 1
ATOM 4742 C C . VAL A 1 640 ? 28.305 31.875 -8.831 1.00 34.97 640 VAL A C 1
ATOM 4744 O O . VAL A 1 640 ? 27.165 32.290 -8.635 1.00 34.97 640 VAL A O 1
ATOM 4747 N N . LEU A 1 641 ? 28.993 31.238 -7.875 1.00 33.66 641 LEU A N 1
ATOM 4748 C CA . LEU A 1 641 ? 28.444 30.948 -6.541 1.00 33.66 641 LEU A CA 1
ATOM 4749 C C . LEU A 1 641 ? 28.172 32.223 -5.726 1.00 33.66 641 LEU A C 1
ATOM 4751 O O . LEU A 1 641 ? 27.174 32.293 -5.011 1.00 33.66 641 LEU A O 1
ATOM 4755 N N . ILE A 1 642 ? 29.007 33.254 -5.886 1.00 30.56 642 ILE A N 1
ATOM 4756 C CA . ILE A 1 642 ? 28.836 34.554 -5.216 1.00 30.56 642 ILE A CA 1
ATOM 4757 C C . ILE A 1 642 ? 27.551 35.262 -5.685 1.00 30.56 642 ILE A C 1
ATOM 4759 O O . ILE A 1 642 ? 26.863 35.894 -4.885 1.00 30.56 642 ILE A O 1
ATOM 4763 N N . MET A 1 643 ? 27.163 35.102 -6.956 1.00 31.00 643 MET A N 1
ATOM 4764 C CA . MET A 1 643 ? 25.963 35.748 -7.502 1.00 31.00 643 MET A CA 1
ATOM 4765 C C . MET A 1 643 ? 24.654 35.161 -6.944 1.00 31.00 643 MET A C 1
ATOM 4767 O O . MET A 1 643 ? 23.654 35.869 -6.872 1.00 31.00 643 MET A O 1
ATOM 4771 N N . ALA A 1 644 ? 24.665 33.899 -6.497 1.00 32.31 644 ALA A N 1
ATOM 4772 C CA . ALA A 1 644 ? 23.532 33.271 -5.812 1.00 32.31 644 ALA A CA 1
ATOM 4773 C C . ALA A 1 644 ? 23.480 33.588 -4.302 1.00 32.31 644 ALA A C 1
ATOM 4775 O O . ALA A 1 644 ? 22.403 33.560 -3.709 1.00 32.31 644 ALA A O 1
ATOM 4776 N N . ALA A 1 645 ? 24.620 33.901 -3.675 1.00 30.70 645 ALA A N 1
ATOM 4777 C CA . ALA A 1 645 ? 24.695 34.238 -2.251 1.00 30.70 645 ALA A CA 1
ATOM 4778 C C . ALA A 1 645 ? 24.185 35.660 -1.937 1.00 30.70 645 ALA A C 1
ATOM 4780 O O . ALA A 1 645 ? 23.568 35.885 -0.896 1.00 30.70 645 ALA A O 1
ATOM 4781 N N . ASN A 1 646 ? 24.381 36.612 -2.855 1.00 27.73 646 ASN A N 1
ATOM 4782 C CA . ASN A 1 646 ? 24.101 38.039 -2.639 1.00 27.73 646 ASN A CA 1
ATOM 4783 C C . ASN A 1 646 ? 22.607 38.442 -2.669 1.00 27.73 646 ASN A C 1
ATOM 4785 O O . ASN A 1 646 ? 22.301 39.630 -2.725 1.00 27.73 646 ASN A O 1
ATOM 4789 N N . LEU A 1 647 ? 21.673 37.485 -2.619 1.00 34.38 647 LEU A N 1
ATOM 4790 C CA . LEU A 1 647 ? 20.226 37.745 -2.535 1.00 34.38 647 LEU A CA 1
ATOM 4791 C C . LEU A 1 647 ? 19.638 37.597 -1.120 1.00 34.38 647 LEU A C 1
ATOM 4793 O O . LEU A 1 647 ? 18.436 37.784 -0.954 1.00 34.38 647 LEU A O 1
ATOM 4797 N N . ASN A 1 648 ? 20.445 37.262 -0.105 1.00 32.03 648 ASN A N 1
ATOM 4798 C CA . ASN A 1 648 ? 19.943 37.020 1.253 1.00 32.03 648 ASN A CA 1
ATOM 4799 C C . ASN A 1 648 ? 20.923 37.471 2.357 1.00 32.03 648 ASN A C 1
ATOM 4801 O O . ASN A 1 648 ? 21.277 36.691 3.240 1.00 32.03 648 ASN A O 1
ATOM 4805 N N . ALA A 1 649 ? 21.382 38.725 2.287 1.00 28.48 649 ALA A N 1
ATOM 4806 C CA . ALA A 1 649 ? 22.240 39.341 3.302 1.00 28.48 649 ALA A CA 1
ATOM 4807 C C . ALA A 1 649 ? 21.840 40.806 3.561 1.00 28.48 649 ALA A C 1
ATOM 4809 O O . ALA A 1 649 ? 22.144 41.698 2.771 1.00 28.48 649 ALA A O 1
ATOM 4810 N N . GLY A 1 650 ? 21.176 41.047 4.690 1.00 26.86 650 GLY A N 1
ATOM 4811 C CA . GLY A 1 650 ? 20.883 42.371 5.233 1.00 26.86 650 GLY A CA 1
ATOM 4812 C C . GLY A 1 650 ? 20.647 42.240 6.736 1.00 26.86 650 GLY A C 1
ATOM 4813 O O . GLY A 1 650 ? 19.847 41.394 7.126 1.00 26.86 650 GLY A O 1
ATOM 4814 N N . CYS A 1 651 ? 21.352 43.054 7.534 1.00 26.75 651 CYS A N 1
ATOM 4815 C CA . CYS A 1 651 ? 21.501 42.935 8.997 1.00 26.75 651 CYS A CA 1
ATOM 4816 C C . CYS A 1 651 ? 22.223 41.637 9.455 1.00 26.75 651 CYS A C 1
ATOM 4818 O O . CYS A 1 651 ? 21.951 40.551 8.955 1.00 26.75 651 CYS A O 1
ATOM 4820 N N . ASP A 1 652 ? 23.196 41.648 10.373 1.00 28.42 652 ASP A N 1
ATOM 4821 C CA . ASP A 1 652 ? 23.903 42.751 11.052 1.00 28.42 652 ASP A CA 1
ATOM 4822 C C . ASP A 1 652 ? 25.409 42.438 11.153 1.00 28.42 652 ASP A C 1
ATOM 4824 O O . ASP A 1 652 ? 25.831 41.296 10.966 1.00 28.42 652 ASP A O 1
ATOM 4828 N N . GLY A 1 653 ? 26.237 43.453 11.427 1.00 25.17 653 GLY A N 1
ATOM 4829 C CA . GLY A 1 653 ? 27.700 43.329 11.458 1.00 25.17 653 GLY A CA 1
ATOM 4830 C C . GLY A 1 653 ? 28.331 43.552 12.836 1.00 25.17 653 GLY A C 1
ATOM 4831 O O . GLY A 1 653 ? 27.889 44.407 13.598 1.00 25.17 653 GLY A O 1
ATOM 4832 N N . VAL A 1 654 ? 29.429 42.837 13.107 1.00 26.80 654 VAL A N 1
ATOM 4833 C CA . VAL A 1 654 ? 30.402 43.128 14.178 1.00 26.80 654 VAL A CA 1
ATOM 4834 C C . VAL A 1 654 ? 31.814 42.878 13.629 1.00 26.80 654 VAL A C 1
ATOM 4836 O O . VAL A 1 654 ? 32.045 41.873 12.961 1.00 26.80 654 VAL A O 1
ATOM 4839 N N . GLN A 1 655 ? 32.756 43.787 13.898 1.00 23.25 655 GLN A N 1
ATOM 4840 C CA . GLN A 1 655 ? 34.178 43.662 13.534 1.00 23.25 655 GLN A CA 1
ATOM 4841 C C . GLN A 1 655 ? 35.002 43.075 14.690 1.00 23.25 655 GLN A C 1
ATOM 4843 O O . GLN A 1 655 ? 34.772 43.492 15.821 1.00 23.25 655 GLN A O 1
ATOM 4848 N N . VAL A 1 656 ? 36.033 42.268 14.391 1.00 26.00 656 VAL A N 1
ATOM 4849 C CA . VAL A 1 656 ? 37.395 42.318 14.989 1.00 26.00 656 VAL A CA 1
ATOM 4850 C C . VAL A 1 656 ? 38.395 41.801 13.929 1.00 26.00 656 VAL A C 1
ATOM 4852 O O . VAL A 1 656 ? 38.019 40.981 13.094 1.00 26.00 656 VAL A O 1
ATOM 4855 N N . ASP A 1 657 ? 39.637 42.296 13.949 1.00 25.30 657 ASP A N 1
ATOM 4856 C CA . ASP A 1 657 ? 40.748 42.036 13.003 1.00 25.30 657 ASP A CA 1
ATOM 4857 C C . ASP A 1 657 ? 42.096 41.962 13.814 1.00 25.30 657 ASP A C 1
ATOM 4859 O O . ASP A 1 657 ? 42.028 42.094 15.040 1.00 25.30 657 ASP A O 1
ATOM 4863 N N . PRO A 1 658 ? 43.313 41.760 13.250 1.00 43.25 658 PRO A N 1
ATOM 4864 C CA . PRO A 1 658 ? 43.920 40.443 12.967 1.00 43.25 658 PRO A CA 1
ATOM 4865 C C . PRO A 1 658 ? 45.307 40.199 13.658 1.00 43.25 658 PRO A C 1
ATOM 4867 O O . PRO A 1 658 ? 45.538 40.686 14.761 1.00 43.25 658 PRO A O 1
ATOM 4870 N N . HIS A 1 659 ? 46.234 39.482 12.977 1.00 25.98 659 HIS A N 1
ATOM 4871 C CA . HIS A 1 659 ? 47.646 39.118 13.308 1.00 25.98 659 HIS A CA 1
ATOM 4872 C C . HIS A 1 659 ? 47.867 37.828 14.148 1.00 25.98 659 HIS A C 1
ATOM 4874 O O . HIS A 1 659 ? 47.081 37.539 15.042 1.00 25.98 659 HIS A O 1
ATOM 4880 N N . HIS A 1 660 ? 48.911 36.994 13.945 1.00 26.22 660 HIS A N 1
ATOM 4881 C CA . HIS A 1 660 ? 50.022 36.961 12.951 1.00 26.22 660 HIS A CA 1
ATOM 4882 C C . HIS A 1 660 ? 50.465 35.494 12.626 1.00 26.22 660 HIS A C 1
ATOM 4884 O O . HIS A 1 660 ? 49.785 34.552 13.026 1.00 26.22 660 HIS A O 1
ATOM 4890 N N . GLU A 1 661 ? 51.566 35.276 11.880 1.00 26.22 661 GLU A N 1
ATOM 4891 C CA . GLU A 1 661 ? 51.869 34.014 11.155 1.00 26.22 661 GLU A CA 1
ATOM 4892 C C . GLU A 1 661 ? 53.069 33.164 11.662 1.00 26.22 661 GLU A C 1
ATOM 4894 O O . GLU A 1 661 ? 54.115 33.712 11.996 1.00 26.22 661 GLU A O 1
ATOM 4899 N N . SER A 1 662 ? 53.003 31.833 11.437 1.00 24.50 662 SER A N 1
ATOM 4900 C CA . SER A 1 662 ? 54.138 30.914 11.100 1.00 24.50 662 SER A CA 1
ATOM 4901 C C . SER A 1 662 ? 55.251 30.658 12.166 1.00 24.50 662 SER A C 1
ATOM 4903 O O . SER A 1 662 ? 55.184 31.223 13.248 1.00 24.50 662 SER A O 1
ATOM 4905 N N . TYR A 1 663 ? 56.266 29.773 12.018 1.00 25.48 663 TYR A N 1
ATOM 4906 C CA . TYR A 1 663 ? 56.772 28.919 10.909 1.00 25.48 663 TYR A CA 1
ATOM 4907 C C . TYR A 1 663 ? 57.605 27.708 11.460 1.00 25.48 663 TYR A C 1
ATOM 4909 O O . TYR A 1 663 ? 58.377 27.913 12.391 1.00 25.48 663 TYR A O 1
ATOM 4917 N N . GLY A 1 664 ? 57.546 26.506 10.845 1.00 24.20 664 GLY A N 1
ATOM 4918 C CA . GLY A 1 664 ? 58.536 25.391 10.987 1.00 24.20 664 GLY A CA 1
ATOM 4919 C C . GLY A 1 664 ? 58.586 24.580 12.316 1.00 24.20 664 GLY A C 1
ATOM 4920 O O . GLY A 1 664 ? 57.953 24.967 13.290 1.00 24.20 664 GLY A O 1
ATOM 4921 N N . ASP A 1 665 ? 59.316 23.450 12.454 1.00 25.19 665 ASP A N 1
ATOM 4922 C CA . ASP A 1 665 ? 59.914 22.522 11.455 1.00 25.19 665 ASP A CA 1
ATOM 4923 C C . ASP A 1 665 ? 60.405 21.163 12.084 1.00 25.19 665 ASP A C 1
ATOM 4925 O O . ASP A 1 665 ? 60.653 21.108 13.286 1.00 25.19 665 ASP A O 1
ATOM 4929 N N . ILE A 1 666 ? 60.651 20.119 11.258 1.00 23.75 666 ILE A N 1
ATOM 4930 C CA . ILE A 1 666 ? 61.549 18.925 11.473 1.00 23.75 666 ILE A CA 1
ATOM 4931 C C . ILE A 1 666 ? 61.158 17.756 12.467 1.00 23.75 666 ILE A C 1
ATOM 4933 O O . ILE A 1 666 ? 60.403 17.909 13.419 1.00 23.75 666 ILE A O 1
ATOM 4937 N N . HIS A 1 667 ? 61.682 16.533 12.195 1.00 23.20 667 HIS A N 1
ATOM 4938 C CA . HIS A 1 667 ? 61.518 15.195 12.860 1.00 23.20 667 HIS A CA 1
ATOM 4939 C C . HIS A 1 667 ? 62.832 14.700 13.582 1.00 23.20 667 HIS A C 1
ATOM 4941 O O . HIS A 1 667 ? 63.830 15.409 13.473 1.00 23.20 667 HIS A O 1
ATOM 4947 N N . PRO A 1 668 ? 63.023 13.414 14.027 1.00 43.94 668 PRO A N 1
ATOM 4948 C CA . PRO A 1 668 ? 62.349 12.486 14.986 1.00 43.94 668 PRO A CA 1
ATOM 4949 C C . PRO A 1 668 ? 63.353 12.076 16.140 1.00 43.94 668 PRO A C 1
ATOM 4951 O O . PRO A 1 668 ? 63.925 13.014 16.686 1.00 43.94 668 PRO A O 1
ATOM 4954 N N . PRO A 1 669 ? 63.762 10.807 16.489 1.00 42.78 669 PRO A N 1
ATOM 4955 C CA . PRO A 1 669 ? 63.133 9.461 16.680 1.00 42.78 669 PRO A CA 1
ATOM 4956 C C . PRO A 1 669 ? 63.488 8.704 18.029 1.00 42.78 669 PRO A C 1
ATOM 4958 O O . PRO A 1 669 ? 64.271 9.200 18.828 1.00 42.78 669 PRO A O 1
ATOM 4961 N N . VAL A 1 670 ? 63.022 7.434 18.194 1.00 23.30 670 VAL A N 1
ATOM 4962 C CA . VAL A 1 670 ? 63.404 6.349 19.186 1.00 23.30 670 VAL A CA 1
ATOM 4963 C C . VAL A 1 670 ? 63.181 6.621 20.709 1.00 23.30 670 VAL A C 1
ATOM 4965 O O . VAL A 1 670 ? 62.968 7.762 21.082 1.00 23.30 670 VAL A O 1
ATOM 4968 N N . THR A 1 671 ? 63.114 5.670 21.675 1.00 23.31 671 THR A N 1
ATOM 4969 C CA . THR A 1 671 ? 63.591 4.260 21.876 1.00 23.31 671 THR A CA 1
ATOM 4970 C C . THR A 1 671 ? 62.534 3.301 22.520 1.00 23.31 671 THR A C 1
ATOM 4972 O O . THR A 1 671 ? 61.371 3.666 22.654 1.00 23.31 671 THR A O 1
ATOM 4975 N N . ALA A 1 672 ? 62.910 2.056 22.894 1.00 25.52 672 ALA A N 1
ATOM 4976 C CA . ALA A 1 672 ? 62.048 1.005 23.489 1.00 25.52 672 ALA A CA 1
ATOM 4977 C C . ALA A 1 672 ? 62.754 0.164 24.594 1.00 25.52 672 ALA A C 1
ATOM 4979 O O . ALA A 1 672 ? 63.986 0.162 24.617 1.00 25.52 672 ALA A O 1
ATOM 4980 N N . LYS A 1 673 ? 61.975 -0.542 25.454 1.00 28.06 673 LYS A N 1
ATOM 4981 C CA . LYS A 1 673 ? 62.249 -1.652 26.443 1.00 28.06 673 LYS A CA 1
ATOM 4982 C C . LYS A 1 673 ? 61.175 -1.593 27.566 1.00 28.06 673 LYS A C 1
ATOM 4984 O O . LYS A 1 673 ? 60.612 -0.518 27.727 1.00 28.06 673 LYS A O 1
ATOM 4989 N N . ASN A 1 674 ? 60.796 -2.587 28.391 1.00 26.94 674 ASN A N 1
ATOM 4990 C CA . ASN A 1 674 ? 61.002 -4.047 28.621 1.00 26.94 674 ASN A CA 1
ATOM 4991 C C . ASN A 1 674 ? 59.588 -4.621 29.009 1.00 26.94 674 ASN A C 1
ATOM 4993 O O . ASN A 1 674 ? 58.698 -3.814 29.257 1.00 26.94 674 ASN A O 1
ATOM 4997 N N . VAL A 1 675 ? 59.187 -5.906 28.974 1.00 24.52 675 VAL A N 1
ATOM 4998 C CA . VAL A 1 675 ? 59.725 -7.222 29.425 1.00 24.52 675 VAL A CA 1
ATOM 4999 C C . VAL A 1 675 ? 59.663 -7.453 30.953 1.00 24.52 675 VAL A C 1
ATOM 5001 O O . VAL A 1 675 ? 60.325 -6.732 31.688 1.00 24.52 675 VAL A O 1
ATOM 5004 N N . GLU A 1 676 ? 58.925 -8.512 31.351 1.00 24.00 676 GLU A N 1
ATOM 5005 C CA . GLU A 1 676 ? 58.708 -9.079 32.714 1.00 24.00 676 GLU A CA 1
ATOM 5006 C C . GLU A 1 676 ? 57.967 -8.145 33.713 1.00 24.00 676 GLU A C 1
ATOM 5008 O O . GLU A 1 676 ? 58.107 -6.931 33.661 1.00 24.00 676 GLU A O 1
ATOM 5013 N N . GLU A 1 677 ? 57.045 -8.605 34.576 1.00 25.91 677 GLU A N 1
ATOM 5014 C CA . GLU A 1 677 ? 57.040 -9.833 35.400 1.00 25.91 677 GLU A CA 1
ATOM 5015 C C . GLU A 1 677 ? 55.604 -10.372 35.731 1.00 25.91 677 GLU A C 1
ATOM 5017 O O . GLU A 1 677 ? 54.613 -9.947 35.143 1.00 25.91 677 GLU A O 1
ATOM 5022 N N . LEU A 1 678 ? 55.506 -11.275 36.725 1.00 22.59 678 LEU A N 1
ATOM 5023 C CA . LEU A 1 678 ? 54.322 -11.706 37.502 1.00 22.59 678 LEU A CA 1
ATOM 5024 C C . LEU A 1 678 ? 53.272 -12.632 36.854 1.00 22.59 678 LEU A C 1
ATOM 5026 O O . LEU A 1 678 ? 52.113 -12.298 36.616 1.00 22.59 678 LEU A O 1
ATOM 5030 N N . HIS A 1 679 ? 53.668 -13.903 36.766 1.00 26.11 679 HIS A N 1
ATOM 5031 C CA . HIS A 1 679 ? 52.765 -15.048 36.925 1.00 26.11 679 HIS A CA 1
ATOM 5032 C C . HIS A 1 679 ? 52.272 -15.207 38.387 1.00 26.11 679 HIS A C 1
ATOM 5034 O O . HIS A 1 679 ? 52.966 -14.824 39.328 1.00 26.11 679 HIS A O 1
ATOM 5040 N N . SER A 1 680 ? 51.191 -15.988 38.552 1.00 24.66 680 SER A N 1
ATOM 5041 C CA . SER A 1 680 ? 50.758 -16.728 39.765 1.00 24.66 680 SER A CA 1
ATOM 5042 C C . SER A 1 680 ? 49.716 -16.099 40.715 1.00 24.66 680 SER A C 1
ATOM 5044 O O . SER A 1 680 ? 49.477 -14.900 40.710 1.00 24.66 680 SER A O 1
ATOM 5046 N N . LEU A 1 681 ? 49.111 -16.991 41.524 1.00 24.77 681 LEU A N 1
ATOM 5047 C CA . LEU A 1 681 ? 47.968 -16.818 42.444 1.00 24.77 681 LEU A CA 1
ATOM 5048 C C . LEU A 1 681 ? 46.591 -16.602 41.750 1.00 24.77 681 LEU A C 1
ATOM 5050 O O . LEU A 1 681 ? 46.442 -15.734 40.906 1.00 24.77 681 LEU A O 1
ATOM 5054 N N . GLN A 1 682 ? 45.529 -17.369 42.051 1.00 23.28 682 GLN A N 1
ATOM 5055 C CA . GLN A 1 682 ? 45.448 -18.588 42.877 1.00 23.28 682 GLN A CA 1
ATOM 5056 C C . GLN A 1 682 ? 44.233 -19.471 42.503 1.00 23.28 682 GLN A C 1
ATOM 5058 O O . GLN A 1 682 ? 43.219 -18.986 42.011 1.00 23.28 682 GLN A O 1
ATOM 5063 N N . LYS A 1 683 ? 44.319 -20.785 42.766 1.00 23.27 683 LYS A N 1
ATOM 5064 C CA . LYS A 1 683 ? 43.169 -21.716 42.746 1.00 23.27 683 LYS A CA 1
ATOM 5065 C C . LYS A 1 683 ? 42.393 -21.622 44.070 1.00 23.27 683 LYS A C 1
ATOM 5067 O O . LYS A 1 683 ? 43.054 -21.549 45.101 1.00 23.27 683 LYS A O 1
ATOM 5072 N N . ALA A 1 684 ? 41.067 -21.823 44.054 1.00 22.58 684 ALA A N 1
ATOM 5073 C CA . ALA A 1 684 ? 40.406 -23.032 44.607 1.00 22.58 684 ALA A CA 1
ATOM 5074 C C . ALA A 1 684 ? 38.891 -22.857 44.903 1.00 22.58 684 ALA A C 1
ATOM 5076 O O . ALA A 1 684 ? 38.494 -21.853 45.470 1.00 22.58 684 ALA A O 1
ATOM 5077 N N . SER A 1 685 ? 38.101 -23.890 44.552 1.00 23.23 685 SER A N 1
ATOM 5078 C CA . SER A 1 685 ? 36.953 -24.512 45.272 1.00 23.23 685 SER A CA 1
ATOM 5079 C C . SER A 1 685 ? 35.966 -23.657 46.117 1.00 23.23 685 SER A C 1
ATOM 5081 O O . SER A 1 685 ? 36.378 -22.854 46.940 1.00 23.23 685 SER A O 1
ATOM 5083 N N . SER A 1 686 ? 34.653 -23.935 46.152 1.00 22.11 686 SER A N 1
ATOM 5084 C CA . SER A 1 686 ? 34.060 -25.273 46.383 1.00 22.11 686 SER A CA 1
ATOM 5085 C C . SER A 1 686 ? 32.509 -25.302 46.286 1.00 22.11 686 SER A C 1
ATOM 5087 O O . SER A 1 686 ? 31.884 -24.284 46.543 1.00 22.11 686 SER A O 1
ATOM 5089 N N . SER A 1 687 ? 31.937 -26.494 45.993 1.00 22.22 687 SER A N 1
ATOM 5090 C CA . SER A 1 687 ? 30.671 -27.105 46.524 1.00 22.22 687 SER A CA 1
ATOM 5091 C C . SER A 1 687 ? 29.301 -26.359 46.505 1.00 22.22 687 SER A C 1
ATOM 5093 O O . SER A 1 687 ? 29.245 -25.169 46.755 1.00 22.22 687 SER A O 1
ATOM 5095 N N . GLU A 1 688 ? 28.124 -27.002 46.336 1.00 24.50 688 GLU A N 1
ATOM 5096 C CA . GLU A 1 688 ? 27.778 -28.431 46.119 1.00 24.50 688 GLU A CA 1
ATOM 5097 C C . GLU A 1 688 ? 26.353 -28.688 45.527 1.00 24.50 688 GLU A C 1
ATOM 5099 O O . GLU A 1 688 ? 25.441 -27.896 45.722 1.00 24.50 688 GLU A O 1
ATOM 5104 N N . LYS A 1 689 ? 26.195 -29.857 44.866 1.00 23.33 689 LYS A N 1
ATOM 5105 C CA . LYS A 1 689 ? 25.023 -30.778 44.713 1.00 23.33 689 LYS A CA 1
ATOM 5106 C C . LYS A 1 689 ? 23.550 -30.292 44.771 1.00 23.33 689 LYS A C 1
ATOM 5108 O O . LYS A 1 689 ? 23.095 -29.884 45.829 1.00 23.33 689 LYS A O 1
ATOM 5113 N N . VAL A 1 690 ? 22.753 -30.732 43.772 1.00 23.58 690 VAL A N 1
ATOM 5114 C CA . VAL A 1 690 ? 21.575 -31.655 43.907 1.00 23.58 690 VAL A CA 1
ATOM 5115 C C . VAL A 1 690 ? 21.490 -32.563 42.631 1.00 23.58 690 VAL A C 1
ATOM 5117 O O . VAL A 1 690 ? 21.884 -32.076 41.571 1.00 23.58 690 VAL A O 1
ATOM 5120 N N . PRO A 1 691 ? 21.060 -33.855 42.673 1.00 27.64 691 PRO A N 1
ATOM 5121 C CA . PRO A 1 691 ? 21.106 -34.808 41.531 1.00 27.64 691 PRO A CA 1
ATOM 5122 C C . PRO A 1 691 ? 19.708 -35.246 40.948 1.00 27.64 691 PRO A C 1
ATOM 5124 O O . PRO A 1 691 ? 18.694 -34.712 41.393 1.00 27.64 691 PRO A O 1
ATOM 5127 N N . PRO A 1 692 ? 19.621 -36.158 39.933 1.00 39.34 692 PRO A N 1
ATOM 5128 C CA . PRO A 1 692 ? 18.404 -36.472 39.132 1.00 39.34 692 PRO A CA 1
ATOM 5129 C C . PRO A 1 692 ? 17.711 -37.816 39.531 1.00 39.34 692 PRO A C 1
ATOM 5131 O O . PRO A 1 692 ? 18.108 -38.372 40.559 1.00 39.34 692 PRO A O 1
ATOM 5134 N N . PRO A 1 693 ? 16.714 -38.382 38.777 1.00 34.72 693 PRO A N 1
ATOM 5135 C CA . PRO A 1 693 ? 17.044 -39.294 37.643 1.00 34.72 693 PRO A CA 1
ATOM 5136 C C . PRO A 1 693 ? 16.009 -39.513 36.480 1.00 34.72 693 PRO A C 1
ATOM 5138 O O . PRO A 1 693 ? 14.808 -39.363 36.639 1.00 34.72 693 PRO A O 1
ATOM 5141 N N . ALA A 1 694 ? 16.537 -39.990 35.335 1.00 24.64 694 ALA A N 1
ATOM 5142 C CA . ALA A 1 694 ? 16.060 -41.043 34.395 1.00 24.64 694 ALA A CA 1
ATOM 5143 C C . ALA A 1 694 ? 14.616 -41.156 33.793 1.00 24.64 694 ALA A C 1
ATOM 5145 O O . ALA A 1 694 ? 13.627 -41.325 34.488 1.00 24.64 694 ALA A O 1
ATOM 5146 N N . GLN A 1 695 ? 14.604 -41.322 32.454 1.00 25.80 695 GLN A N 1
ATOM 5147 C CA . GLN A 1 695 ? 13.872 -42.316 31.618 1.00 25.80 695 GLN A CA 1
ATOM 5148 C C . GLN A 1 695 ? 12.341 -42.552 31.730 1.00 25.80 695 GLN A C 1
ATOM 5150 O O . GLN A 1 695 ? 11.842 -43.104 32.703 1.00 25.80 695 GLN A O 1
ATOM 5155 N N . SER A 1 696 ? 11.660 -42.472 30.575 1.00 26.12 696 SER A N 1
ATOM 5156 C CA . SER A 1 696 ? 10.877 -43.612 30.040 1.00 26.12 696 SER A CA 1
ATOM 5157 C C . SER A 1 696 ? 10.816 -43.569 28.498 1.00 26.12 696 SER A C 1
ATOM 5159 O O . SER A 1 696 ? 11.178 -42.559 27.894 1.00 26.12 696 SER A O 1
ATOM 5161 N N . ILE A 1 697 ? 10.437 -44.680 27.851 1.00 26.31 697 ILE A N 1
ATOM 5162 C CA . ILE A 1 697 ? 10.467 -44.868 26.384 1.00 26.31 697 ILE A CA 1
ATOM 5163 C C . ILE A 1 697 ? 9.034 -44.947 25.837 1.00 26.31 697 ILE A C 1
ATOM 5165 O O . ILE A 1 697 ? 8.175 -45.597 26.431 1.00 26.31 697 ILE A O 1
ATOM 5169 N N . GLY A 1 698 ? 8.775 -44.311 24.690 1.00 25.77 698 GLY A N 1
ATOM 5170 C CA . GLY A 1 698 ? 7.448 -44.278 24.067 1.00 25.77 698 GLY A CA 1
ATOM 5171 C C . GLY A 1 698 ? 6.986 -45.616 23.469 1.00 25.77 698 GLY A C 1
ATOM 5172 O O . GLY A 1 698 ? 7.798 -46.433 23.035 1.00 25.77 698 GLY A O 1
ATOM 5173 N N . LYS A 1 699 ? 5.660 -45.817 23.408 1.00 24.16 699 LYS A N 1
ATOM 5174 C CA . LYS A 1 699 ? 5.000 -46.907 22.663 1.00 24.16 699 LYS A CA 1
ATOM 5175 C C . LYS A 1 699 ? 3.509 -46.612 22.424 1.00 24.16 699 LYS A C 1
ATOM 5177 O O . LYS A 1 699 ? 2.670 -46.952 23.249 1.00 24.16 699 LYS A O 1
ATOM 5182 N N . SER A 1 700 ? 3.174 -46.011 21.281 1.00 25.03 700 SER A N 1
ATOM 5183 C CA . SER A 1 700 ? 1.858 -46.148 20.629 1.00 25.03 700 SER A CA 1
ATOM 5184 C C . SER A 1 700 ? 1.916 -45.642 19.179 1.00 25.03 700 SER A C 1
ATOM 5186 O O . SER A 1 700 ? 2.887 -44.998 18.794 1.00 25.03 700 SER A O 1
ATOM 5188 N N . LEU A 1 701 ? 0.872 -45.932 18.396 1.00 28.05 701 LEU A N 1
ATOM 5189 C CA . LEU A 1 701 ? 0.611 -45.398 17.048 1.00 28.05 701 LEU A CA 1
ATOM 5190 C C . LEU A 1 701 ? 1.647 -45.717 15.951 1.00 28.05 701 LEU A C 1
ATOM 5192 O O . LEU A 1 701 ? 1.713 -45.044 14.928 1.00 28.05 701 LEU A O 1
ATOM 5196 N N . ALA A 1 702 ? 2.339 -46.853 16.077 1.00 26.06 702 ALA A N 1
ATOM 5197 C CA . ALA A 1 702 ? 2.815 -47.611 14.915 1.00 26.06 702 ALA A CA 1
ATOM 5198 C C . ALA A 1 702 ? 1.685 -48.512 14.359 1.0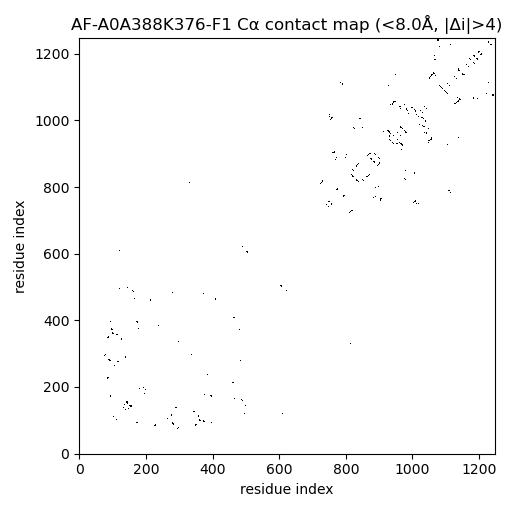0 26.06 702 ALA A C 1
ATOM 5200 O O . ALA A 1 702 ? 1.821 -49.732 14.265 1.00 26.06 702 ALA A O 1
ATOM 5201 N N . SER A 1 703 ? 0.529 -47.918 14.053 1.00 27.62 703 SER A N 1
ATOM 5202 C CA . SER A 1 703 ? -0.659 -48.600 13.523 1.00 27.62 703 SER A CA 1
ATOM 5203 C C . SER A 1 703 ? -1.497 -47.636 12.675 1.00 27.62 703 SER A C 1
ATOM 5205 O O . SER A 1 703 ? -1.603 -46.463 13.007 1.00 27.62 703 SER A O 1
ATOM 5207 N N . ILE A 1 704 ? -2.115 -48.156 11.601 1.00 29.12 704 ILE A N 1
ATOM 5208 C CA . ILE A 1 704 ? -2.783 -47.415 10.501 1.00 29.12 704 ILE A CA 1
ATOM 5209 C C . ILE A 1 704 ? -1.794 -46.890 9.437 1.00 29.12 704 ILE A C 1
ATOM 5211 O O . ILE A 1 704 ? -1.508 -45.706 9.319 1.00 29.12 704 ILE A O 1
ATOM 5215 N N . SER A 1 705 ? -1.310 -47.809 8.593 1.00 27.36 705 SER A N 1
ATOM 5216 C CA . SER A 1 705 ? -0.533 -47.511 7.372 1.00 27.36 705 SER A CA 1
ATOM 5217 C C . SER A 1 705 ? -0.928 -48.414 6.187 1.00 27.36 705 SER A C 1
ATOM 5219 O O . SER A 1 705 ? -0.095 -48.866 5.404 1.00 27.36 705 SER A O 1
ATOM 5221 N N . LYS A 1 706 ? -2.234 -48.702 6.050 1.00 30.83 706 LYS A N 1
ATOM 5222 C CA . LYS A 1 706 ? -2.821 -49.442 4.912 1.00 30.83 706 LYS A CA 1
ATOM 5223 C C . LYS A 1 706 ? -4.121 -48.809 4.400 1.00 30.83 706 LYS A C 1
ATOM 5225 O O . LYS A 1 706 ? -5.158 -49.459 4.335 1.00 30.83 706 LYS A O 1
ATOM 5230 N N . GLY A 1 707 ? -4.041 -47.543 4.000 1.00 25.19 707 GLY A N 1
ATOM 5231 C CA . GLY A 1 707 ? -5.018 -46.902 3.117 1.00 25.19 707 GLY A CA 1
ATOM 5232 C C . GLY A 1 707 ? -4.327 -46.483 1.821 1.00 25.19 707 GLY A C 1
ATOM 5233 O O . GLY A 1 707 ? -3.285 -45.834 1.874 1.00 25.19 707 GLY A O 1
ATOM 5234 N N . LYS A 1 708 ? -4.871 -46.855 0.655 1.00 26.27 708 LYS A N 1
ATOM 5235 C CA . LYS A 1 708 ? -4.435 -46.263 -0.618 1.00 26.27 708 LYS A CA 1
ATOM 5236 C C . LYS A 1 708 ? -5.039 -44.864 -0.712 1.00 26.27 708 LYS A C 1
ATOM 5238 O O . LYS A 1 708 ? -6.219 -44.745 -1.022 1.00 26.27 708 LYS A O 1
ATOM 5243 N N . ALA A 1 709 ? -4.242 -43.828 -0.468 1.00 24.05 709 ALA A N 1
ATOM 5244 C CA . ALA A 1 709 ? -4.629 -42.468 -0.820 1.00 24.05 709 ALA A CA 1
ATOM 5245 C C . ALA A 1 709 ? -4.698 -42.362 -2.353 1.00 24.05 709 ALA A C 1
ATOM 5247 O O . ALA A 1 709 ? -3.669 -42.339 -3.030 1.00 24.05 709 ALA A O 1
ATOM 5248 N N . VAL A 1 710 ? -5.911 -42.363 -2.907 1.00 24.88 710 VAL A N 1
ATOM 5249 C CA . VAL A 1 710 ? -6.129 -42.091 -4.330 1.00 24.88 710 VAL A CA 1
ATOM 5250 C C . VAL A 1 710 ? -6.026 -40.583 -4.514 1.00 24.88 710 VAL A C 1
ATOM 5252 O O . VAL A 1 710 ? -6.921 -39.846 -4.116 1.00 24.88 710 VAL A O 1
ATOM 5255 N N . CYS A 1 711 ? -4.922 -40.117 -5.095 1.00 25.14 711 CYS A N 1
ATOM 5256 C CA . CYS A 1 711 ? -4.771 -38.712 -5.454 1.00 25.14 711 CYS A CA 1
ATOM 5257 C C . CYS A 1 711 ? -5.643 -38.411 -6.682 1.00 25.14 711 CYS A C 1
ATOM 5259 O O . CYS A 1 711 ? -5.195 -38.528 -7.824 1.00 25.14 711 CYS A O 1
ATOM 5261 N N . HIS A 1 712 ? -6.906 -38.055 -6.444 1.00 26.81 712 HIS A N 1
ATOM 5262 C CA . HIS A 1 712 ? -7.747 -37.446 -7.464 1.00 26.81 712 HIS A CA 1
ATOM 5263 C C . HIS A 1 712 ? -7.196 -36.052 -7.776 1.00 26.81 712 HIS A C 1
ATOM 5265 O O . HIS A 1 712 ? -7.402 -35.107 -7.019 1.00 26.81 712 HIS A O 1
ATOM 5271 N N . GLN A 1 713 ? -6.501 -35.915 -8.909 1.00 30.62 713 GLN A N 1
ATOM 5272 C CA . GLN A 1 713 ? -6.236 -34.607 -9.509 1.00 30.62 713 GLN A CA 1
ATOM 5273 C C . GLN A 1 713 ? -7.537 -34.053 -10.098 1.00 30.62 713 GLN A C 1
ATOM 5275 O O . GLN A 1 713 ? -7.747 -34.076 -11.312 1.00 30.62 713 GLN A O 1
ATOM 5280 N N . PHE A 1 714 ? -8.418 -33.571 -9.225 1.00 36.72 714 PHE A N 1
ATOM 5281 C CA . PHE A 1 714 ? -9.551 -32.763 -9.642 1.00 36.72 714 PHE A CA 1
ATOM 5282 C C . PHE A 1 714 ? -9.005 -31.450 -10.211 1.00 36.72 714 PHE A C 1
ATOM 5284 O O . PHE A 1 714 ? -8.360 -30.673 -9.507 1.00 36.72 714 PHE A O 1
ATOM 5291 N N . ARG A 1 715 ? -9.203 -31.234 -11.513 1.00 41.00 715 ARG A N 1
ATOM 5292 C CA . ARG A 1 715 ? -8.994 -29.932 -12.145 1.00 41.00 715 ARG A CA 1
ATOM 5293 C C . ARG A 1 715 ? -10.357 -29.242 -12.168 1.00 41.00 715 ARG A C 1
ATOM 5295 O O . ARG A 1 715 ? -11.154 -29.617 -13.027 1.00 41.00 715 ARG A O 1
ATOM 5302 N N . PRO A 1 716 ? -10.655 -28.301 -11.254 1.00 46.97 716 PRO A N 1
ATOM 5303 C CA . PRO A 1 716 ? -11.835 -27.464 -11.425 1.00 46.97 716 PRO A CA 1
ATOM 5304 C C . PRO A 1 716 ? -11.663 -26.665 -12.720 1.00 46.97 716 PRO A C 1
ATOM 5306 O O . PRO A 1 716 ? -10.539 -26.282 -13.063 1.00 46.97 716 PRO A O 1
ATOM 5309 N N . ASP A 1 717 ? -12.752 -26.443 -13.453 1.00 46.19 717 ASP A N 1
ATOM 5310 C CA . ASP A 1 717 ? -12.642 -25.767 -14.741 1.00 46.19 717 ASP A CA 1
ATOM 5311 C C . ASP A 1 717 ? -12.212 -24.298 -14.557 1.00 46.19 717 ASP A C 1
ATOM 5313 O O . ASP A 1 717 ? -12.591 -23.609 -13.598 1.00 46.19 717 ASP A O 1
ATOM 5317 N N . LEU A 1 718 ? -11.367 -23.847 -15.481 1.00 54.28 718 LEU A N 1
ATOM 5318 C CA . LEU A 1 718 ? -10.930 -22.462 -15.634 1.00 54.28 718 LEU A CA 1
ATOM 5319 C C . LEU A 1 718 ? -11.457 -21.842 -16.930 1.00 54.28 718 LEU A C 1
ATOM 5321 O O . LEU A 1 718 ? -11.084 -20.708 -17.210 1.00 54.28 718 LEU A O 1
ATOM 5325 N N . SER A 1 719 ? -12.317 -22.536 -17.689 1.00 44.28 719 SER A N 1
ATOM 5326 C CA . SER A 1 719 ? -12.992 -22.050 -18.905 1.00 44.28 719 SER A CA 1
ATOM 5327 C C . SER A 1 719 ? -13.490 -20.606 -18.807 1.00 44.28 719 SER A C 1
ATOM 5329 O O . SER A 1 719 ? -13.334 -19.833 -19.749 1.00 44.28 719 SER A O 1
ATOM 5331 N N . ASP A 1 720 ? -14.041 -20.247 -17.646 1.00 45.66 720 ASP A N 1
ATOM 5332 C CA . ASP A 1 720 ? -14.686 -18.960 -17.369 1.00 45.66 720 ASP A CA 1
ATOM 5333 C C . ASP A 1 720 ? -13.698 -17.898 -16.841 1.00 45.66 720 ASP A C 1
ATOM 5335 O O . ASP A 1 720 ? -14.082 -16.778 -16.499 1.00 45.66 720 ASP A O 1
ATOM 5339 N N . THR A 1 721 ? -12.406 -18.231 -16.782 1.00 58.00 721 THR A N 1
ATOM 5340 C CA . THR A 1 721 ? -11.311 -17.302 -16.490 1.00 58.00 721 THR A CA 1
ATOM 5341 C C . THR A 1 721 ? -10.351 -17.252 -17.672 1.00 58.00 721 THR A C 1
ATOM 5343 O O . THR A 1 721 ? -9.940 -18.278 -18.204 1.00 58.00 721 THR A O 1
ATOM 5346 N N . ASP A 1 722 ? -9.879 -16.067 -18.045 1.00 66.88 722 ASP A N 1
ATOM 5347 C CA . ASP A 1 722 ? -8.965 -15.888 -19.185 1.00 66.88 722 ASP A CA 1
ATOM 5348 C C . ASP A 1 722 ? -7.513 -16.368 -18.913 1.00 66.88 722 ASP A C 1
ATOM 5350 O O . ASP A 1 722 ? -6.555 -15.982 -19.597 1.00 66.88 722 ASP A O 1
ATOM 5354 N N . LEU A 1 723 ? -7.339 -17.230 -17.905 1.00 71.38 723 LEU A N 1
ATOM 5355 C CA . LEU A 1 723 ? -6.071 -17.789 -17.454 1.00 71.38 723 LEU A CA 1
ATOM 5356 C C . LEU A 1 723 ? -5.628 -18.968 -18.331 1.00 71.38 723 LEU A C 1
ATOM 5358 O O . LEU A 1 723 ? -6.306 -19.982 -18.461 1.00 71.38 723 LEU A O 1
ATOM 5362 N N . LYS A 1 724 ? -4.428 -18.842 -18.894 1.00 75.19 724 LYS A N 1
ATOM 5363 C CA . LYS A 1 724 ? -3.767 -19.806 -19.793 1.00 75.19 724 LYS A CA 1
ATOM 5364 C C . LYS A 1 724 ? -2.399 -20.238 -19.231 1.00 75.19 724 LYS A C 1
ATOM 5366 O O . LYS A 1 724 ? -1.518 -20.664 -19.973 1.00 75.19 724 LYS A O 1
ATOM 5371 N N . VAL A 1 725 ? -2.223 -20.083 -17.914 1.00 67.56 725 VAL A N 1
ATOM 5372 C CA . VAL A 1 725 ? -0.983 -20.326 -17.156 1.00 67.56 725 VAL A CA 1
ATOM 5373 C C . VAL A 1 725 ? -0.532 -21.785 -17.286 1.00 67.56 725 VAL A C 1
ATOM 5375 O O . VAL A 1 725 ? -1.340 -22.703 -17.159 1.00 67.56 725 VAL A O 1
ATOM 5378 N N . ALA A 1 726 ? 0.772 -22.015 -17.466 1.00 62.91 726 ALA A N 1
ATOM 5379 C CA . ALA A 1 726 ? 1.338 -23.361 -17.620 1.00 62.91 726 ALA A CA 1
ATOM 5380 C C . ALA A 1 726 ? 1.128 -24.270 -16.389 1.00 62.91 726 ALA A C 1
ATOM 5382 O O . ALA A 1 726 ? 0.940 -25.480 -16.534 1.00 62.91 726 ALA A O 1
ATOM 5383 N N . HIS A 1 727 ? 1.145 -23.692 -15.184 1.00 82.88 727 HIS A N 1
ATOM 5384 C CA . HIS A 1 727 ? 0.912 -24.397 -13.926 1.00 82.88 727 HIS A CA 1
ATOM 5385 C C . HIS A 1 727 ? 0.002 -23.588 -12.994 1.00 82.88 727 HIS A C 1
ATOM 5387 O O . HIS A 1 727 ? 0.278 -22.432 -12.676 1.00 82.88 727 HIS A O 1
ATOM 5393 N N . VAL A 1 728 ? -1.063 -24.221 -12.507 1.00 90.75 728 VAL A N 1
ATOM 5394 C CA . VAL A 1 728 ? -1.983 -23.649 -11.516 1.00 90.75 728 VAL A CA 1
ATOM 5395 C C . VAL A 1 728 ? -1.924 -24.515 -10.263 1.00 90.75 728 VAL A C 1
ATOM 5397 O O . VAL A 1 728 ? -2.092 -25.733 -10.343 1.00 90.75 728 VAL A O 1
ATOM 5400 N N . LEU A 1 729 ? -1.637 -23.895 -9.119 1.00 94.25 729 LEU A N 1
ATOM 5401 C CA . LEU A 1 729 ? -1.467 -24.578 -7.839 1.00 94.25 729 LEU A CA 1
ATOM 5402 C C . LEU A 1 729 ? -2.667 -24.291 -6.934 1.00 94.25 729 LEU A C 1
ATOM 5404 O O . LEU A 1 729 ? -2.810 -23.187 -6.407 1.00 94.25 729 LEU A O 1
ATOM 5408 N N . TYR A 1 730 ? -3.535 -25.291 -6.791 1.00 93.31 730 TYR A N 1
ATOM 5409 C CA . TYR A 1 730 ? -4.820 -25.172 -6.104 1.00 93.31 730 TYR A CA 1
ATOM 5410 C C . TYR A 1 730 ? -4.746 -25.502 -4.619 1.00 93.31 730 TYR A C 1
ATOM 5412 O O . TYR A 1 730 ? -4.199 -26.537 -4.245 1.00 93.31 730 TYR A O 1
ATOM 5420 N N . ASN A 1 731 ? -5.395 -24.672 -3.798 1.00 94.50 731 ASN A N 1
ATOM 5421 C CA . ASN A 1 731 ? -5.794 -24.961 -2.416 1.00 94.50 731 ASN A CA 1
ATOM 5422 C C . ASN A 1 731 ? -4.672 -25.517 -1.517 1.00 94.50 731 ASN A C 1
ATOM 5424 O O . ASN A 1 731 ? -4.948 -26.245 -0.557 1.00 94.50 731 ASN A O 1
ATOM 5428 N N . LEU A 1 732 ? -3.420 -25.145 -1.814 1.00 96.62 732 LEU A N 1
ATOM 5429 C CA . LEU A 1 732 ? -2.205 -25.689 -1.205 1.00 96.62 732 LEU A CA 1
ATOM 5430 C C . LEU A 1 732 ? -2.233 -25.627 0.327 1.00 96.62 732 LEU A C 1
ATOM 5432 O O . LEU A 1 732 ? -2.751 -24.676 0.931 1.00 96.62 732 LEU A O 1
ATOM 5436 N N . SER A 1 733 ? -1.630 -26.626 0.968 1.00 97.31 733 SER A N 1
ATOM 5437 C CA . SER A 1 733 ? -1.425 -26.627 2.413 1.00 97.31 733 SER A CA 1
ATOM 5438 C C . SER A 1 733 ? -0.449 -25.520 2.848 1.00 97.31 733 SER A C 1
ATOM 5440 O O . SER A 1 733 ? 0.366 -25.047 2.049 1.00 97.31 733 SER A O 1
ATOM 5442 N N . PRO A 1 734 ? -0.459 -25.116 4.135 1.00 98.06 734 PRO A N 1
ATOM 5443 C CA . PRO A 1 734 ? 0.528 -24.171 4.649 1.00 98.06 734 PRO A CA 1
ATOM 5444 C C . PRO A 1 734 ? 1.977 -24.640 4.459 1.00 98.06 734 PRO A C 1
ATOM 5446 O O . PRO A 1 734 ? 2.843 -23.807 4.227 1.00 98.06 734 PRO A O 1
ATOM 5449 N N . ALA A 1 735 ? 2.252 -25.950 4.498 1.00 98.44 735 ALA A N 1
ATOM 5450 C CA . ALA A 1 735 ? 3.597 -26.484 4.271 1.00 98.44 735 ALA A CA 1
ATOM 5451 C C . ALA A 1 735 ? 4.071 -26.246 2.828 1.00 98.44 735 ALA A C 1
ATOM 5453 O O . ALA A 1 735 ? 5.132 -25.661 2.621 1.00 98.44 735 ALA A O 1
ATOM 5454 N N . GLU A 1 736 ? 3.247 -26.596 1.837 1.00 98.38 736 GLU A N 1
ATOM 5455 C CA . GLU A 1 736 ? 3.546 -26.349 0.420 1.00 98.38 736 GLU A CA 1
ATOM 5456 C C . GLU A 1 736 ? 3.695 -24.848 0.130 1.00 98.38 736 GLU A C 1
ATOM 5458 O O . GLU A 1 736 ? 4.596 -24.443 -0.598 1.00 98.38 736 GLU A O 1
ATOM 5463 N N . LEU A 1 737 ? 2.870 -23.995 0.749 1.00 98.38 737 LEU A N 1
ATOM 5464 C CA . LEU A 1 737 ? 2.971 -22.539 0.600 1.00 98.38 737 LEU A CA 1
ATOM 5465 C C . LEU A 1 737 ? 4.239 -21.955 1.243 1.00 98.38 737 LEU A C 1
ATOM 5467 O O . LEU A 1 737 ? 4.790 -20.990 0.712 1.00 98.38 737 LEU A O 1
ATOM 5471 N N . TYR A 1 738 ? 4.737 -22.543 2.335 1.00 98.56 738 TYR A N 1
ATOM 5472 C CA . TYR A 1 738 ? 6.045 -22.201 2.906 1.00 98.56 738 TYR A CA 1
ATOM 5473 C C . TYR A 1 738 ? 7.187 -22.639 1.982 1.00 98.56 738 TYR A C 1
ATOM 5475 O O . TYR A 1 738 ? 8.086 -21.842 1.716 1.00 98.56 738 TYR A O 1
ATOM 5483 N N . GLU A 1 739 ? 7.156 -23.869 1.459 1.00 98.31 739 GLU A N 1
ATOM 5484 C CA . GLU A 1 739 ? 8.158 -24.354 0.500 1.00 98.31 739 GLU A CA 1
ATOM 5485 C C . GLU A 1 739 ? 8.208 -23.466 -0.749 1.00 98.31 739 GLU A C 1
ATOM 5487 O O . GLU A 1 739 ? 9.282 -23.030 -1.167 1.00 98.31 739 GLU A O 1
ATOM 5492 N N . GLU A 1 740 ? 7.046 -23.131 -1.309 1.00 97.56 740 GLU A N 1
ATOM 5493 C CA . GLU A 1 740 ? 6.917 -22.262 -2.477 1.00 97.56 740 GLU A CA 1
ATOM 5494 C C . GLU A 1 740 ? 7.397 -20.830 -2.190 1.00 97.56 740 GLU A C 1
ATOM 5496 O O . GLU A 1 740 ? 8.105 -20.243 -3.015 1.00 97.56 740 GLU A O 1
ATOM 5501 N N . ALA A 1 741 ? 7.093 -20.277 -1.011 1.00 97.25 741 ALA A N 1
ATOM 5502 C CA . ALA A 1 741 ? 7.578 -18.961 -0.601 1.00 97.25 741 ALA A CA 1
ATOM 5503 C C . ALA A 1 741 ? 9.104 -18.933 -0.436 1.00 97.25 741 ALA A C 1
ATOM 5505 O O . ALA A 1 741 ? 9.775 -18.133 -1.084 1.00 97.25 741 ALA A O 1
ATOM 5506 N N . ILE A 1 742 ? 9.683 -19.839 0.353 1.00 96.38 742 ILE A N 1
ATOM 5507 C CA . ILE A 1 742 ? 11.134 -19.864 0.604 1.00 96.38 742 ILE A CA 1
ATOM 5508 C C . ILE A 1 742 ? 11.937 -20.166 -0.677 1.00 96.38 742 ILE A C 1
ATOM 5510 O O . ILE A 1 742 ? 13.050 -19.663 -0.845 1.00 96.38 742 ILE A O 1
ATOM 5514 N N . LYS A 1 743 ? 11.378 -20.943 -1.612 1.00 95.19 743 LYS A N 1
ATOM 5515 C CA . LYS A 1 743 ? 12.061 -21.369 -2.846 1.00 95.19 743 LYS A CA 1
ATOM 5516 C C . LYS A 1 743 ? 11.898 -20.406 -4.029 1.00 95.19 743 LYS A C 1
ATOM 5518 O O . LYS A 1 743 ? 12.792 -20.352 -4.875 1.00 95.19 743 LYS A O 1
ATOM 5523 N N . TYR A 1 744 ? 10.795 -19.653 -4.113 1.00 92.25 744 TYR A N 1
ATOM 5524 C CA . TYR A 1 744 ? 10.490 -18.787 -5.268 1.00 92.25 744 TYR A CA 1
ATOM 5525 C C . TYR A 1 744 ? 10.207 -17.313 -4.911 1.00 92.25 744 TYR A C 1
ATOM 5527 O O . TYR A 1 744 ? 10.359 -16.443 -5.773 1.00 92.25 744 TYR A O 1
ATOM 5535 N N . GLU A 1 745 ? 9.849 -16.994 -3.666 1.00 92.06 745 GLU A N 1
ATOM 5536 C CA . GLU A 1 745 ? 9.507 -15.642 -3.208 1.00 92.06 745 GLU A CA 1
ATOM 5537 C C . GLU A 1 745 ? 10.634 -15.025 -2.358 1.00 92.06 745 GLU A C 1
ATOM 5539 O O . GLU A 1 745 ? 10.590 -14.999 -1.128 1.00 92.06 745 GLU A O 1
ATOM 5544 N N . GLN A 1 746 ? 11.662 -14.492 -3.025 1.00 86.31 746 GLN A N 1
ATOM 5545 C CA . GLN A 1 746 ? 12.788 -13.832 -2.351 1.00 86.31 746 GLN A CA 1
ATOM 5546 C C . GLN A 1 746 ? 12.341 -12.700 -1.411 1.00 86.31 746 GLN A C 1
ATOM 5548 O O . GLN A 1 746 ? 11.524 -11.860 -1.787 1.00 86.31 746 GLN A O 1
ATOM 5553 N N . GLY A 1 747 ? 12.925 -12.676 -0.209 1.00 89.00 747 GLY A N 1
ATOM 5554 C CA . GLY A 1 747 ? 12.487 -11.838 0.914 1.00 89.00 747 GLY A CA 1
ATOM 5555 C C . GLY A 1 747 ? 11.530 -12.551 1.878 1.00 89.00 747 GLY A C 1
ATOM 5556 O O . GLY A 1 747 ? 11.209 -11.990 2.921 1.00 89.00 747 GLY A O 1
ATOM 5557 N N . SER A 1 748 ? 11.107 -13.781 1.561 1.00 96.38 748 SER A N 1
ATOM 5558 C CA . SER A 1 748 ? 10.405 -14.663 2.498 1.00 96.38 748 SER A CA 1
ATOM 5559 C C . SER A 1 748 ? 11.387 -15.409 3.398 1.00 96.38 748 SER A C 1
ATOM 5561 O O . SER A 1 748 ? 12.371 -15.979 2.922 1.00 96.38 748 SER A O 1
ATOM 5563 N N . HIS A 1 749 ? 11.098 -15.451 4.697 1.00 97.62 749 HIS A N 1
ATOM 5564 C CA . HIS A 1 749 ? 11.924 -16.097 5.714 1.00 97.62 749 HIS A CA 1
ATOM 5565 C C . HIS A 1 749 ? 11.059 -16.785 6.774 1.00 97.62 749 HIS A C 1
ATOM 5567 O O . HIS A 1 749 ? 9.950 -16.345 7.057 1.00 97.62 749 HIS A O 1
ATOM 5573 N N . ILE A 1 750 ? 11.584 -17.841 7.396 1.00 98.38 750 ILE A N 1
ATOM 5574 C CA . ILE A 1 750 ? 10.966 -18.462 8.575 1.00 98.38 750 ILE A CA 1
ATOM 5575 C C . ILE A 1 750 ? 11.560 -17.802 9.829 1.00 98.38 750 ILE A C 1
ATOM 5577 O O . ILE A 1 750 ? 12.784 -17.681 9.940 1.00 98.38 750 ILE A O 1
ATOM 5581 N N . THR A 1 751 ? 10.710 -17.347 10.750 1.00 98.50 751 THR A N 1
ATOM 5582 C CA . THR A 1 751 ? 11.119 -16.756 12.037 1.00 98.50 751 THR A CA 1
ATOM 5583 C C . THR A 1 751 ? 11.397 -17.829 13.096 1.00 98.50 751 THR A C 1
ATOM 5585 O O . THR A 1 751 ? 11.085 -19.005 12.908 1.00 98.50 751 THR A O 1
ATOM 5588 N N . SER A 1 752 ? 11.936 -17.441 14.253 1.00 98.06 752 SER A N 1
ATOM 5589 C CA . SER A 1 752 ? 12.214 -18.354 15.372 1.00 98.06 752 SER A CA 1
ATOM 5590 C C . SER A 1 752 ? 10.967 -19.032 15.960 1.00 98.06 752 SER A C 1
ATOM 5592 O O . SER A 1 752 ? 11.088 -20.074 16.599 1.00 98.06 752 SER A O 1
ATOM 5594 N N . THR A 1 753 ? 9.766 -18.489 15.719 1.00 97.88 753 THR A N 1
ATOM 5595 C CA . THR A 1 753 ? 8.486 -19.120 16.092 1.00 97.88 753 THR A CA 1
ATOM 5596 C C . THR A 1 753 ? 7.908 -20.020 14.993 1.00 97.88 753 THR A C 1
ATOM 5598 O O . THR A 1 753 ? 6.852 -20.630 15.170 1.00 97.88 753 THR A O 1
ATOM 5601 N N . GLY A 1 754 ? 8.585 -20.109 13.846 1.00 98.12 754 GLY A N 1
ATOM 5602 C CA . GLY A 1 754 ? 8.135 -20.852 12.675 1.00 98.12 754 GLY A CA 1
ATOM 5603 C C . GLY A 1 754 ? 7.173 -20.089 11.763 1.00 98.12 754 GLY A C 1
ATOM 5604 O O . GLY A 1 754 ? 6.673 -20.703 10.831 1.00 98.12 754 GLY A O 1
ATOM 5605 N N . ALA A 1 755 ? 6.901 -18.799 11.995 1.00 98.62 755 ALA A N 1
ATOM 5606 C CA . ALA A 1 755 ? 6.042 -17.988 11.123 1.00 98.62 755 ALA A CA 1
ATOM 5607 C C . ALA A 1 755 ? 6.769 -17.546 9.833 1.00 98.62 755 ALA A C 1
ATOM 5609 O O . ALA A 1 755 ? 7.991 -17.390 9.825 1.00 98.62 755 ALA A O 1
ATOM 5610 N N . LEU A 1 756 ? 6.025 -17.295 8.750 1.00 98.69 756 LEU A N 1
ATOM 5611 C CA . LEU A 1 756 ? 6.555 -16.826 7.464 1.00 98.69 756 LEU A CA 1
ATOM 5612 C C . LEU A 1 756 ? 6.594 -15.292 7.434 1.00 98.69 756 LEU A C 1
ATOM 5614 O O . LEU A 1 756 ? 5.569 -14.649 7.206 1.00 98.69 756 LEU A O 1
ATOM 5618 N N . ALA A 1 757 ? 7.765 -14.699 7.648 1.00 98.31 757 ALA A N 1
ATOM 5619 C CA . ALA A 1 757 ? 7.984 -13.263 7.498 1.00 98.31 757 ALA A CA 1
ATOM 5620 C C . ALA A 1 757 ? 8.281 -12.886 6.037 1.00 98.31 757 ALA A C 1
ATOM 5622 O O . ALA A 1 757 ? 9.067 -13.562 5.374 1.00 98.31 757 ALA A O 1
ATOM 5623 N N . THR A 1 758 ? 7.669 -11.810 5.534 1.00 97.44 758 THR A N 1
ATOM 5624 C CA . THR A 1 758 ? 7.886 -11.295 4.168 1.00 97.44 758 THR A CA 1
ATOM 5625 C C . THR A 1 758 ? 7.503 -9.811 4.042 1.00 97.44 758 THR A C 1
ATOM 5627 O O . THR A 1 758 ? 6.913 -9.215 4.950 1.00 97.44 758 THR A O 1
ATOM 5630 N N . LEU A 1 759 ? 7.849 -9.189 2.909 1.00 96.06 759 LEU A N 1
ATOM 5631 C CA . LEU A 1 759 ? 7.637 -7.762 2.641 1.00 96.06 759 LEU A CA 1
ATOM 5632 C C . LEU A 1 759 ? 6.571 -7.504 1.563 1.00 96.06 759 LEU A C 1
ATOM 5634 O O . LEU A 1 759 ? 6.594 -8.08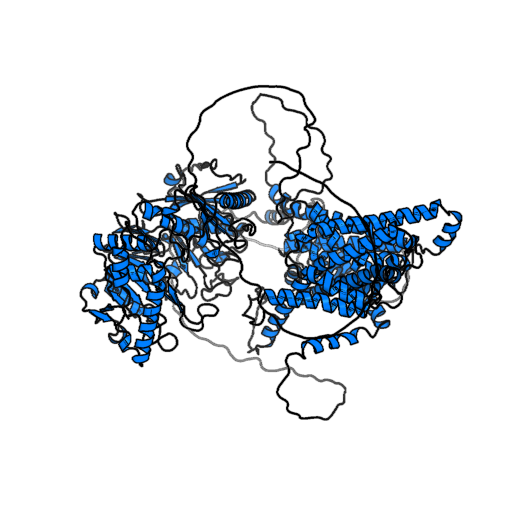3 0.471 1.00 96.06 759 LEU A O 1
ATOM 5638 N N . SER A 1 760 ? 5.705 -6.525 1.834 1.00 93.69 760 SER A N 1
ATOM 5639 C CA . SER A 1 760 ? 4.693 -5.982 0.904 1.00 93.69 760 SER A CA 1
ATOM 5640 C C . SER A 1 760 ? 5.243 -4.927 -0.079 1.00 93.69 760 SER A C 1
ATOM 5642 O O . SER A 1 760 ? 4.509 -4.351 -0.885 1.00 93.69 760 SER A O 1
ATOM 5644 N N . GLY A 1 761 ? 6.557 -4.684 -0.068 1.00 90.19 761 GLY A N 1
ATOM 5645 C CA . GLY A 1 761 ? 7.218 -3.730 -0.960 1.00 90.19 761 GLY A CA 1
ATOM 5646 C C . GLY A 1 761 ? 6.813 -2.278 -0.681 1.00 90.19 761 GLY A C 1
ATOM 5647 O O . GLY A 1 761 ? 6.710 -1.860 0.466 1.00 90.19 761 GLY A O 1
ATOM 5648 N N . ALA A 1 762 ? 6.590 -1.492 -1.738 1.00 88.69 762 ALA A N 1
ATOM 5649 C CA . ALA A 1 762 ? 6.364 -0.043 -1.641 1.00 88.69 762 ALA A CA 1
ATOM 5650 C C . ALA A 1 762 ? 5.011 0.382 -1.024 1.00 88.69 762 ALA A C 1
ATOM 5652 O O . ALA A 1 762 ? 4.789 1.573 -0.809 1.00 88.69 762 ALA A O 1
ATOM 5653 N N . LYS A 1 763 ? 4.093 -0.557 -0.759 1.00 90.94 763 LYS A N 1
ATOM 5654 C CA . LYS A 1 763 ? 2.793 -0.297 -0.124 1.00 90.94 763 LYS A CA 1
ATOM 5655 C C . LYS A 1 763 ? 2.698 -1.140 1.150 1.00 90.94 763 LYS A C 1
ATOM 5657 O O . LYS A 1 763 ? 2.269 -2.282 1.092 1.00 90.94 763 LYS A O 1
ATOM 5662 N N . THR A 1 764 ? 3.066 -0.570 2.298 1.00 90.69 764 THR A N 1
ATOM 5663 C CA . THR A 1 764 ? 2.965 -1.218 3.628 1.00 90.69 764 THR A CA 1
ATOM 5664 C C . THR A 1 764 ? 1.608 -0.985 4.312 1.00 90.69 764 THR A C 1
ATOM 5666 O O . THR A 1 764 ? 1.460 -1.098 5.531 1.00 90.69 764 THR A O 1
ATOM 5669 N N . GLY A 1 765 ? 0.598 -0.628 3.518 1.00 89.06 765 GLY A N 1
ATOM 5670 C CA . GLY A 1 765 ? -0.750 -0.273 3.936 1.00 89.06 765 GLY A CA 1
ATOM 5671 C C . GLY A 1 765 ? -1.663 -0.067 2.726 1.00 89.06 765 GLY A C 1
ATOM 5672 O O . GLY A 1 765 ? -1.213 -0.096 1.580 1.00 89.06 765 GLY A O 1
ATOM 5673 N N . ARG A 1 766 ? -2.955 0.152 2.995 1.00 89.25 766 ARG A N 1
ATOM 5674 C CA . ARG A 1 766 ? -3.992 0.326 1.964 1.00 89.25 766 ARG A CA 1
ATOM 5675 C C . ARG A 1 766 ? -3.788 1.587 1.125 1.00 89.25 766 ARG A C 1
ATOM 5677 O O . ARG A 1 766 ? -3.264 2.586 1.620 1.00 89.25 766 ARG A O 1
ATOM 5684 N N . SER A 1 767 ? -4.350 1.591 -0.081 1.00 91.44 767 SER A N 1
ATOM 5685 C CA . SER A 1 767 ? -4.320 2.723 -1.018 1.00 91.44 767 SER A CA 1
ATOM 5686 C C . SER A 1 767 ? -5.723 3.299 -1.317 1.00 91.44 767 SER A C 1
ATOM 5688 O O . SER A 1 767 ? -6.186 3.196 -2.450 1.00 91.44 767 SER A O 1
ATOM 5690 N N . PRO A 1 768 ? -6.441 3.942 -0.364 1.00 88.25 768 PRO A N 1
ATOM 5691 C CA . PRO A 1 768 ? -7.843 4.346 -0.568 1.00 88.25 768 PRO A CA 1
ATOM 5692 C C . PRO A 1 768 ? -8.097 5.274 -1.764 1.00 88.25 768 PRO A C 1
ATOM 5694 O O . PRO A 1 768 ? -9.168 5.218 -2.355 1.00 88.25 768 PRO A O 1
ATOM 5697 N N . LYS A 1 769 ? -7.118 6.110 -2.140 1.00 90.31 769 LYS A N 1
ATOM 5698 C CA . LYS A 1 769 ? -7.209 7.001 -3.312 1.00 90.31 769 LYS A CA 1
ATOM 5699 C C . LYS A 1 769 ? -7.118 6.262 -4.653 1.00 90.31 769 LYS A C 1
ATOM 5701 O O . LYS A 1 769 ? -7.508 6.821 -5.672 1.00 90.31 769 LYS A O 1
ATOM 5706 N N . ASP A 1 770 ? -6.626 5.027 -4.644 1.00 94.56 770 ASP A N 1
ATOM 5707 C CA . ASP A 1 770 ? -6.446 4.166 -5.816 1.00 94.56 770 ASP A CA 1
ATOM 5708 C C . ASP A 1 770 ? -7.527 3.059 -5.897 1.00 94.56 770 ASP A C 1
ATOM 5710 O O . ASP A 1 770 ? -7.523 2.265 -6.832 1.00 94.56 770 ASP A O 1
ATOM 5714 N N . LYS A 1 771 ? -8.476 3.008 -4.945 1.00 95.62 771 LYS A N 1
ATOM 5715 C CA . LYS A 1 771 ? -9.669 2.147 -5.024 1.00 95.62 771 LYS A CA 1
ATOM 5716 C C . LYS A 1 771 ? -10.632 2.675 -6.090 1.00 95.62 771 LYS A C 1
ATOM 5718 O O . LYS A 1 771 ? -10.889 3.881 -6.123 1.00 95.62 771 LYS A O 1
ATOM 5723 N N . ARG A 1 772 ? -11.219 1.794 -6.900 1.00 95.88 772 ARG A N 1
ATOM 5724 C CA . ARG A 1 772 ? -12.297 2.115 -7.850 1.00 95.88 772 ARG A CA 1
ATOM 5725 C C . ARG A 1 772 ? -13.453 1.127 -7.733 1.00 95.88 772 ARG A C 1
ATOM 5727 O O . ARG A 1 772 ? -13.259 -0.035 -7.382 1.00 95.88 772 ARG A O 1
ATOM 5734 N N . VAL A 1 773 ? -14.656 1.597 -8.038 1.00 97.06 773 VAL A N 1
ATOM 5735 C CA . VAL A 1 773 ? -15.860 0.770 -8.171 1.00 97.06 773 VAL A CA 1
ATOM 5736 C C . VAL A 1 773 ? -16.497 1.101 -9.513 1.00 97.06 773 VAL A C 1
ATOM 5738 O O . VAL A 1 773 ? -16.736 2.276 -9.797 1.00 97.06 773 VAL A O 1
ATOM 5741 N N . VAL A 1 774 ? -16.755 0.086 -10.339 1.00 97.06 774 VAL A N 1
ATOM 5742 C CA . VAL A 1 774 ? -17.430 0.287 -11.627 1.00 97.06 774 VAL A CA 1
ATOM 5743 C C . VAL A 1 774 ? -18.845 0.805 -11.377 1.00 97.06 774 VAL A C 1
ATOM 5745 O O . VAL A 1 774 ? -19.563 0.291 -10.516 1.00 97.06 774 VAL A O 1
ATOM 5748 N N . LYS A 1 775 ? -19.224 1.861 -12.095 1.00 95.12 775 LYS A N 1
ATOM 5749 C CA . LYS A 1 775 ? -20.521 2.521 -11.953 1.00 95.12 775 LYS A CA 1
ATOM 5750 C C . LYS A 1 775 ? -21.502 1.938 -12.962 1.00 95.12 775 LYS A C 1
ATOM 5752 O O . LYS A 1 775 ? -21.351 2.130 -14.162 1.00 95.12 775 LYS A O 1
ATOM 5757 N N . GLU A 1 776 ? -22.498 1.219 -12.456 1.00 92.50 776 GLU A N 1
ATOM 5758 C CA . GLU A 1 776 ? -23.441 0.435 -13.259 1.00 92.50 776 GLU A CA 1
ATOM 5759 C C . GLU A 1 776 ? -24.878 0.886 -12.965 1.00 92.50 776 GLU A C 1
ATOM 5761 O O . GLU A 1 776 ? -25.211 1.087 -11.798 1.00 92.50 776 GLU A O 1
ATOM 5766 N N . ASP A 1 777 ? -25.757 0.998 -13.965 1.00 89.62 777 ASP A N 1
ATOM 5767 C CA . ASP A 1 777 ? -27.146 1.467 -13.758 1.00 89.62 777 ASP A CA 1
ATOM 5768 C C . ASP A 1 777 ? -27.909 0.634 -12.706 1.00 89.62 777 ASP A C 1
ATOM 5770 O O . ASP A 1 777 ? -28.672 1.161 -11.898 1.00 89.62 777 ASP A O 1
ATOM 5774 N N . GLU A 1 778 ? -27.643 -0.675 -12.671 1.00 87.44 778 GLU A N 1
ATOM 5775 C CA . GLU A 1 778 ? -28.242 -1.662 -11.758 1.00 87.44 778 GLU A CA 1
ATOM 5776 C C . GLU A 1 778 ? -27.778 -1.533 -10.293 1.00 87.44 778 GLU A C 1
ATOM 5778 O O . GLU A 1 778 ? -28.419 -2.084 -9.392 1.00 87.44 778 GLU A O 1
ATOM 5783 N N . THR A 1 779 ? -26.659 -0.844 -10.040 1.00 89.56 779 THR A N 1
ATOM 5784 C CA . THR A 1 779 ? -26.021 -0.738 -8.712 1.00 89.56 779 THR A CA 1
ATOM 5785 C C . THR A 1 779 ? -25.804 0.707 -8.260 1.00 89.56 779 THR A C 1
ATOM 5787 O O . THR A 1 779 ? -25.677 0.962 -7.063 1.00 89.56 779 THR A O 1
ATOM 5790 N N . SER A 1 780 ? -25.823 1.684 -9.172 1.00 88.25 780 SER A N 1
ATOM 5791 C CA . SER A 1 780 ? -25.515 3.090 -8.883 1.00 88.25 780 SER A CA 1
ATOM 5792 C C . SER A 1 780 ? -26.534 3.775 -7.962 1.00 88.25 780 SER A C 1
ATOM 5794 O O . SER A 1 780 ? -26.219 4.838 -7.433 1.00 88.25 780 SER A O 1
ATOM 5796 N N . ALA A 1 781 ? -27.721 3.191 -7.763 1.00 87.44 781 ALA A N 1
ATOM 5797 C CA . ALA A 1 781 ? -28.711 3.639 -6.777 1.00 87.44 781 ALA A CA 1
ATOM 5798 C C . ALA A 1 781 ? -28.518 3.008 -5.379 1.00 87.44 781 ALA A C 1
ATOM 5800 O O . ALA A 1 781 ? -28.979 3.568 -4.386 1.00 87.44 781 ALA A O 1
ATOM 5801 N N . ASP A 1 782 ? -27.827 1.865 -5.286 1.00 91.00 782 ASP A N 1
ATOM 5802 C CA . ASP A 1 782 ? -27.424 1.258 -4.008 1.00 91.00 782 ASP A CA 1
ATOM 5803 C C . ASP A 1 782 ? -26.157 1.929 -3.443 1.00 91.00 782 ASP A C 1
ATOM 5805 O O . ASP A 1 782 ? -25.987 2.082 -2.229 1.00 91.00 782 ASP A O 1
ATOM 5809 N N . LEU A 1 783 ? -25.239 2.275 -4.350 1.00 93.06 783 LEU A N 1
ATOM 5810 C CA . LEU A 1 783 ? -23.903 2.789 -4.071 1.00 93.06 783 LEU A CA 1
ATOM 5811 C C . LEU A 1 783 ? -23.933 4.245 -3.590 1.00 93.06 783 LEU A C 1
ATOM 5813 O O . LEU A 1 783 ? -24.511 5.125 -4.224 1.00 93.06 783 LEU A O 1
ATOM 5817 N N . TRP A 1 784 ? -23.235 4.522 -2.487 1.00 93.19 784 TRP A N 1
ATOM 5818 C CA . TRP A 1 784 ? -22.956 5.890 -2.060 1.00 93.19 784 TRP A CA 1
ATOM 5819 C C . TRP A 1 784 ? -21.784 6.459 -2.861 1.00 93.19 784 TRP A C 1
ATOM 5821 O O . TRP A 1 784 ? -20.670 5.936 -2.791 1.00 93.19 784 TRP A O 1
ATOM 5831 N N . TRP A 1 785 ? -22.030 7.558 -3.572 1.00 91.88 785 TRP A N 1
ATOM 5832 C CA . TRP A 1 785 ? -21.057 8.311 -4.368 1.00 91.88 785 TRP A CA 1
ATOM 5833 C C . TRP A 1 785 ? -20.892 9.747 -3.837 1.00 91.88 785 TRP A C 1
ATOM 5835 O O . TRP A 1 785 ? -21.663 10.193 -2.988 1.00 91.88 785 TRP A O 1
ATOM 5845 N N . GLY A 1 786 ? -19.927 10.494 -4.381 1.00 86.44 786 GLY A N 1
ATOM 5846 C CA . GLY A 1 786 ? -19.745 11.924 -4.096 1.00 86.44 786 GLY A CA 1
ATOM 5847 C C . GLY A 1 786 ? -18.809 12.226 -2.921 1.00 86.44 786 GLY A C 1
ATOM 5848 O O . GLY A 1 786 ? -18.017 11.380 -2.500 1.00 86.44 786 GLY A O 1
ATOM 5849 N N . GLU A 1 787 ? -18.851 13.463 -2.413 1.00 80.81 787 GLU A N 1
ATOM 5850 C CA . GLU A 1 787 ? -17.926 13.907 -1.364 1.00 80.81 787 GLU A CA 1
ATOM 5851 C C . GLU A 1 787 ? -18.109 13.102 -0.064 1.00 80.81 787 GLU A C 1
ATOM 5853 O O . GLU A 1 787 ? -19.218 12.877 0.413 1.00 80.81 787 GLU A O 1
ATOM 5858 N N . GLY A 1 788 ? -16.994 12.660 0.521 1.00 78.88 788 GLY A N 1
ATOM 5859 C CA . GLY A 1 788 ? -16.979 11.850 1.740 1.00 78.88 788 GLY A CA 1
ATOM 5860 C C . GLY A 1 788 ? -17.145 10.345 1.511 1.00 78.88 788 GLY A C 1
ATOM 5861 O O . GLY A 1 788 ? -16.782 9.578 2.404 1.00 78.88 788 GLY A O 1
ATOM 5862 N N . SER A 1 789 ? -17.603 9.911 0.331 1.00 89.38 789 SER A N 1
ATOM 5863 C CA . SER A 1 789 ? -17.688 8.488 -0.011 1.00 89.38 789 SER A CA 1
ATOM 5864 C C . SER A 1 789 ? -16.300 7.853 -0.224 1.00 89.38 789 SER A C 1
ATOM 5866 O O . SER A 1 789 ? -15.411 8.484 -0.803 1.00 89.38 789 SER A O 1
ATOM 5868 N N . PRO A 1 790 ? -16.089 6.582 0.178 1.00 90.75 790 PRO A N 1
ATOM 5869 C CA . PRO A 1 790 ? -14.907 5.796 -0.184 1.00 90.75 790 PRO A CA 1
ATOM 5870 C C . PRO A 1 790 ? -15.007 5.133 -1.568 1.00 90.75 790 PRO A C 1
ATOM 5872 O O . PRO A 1 790 ? -14.151 4.311 -1.912 1.00 90.75 790 PRO A O 1
ATOM 5875 N N . ASN A 1 791 ? -16.091 5.360 -2.310 1.00 94.50 791 ASN A N 1
ATOM 5876 C CA . ASN A 1 791 ? -16.354 4.722 -3.595 1.00 94.50 791 ASN A CA 1
ATOM 5877 C C . ASN A 1 791 ? -16.104 5.752 -4.696 1.00 94.50 791 ASN A C 1
ATOM 5879 O O . ASN A 1 791 ? -16.905 6.656 -4.919 1.00 94.50 791 ASN A O 1
ATOM 5883 N N . ILE A 1 792 ? -14.947 5.627 -5.342 1.00 95.12 792 ILE A N 1
ATOM 5884 C CA . ILE A 1 792 ? -14.572 6.430 -6.503 1.00 95.12 792 ILE A CA 1
ATOM 5885 C C . ILE A 1 792 ? -15.048 5.661 -7.735 1.00 95.12 792 ILE A C 1
ATOM 5887 O O . ILE A 1 792 ? -14.706 4.488 -7.893 1.00 95.12 792 ILE A O 1
ATOM 5891 N N . GLU A 1 793 ? -15.868 6.303 -8.560 1.00 95.81 793 GLU A N 1
ATOM 5892 C CA . GLU A 1 793 ? -16.435 5.707 -9.772 1.00 95.81 793 GLU A CA 1
ATOM 5893 C C . GLU A 1 793 ? -15.377 5.378 -10.836 1.00 95.81 793 GLU A C 1
ATOM 5895 O O . GLU A 1 793 ? -14.263 5.909 -10.821 1.00 95.81 793 GLU A O 1
ATOM 5900 N N . MET A 1 794 ? -15.746 4.474 -11.744 1.00 95.38 794 MET A N 1
ATOM 5901 C CA . MET A 1 794 ? -14.987 4.083 -12.928 1.00 95.38 794 MET A CA 1
ATOM 5902 C C . MET A 1 794 ? -15.929 3.474 -13.981 1.00 95.38 794 MET A C 1
ATOM 5904 O O . MET A 1 794 ? -16.985 2.946 -13.625 1.00 95.38 794 MET A O 1
ATOM 5908 N N . ASP A 1 795 ? -15.555 3.526 -15.259 1.00 96.19 795 ASP A N 1
ATOM 5909 C CA . ASP A 1 795 ? -16.264 2.849 -16.355 1.00 96.19 795 ASP A CA 1
ATOM 5910 C C . ASP A 1 795 ? -15.845 1.365 -16.528 1.00 96.19 795 ASP A C 1
ATOM 5912 O O . ASP A 1 795 ? -14.803 0.929 -16.025 1.00 96.19 795 ASP A O 1
ATOM 5916 N N . GLU A 1 796 ? -16.674 0.565 -17.219 1.00 96.25 796 GLU A N 1
ATOM 5917 C CA . GLU A 1 796 ? -16.391 -0.864 -17.466 1.00 96.25 796 GLU A CA 1
ATOM 5918 C C . GLU A 1 796 ? -15.201 -1.062 -18.426 1.00 96.25 796 GLU A C 1
ATOM 5920 O O . GLU A 1 796 ? -14.418 -1.989 -18.231 1.00 96.25 796 GLU A O 1
ATOM 5925 N N . GLU A 1 797 ? -14.990 -0.183 -19.413 1.00 96.56 797 GLU A N 1
ATOM 5926 C CA . GLU A 1 797 ? -13.866 -0.295 -20.360 1.00 96.56 797 GLU A CA 1
ATOM 5927 C C . GLU A 1 797 ? -12.511 -0.226 -19.631 1.00 96.56 797 GLU A C 1
ATOM 5929 O O . GLU A 1 797 ? -11.639 -1.076 -19.819 1.00 96.56 797 GLU A O 1
ATOM 5934 N N . THR A 1 798 ? -12.365 0.726 -18.711 1.00 96.88 798 THR A N 1
ATOM 5935 C CA . THR A 1 798 ? -11.202 0.891 -17.834 1.00 96.88 798 THR A CA 1
ATOM 5936 C C . THR A 1 798 ? -11.015 -0.315 -16.917 1.00 96.88 798 THR A C 1
ATOM 5938 O O . THR A 1 798 ? -9.881 -0.777 -16.742 1.00 96.88 798 THR A O 1
ATOM 5941 N N . PHE A 1 799 ? -12.104 -0.863 -16.359 1.00 98.06 799 PHE A N 1
ATOM 5942 C CA . PHE A 1 799 ? -12.036 -2.103 -15.582 1.00 98.06 799 PHE A CA 1
ATOM 5943 C C . PHE A 1 799 ? -11.499 -3.255 -16.427 1.00 98.06 799 PHE A C 1
ATOM 5945 O O . PHE A 1 799 ? -10.577 -3.942 -15.996 1.00 98.06 799 PHE A O 1
ATOM 5952 N N . LEU A 1 800 ? -12.029 -3.445 -17.637 1.00 97.19 800 LEU A N 1
ATOM 5953 C CA . LEU A 1 800 ? -11.601 -4.503 -18.549 1.00 97.19 800 LEU A CA 1
ATOM 5954 C C . LEU A 1 800 ? -10.136 -4.322 -18.974 1.00 97.19 800 LEU A C 1
ATOM 5956 O O . LEU A 1 800 ? -9.398 -5.302 -18.989 1.00 97.19 800 LEU A O 1
ATOM 5960 N N . ILE A 1 801 ? -9.667 -3.089 -19.200 1.00 96.88 801 ILE A N 1
ATOM 5961 C CA . ILE A 1 801 ? -8.245 -2.800 -19.462 1.00 96.88 801 ILE A CA 1
ATOM 5962 C C . ILE A 1 801 ? -7.360 -3.200 -18.270 1.00 96.88 801 ILE A C 1
ATOM 5964 O O . ILE A 1 801 ? -6.319 -3.831 -18.464 1.00 96.88 801 ILE A O 1
ATOM 5968 N N . ASN A 1 802 ? -7.732 -2.860 -17.032 1.00 97.12 802 ASN A N 1
ATOM 5969 C CA . ASN A 1 802 ? -6.945 -3.246 -15.853 1.00 97.12 802 ASN A CA 1
ATOM 5970 C C . ASN A 1 802 ? -7.040 -4.752 -15.551 1.00 97.12 802 ASN A C 1
ATOM 5972 O O . ASN A 1 802 ? -6.031 -5.363 -15.193 1.00 97.12 802 ASN A O 1
ATOM 5976 N N . ARG A 1 803 ? -8.209 -5.369 -15.753 1.00 97.00 803 ARG A N 1
ATOM 5977 C CA . ARG A 1 803 ? -8.428 -6.819 -15.658 1.00 97.00 803 ARG A CA 1
ATOM 5978 C C . ARG A 1 803 ? -7.541 -7.568 -16.642 1.00 97.00 803 ARG A C 1
ATOM 5980 O O . ARG A 1 803 ? -6.791 -8.440 -16.214 1.00 97.00 803 ARG A O 1
ATOM 5987 N N . GLU A 1 804 ? -7.563 -7.187 -17.917 1.00 95.19 804 GLU A N 1
ATOM 5988 C CA . GLU A 1 804 ? -6.736 -7.808 -18.953 1.00 95.19 804 GLU A CA 1
ATOM 5989 C C . GLU A 1 804 ? -5.252 -7.663 -18.614 1.00 95.19 804 GLU A C 1
ATOM 5991 O O . GLU A 1 804 ? -4.519 -8.640 -18.655 1.00 95.19 804 GLU A O 1
ATOM 5996 N N . ARG A 1 805 ? -4.806 -6.491 -18.135 1.00 95.06 805 ARG A N 1
ATOM 5997 C CA . ARG A 1 805 ? -3.423 -6.292 -17.656 1.00 95.06 805 ARG A CA 1
ATOM 5998 C C . ARG A 1 805 ? -3.041 -7.184 -16.471 1.00 95.06 805 ARG A C 1
ATOM 6000 O O . ARG A 1 805 ? -1.877 -7.573 -16.367 1.00 95.06 805 ARG A O 1
ATOM 6007 N N . ALA A 1 806 ? -3.971 -7.474 -15.562 1.00 95.62 806 ALA A N 1
ATOM 6008 C CA . ALA A 1 806 ? -3.736 -8.385 -14.444 1.00 95.62 806 ALA A CA 1
ATOM 6009 C C . ALA A 1 806 ? -3.704 -9.850 -14.903 1.00 95.62 806 ALA A C 1
ATOM 6011 O O . ALA A 1 806 ? -2.841 -10.604 -14.455 1.00 95.62 806 ALA A O 1
ATOM 6012 N N . VAL A 1 807 ? -4.589 -10.233 -15.826 1.00 94.38 807 VAL A N 1
ATOM 6013 C CA . VAL A 1 807 ? -4.636 -11.564 -16.446 1.00 94.38 807 VAL A CA 1
ATOM 6014 C C . VAL A 1 807 ? -3.397 -11.821 -17.309 1.00 94.38 807 VAL A C 1
ATOM 6016 O O . VAL A 1 807 ? -2.751 -12.843 -17.108 1.00 94.38 807 VAL A O 1
ATOM 6019 N N . ASP A 1 808 ? -3.001 -10.895 -18.188 1.00 93.50 808 ASP A N 1
ATOM 6020 C CA . ASP A 1 808 ? -1.750 -10.931 -18.969 1.00 93.50 808 ASP A CA 1
ATOM 6021 C C . ASP A 1 808 ? -0.546 -11.159 -18.050 1.00 93.50 808 ASP A C 1
ATOM 6023 O O . ASP A 1 808 ? 0.302 -12.018 -18.302 1.00 93.50 808 ASP A O 1
ATOM 6027 N N . TYR A 1 809 ? -0.481 -10.406 -16.946 1.00 95.69 809 TYR A N 1
ATOM 6028 C CA . TYR A 1 809 ? 0.595 -10.554 -15.979 1.00 95.69 809 TYR A CA 1
ATOM 6029 C C . TYR A 1 809 ? 0.580 -11.936 -15.313 1.00 95.69 809 TYR A C 1
ATOM 6031 O O . TYR A 1 809 ? 1.622 -12.587 -15.270 1.00 95.69 809 TYR A O 1
ATOM 6039 N N . LEU A 1 810 ? -0.575 -12.414 -14.842 1.00 94.56 810 LEU A N 1
ATOM 6040 C CA . LEU A 1 810 ? -0.716 -13.747 -14.244 1.00 94.56 810 LEU A CA 1
ATOM 6041 C C . LEU A 1 810 ? -0.380 -14.868 -15.252 1.00 94.56 810 LEU A C 1
ATOM 6043 O O . LEU A 1 810 ? 0.301 -15.825 -14.892 1.00 94.56 810 LEU A O 1
ATOM 6047 N N . ASN A 1 811 ? -0.760 -14.702 -16.522 1.00 92.62 811 ASN A N 1
ATOM 6048 C CA . ASN A 1 811 ? -0.436 -15.590 -17.645 1.00 92.62 811 ASN A CA 1
ATOM 6049 C C . ASN A 1 811 ? 1.054 -15.598 -18.019 1.00 92.62 811 ASN A C 1
ATOM 6051 O O . ASN A 1 811 ? 1.536 -16.599 -18.543 1.00 92.62 811 ASN A O 1
ATOM 6055 N N . SER A 1 812 ? 1.796 -14.526 -17.723 1.00 92.25 812 SER A N 1
ATOM 6056 C CA . SER A 1 812 ? 3.250 -14.451 -17.945 1.00 92.25 812 SER A CA 1
ATOM 6057 C C . SER A 1 812 ? 4.093 -15.205 -16.902 1.00 92.25 812 SER A C 1
ATOM 6059 O O . SER A 1 812 ? 5.313 -15.294 -17.045 1.00 92.25 812 SER A O 1
ATOM 6061 N N . LEU A 1 813 ? 3.479 -15.736 -15.837 1.00 91.94 813 LEU A N 1
ATOM 6062 C CA . LEU A 1 813 ? 4.189 -16.416 -14.754 1.00 91.94 813 LEU A CA 1
ATOM 6063 C C . LEU A 1 813 ? 4.370 -17.913 -15.031 1.00 91.94 813 LEU A C 1
ATOM 6065 O O . LEU A 1 813 ? 3.468 -18.581 -15.528 1.00 91.94 813 LEU A O 1
ATOM 6069 N N . ASP A 1 814 ? 5.502 -18.468 -14.574 1.00 89.94 814 ASP A N 1
ATOM 6070 C CA . ASP A 1 814 ? 5.749 -19.923 -14.535 1.00 89.94 814 ASP A CA 1
ATOM 6071 C C . ASP A 1 814 ? 4.597 -20.682 -13.828 1.00 89.94 814 ASP A C 1
ATOM 6073 O O . ASP A 1 814 ? 4.350 -21.855 -14.114 1.00 89.94 814 ASP A O 1
ATOM 6077 N N . LYS A 1 815 ? 3.923 -20.022 -12.870 1.00 92.06 815 LYS A N 1
ATOM 6078 C CA . LYS A 1 815 ? 2.807 -20.546 -12.072 1.00 92.06 815 LYS A CA 1
ATOM 6079 C C . LYS A 1 815 ? 1.987 -19.450 -11.386 1.00 92.06 815 LYS A C 1
ATOM 6081 O O . LYS A 1 815 ? 2.524 -18.393 -11.053 1.00 92.06 815 LYS A O 1
ATOM 6086 N N . VAL A 1 816 ? 0.727 -19.763 -11.078 1.00 95.75 816 VAL A N 1
ATOM 6087 C CA . VAL A 1 816 ? -0.143 -18.989 -10.169 1.00 95.75 816 VAL A CA 1
ATOM 6088 C C . VAL A 1 816 ? -0.697 -19.873 -9.052 1.00 95.75 816 VAL A C 1
ATOM 6090 O O . VAL A 1 816 ? -0.812 -21.091 -9.210 1.00 95.75 816 VAL A O 1
ATOM 6093 N N . TYR A 1 817 ? -1.066 -19.252 -7.934 1.00 97.31 817 TYR A N 1
ATOM 6094 C CA . TYR A 1 817 ? -1.681 -19.920 -6.784 1.00 97.31 817 TYR A CA 1
ATOM 6095 C C . TYR A 1 817 ? -3.167 -19.568 -6.750 1.00 97.31 817 TYR A C 1
ATOM 6097 O O . TYR A 1 817 ? -3.516 -18.395 -6.897 1.00 97.31 817 TYR A O 1
ATOM 6105 N N . VAL A 1 818 ? -4.035 -20.563 -6.563 1.00 96.31 818 VAL A N 1
ATOM 6106 C CA . VAL A 1 818 ? -5.493 -20.383 -6.563 1.00 96.31 818 VAL A CA 1
ATOM 6107 C C . VAL A 1 818 ? -6.087 -21.020 -5.316 1.00 96.31 818 VAL A C 1
ATOM 6109 O O . VAL A 1 818 ? -5.949 -22.224 -5.117 1.00 96.31 818 VAL A O 1
ATOM 6112 N N . ASN A 1 819 ? -6.763 -20.223 -4.490 1.00 94.00 819 ASN A N 1
ATOM 6113 C CA . ASN A 1 819 ? -7.499 -20.721 -3.330 1.00 94.00 819 ASN A CA 1
ATOM 6114 C C . ASN A 1 819 ? -8.992 -20.438 -3.488 1.00 94.00 819 ASN A C 1
ATOM 6116 O O . ASN A 1 819 ? -9.394 -19.287 -3.661 1.00 94.00 819 ASN A O 1
ATOM 6120 N N . ASP A 1 820 ? -9.784 -21.490 -3.350 1.00 97.31 820 ASP A N 1
ATOM 6121 C CA . ASP A 1 820 ? -11.240 -21.474 -3.300 1.00 97.31 820 ASP A CA 1
ATOM 6122 C C . ASP A 1 820 ? -11.665 -21.543 -1.832 1.00 97.31 820 ASP A C 1
ATOM 6124 O O . ASP A 1 820 ? -11.289 -22.471 -1.116 1.00 97.31 820 ASP A O 1
ATOM 6128 N N . GLN A 1 821 ? -12.351 -20.511 -1.338 1.00 97.38 821 GLN A N 1
ATOM 6129 C CA . GLN A 1 821 ? -12.648 -20.313 0.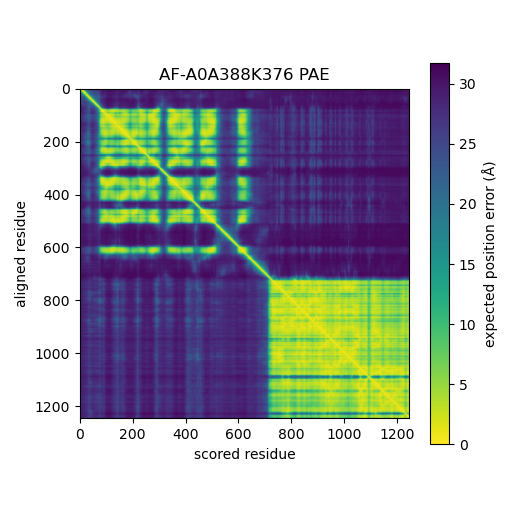086 1.00 97.38 821 GLN A CA 1
ATOM 6130 C C . GLN A 1 821 ? -14.062 -19.752 0.294 1.00 97.38 821 GLN A C 1
ATOM 6132 O O . GLN A 1 821 ? -14.660 -19.199 -0.626 1.00 97.38 821 GLN A O 1
ATOM 6137 N N . PHE A 1 822 ? -14.597 -19.833 1.513 1.00 98.19 822 PHE A N 1
ATOM 6138 C CA . PHE A 1 822 ? -15.836 -19.141 1.878 1.00 98.19 822 PHE A CA 1
ATOM 6139 C C . PHE A 1 822 ? -15.570 -17.834 2.638 1.00 98.19 822 PHE A C 1
ATOM 6141 O O . PHE A 1 822 ? -14.610 -17.713 3.405 1.00 98.19 822 PHE A O 1
ATOM 6148 N N . LEU A 1 823 ? -16.491 -16.886 2.486 1.00 98.06 823 LEU A N 1
ATOM 6149 C CA . LEU A 1 823 ? -16.752 -15.819 3.455 1.00 98.06 823 LEU A CA 1
ATOM 6150 C C . LEU A 1 823 ? -18.024 -16.143 4.244 1.00 98.06 823 LEU A C 1
ATOM 6152 O O . LEU A 1 823 ? -18.913 -16.800 3.703 1.00 98.06 823 LEU A O 1
ATOM 6156 N N . ASN A 1 824 ? -18.134 -15.588 5.455 1.00 97.56 824 ASN A N 1
ATOM 6157 C CA . ASN A 1 824 ? -19.261 -15.716 6.393 1.00 97.56 824 ASN A CA 1
ATOM 6158 C C . ASN A 1 824 ? -19.467 -17.127 6.974 1.00 97.56 824 ASN A C 1
ATOM 6160 O O . ASN A 1 824 ? -19.750 -18.088 6.266 1.00 97.56 824 ASN A O 1
ATOM 6164 N N . TRP A 1 825 ? -19.385 -17.258 8.300 1.00 97.25 825 TRP A N 1
ATOM 6165 C CA . TRP A 1 825 ? -19.584 -18.546 8.976 1.00 97.25 825 TRP A CA 1
ATOM 6166 C C . TRP A 1 825 ? -21.041 -19.032 9.011 1.00 97.25 825 TRP A C 1
ATOM 6168 O O . TRP A 1 825 ? -21.247 -20.226 9.225 1.00 97.25 825 TRP A O 1
ATOM 6178 N N . ASP A 1 826 ? -22.034 -18.162 8.785 1.00 95.25 826 ASP A N 1
ATOM 6179 C CA . ASP A 1 826 ? -23.446 -18.553 8.633 1.00 95.25 826 ASP A CA 1
ATOM 6180 C C . ASP A 1 826 ? -23.645 -19.353 7.328 1.00 95.25 826 ASP A C 1
ATOM 6182 O O . ASP A 1 826 ? -23.563 -18.762 6.247 1.00 95.25 826 ASP A O 1
ATOM 6186 N N . PRO A 1 827 ? -23.959 -20.667 7.377 1.00 90.19 827 PRO A N 1
ATOM 6187 C CA . PRO A 1 827 ? -24.084 -21.492 6.176 1.00 90.19 827 PRO A CA 1
ATOM 6188 C C . PRO A 1 827 ? -25.181 -21.033 5.207 1.00 90.19 827 PRO A C 1
ATOM 6190 O O . PRO A 1 827 ? -25.071 -21.305 4.015 1.00 90.19 827 PRO A O 1
ATOM 6193 N N . LYS A 1 828 ? -26.213 -20.317 5.682 1.00 93.00 828 LYS A N 1
ATOM 6194 C CA . LYS A 1 828 ? -27.279 -19.768 4.822 1.00 93.00 828 LYS A CA 1
ATOM 6195 C C . LYS A 1 828 ? -26.804 -18.578 3.986 1.00 93.00 828 LYS A C 1
ATOM 6197 O O . LYS A 1 828 ? -27.421 -18.252 2.977 1.00 93.00 828 LYS A O 1
ATOM 6202 N N . ASN A 1 829 ? -25.748 -17.898 4.438 1.00 94.56 829 ASN A N 1
ATOM 6203 C CA . ASN A 1 829 ? -25.285 -16.614 3.911 1.00 94.56 829 ASN A CA 1
ATOM 6204 C C . ASN A 1 829 ? -23.782 -16.594 3.605 1.00 94.56 829 ASN A C 1
ATOM 6206 O O . ASN A 1 829 ? -23.192 -15.514 3.492 1.00 94.56 829 ASN A O 1
ATOM 6210 N N . ARG A 1 830 ? -23.181 -17.778 3.442 1.00 94.44 830 ARG A N 1
ATOM 6211 C CA . ARG A 1 830 ? -21.854 -17.950 2.851 1.00 94.44 830 ARG A CA 1
ATOM 6212 C C . ARG A 1 830 ? -21.784 -17.294 1.473 1.00 94.44 830 ARG A C 1
ATOM 6214 O O . ARG A 1 830 ? -22.795 -17.206 0.776 1.00 94.44 830 ARG A O 1
ATOM 6221 N N . ILE A 1 831 ? -20.579 -16.869 1.101 1.00 97.25 831 ILE A N 1
ATOM 6222 C CA . ILE A 1 831 ? -20.220 -16.495 -0.273 1.00 97.25 831 ILE A CA 1
ATOM 6223 C C . ILE A 1 831 ? -19.032 -17.360 -0.702 1.00 97.25 831 ILE A C 1
ATOM 6225 O O . ILE A 1 831 ? -18.014 -17.367 -0.003 1.00 97.25 831 ILE A O 1
ATOM 6229 N N . LYS A 1 832 ? -19.138 -18.077 -1.827 1.00 97.56 832 LYS A N 1
ATOM 6230 C CA . LYS A 1 832 ? -18.000 -18.790 -2.445 1.00 97.56 832 LYS A CA 1
ATOM 6231 C C . LYS A 1 832 ? -17.064 -17.781 -3.127 1.00 97.56 832 LYS A C 1
ATOM 6233 O O . LYS A 1 832 ? -17.512 -17.027 -3.987 1.00 97.56 832 LYS A O 1
ATOM 6238 N N . VAL A 1 833 ? -15.772 -17.762 -2.793 1.00 97.94 833 VAL A N 1
ATOM 6239 C CA . VAL A 1 833 ? -14.780 -16.852 -3.401 1.00 97.94 833 VAL A CA 1
ATOM 6240 C C . VAL A 1 833 ? -13.555 -17.591 -3.944 1.00 97.94 833 VAL A C 1
ATOM 6242 O O . VAL A 1 833 ? -13.019 -18.476 -3.279 1.00 97.94 833 VAL A O 1
ATOM 6245 N N . ARG A 1 834 ? -13.083 -17.193 -5.133 1.00 98.00 834 ARG A N 1
ATOM 6246 C CA . ARG A 1 834 ? -11.834 -17.675 -5.754 1.00 98.00 834 ARG A CA 1
ATOM 6247 C C . ARG A 1 834 ? -10.776 -16.576 -5.720 1.00 98.00 834 ARG A C 1
ATOM 6249 O O . ARG A 1 834 ? -10.981 -15.486 -6.252 1.00 98.00 834 ARG A O 1
ATOM 6256 N N . ILE A 1 835 ? -9.629 -16.845 -5.107 1.00 98.12 835 ILE A N 1
ATOM 6257 C CA . ILE A 1 835 ? -8.501 -15.910 -5.039 1.00 98.12 835 ILE A CA 1
ATOM 6258 C C . ILE A 1 835 ? -7.359 -16.451 -5.898 1.00 98.12 835 ILE A C 1
ATOM 6260 O O . ILE A 1 835 ? -6.784 -17.485 -5.566 1.00 98.12 835 ILE A O 1
ATOM 6264 N N . ILE A 1 836 ? -6.988 -15.720 -6.951 1.00 98.06 836 ILE A N 1
ATOM 6265 C CA . ILE A 1 836 ? -5.821 -16.000 -7.798 1.00 98.06 836 ILE A CA 1
ATOM 6266 C C . ILE A 1 836 ? -4.696 -15.023 -7.427 1.00 98.06 836 ILE A C 1
ATOM 6268 O O . ILE A 1 836 ? -4.902 -13.805 -7.438 1.00 98.06 836 ILE A O 1
ATOM 6272 N N . THR A 1 837 ? -3.499 -15.526 -7.110 1.00 97.81 837 THR A N 1
ATOM 6273 C CA . THR A 1 837 ? -2.359 -14.693 -6.683 1.00 97.81 837 THR A CA 1
ATOM 6274 C C . THR A 1 837 ? -1.063 -14.988 -7.443 1.00 97.81 837 THR A C 1
ATOM 6276 O O . THR A 1 837 ? -0.747 -16.126 -7.793 1.00 97.81 837 THR A O 1
ATOM 6279 N N . ALA A 1 838 ? -0.259 -13.936 -7.631 1.00 95.81 838 ALA A N 1
ATOM 6280 C CA . ALA A 1 838 ? 1.102 -14.008 -8.176 1.00 95.81 838 ALA A CA 1
ATOM 6281 C C . ALA A 1 838 ? 2.194 -14.358 -7.134 1.00 95.81 838 ALA A C 1
ATOM 6283 O O . ALA A 1 838 ? 3.368 -14.499 -7.485 1.00 95.81 838 ALA A O 1
ATOM 6284 N N . ARG A 1 839 ? 1.844 -14.435 -5.841 1.00 96.75 839 ARG A N 1
ATOM 6285 C CA . ARG A 1 839 ? 2.766 -14.693 -4.717 1.00 96.75 839 ARG A CA 1
ATOM 6286 C C . ARG A 1 839 ? 2.197 -15.775 -3.783 1.00 96.75 839 ARG A C 1
ATOM 6288 O O . ARG A 1 839 ? 1.023 -15.658 -3.412 1.00 96.75 839 ARG A O 1
ATOM 6295 N N . PRO A 1 840 ? 2.993 -16.775 -3.353 1.00 97.38 840 PRO A N 1
ATOM 6296 C CA . PRO A 1 840 ? 2.536 -17.802 -2.415 1.00 97.38 840 PRO A CA 1
ATOM 6297 C C . PRO A 1 840 ? 2.139 -17.217 -1.054 1.00 97.38 840 PRO A C 1
ATOM 6299 O O . PRO A 1 840 ? 1.149 -17.668 -0.479 1.00 97.38 840 PRO A O 1
ATOM 6302 N N . TYR A 1 841 ? 2.802 -16.159 -0.562 1.00 97.25 841 TYR A N 1
ATOM 6303 C CA . TYR A 1 841 ? 2.401 -15.556 0.717 1.00 97.25 841 TYR A CA 1
ATOM 6304 C C . TYR A 1 841 ? 1.004 -14.913 0.663 1.00 97.25 841 TYR A C 1
ATOM 6306 O O . TYR A 1 841 ? 0.281 -14.943 1.655 1.00 97.25 841 TYR A O 1
ATOM 6314 N N . HIS A 1 842 ? 0.584 -14.384 -0.497 1.00 98.50 842 HIS A N 1
ATOM 6315 C CA . HIS A 1 842 ? -0.778 -13.870 -0.692 1.00 98.50 842 HIS A CA 1
ATOM 6316 C C . HIS A 1 842 ? -1.818 -14.993 -0.672 1.00 98.50 842 HIS A C 1
ATOM 6318 O O . HIS A 1 842 ? -2.908 -14.797 -0.139 1.00 98.50 842 HIS A O 1
ATOM 6324 N N . SER A 1 843 ? -1.475 -16.170 -1.204 1.00 98.19 843 SER A N 1
ATOM 6325 C CA . SER A 1 843 ? -2.318 -17.367 -1.108 1.00 98.19 843 SER A CA 1
ATOM 6326 C C . SER A 1 843 ? -2.429 -17.831 0.350 1.00 98.19 843 SER A C 1
ATOM 6328 O O . SER A 1 843 ? -3.542 -17.977 0.853 1.00 98.19 843 SER A O 1
ATOM 6330 N N . LEU A 1 844 ? -1.311 -17.945 1.079 1.00 98.62 844 LEU A N 1
ATOM 6331 C CA . LEU A 1 844 ? -1.317 -18.295 2.506 1.00 98.62 844 LEU A CA 1
ATOM 6332 C C . LEU A 1 844 ? -2.097 -17.282 3.358 1.00 98.62 844 LEU A C 1
ATOM 6334 O O . LEU A 1 844 ? -2.901 -17.680 4.196 1.00 98.62 844 LEU A O 1
ATOM 6338 N N . PHE A 1 845 ? -1.924 -15.984 3.105 1.00 98.75 845 PHE A N 1
ATOM 6339 C CA . PHE A 1 845 ? -2.702 -14.930 3.754 1.00 98.75 845 PHE A CA 1
ATOM 6340 C C . PHE A 1 845 ? -4.208 -15.132 3.537 1.00 98.75 845 PHE A C 1
ATOM 6342 O O . PHE A 1 845 ? -4.962 -15.143 4.505 1.00 98.75 845 PHE A O 1
ATOM 6349 N N . MET A 1 846 ? -4.667 -15.364 2.302 1.00 98.50 846 MET A N 1
ATOM 6350 C CA . MET A 1 846 ? -6.100 -15.577 2.056 1.00 98.50 846 MET A CA 1
ATOM 6351 C C . MET A 1 846 ? -6.602 -16.937 2.561 1.00 98.50 846 MET A C 1
ATOM 6353 O O . MET A 1 846 ? -7.753 -17.017 2.980 1.00 98.50 846 MET A O 1
ATOM 6357 N N . ARG A 1 847 ? -5.746 -17.968 2.634 1.00 98.00 847 ARG A N 1
ATOM 6358 C CA . ARG A 1 847 ? -6.047 -19.237 3.327 1.00 98.00 847 ARG A CA 1
ATOM 6359 C C . ARG A 1 847 ? -6.229 -19.045 4.836 1.00 98.00 847 ARG A C 1
ATOM 6361 O O . ARG A 1 847 ? -7.002 -19.777 5.450 1.00 98.00 847 ARG A O 1
ATOM 6368 N N . ASN A 1 848 ? -5.524 -18.085 5.434 1.00 98.50 848 ASN A N 1
ATOM 6369 C CA . ASN A 1 848 ? -5.682 -17.725 6.841 1.00 98.50 848 ASN A CA 1
ATOM 6370 C C . ASN A 1 848 ? -6.932 -16.858 7.051 1.00 98.50 848 ASN A C 1
ATOM 6372 O O . ASN A 1 848 ? -7.717 -17.151 7.947 1.00 98.50 848 ASN A O 1
ATOM 6376 N N . MET A 1 849 ? -7.136 -15.828 6.222 1.00 98.25 849 MET A N 1
ATOM 6377 C CA . MET A 1 849 ? -8.210 -14.843 6.409 1.00 98.25 849 MET A CA 1
ATOM 6378 C C . MET A 1 849 ? -9.595 -15.300 5.936 1.00 98.25 849 MET A C 1
ATOM 6380 O O . MET A 1 849 ? -10.591 -14.819 6.466 1.00 98.25 849 MET A O 1
ATOM 6384 N N . CYS A 1 850 ? -9.701 -16.220 4.976 1.00 98.06 850 CYS A N 1
ATOM 6385 C CA . CYS A 1 850 ? -10.986 -16.787 4.552 1.00 98.06 850 CYS A CA 1
ATOM 6386 C C . CYS A 1 850 ? -11.258 -18.141 5.224 1.00 98.06 850 CYS A C 1
ATOM 6388 O O . CYS A 1 850 ? -10.376 -18.759 5.823 1.00 98.06 850 CYS A O 1
ATOM 6390 N N . ILE A 1 851 ? -12.508 -18.590 5.152 1.00 97.88 851 ILE A N 1
ATOM 6391 C CA . ILE A 1 851 ? -12.960 -19.847 5.745 1.00 97.88 851 ILE A CA 1
ATOM 6392 C C . ILE A 1 851 ? -12.615 -20.982 4.777 1.00 97.88 851 ILE A C 1
ATOM 6394 O O . ILE A 1 851 ? -13.045 -20.987 3.622 1.00 97.88 851 ILE A O 1
ATOM 6398 N N . ARG A 1 852 ? -11.830 -21.946 5.256 1.00 95.88 852 ARG A N 1
ATOM 6399 C CA . ARG A 1 852 ? -11.329 -23.075 4.464 1.00 95.88 852 ARG A CA 1
ATOM 6400 C C . ARG A 1 852 ? -12.458 -24.099 4.236 1.00 95.88 852 ARG A C 1
ATOM 6402 O O . ARG A 1 852 ? -12.992 -24.581 5.235 1.00 95.88 852 ARG A O 1
ATOM 6409 N N . PRO A 1 853 ? -12.817 -24.443 2.984 1.00 95.38 853 PRO A N 1
ATOM 6410 C CA . PRO A 1 853 ? -13.790 -25.495 2.694 1.00 95.38 853 PRO A CA 1
ATOM 6411 C C . PRO A 1 853 ? -13.266 -26.878 3.107 1.00 95.38 853 PRO A C 1
ATOM 6413 O O . PRO A 1 853 ? -12.047 -27.089 3.175 1.00 95.38 853 PRO A O 1
ATOM 6416 N N . THR A 1 854 ? -14.166 -27.833 3.342 1.00 93.50 854 THR A N 1
ATOM 6417 C CA . THR A 1 854 ? -13.792 -29.256 3.425 1.00 93.50 854 THR A CA 1
ATOM 6418 C C . THR A 1 854 ? -13.435 -29.814 2.035 1.00 93.50 854 THR A C 1
ATOM 6420 O O . THR A 1 854 ? -13.781 -29.196 1.027 1.00 93.50 854 THR A O 1
ATOM 6423 N N . PRO A 1 855 ? -12.749 -30.972 1.932 1.00 92.12 855 PRO A N 1
ATOM 6424 C CA . PRO A 1 855 ? -12.474 -31.606 0.640 1.00 92.12 855 PRO A CA 1
ATOM 6425 C C . PRO A 1 855 ? -13.738 -31.858 -0.194 1.00 92.12 855 PRO A C 1
ATOM 6427 O O . PRO A 1 855 ? -13.716 -31.662 -1.402 1.00 92.12 855 PRO A O 1
ATOM 6430 N N . GLU A 1 856 ? -14.843 -32.221 0.457 1.00 92.75 856 GLU A N 1
ATOM 6431 C CA . GLU A 1 856 ? -16.144 -32.468 -0.171 1.00 92.75 856 GLU A CA 1
ATOM 6432 C C . GLU A 1 856 ? -16.802 -31.162 -0.657 1.00 92.75 856 GLU A C 1
ATOM 6434 O O . GLU A 1 856 ? -17.401 -31.127 -1.727 1.00 92.75 856 GLU A O 1
ATOM 6439 N N . GLU A 1 857 ? -16.641 -30.053 0.078 1.00 93.25 857 GLU A N 1
ATOM 6440 C CA . GLU A 1 857 ? -17.089 -28.721 -0.363 1.00 93.25 857 GLU A CA 1
ATOM 6441 C C . GLU A 1 857 ? -16.271 -28.168 -1.552 1.00 93.25 857 GLU A C 1
ATOM 6443 O O . GLU A 1 857 ? -16.697 -27.186 -2.166 1.00 93.25 857 GLU A O 1
ATOM 6448 N N . LEU A 1 858 ? -15.116 -28.768 -1.881 1.00 92.50 858 LEU A N 1
ATOM 6449 C CA . LEU A 1 858 ? -14.272 -28.386 -3.023 1.00 92.50 858 LEU A CA 1
ATOM 6450 C C . LEU A 1 858 ? -14.608 -29.116 -4.333 1.00 92.50 858 LEU A C 1
ATOM 6452 O O . LEU A 1 858 ? -14.198 -28.628 -5.386 1.00 92.50 858 LEU A O 1
ATOM 6456 N N . GLU A 1 859 ? -15.323 -30.248 -4.300 1.00 87.62 859 GLU A N 1
ATOM 6457 C CA . GLU A 1 859 ? -15.636 -31.017 -5.519 1.00 87.62 859 GLU A CA 1
ATOM 6458 C C . GLU A 1 859 ? -16.565 -30.216 -6.456 1.00 87.62 859 GLU A C 1
ATOM 6460 O O . GLU A 1 859 ? -16.265 -30.068 -7.639 1.00 87.62 859 GLU A O 1
ATOM 6465 N N . ASP A 1 860 ? -17.605 -29.575 -5.909 1.00 85.31 860 ASP A N 1
ATOM 6466 C CA . ASP A 1 860 ? -18.556 -28.720 -6.645 1.00 85.31 860 ASP A CA 1
ATOM 6467 C C . ASP A 1 860 ? -18.350 -27.210 -6.342 1.00 85.31 860 ASP A C 1
ATOM 6469 O O . ASP A 1 860 ? -19.283 -26.461 -6.003 1.00 85.31 860 ASP A O 1
ATOM 6473 N N . PHE A 1 861 ? -17.102 -26.722 -6.399 1.00 92.25 861 PHE A N 1
ATOM 6474 C CA . PHE A 1 861 ? -16.777 -25.320 -6.083 1.00 92.25 861 PHE A CA 1
ATOM 6475 C C . PHE A 1 861 ? -16.852 -24.359 -7.287 1.00 92.25 861 PHE A C 1
ATOM 6477 O O . PHE A 1 861 ? -15.853 -24.024 -7.926 1.00 92.25 861 PHE A O 1
ATOM 6484 N N . GLU A 1 862 ? -18.052 -23.833 -7.538 1.00 91.62 862 GLU A N 1
ATOM 6485 C CA . GLU A 1 862 ? -18.287 -22.653 -8.386 1.00 91.62 862 GLU A CA 1
ATOM 6486 C C . GLU A 1 862 ? -18.139 -21.341 -7.579 1.00 91.62 862 GLU A C 1
ATOM 6488 O O . GLU A 1 862 ? -18.900 -21.135 -6.630 1.00 91.62 862 GLU A O 1
ATOM 6493 N N . PRO A 1 863 ? -17.204 -20.426 -7.898 1.00 94.44 863 PRO A N 1
ATOM 6494 C CA . PRO A 1 863 ? -17.054 -19.172 -7.158 1.00 94.44 863 PRO A CA 1
ATOM 6495 C C . PRO A 1 863 ? -18.148 -18.143 -7.489 1.00 94.44 863 PRO A C 1
ATOM 6497 O O . PRO A 1 863 ? -18.398 -17.822 -8.647 1.00 94.44 863 PRO A O 1
ATOM 6500 N N . GLU A 1 864 ? -18.743 -17.534 -6.461 1.00 95.75 864 GLU A N 1
ATOM 6501 C CA . GLU A 1 864 ? -19.661 -16.399 -6.618 1.00 95.75 864 GLU A CA 1
ATOM 6502 C C . GLU A 1 864 ? -18.938 -15.071 -6.886 1.00 95.75 864 GLU A C 1
ATOM 6504 O O . GLU A 1 864 ? -19.600 -14.139 -7.350 1.00 95.75 864 GLU A O 1
ATOM 6509 N N . PHE A 1 865 ? -17.638 -14.973 -6.567 1.00 97.44 865 PHE A N 1
ATOM 6510 C CA . PHE A 1 865 ? -16.787 -13.796 -6.778 1.00 97.44 865 PHE A CA 1
ATOM 6511 C C . PHE A 1 865 ? -15.296 -14.166 -6.906 1.00 97.44 865 PHE A C 1
ATOM 6513 O O . PHE A 1 865 ? -14.813 -15.051 -6.192 1.00 97.44 865 PHE A O 1
ATOM 6520 N N . THR A 1 866 ? -14.547 -13.457 -7.758 1.00 97.88 866 THR A N 1
ATOM 6521 C CA . THR A 1 866 ? -13.143 -13.775 -8.092 1.00 97.88 866 THR A CA 1
ATOM 6522 C C . THR A 1 866 ? -12.197 -12.581 -7.902 1.00 97.88 866 THR A C 1
ATOM 6524 O O . THR A 1 866 ? -12.484 -11.474 -8.356 1.00 97.88 866 THR A O 1
ATOM 6527 N N . ILE A 1 867 ? -11.031 -12.802 -7.276 1.00 98.38 867 ILE A N 1
ATOM 6528 C CA . ILE A 1 867 ? -9.942 -11.811 -7.166 1.00 98.38 867 ILE A CA 1
ATOM 6529 C C . ILE A 1 867 ? -8.773 -12.189 -8.083 1.00 98.38 867 ILE A C 1
ATOM 6531 O O . ILE A 1 867 ? -8.176 -13.253 -7.920 1.00 98.38 867 ILE A O 1
ATOM 6535 N N . TYR A 1 868 ? -8.365 -11.259 -8.947 1.00 98.25 868 TYR A N 1
ATOM 6536 C CA . TYR A 1 868 ? -7.119 -11.311 -9.715 1.00 98.25 868 TYR A CA 1
ATOM 6537 C C . TYR A 1 868 ? -6.057 -10.425 -9.044 1.00 98.25 868 TYR A C 1
ATOM 6539 O O . TYR A 1 868 ? -5.951 -9.224 -9.316 1.00 98.25 868 TYR A O 1
ATOM 6547 N N . ASN A 1 869 ? -5.255 -11.003 -8.144 1.00 98.38 869 ASN A N 1
ATOM 6548 C CA . ASN A 1 869 ? -4.157 -10.285 -7.494 1.00 98.38 869 ASN A CA 1
ATOM 6549 C C . ASN A 1 869 ? -2.879 -10.339 -8.348 1.00 98.38 869 ASN A C 1
ATOM 6551 O O . ASN A 1 869 ? -1.956 -11.129 -8.111 1.00 98.38 869 ASN A O 1
ATOM 6555 N N . GLY A 1 870 ? -2.829 -9.430 -9.323 1.00 96.69 870 GLY A N 1
ATOM 6556 C CA . GLY A 1 870 ? -1.644 -9.091 -10.107 1.00 96.69 870 GLY A CA 1
ATOM 6557 C C . GLY A 1 870 ? -0.741 -8.046 -9.438 1.00 96.69 870 GLY A C 1
ATOM 6558 O O . GLY A 1 870 ? 0.065 -7.426 -10.123 1.00 96.69 870 GLY A O 1
ATOM 6559 N N . GLY A 1 871 ? -0.837 -7.831 -8.119 1.00 96.00 871 GLY A N 1
ATOM 6560 C CA . GLY A 1 871 ? -0.340 -6.644 -7.407 1.00 96.00 871 GLY A CA 1
ATOM 6561 C C . GLY A 1 871 ? 1.159 -6.319 -7.512 1.00 96.00 871 GLY A C 1
ATOM 6562 O O . GLY A 1 871 ? 1.581 -5.215 -7.163 1.00 96.00 871 GLY A O 1
ATOM 6563 N N . ARG A 1 872 ? 1.982 -7.245 -8.024 1.00 94.06 872 ARG A N 1
ATOM 6564 C CA . ARG A 1 872 ? 3.390 -6.993 -8.398 1.00 94.06 872 ARG A CA 1
ATOM 6565 C C . ARG A 1 872 ? 3.538 -6.129 -9.656 1.00 94.06 872 ARG A C 1
ATOM 6567 O O . ARG A 1 872 ? 4.569 -5.480 -9.813 1.00 94.06 872 ARG A O 1
ATOM 6574 N N . PHE A 1 873 ? 2.550 -6.147 -10.546 1.00 96.94 873 PHE A N 1
ATOM 6575 C CA . PHE A 1 873 ? 2.540 -5.449 -11.827 1.00 96.94 873 PHE A CA 1
ATOM 6576 C C . PHE A 1 873 ? 1.759 -4.130 -11.712 1.00 96.94 873 PHE A C 1
ATOM 6578 O O . PHE A 1 873 ? 0.701 -4.113 -11.083 1.00 96.94 873 PHE A O 1
ATOM 6585 N N . PRO A 1 874 ? 2.254 -3.004 -12.258 1.00 96.12 874 PRO A N 1
ATOM 6586 C CA . PRO A 1 874 ? 1.628 -1.701 -12.059 1.00 96.12 874 PRO A CA 1
ATOM 6587 C C . PRO A 1 874 ? 0.384 -1.484 -12.933 1.00 96.12 874 PRO A C 1
ATOM 6589 O O . PRO A 1 874 ? 0.337 -1.876 -14.106 1.00 96.12 874 PRO A O 1
ATOM 6592 N N . ALA A 1 875 ? -0.584 -0.746 -12.390 1.00 93.44 875 ALA A N 1
ATOM 6593 C CA . ALA A 1 875 ? -1.646 -0.126 -13.172 1.00 93.44 875 ALA A CA 1
ATOM 6594 C C . ALA A 1 875 ? -1.043 0.903 -14.143 1.00 93.44 875 ALA A C 1
ATOM 6596 O O . ALA A 1 875 ? -0.015 1.532 -13.860 1.00 93.44 875 ALA A O 1
ATOM 6597 N N . ASN A 1 876 ? -1.667 1.079 -15.307 1.00 91.94 876 ASN A N 1
ATOM 6598 C CA . ASN A 1 876 ? -1.248 2.121 -16.235 1.00 91.94 876 ASN A CA 1
ATOM 6599 C C . ASN A 1 876 ? -1.869 3.461 -15.815 1.00 91.94 876 ASN A C 1
ATOM 6601 O O . ASN A 1 876 ? -3.038 3.714 -16.074 1.00 91.94 876 ASN A O 1
ATOM 6605 N N . ARG A 1 877 ? -1.059 4.350 -15.232 1.00 90.44 877 ARG A N 1
ATOM 6606 C CA . ARG A 1 877 ? -1.451 5.714 -14.812 1.00 90.44 877 ARG A CA 1
ATOM 6607 C C . ARG A 1 877 ? -1.989 6.635 -15.923 1.00 90.44 877 ARG A C 1
ATOM 6609 O O . ARG A 1 877 ? -2.316 7.778 -15.636 1.00 90.44 877 ARG A O 1
ATOM 6616 N N . PHE A 1 878 ? -1.968 6.190 -17.179 1.00 89.38 878 PHE A N 1
ATOM 6617 C CA . PHE A 1 878 ? -2.516 6.910 -18.331 1.00 89.38 878 PHE A CA 1
ATOM 6618 C C . PHE A 1 878 ? -3.830 6.303 -18.853 1.00 89.38 878 PHE A C 1
ATOM 6620 O O . PHE A 1 878 ? -4.401 6.840 -19.797 1.00 89.38 878 PHE A O 1
ATOM 6627 N N . THR A 1 879 ? -4.311 5.195 -18.274 1.00 88.25 879 THR A N 1
ATOM 6628 C CA . THR A 1 879 ? -5.693 4.738 -18.485 1.00 88.25 879 THR A CA 1
ATOM 6629 C C . THR A 1 879 ? -6.649 5.726 -17.808 1.00 88.25 879 THR A C 1
ATOM 6631 O O . THR A 1 879 ? -6.269 6.407 -16.852 1.00 88.25 879 THR A O 1
ATOM 6634 N N . HIS A 1 880 ? -7.890 5.808 -18.288 1.00 92.19 880 HIS A N 1
ATOM 6635 C CA . HIS A 1 880 ? -8.927 6.633 -17.672 1.00 92.19 880 HIS A CA 1
ATOM 6636 C C . HIS A 1 880 ? -9.146 6.258 -16.189 1.00 92.19 880 HIS A C 1
ATOM 6638 O O . HIS A 1 880 ? -8.738 5.187 -15.742 1.00 92.19 880 HIS A O 1
ATOM 6644 N N . TYR A 1 881 ? -9.678 7.185 -15.387 1.00 92.44 881 TYR A N 1
ATOM 6645 C CA . TYR A 1 881 ? -9.809 7.098 -13.920 1.00 92.44 881 TYR A CA 1
ATOM 6646 C C . TYR A 1 881 ? -8.537 6.792 -13.083 1.00 92.44 881 TYR A C 1
ATOM 6648 O O . TYR A 1 881 ? -8.604 6.886 -11.852 1.00 92.44 881 TYR A O 1
ATOM 6656 N N . MET A 1 882 ? -7.373 6.467 -13.660 1.00 93.88 882 MET A N 1
ATOM 6657 C CA . MET A 1 882 ? -6.171 6.072 -12.906 1.00 93.88 882 MET A CA 1
ATOM 6658 C C . MET A 1 882 ? -5.397 7.268 -12.336 1.00 93.88 882 MET A C 1
ATOM 6660 O O . MET A 1 882 ? -5.033 8.198 -13.049 1.00 93.88 882 MET A O 1
ATOM 6664 N N . THR A 1 883 ? -5.090 7.224 -11.034 1.00 89.94 883 THR A N 1
ATOM 6665 C CA . THR A 1 883 ? -4.378 8.299 -10.307 1.00 89.94 883 THR A CA 1
ATOM 6666 C C . THR A 1 883 ? -2.912 8.000 -10.003 1.00 89.94 883 THR A C 1
ATOM 6668 O O . THR A 1 883 ? -2.158 8.905 -9.645 1.00 89.94 883 THR A O 1
ATOM 6671 N N . SER A 1 884 ? -2.486 6.742 -10.114 1.00 93.75 884 SER A N 1
ATOM 6672 C CA . SER A 1 884 ? -1.120 6.313 -9.811 1.00 93.75 884 SER A CA 1
ATOM 6673 C C . SER A 1 884 ? -0.760 5.037 -10.586 1.00 93.75 884 SER A C 1
ATOM 6675 O O . SER A 1 884 ? -1.464 4.637 -11.510 1.00 93.75 884 SER A O 1
ATOM 6677 N N . SER A 1 885 ? 0.358 4.395 -10.238 1.00 94.44 885 SER A N 1
ATOM 6678 C CA . SER A 1 885 ? 0.705 3.048 -10.717 1.00 94.44 885 SER A CA 1
ATOM 6679 C C . SER A 1 885 ? 0.007 1.922 -9.939 1.00 94.44 885 SER A C 1
ATOM 6681 O O . SER A 1 885 ? 0.340 0.757 -10.143 1.00 94.44 885 SER A O 1
ATOM 6683 N N . THR A 1 886 ? -0.907 2.253 -9.027 1.00 96.50 886 THR A N 1
ATOM 6684 C CA . THR A 1 886 ? -1.713 1.327 -8.225 1.00 96.50 886 THR A CA 1
ATOM 6685 C C . THR A 1 886 ? -3.182 1.439 -8.638 1.00 96.50 886 THR A C 1
ATOM 6687 O O . THR A 1 886 ? -3.651 2.549 -8.883 1.00 96.50 886 THR A O 1
ATOM 6690 N N . SER A 1 887 ? -3.912 0.322 -8.661 1.00 97.00 887 SER A N 1
ATOM 6691 C CA . SER A 1 887 ? -5.379 0.307 -8.695 1.00 97.00 887 SER A CA 1
ATOM 6692 C C . SER A 1 887 ? -5.935 -0.870 -7.883 1.00 97.00 887 SER A C 1
ATOM 6694 O O . SER A 1 887 ? -5.278 -1.909 -7.741 1.00 97.00 887 SER A O 1
ATOM 6696 N N . ILE A 1 888 ? -7.111 -0.673 -7.287 1.00 97.75 888 ILE A N 1
ATOM 6697 C CA . ILE A 1 888 ? -7.857 -1.678 -6.520 1.00 97.75 888 ILE A CA 1
ATOM 6698 C C . ILE A 1 888 ? -9.309 -1.586 -6.986 1.00 97.75 888 ILE A C 1
ATOM 6700 O O . ILE A 1 888 ? -10.106 -0.819 -6.438 1.00 97.75 888 ILE A O 1
ATOM 6704 N N . ASP A 1 889 ? -9.625 -2.333 -8.036 1.00 97.31 889 ASP A N 1
ATOM 6705 C CA . ASP A 1 889 ? -10.819 -2.122 -8.850 1.00 97.31 889 ASP A CA 1
ATOM 6706 C C . ASP A 1 889 ? -11.856 -3.220 -8.574 1.00 97.31 889 ASP A C 1
ATOM 6708 O O . ASP A 1 889 ? -11.509 -4.400 -8.499 1.00 97.31 889 ASP A O 1
ATOM 6712 N N . ILE A 1 890 ? -13.129 -2.845 -8.410 1.00 97.19 890 ILE A N 1
ATOM 6713 C CA . ILE A 1 890 ? -14.236 -3.757 -8.069 1.00 97.19 890 ILE A CA 1
ATOM 6714 C C . ILE A 1 890 ? -15.385 -3.581 -9.069 1.00 97.19 890 ILE A C 1
ATOM 6716 O O . ILE A 1 890 ? -15.864 -2.462 -9.259 1.00 97.19 890 ILE A O 1
ATOM 6720 N N . HIS A 1 891 ? -15.878 -4.680 -9.645 1.00 96.81 891 HIS A N 1
ATOM 6721 C CA . HIS A 1 891 ? -17.045 -4.699 -10.534 1.00 96.81 891 HIS A CA 1
ATOM 6722 C C . HIS A 1 891 ? -18.077 -5.703 -10.009 1.00 96.81 891 HIS A C 1
ATOM 6724 O O . HIS A 1 891 ? -17.820 -6.907 -9.929 1.00 96.81 891 HIS A O 1
ATOM 6730 N N . LEU A 1 892 ? -19.247 -5.205 -9.600 1.00 94.88 892 LEU A N 1
ATOM 6731 C CA . LEU A 1 892 ? -20.196 -5.979 -8.795 1.00 94.88 892 LEU A CA 1
ATOM 6732 C C . LEU A 1 892 ? -21.018 -6.959 -9.639 1.00 94.88 892 LEU A C 1
ATOM 6734 O O . LEU A 1 892 ? -21.221 -8.093 -9.209 1.00 94.88 892 LEU A O 1
ATOM 6738 N N . LYS A 1 893 ? -21.433 -6.565 -10.848 1.00 92.38 893 LYS A N 1
ATOM 6739 C CA . LYS A 1 893 ? -22.174 -7.428 -11.786 1.00 92.38 893 LYS A CA 1
ATOM 6740 C C . LYS A 1 893 ? -21.328 -8.561 -12.357 1.00 92.38 893 LYS A C 1
ATOM 6742 O O . LYS A 1 893 ? -21.774 -9.706 -12.363 1.00 92.38 893 LYS A O 1
ATOM 6747 N N . ARG A 1 894 ? -20.089 -8.255 -12.767 1.00 93.44 894 ARG A N 1
ATOM 6748 C CA . ARG A 1 894 ? -19.099 -9.265 -13.189 1.00 93.44 894 ARG A CA 1
ATOM 6749 C C . ARG A 1 894 ? -18.634 -10.157 -12.039 1.00 93.44 894 ARG A C 1
ATOM 6751 O O . ARG A 1 894 ? -18.179 -11.263 -12.293 1.00 93.44 894 ARG A O 1
ATOM 6758 N N . ARG A 1 895 ? -18.780 -9.689 -10.792 1.00 95.69 895 ARG A N 1
ATOM 6759 C CA . ARG A 1 895 ? -18.295 -10.339 -9.563 1.00 95.69 895 ARG A CA 1
ATOM 6760 C C . ARG A 1 895 ? -16.771 -10.517 -9.562 1.00 95.69 895 ARG A C 1
ATOM 6762 O O . ARG A 1 895 ? -16.243 -11.552 -9.159 1.00 95.69 895 ARG A O 1
ATOM 6769 N N . GLU A 1 896 ? -16.062 -9.493 -10.027 1.00 97.38 896 GLU A N 1
ATOM 6770 C CA . GLU A 1 896 ? -14.608 -9.516 -10.188 1.00 97.38 896 GLU A CA 1
ATOM 6771 C C . GLU A 1 896 ? -13.944 -8.368 -9.412 1.00 97.38 896 GLU A C 1
ATOM 6773 O O . GLU A 1 896 ? -14.454 -7.244 -9.346 1.00 97.38 896 GLU A O 1
ATOM 6778 N N . MET A 1 897 ? -12.768 -8.650 -8.848 1.00 98.06 897 MET A N 1
ATOM 6779 C CA . MET A 1 897 ? -11.862 -7.668 -8.255 1.00 98.06 897 MET A CA 1
ATOM 6780 C C . MET A 1 897 ? -10.470 -7.791 -8.873 1.00 98.06 897 MET A C 1
ATOM 6782 O O . MET A 1 897 ? -9.946 -8.894 -9.035 1.00 98.06 897 MET A O 1
ATOM 6786 N N . VAL A 1 898 ? -9.842 -6.654 -9.157 1.00 98.44 898 VAL A N 1
ATOM 6787 C CA . VAL A 1 898 ? -8.501 -6.567 -9.746 1.00 98.44 898 VAL A CA 1
ATOM 6788 C C . VAL A 1 898 ? -7.592 -5.761 -8.821 1.00 98.44 898 VAL A C 1
ATOM 6790 O O . VAL A 1 898 ? -7.971 -4.693 -8.344 1.00 98.44 898 VAL A O 1
ATOM 6793 N N . ILE A 1 899 ? -6.383 -6.268 -8.562 1.00 98.62 899 ILE A N 1
ATOM 6794 C CA . ILE A 1 899 ? -5.359 -5.561 -7.778 1.00 98.62 899 ILE A CA 1
ATOM 6795 C C . ILE A 1 899 ? -4.096 -5.423 -8.625 1.00 98.62 899 ILE A C 1
ATOM 6797 O O . ILE A 1 899 ? -3.487 -6.423 -9.012 1.00 98.62 899 ILE A O 1
ATOM 6801 N N . LEU A 1 900 ? -3.675 -4.179 -8.858 1.00 98.31 900 LEU A N 1
ATOM 6802 C CA . LEU A 1 900 ? -2.444 -3.825 -9.563 1.00 98.31 900 LEU A CA 1
ATOM 6803 C C . LEU A 1 900 ? -1.624 -2.827 -8.737 1.00 98.31 900 LEU A C 1
ATOM 6805 O O . LEU A 1 900 ? -2.158 -1.929 -8.092 1.00 98.31 900 LEU A O 1
ATOM 6809 N N . GLY A 1 901 ? -0.299 -2.962 -8.762 1.00 96.56 901 GLY A N 1
ATOM 6810 C CA . GLY A 1 901 ? 0.642 -2.010 -8.162 1.00 96.56 901 GLY A CA 1
ATOM 6811 C C . GLY A 1 901 ? 0.528 -1.804 -6.648 1.00 96.56 901 GLY A C 1
ATOM 6812 O O . GLY A 1 901 ? 1.020 -0.797 -6.136 1.00 96.56 901 GLY A O 1
ATOM 6813 N N . SER A 1 902 ? -0.112 -2.724 -5.928 1.00 96.94 902 SER A N 1
ATOM 6814 C CA . SER A 1 902 ? -0.061 -2.842 -4.471 1.00 96.94 902 SER A CA 1
ATOM 6815 C C . SER A 1 902 ? 0.128 -4.308 -4.121 1.00 96.94 902 SER A C 1
ATOM 6817 O O . SER A 1 902 ? -0.605 -5.161 -4.611 1.00 96.94 902 SER A O 1
ATOM 6819 N N . GLN A 1 903 ? 1.113 -4.610 -3.278 1.00 97.50 903 GLN A N 1
ATOM 6820 C CA . GLN A 1 903 ? 1.329 -5.965 -2.766 1.00 97.50 903 GLN A CA 1
ATOM 6821 C C . GLN A 1 903 ? 0.916 -6.086 -1.294 1.00 97.50 903 GLN A C 1
ATOM 6823 O O . GLN A 1 903 ? 1.179 -7.131 -0.709 1.00 97.50 903 GLN A O 1
ATOM 6828 N N . TYR A 1 904 ? 0.275 -5.066 -0.708 1.00 97.81 904 TYR A N 1
ATOM 6829 C CA . TYR A 1 904 ? -0.263 -5.120 0.653 1.00 97.81 904 TYR A CA 1
ATOM 6830 C C . TYR A 1 904 ? -1.386 -6.156 0.736 1.00 97.81 904 TYR A C 1
ATOM 6832 O O . TYR A 1 904 ? -2.429 -5.997 0.094 1.00 97.81 904 TYR A O 1
ATOM 6840 N N . ALA A 1 905 ? -1.201 -7.215 1.524 1.00 97.19 905 ALA A N 1
ATOM 6841 C CA . ALA A 1 905 ? -2.149 -8.327 1.563 1.00 97.19 905 ALA A CA 1
ATOM 6842 C C . ALA A 1 905 ? -3.555 -7.892 2.030 1.00 97.19 905 ALA A C 1
ATOM 6844 O O . ALA A 1 905 ? -4.570 -8.386 1.531 1.00 97.19 905 ALA A O 1
ATOM 6845 N N . GLY A 1 906 ? -3.625 -6.883 2.907 1.00 95.12 906 GLY A N 1
ATOM 6846 C CA . GLY A 1 906 ? -4.877 -6.316 3.406 1.00 95.12 906 GLY A CA 1
ATOM 6847 C C . GLY A 1 906 ? -5.780 -5.630 2.369 1.00 95.12 906 GLY A C 1
ATOM 6848 O O . GLY A 1 906 ? -6.931 -5.351 2.709 1.00 95.12 906 GLY A O 1
ATOM 6849 N N . GLU A 1 907 ? -5.326 -5.380 1.131 1.00 97.38 907 GLU A N 1
ATOM 6850 C CA . GLU A 1 907 ? -6.227 -4.934 0.049 1.00 97.38 907 GLU A CA 1
ATOM 6851 C C . GLU A 1 907 ? -7.211 -6.057 -0.335 1.00 97.38 907 GLU A C 1
ATOM 6853 O O . GLU A 1 907 ? -8.393 -5.782 -0.520 1.00 97.38 907 GLU A O 1
ATOM 6858 N N . MET A 1 908 ? -6.770 -7.327 -0.370 1.00 98.25 908 MET A N 1
ATOM 6859 C CA . MET A 1 908 ? -7.646 -8.474 -0.672 1.00 98.25 908 MET A CA 1
ATOM 6860 C C . MET A 1 908 ? -8.725 -8.649 0.405 1.00 98.25 908 MET A C 1
ATOM 6862 O O . MET A 1 908 ? -9.910 -8.702 0.077 1.00 98.25 908 MET A O 1
ATOM 6866 N N . LYS A 1 909 ? -8.325 -8.655 1.690 1.00 97.44 909 LYS A N 1
ATOM 6867 C CA . LYS A 1 909 ? -9.248 -8.696 2.841 1.00 97.44 909 LYS A CA 1
ATOM 6868 C C . LYS A 1 909 ? -10.313 -7.606 2.718 1.00 97.44 909 LYS A C 1
ATOM 6870 O O . LYS A 1 909 ? -11.506 -7.890 2.692 1.00 97.44 909 LYS A O 1
ATOM 6875 N N . LYS A 1 910 ? -9.889 -6.343 2.596 1.00 95.31 910 LYS A N 1
ATOM 6876 C CA . LYS A 1 910 ? -10.820 -5.207 2.628 1.00 95.31 910 LYS A CA 1
ATOM 6877 C C . LYS A 1 910 ? -11.595 -4.992 1.324 1.00 95.31 910 LYS A C 1
ATOM 6879 O O . LYS A 1 910 ? -12.635 -4.338 1.363 1.00 95.31 910 LYS A O 1
ATOM 6884 N N . GLY A 1 911 ? -11.159 -5.583 0.212 1.00 95.00 911 GLY A N 1
ATOM 6885 C CA . GLY A 1 911 ? -11.968 -5.734 -1.000 1.00 95.00 911 GLY A CA 1
ATOM 6886 C C . GLY A 1 911 ? -13.152 -6.676 -0.790 1.00 95.00 911 GLY A C 1
ATOM 6887 O O . GLY A 1 911 ? -14.292 -6.290 -1.048 1.00 95.00 911 GLY A O 1
ATOM 6888 N N . LEU A 1 912 ? -12.906 -7.864 -0.224 1.00 97.44 912 LEU A N 1
ATOM 6889 C CA . LEU A 1 912 ? -13.969 -8.805 0.147 1.00 97.44 912 LEU A CA 1
ATOM 6890 C C . LEU A 1 912 ? -14.883 -8.250 1.247 1.00 97.44 912 LEU A C 1
ATOM 6892 O O . LEU A 1 912 ? -16.098 -8.407 1.160 1.00 97.44 912 LEU A O 1
ATOM 6896 N N . PHE A 1 913 ? -14.351 -7.506 2.221 1.00 97.25 913 PHE A N 1
ATOM 6897 C CA . PHE A 1 913 ? -15.195 -6.787 3.180 1.00 97.25 913 PHE A CA 1
ATOM 6898 C C . PHE A 1 913 ? -16.091 -5.742 2.499 1.00 97.25 913 PHE A C 1
ATOM 6900 O O . PHE A 1 913 ? -17.255 -5.594 2.862 1.00 97.25 913 PHE A O 1
ATOM 6907 N N . GLY A 1 914 ? -15.584 -5.053 1.469 1.00 95.25 914 GLY A N 1
ATOM 6908 C CA . GLY A 1 914 ? -16.383 -4.184 0.602 1.00 95.25 914 GLY A CA 1
ATOM 6909 C C . GLY A 1 914 ? -17.525 -4.941 -0.084 1.00 95.25 914 GLY A C 1
ATOM 6910 O O . GLY A 1 914 ? -18.673 -4.507 -0.017 1.00 95.25 914 GLY A O 1
ATOM 6911 N N . LEU A 1 915 ? -17.248 -6.114 -0.660 1.00 96.06 915 LEU A N 1
ATOM 6912 C CA . LEU A 1 915 ? -18.274 -6.985 -1.245 1.00 96.06 915 LEU A CA 1
ATOM 6913 C C . LEU A 1 915 ? -19.341 -7.394 -0.214 1.00 96.06 915 LEU A C 1
ATOM 6915 O O . LEU A 1 915 ? -20.534 -7.307 -0.500 1.00 96.06 915 LEU A O 1
ATOM 6919 N N . MET A 1 916 ? -18.944 -7.778 1.001 1.00 97.75 916 MET A N 1
ATOM 6920 C CA . MET A 1 916 ? -19.881 -8.126 2.080 1.00 97.75 916 MET A CA 1
ATOM 6921 C C . MET A 1 916 ? -20.707 -6.915 2.537 1.00 97.75 916 MET A C 1
ATOM 6923 O O . MET A 1 916 ? -21.924 -7.021 2.702 1.00 97.75 916 MET A O 1
ATOM 6927 N N . ASN A 1 917 ? -20.080 -5.738 2.630 1.00 97.12 917 ASN A N 1
ATOM 6928 C CA . ASN A 1 917 ? -20.747 -4.463 2.889 1.00 97.12 917 ASN A CA 1
ATOM 6929 C C . ASN A 1 917 ? -21.716 -4.044 1.773 1.00 97.12 917 ASN A C 1
ATOM 6931 O O . ASN A 1 917 ? -22.591 -3.225 2.053 1.00 97.12 917 ASN A O 1
ATOM 6935 N N . TYR A 1 918 ? -21.604 -4.593 0.558 1.00 96.25 918 TYR A N 1
ATOM 6936 C CA . TYR A 1 918 ? -22.613 -4.471 -0.496 1.00 96.25 918 TYR A CA 1
ATOM 6937 C C . TYR A 1 918 ? -23.719 -5.529 -0.361 1.00 96.25 918 TYR A C 1
ATOM 6939 O O . TYR A 1 918 ? -24.888 -5.182 -0.173 1.00 96.25 918 TYR A O 1
ATOM 6947 N N . LEU A 1 919 ? -23.345 -6.812 -0.435 1.00 96.06 919 LEU A N 1
ATOM 6948 C CA . LEU A 1 919 ? -24.266 -7.944 -0.565 1.00 96.06 919 LEU A CA 1
ATOM 6949 C C . LEU A 1 919 ? -25.143 -8.146 0.670 1.00 96.06 919 LEU A C 1
ATOM 6951 O O . LEU A 1 919 ? -26.341 -8.390 0.531 1.00 96.06 919 LEU A O 1
ATOM 6955 N N . MET A 1 920 ? -24.581 -8.039 1.876 1.00 97.25 920 MET A N 1
ATOM 6956 C CA . MET A 1 920 ? -25.327 -8.350 3.097 1.00 97.25 920 MET A CA 1
ATOM 6957 C C . MET A 1 920 ? -26.454 -7.330 3.336 1.00 97.25 920 MET A C 1
ATOM 6959 O O . MET A 1 920 ? -27.601 -7.770 3.450 1.00 97.25 920 MET A O 1
ATOM 6963 N N . PRO A 1 921 ? -26.243 -5.996 3.243 1.00 96.19 921 PRO A N 1
ATOM 6964 C CA . PRO A 1 921 ? -27.349 -5.038 3.315 1.00 96.19 921 PRO A CA 1
ATOM 6965 C C . PRO A 1 921 ? -28.297 -5.063 2.102 1.00 96.19 921 PRO A C 1
ATOM 6967 O O . PRO A 1 921 ? -29.353 -4.428 2.156 1.00 96.19 921 PRO A O 1
ATOM 6970 N N . LYS A 1 922 ? -27.967 -5.779 1.012 1.00 94.25 922 LYS A N 1
ATOM 6971 C CA . LYS A 1 922 ? -28.921 -6.113 -0.067 1.00 94.25 922 LYS A CA 1
ATOM 6972 C C . LYS A 1 922 ? -29.796 -7.325 0.289 1.00 94.25 922 LYS A C 1
ATOM 6974 O O . LYS A 1 922 ? -30.950 -7.375 -0.119 1.00 94.25 922 LYS A O 1
ATOM 6979 N N . ARG A 1 923 ? -29.277 -8.255 1.103 1.00 95.31 923 ARG A N 1
ATOM 6980 C CA . ARG A 1 923 ? -29.983 -9.416 1.691 1.00 95.31 923 ARG A CA 1
ATOM 6981 C C . ARG A 1 923 ? -30.688 -9.108 3.033 1.00 95.31 923 ARG A C 1
ATOM 6983 O O . ARG A 1 923 ? -31.202 -10.023 3.663 1.00 95.31 923 ARG A O 1
ATOM 6990 N N . GLY A 1 924 ? -30.702 -7.852 3.499 1.00 95.44 924 GLY A N 1
ATOM 6991 C CA . GLY A 1 924 ? -31.278 -7.463 4.803 1.00 95.44 924 GLY A CA 1
ATOM 6992 C C . GLY A 1 924 ? -30.410 -7.808 6.026 1.00 95.44 924 GLY A C 1
ATOM 6993 O O . GLY A 1 924 ? -30.867 -7.724 7.165 1.00 95.44 924 GLY A O 1
ATOM 6994 N N . ILE A 1 925 ? -29.149 -8.181 5.807 1.00 97.88 925 ILE A N 1
ATOM 6995 C CA . ILE A 1 925 ? -28.187 -8.590 6.835 1.00 97.88 925 ILE A CA 1
ATOM 6996 C C . ILE A 1 925 ? -27.222 -7.437 7.112 1.00 97.88 925 ILE A C 1
ATOM 6998 O O . ILE A 1 925 ? -26.675 -6.817 6.200 1.00 97.88 925 ILE A O 1
ATOM 7002 N N . LEU A 1 926 ? -27.002 -7.133 8.386 1.00 97.94 926 LEU A N 1
ATOM 7003 C CA . LEU A 1 926 ? -26.168 -6.008 8.791 1.00 97.94 926 LEU A CA 1
ATOM 7004 C C . LEU A 1 926 ? -24.687 -6.422 8.806 1.00 97.94 926 LEU A C 1
ATOM 7006 O O . LEU A 1 926 ? -24.281 -7.184 9.677 1.00 97.94 926 LEU A O 1
ATOM 7010 N N . SER A 1 927 ? -23.892 -5.918 7.857 1.00 97.31 927 SER A N 1
ATOM 7011 C CA . SER A 1 927 ? -22.424 -6.071 7.841 1.00 97.31 927 SER A CA 1
ATOM 7012 C C . SER A 1 927 ? -21.749 -4.985 8.687 1.00 97.31 927 SER A C 1
ATOM 7014 O O . SER A 1 927 ? -22.176 -3.828 8.664 1.00 97.31 927 SER A O 1
ATOM 7016 N N . LEU A 1 928 ? -20.722 -5.361 9.453 1.00 94.44 928 LEU A N 1
ATOM 7017 C CA . LEU A 1 928 ? -20.169 -4.595 10.575 1.00 94.44 928 LEU A CA 1
ATOM 7018 C C . LEU A 1 928 ? -18.636 -4.647 10.619 1.00 94.44 928 LEU A C 1
ATOM 7020 O O . LEU A 1 928 ? -18.030 -5.709 10.483 1.00 94.44 928 LEU A O 1
ATOM 7024 N N . HIS A 1 929 ? -18.011 -3.496 10.887 1.00 94.75 929 HIS A N 1
ATOM 7025 C CA . HIS A 1 929 ? -16.573 -3.376 11.152 1.00 94.75 929 HIS A CA 1
ATOM 7026 C C . HIS A 1 929 ? -16.320 -3.378 12.668 1.00 94.75 929 HIS A C 1
ATOM 7028 O O . HIS A 1 929 ? -16.233 -2.325 13.308 1.00 94.75 929 HIS A O 1
ATOM 7034 N N . SER A 1 930 ? -16.275 -4.569 13.257 1.00 94.94 930 SER A N 1
ATOM 7035 C CA . SER A 1 930 ? -16.259 -4.771 14.707 1.00 94.94 930 SER A CA 1
ATOM 7036 C C . SER A 1 930 ? -15.416 -5.974 15.116 1.00 94.94 930 SER A C 1
ATOM 7038 O O . SER A 1 930 ? -15.319 -6.946 14.378 1.00 94.94 930 SER A O 1
ATOM 7040 N N . GLY A 1 931 ? -14.850 -5.945 16.322 1.00 95.25 931 GLY A N 1
ATOM 7041 C CA . GLY A 1 931 ? -14.501 -7.175 17.034 1.00 95.25 931 GLY A CA 1
ATOM 7042 C C . GLY A 1 931 ? -15.761 -7.786 17.653 1.00 95.25 931 GLY A C 1
ATOM 7043 O O . GLY A 1 931 ? -16.718 -7.061 17.940 1.00 95.25 931 GLY A O 1
ATOM 7044 N N . CYS A 1 932 ? -15.789 -9.096 17.877 1.00 96.88 932 CYS A N 1
ATOM 7045 C CA . CYS A 1 932 ? -16.916 -9.763 18.527 1.00 96.88 932 CYS A CA 1
ATOM 7046 C C . CYS A 1 932 ? -16.453 -10.899 19.440 1.00 96.88 932 CYS A C 1
ATOM 7048 O O . CYS A 1 932 ? -15.600 -11.706 19.066 1.00 96.88 932 CYS A O 1
ATOM 7050 N N . ASN A 1 933 ? -17.036 -10.984 20.636 1.00 96.75 933 ASN A N 1
ATOM 7051 C CA . ASN A 1 933 ? -16.807 -12.090 21.560 1.00 96.75 933 ASN A CA 1
ATOM 7052 C C . ASN A 1 933 ? -18.080 -12.457 22.344 1.00 96.75 933 ASN A C 1
ATOM 7054 O O . ASN A 1 933 ? -19.036 -11.682 22.438 1.00 96.75 933 ASN A O 1
ATOM 7058 N N . MET A 1 934 ? -18.081 -13.654 22.922 1.00 97.31 934 MET A N 1
ATOM 7059 C CA . MET A 1 934 ? -19.240 -14.286 23.552 1.00 97.31 934 MET A CA 1
ATOM 7060 C C . MET A 1 934 ? -18.875 -14.819 24.941 1.00 97.31 934 MET A C 1
ATOM 7062 O O . MET A 1 934 ? -17.817 -15.420 25.112 1.00 97.31 934 MET A O 1
ATOM 7066 N N . SER A 1 935 ? -19.736 -14.632 25.943 1.00 96.12 935 SER A N 1
ATOM 7067 C CA . SER A 1 935 ? -19.547 -15.275 27.250 1.00 96.12 935 SER A CA 1
ATOM 7068 C C . SER A 1 935 ? -19.800 -16.789 27.181 1.00 96.12 935 SER A C 1
ATOM 7070 O O . SER A 1 935 ? -20.335 -17.299 26.193 1.00 96.12 935 SER A O 1
ATOM 7072 N N . LYS A 1 936 ? -19.453 -17.530 28.238 1.00 92.88 936 LYS A N 1
ATOM 7073 C CA . LYS A 1 936 ? -19.693 -18.986 28.301 1.00 92.88 936 LYS A CA 1
ATOM 7074 C C . LYS A 1 936 ? -21.188 -19.326 28.377 1.00 92.88 936 LYS A C 1
ATOM 7076 O O . LYS A 1 936 ? -21.603 -20.397 27.954 1.00 92.88 936 LYS A O 1
ATOM 7081 N N . GLU A 1 937 ? -21.991 -18.364 28.820 1.00 92.94 937 GLU A N 1
ATOM 7082 C CA . GLU A 1 937 ? -23.456 -18.373 28.886 1.00 92.94 937 GLU A CA 1
ATOM 7083 C C . GLU A 1 937 ? -24.106 -17.840 27.591 1.00 92.94 937 GLU A C 1
ATOM 7085 O O . GLU A 1 937 ? -25.323 -17.685 27.529 1.00 92.94 937 GLU A O 1
ATOM 7090 N N . GLY A 1 938 ? -23.310 -17.524 26.562 1.00 95.31 938 GLY A N 1
ATOM 7091 C CA . GLY A 1 938 ? -23.795 -17.069 25.259 1.00 95.31 938 GLY A CA 1
ATOM 7092 C C . GLY A 1 938 ? -24.020 -15.560 25.111 1.00 95.31 938 GLY A C 1
ATOM 7093 O O . GLY A 1 938 ? -24.489 -15.146 24.054 1.00 95.31 938 GLY A O 1
ATOM 7094 N N . LYS A 1 939 ? -23.682 -14.710 26.097 1.00 96.44 939 LYS A N 1
ATOM 7095 C CA . LYS A 1 939 ? -23.872 -13.249 25.965 1.00 96.44 939 LYS A CA 1
ATOM 7096 C C . LYS A 1 939 ? -22.882 -12.647 24.959 1.00 96.44 939 LYS A C 1
ATOM 7098 O O . LYS A 1 939 ? -21.679 -12.618 25.240 1.00 96.44 939 LYS A O 1
ATOM 7103 N N . VAL A 1 940 ? -23.354 -12.116 23.832 1.00 98.12 940 VAL A N 1
ATOM 7104 C CA . VAL A 1 940 ? -22.510 -11.573 22.746 1.00 98.12 940 VAL A CA 1
ATOM 7105 C C . VAL A 1 940 ? -22.295 -10.058 22.882 1.00 98.12 940 VAL A C 1
ATOM 7107 O O . VAL A 1 940 ? -23.232 -9.304 23.149 1.00 98.12 940 VAL A O 1
ATOM 7110 N N . SER A 1 941 ? -21.059 -9.611 22.642 1.00 98.19 941 SER A N 1
ATOM 7111 C CA . SER A 1 941 ? -20.661 -8.197 22.588 1.00 98.19 941 SER A CA 1
ATOM 7112 C C . SER A 1 941 ? -20.012 -7.868 21.241 1.00 98.19 941 SER A C 1
ATOM 7114 O O . SER A 1 941 ? -19.170 -8.625 20.752 1.00 98.19 941 SER A O 1
ATOM 7116 N N . LEU A 1 942 ? -20.376 -6.722 20.661 1.00 98.06 942 LEU A N 1
ATOM 7117 C CA . LEU A 1 942 ? -19.769 -6.137 19.461 1.00 98.06 942 LEU A CA 1
ATOM 7118 C C . LEU A 1 942 ? -18.931 -4.912 19.849 1.00 98.06 942 LEU A C 1
ATOM 7120 O O . LEU A 1 942 ? -19.419 -4.040 20.562 1.00 98.06 942 LEU A O 1
ATOM 7124 N N . PHE A 1 943 ? -17.699 -4.823 19.350 1.00 97.44 943 PHE A N 1
ATOM 7125 C CA . PHE A 1 943 ? -16.742 -3.750 19.642 1.00 97.44 943 PHE A CA 1
ATOM 7126 C C . PHE A 1 943 ? -16.402 -2.995 18.356 1.00 97.44 943 PHE A C 1
ATOM 7128 O O . PHE A 1 943 ? -15.659 -3.499 17.516 1.00 97.44 943 PHE A O 1
ATOM 7135 N N . PHE A 1 944 ? -16.925 -1.787 18.194 1.00 95.56 944 PHE A N 1
ATOM 7136 C CA . PHE A 1 944 ? -16.629 -0.898 17.072 1.00 95.56 944 PHE A CA 1
ATOM 7137 C C . PHE A 1 944 ? -15.483 0.033 17.434 1.00 95.56 944 PHE A C 1
ATOM 7139 O O . PHE A 1 944 ? -15.425 0.524 18.555 1.00 95.56 944 PHE A O 1
ATOM 7146 N N . GLY A 1 945 ? -14.578 0.304 16.498 1.00 87.38 945 GLY A N 1
ATOM 7147 C CA . GLY A 1 945 ? -13.464 1.207 16.760 1.00 87.38 945 GLY A CA 1
ATOM 7148 C C . GLY A 1 945 ? -12.430 1.220 15.643 1.00 87.38 945 GLY A C 1
ATOM 7149 O O . GLY A 1 945 ? -12.261 0.246 14.909 1.00 87.38 945 GLY A O 1
ATOM 7150 N N . LEU A 1 946 ? -11.714 2.335 15.521 1.00 81.81 946 LEU A N 1
ATOM 7151 C CA . LEU A 1 946 ? -10.610 2.474 14.571 1.00 81.81 946 LEU A CA 1
ATOM 7152 C C . LEU A 1 946 ? -9.321 1.826 15.103 1.00 81.81 946 LEU A C 1
ATOM 7154 O O . LEU A 1 946 ? -9.194 1.512 16.288 1.00 81.81 946 LEU A O 1
ATOM 7158 N N . SER A 1 947 ? -8.335 1.629 14.227 1.00 69.25 947 SER A N 1
ATOM 7159 C CA . SER A 1 947 ? -7.015 1.110 14.616 1.00 69.25 947 SER A CA 1
ATOM 7160 C C . SER A 1 947 ? -6.409 1.951 15.752 1.00 69.25 947 SER A C 1
ATOM 7162 O O . SER A 1 947 ? -6.302 3.164 15.619 1.00 69.25 947 SER A O 1
ATOM 7164 N N . GLY A 1 948 ? -6.012 1.316 16.861 1.00 70.62 948 GLY A N 1
ATOM 7165 C CA . GLY A 1 948 ? -5.458 1.992 18.051 1.00 70.62 948 GLY A CA 1
ATOM 7166 C C . GLY A 1 948 ? -6.465 2.353 19.161 1.00 70.62 948 GLY A C 1
ATOM 7167 O O . GLY A 1 948 ? -6.042 2.729 20.257 1.00 70.62 948 GLY A O 1
ATOM 7168 N N . THR A 1 949 ? -7.773 2.168 18.932 1.00 80.38 949 THR A N 1
ATOM 7169 C CA . THR A 1 949 ? -8.847 2.355 19.944 1.00 80.38 949 THR A CA 1
ATOM 7170 C C . THR A 1 949 ? -9.033 1.161 20.896 1.00 80.38 949 THR A C 1
ATOM 7172 O O . THR A 1 949 ? -9.953 1.147 21.704 1.00 80.38 949 THR A O 1
ATOM 7175 N N . GLY A 1 950 ? -8.185 0.129 20.808 1.00 79.56 950 GLY A N 1
ATOM 7176 C CA . GLY A 1 950 ? -8.245 -1.055 21.678 1.00 79.56 950 GLY A CA 1
ATOM 7177 C C . GLY A 1 950 ? -9.207 -2.168 21.238 1.00 79.56 950 GLY A C 1
ATOM 7178 O O . GLY A 1 950 ? -9.297 -3.167 21.941 1.00 79.56 950 GLY A O 1
ATOM 7179 N N . LYS A 1 951 ? -9.880 -2.048 20.081 1.00 86.69 951 LYS A N 1
ATOM 7180 C CA . LYS A 1 951 ? -10.843 -3.037 19.544 1.00 86.69 951 LYS A CA 1
ATOM 7181 C C . LYS A 1 951 ? -10.391 -4.496 19.697 1.00 86.69 951 LYS A C 1
ATOM 7183 O O . LYS A 1 951 ? -11.058 -5.255 20.389 1.00 86.69 951 LYS A O 1
ATOM 7188 N N . THR A 1 952 ? -9.243 -4.859 19.120 1.00 80.19 952 THR A N 1
ATOM 7189 C CA . THR A 1 952 ? -8.690 -6.226 19.177 1.00 80.19 952 THR A CA 1
ATOM 7190 C C . THR A 1 952 ? -8.338 -6.646 20.610 1.00 80.19 952 THR A C 1
ATOM 7192 O O . THR A 1 952 ? -8.728 -7.723 21.049 1.00 80.19 952 THR A O 1
ATOM 7195 N N . THR A 1 953 ? -7.676 -5.769 21.370 1.00 82.62 953 THR A N 1
ATOM 7196 C CA . THR A 1 953 ? -7.237 -5.994 22.760 1.00 82.62 953 THR A CA 1
ATOM 7197 C C . THR A 1 953 ? -8.403 -6.167 23.750 1.00 82.62 953 THR A C 1
ATOM 7199 O O . THR A 1 953 ? -8.240 -6.805 24.790 1.00 82.62 953 THR A O 1
ATOM 7202 N N . LEU A 1 954 ? -9.581 -5.603 23.449 1.00 87.69 954 LEU A N 1
ATOM 7203 C CA . LEU A 1 954 ? -10.808 -5.738 24.247 1.00 87.69 954 LEU A CA 1
ATOM 7204 C C . LEU A 1 954 ? -11.721 -6.876 23.756 1.00 87.69 954 LEU A C 1
ATOM 7206 O O . LEU A 1 954 ? -12.427 -7.467 24.572 1.00 87.69 954 LEU A O 1
ATOM 7210 N N . SER A 1 955 ? -11.688 -7.238 22.465 1.00 87.06 955 SER A N 1
ATOM 7211 C CA . SER A 1 955 ? -12.345 -8.461 21.978 1.00 87.06 955 SER A CA 1
ATOM 7212 C C . SER A 1 955 ? -11.597 -9.730 22.409 1.00 87.06 955 SER A C 1
ATOM 7214 O O . SER A 1 955 ? -12.239 -10.737 22.712 1.00 87.06 955 SER A O 1
ATOM 7216 N N . ALA A 1 956 ? -10.264 -9.673 22.497 1.00 83.00 956 ALA A N 1
ATOM 7217 C CA . ALA A 1 956 ? -9.421 -10.693 23.118 1.00 83.00 956 ALA A CA 1
ATOM 7218 C C . ALA A 1 956 ? -9.487 -10.578 24.657 1.00 83.00 956 ALA A C 1
ATOM 7220 O O . ALA A 1 956 ? -8.666 -9.930 25.312 1.00 83.00 956 ALA A O 1
ATOM 7221 N N . ASP A 1 957 ? -10.527 -11.182 25.228 1.00 86.00 957 ASP A N 1
ATOM 7222 C CA . ASP A 1 957 ? -10.697 -11.395 26.667 1.00 86.00 957 ASP A CA 1
ATOM 7223 C C . ASP A 1 957 ? -10.579 -12.904 26.946 1.00 86.00 957 ASP A C 1
ATOM 7225 O O . ASP A 1 957 ? -11.405 -13.661 26.430 1.00 86.00 957 ASP A O 1
ATOM 7229 N N . PRO A 1 958 ? -9.608 -13.367 27.758 1.00 83.81 958 PRO A N 1
ATOM 7230 C CA . PRO A 1 958 ? -9.397 -14.795 28.026 1.00 83.81 958 PRO A CA 1
ATOM 7231 C C . PRO A 1 958 ? -10.576 -15.474 28.748 1.00 83.81 958 PRO A C 1
ATOM 7233 O O . PRO A 1 958 ? -10.660 -16.702 28.787 1.00 83.81 958 PRO A O 1
ATOM 7236 N N . ASN A 1 959 ? -11.514 -14.707 29.314 1.00 88.06 959 ASN A N 1
ATOM 7237 C CA . ASN A 1 959 ? -12.717 -15.245 29.957 1.00 88.06 959 ASN A CA 1
ATOM 7238 C C . ASN A 1 959 ? -13.856 -15.532 28.966 1.00 88.06 959 ASN A C 1
ATOM 7240 O O . ASN A 1 959 ? -14.815 -16.228 29.318 1.00 88.06 959 ASN A O 1
ATOM 7244 N N . ARG A 1 960 ? -13.760 -15.000 27.743 1.00 93.69 960 ARG A N 1
ATOM 7245 C CA . ARG A 1 960 ? -14.799 -15.012 26.706 1.00 93.69 960 ARG A CA 1
ATOM 7246 C C . ARG A 1 960 ? -14.283 -15.735 25.462 1.00 93.69 960 ARG A C 1
ATOM 7248 O O . ARG A 1 960 ? -13.080 -15.840 25.244 1.00 93.69 960 ARG A O 1
ATOM 7255 N N . TYR A 1 961 ? -15.194 -16.243 24.642 1.00 95.81 961 TYR A N 1
ATOM 7256 C CA . TYR A 1 961 ? -14.841 -16.849 23.364 1.00 95.81 961 TYR A CA 1
ATOM 7257 C C . TYR A 1 961 ? -14.776 -15.789 22.262 1.00 95.81 961 TYR A C 1
ATOM 7259 O O . TYR A 1 961 ? -15.749 -15.057 22.061 1.00 95.81 961 TYR A O 1
ATOM 7267 N N . LEU A 1 962 ? -13.666 -15.714 21.525 1.00 96.06 962 LEU A N 1
ATOM 7268 C CA . LEU A 1 962 ? -13.527 -14.811 20.378 1.00 96.06 962 LEU A CA 1
ATOM 7269 C C . LEU A 1 962 ? -14.357 -15.339 19.196 1.00 96.06 962 LEU A C 1
ATOM 7271 O O . LEU A 1 962 ? -14.170 -16.479 18.781 1.00 96.06 962 LEU A O 1
ATOM 7275 N N . ILE A 1 963 ? -15.250 -14.520 18.636 1.00 97.00 963 ILE A N 1
ATOM 7276 C CA . ILE A 1 963 ? -15.945 -14.830 17.373 1.00 97.00 963 ILE A CA 1
ATOM 7277 C C . ILE A 1 963 ? -15.111 -14.311 16.189 1.00 97.00 963 ILE A C 1
ATOM 7279 O O . ILE A 1 963 ? -14.923 -15.042 15.220 1.00 97.00 963 ILE A O 1
ATOM 7283 N N . GLY A 1 964 ? -14.544 -13.106 16.300 1.00 95.25 964 GLY A N 1
ATOM 7284 C CA . GLY A 1 964 ? -13.634 -12.509 15.314 1.00 95.25 964 GLY A CA 1
ATOM 7285 C C . GLY A 1 964 ? -13.094 -11.151 15.774 1.00 95.25 964 GLY A C 1
ATOM 7286 O O . GLY A 1 964 ? -13.636 -10.550 16.706 1.00 95.25 964 GLY A O 1
ATOM 7287 N N . ASP A 1 965 ? -12.031 -10.642 15.144 1.00 90.94 965 ASP A N 1
ATOM 7288 C CA . ASP A 1 965 ? -11.353 -9.406 15.569 1.00 90.94 965 ASP A CA 1
ATOM 7289 C C . ASP A 1 965 ? -11.754 -8.140 14.791 1.00 90.94 965 ASP A C 1
ATOM 7291 O O . ASP A 1 965 ? -11.527 -7.037 15.303 1.00 90.94 965 ASP A O 1
ATOM 7295 N N . ASP A 1 966 ? -12.326 -8.259 13.583 1.00 92.44 966 ASP A N 1
ATOM 7296 C CA . ASP A 1 966 ? -12.429 -7.123 12.647 1.00 92.44 966 ASP A CA 1
ATOM 7297 C C . ASP A 1 966 ? -13.730 -7.018 11.812 1.00 92.44 966 ASP A C 1
ATOM 7299 O O . ASP A 1 966 ? -14.157 -5.890 11.546 1.00 92.44 966 ASP A O 1
ATOM 7303 N N . GLU A 1 967 ? -14.369 -8.124 11.398 1.00 95.81 967 GLU A N 1
ATOM 7304 C CA . GLU A 1 967 ? -15.459 -8.109 10.397 1.00 95.81 967 GLU A CA 1
ATOM 7305 C C . GLU A 1 967 ? -16.587 -9.121 10.693 1.00 95.81 967 GLU A C 1
ATOM 7307 O O . GLU A 1 967 ? -16.356 -10.326 10.777 1.00 95.81 967 GLU A O 1
ATOM 7312 N N . HIS A 1 968 ? -17.834 -8.648 10.824 1.00 97.75 968 HIS A N 1
ATOM 7313 C CA . HIS A 1 968 ? -18.977 -9.478 11.241 1.00 97.75 968 HIS A CA 1
ATOM 7314 C C . HIS A 1 968 ? -20.261 -9.194 10.455 1.00 97.75 968 HIS A C 1
ATOM 7316 O O . HIS A 1 968 ? -20.448 -8.110 9.907 1.00 97.75 968 HIS A O 1
ATOM 7322 N N . CYS A 1 969 ? -21.184 -10.155 10.462 1.00 98.19 969 CYS A N 1
ATOM 7323 C CA . CYS A 1 969 ? -22.571 -9.992 10.030 1.00 98.19 969 CYS A CA 1
ATOM 7324 C C . CYS A 1 969 ? -23.538 -10.231 11.200 1.00 98.19 969 CYS A C 1
ATOM 7326 O O . CYS A 1 969 ? -23.298 -11.098 12.036 1.00 98.19 969 CYS A O 1
ATOM 7328 N N . TRP A 1 970 ? -24.660 -9.509 11.235 1.00 98.31 970 TRP A N 1
ATOM 7329 C CA . TRP A 1 970 ? -25.794 -9.763 12.132 1.00 98.31 970 TRP A CA 1
ATOM 7330 C C . TRP A 1 970 ? -27.037 -10.070 11.282 1.00 98.31 970 TRP A C 1
ATOM 7332 O O . TRP A 1 970 ? -27.660 -9.176 10.696 1.00 98.31 970 TRP A O 1
ATOM 7342 N N . SER A 1 971 ? -27.360 -11.362 11.171 1.00 97.12 971 SER A N 1
ATOM 7343 C CA . SER A 1 971 ? -28.516 -11.887 10.431 1.00 97.12 971 SER A CA 1
ATOM 7344 C C . SER A 1 971 ? -29.766 -11.916 11.324 1.00 97.12 971 SER A C 1
ATOM 7346 O O . SER A 1 971 ? -29.819 -11.234 12.349 1.00 97.12 971 SER A O 1
ATOM 7348 N N . ASP A 1 972 ? -30.824 -12.628 10.933 1.00 94.69 972 ASP A N 1
ATOM 7349 C CA . ASP A 1 972 ? -31.970 -12.896 11.821 1.00 94.69 972 ASP A CA 1
ATOM 7350 C C . ASP A 1 972 ? -31.814 -14.169 12.667 1.00 94.69 972 ASP A C 1
ATOM 7352 O O . ASP A 1 972 ? -32.650 -14.411 13.531 1.00 94.69 972 ASP A O 1
ATOM 7356 N N . ASP A 1 973 ? -30.723 -14.925 12.494 1.00 94.25 973 ASP A N 1
ATOM 7357 C CA . ASP A 1 973 ? -30.383 -16.088 13.327 1.00 94.25 973 ASP A CA 1
ATOM 7358 C C . ASP A 1 973 ? -29.348 -15.762 14.423 1.00 94.25 973 ASP A C 1
ATOM 7360 O O . ASP A 1 973 ? -29.317 -16.420 15.461 1.00 94.25 973 ASP A O 1
ATOM 7364 N N . GLY A 1 974 ? -28.491 -14.751 14.224 1.00 96.75 974 GLY A N 1
ATOM 7365 C CA . GLY A 1 974 ? -27.409 -14.448 15.166 1.00 96.75 974 GLY A CA 1
ATOM 7366 C C . GLY A 1 974 ? -26.351 -13.484 14.627 1.00 96.75 974 GLY A C 1
ATOM 7367 O O . GLY A 1 974 ? -26.619 -12.700 13.714 1.00 96.75 974 GLY A O 1
ATOM 7368 N N . VAL A 1 975 ? -25.151 -13.559 15.204 1.00 98.12 975 VAL A N 1
ATOM 7369 C CA . VAL A 1 975 ? -23.935 -12.879 14.733 1.00 98.12 975 VAL A CA 1
ATOM 7370 C C . VAL A 1 975 ? -22.951 -13.918 14.192 1.00 98.12 975 VAL A C 1
ATOM 7372 O O . VAL A 1 975 ? -22.698 -14.935 14.839 1.00 98.12 975 VAL A O 1
ATOM 7375 N N . SER A 1 976 ? -22.363 -13.651 13.028 1.00 98.19 976 SER A N 1
ATOM 7376 C CA . SER A 1 976 ? -21.329 -14.474 12.394 1.00 98.19 976 SER A CA 1
ATOM 7377 C C . SER A 1 976 ? -20.074 -13.656 12.089 1.00 98.19 976 SER A C 1
ATOM 7379 O O . SER A 1 976 ? -20.153 -12.471 11.762 1.00 98.19 976 SER A O 1
ATOM 7381 N N . ASN A 1 977 ? -18.902 -14.283 12.179 1.00 98.25 977 ASN A N 1
ATOM 7382 C CA . ASN A 1 977 ? -17.666 -13.731 11.620 1.00 98.25 977 ASN A CA 1
ATOM 7383 C C . ASN A 1 977 ? -17.705 -13.845 10.082 1.00 98.25 977 ASN A C 1
ATOM 7385 O O . ASN A 1 977 ? -18.241 -14.819 9.541 1.00 98.25 977 ASN A O 1
ATOM 7389 N N . ILE A 1 978 ? -17.153 -12.858 9.376 1.00 98.38 978 ILE A N 1
ATOM 7390 C CA . ILE A 1 978 ? -16.953 -12.902 7.918 1.00 98.38 978 ILE A CA 1
ATOM 7391 C C . ILE A 1 978 ? -15.713 -13.746 7.558 1.00 98.38 978 ILE A C 1
ATOM 7393 O O . ILE A 1 978 ? -15.683 -14.370 6.497 1.00 98.38 978 ILE A O 1
ATOM 7397 N N . GLU A 1 979 ? -14.732 -13.806 8.458 1.00 97.88 979 GLU A N 1
ATOM 7398 C CA . GLU A 1 979 ? -13.358 -14.261 8.230 1.00 97.88 979 GLU A CA 1
ATOM 7399 C C . GLU A 1 979 ? -13.047 -15.626 8.872 1.00 97.88 979 GLU A C 1
ATOM 7401 O O . GLU A 1 979 ? -13.656 -16.033 9.860 1.00 97.88 979 GLU A O 1
ATOM 7406 N N . GLY A 1 980 ? -12.047 -16.333 8.341 1.00 97.06 980 GLY A N 1
ATOM 7407 C CA . GLY A 1 980 ? -11.509 -17.592 8.882 1.00 97.06 980 GLY A CA 1
ATOM 7408 C C . GLY A 1 980 ? -10.240 -17.441 9.734 1.00 97.06 980 GLY A C 1
ATOM 7409 O O . GLY A 1 980 ? -9.593 -18.453 10.034 1.00 97.06 980 GLY A O 1
ATOM 7410 N N . GLY A 1 981 ? -9.878 -16.205 10.099 1.00 96.56 981 GLY A N 1
ATOM 7411 C CA . GLY A 1 981 ? -8.656 -15.835 10.819 1.00 96.56 981 GLY A CA 1
ATOM 7412 C C . GLY A 1 981 ? -8.627 -14.365 11.239 1.00 96.56 981 GLY A C 1
ATOM 7413 O O . GLY A 1 981 ? -9.605 -13.648 11.044 1.00 96.56 981 GLY A O 1
ATOM 7414 N N . CYS A 1 982 ? -7.505 -13.925 11.814 1.00 95.06 982 CYS A N 1
ATOM 7415 C CA . CYS A 1 982 ? -7.294 -12.558 12.311 1.00 95.06 982 CYS A CA 1
ATOM 7416 C C . CYS A 1 982 ? -6.095 -11.888 11.623 1.00 95.06 982 CYS A C 1
ATOM 7418 O O . CYS A 1 982 ? -5.149 -12.567 11.219 1.00 95.06 982 CYS A O 1
ATOM 7420 N N . TYR A 1 983 ? -6.104 -10.551 11.532 1.00 95.12 983 TYR A N 1
ATOM 7421 C CA . TYR A 1 983 ? -5.020 -9.762 10.914 1.00 95.12 983 TYR A CA 1
ATOM 7422 C C . TYR A 1 983 ? -4.481 -8.697 11.883 1.00 95.12 983 TYR A C 1
ATOM 7424 O O . TYR A 1 983 ? -4.549 -7.484 11.637 1.00 95.12 983 TYR A O 1
ATOM 7432 N N . ALA A 1 984 ? -3.983 -9.175 13.024 1.00 91.12 984 ALA A N 1
ATOM 7433 C CA . ALA A 1 984 ? -3.514 -8.366 14.142 1.00 91.12 984 ALA A CA 1
ATOM 7434 C C . ALA A 1 984 ? -2.361 -7.421 13.759 1.00 91.12 984 ALA A C 1
ATOM 7436 O O . ALA A 1 984 ? -1.556 -7.701 12.868 1.00 91.12 984 ALA A O 1
ATOM 7437 N N . LYS A 1 985 ? -2.277 -6.285 14.462 1.00 87.94 985 LYS A N 1
ATOM 7438 C CA . LYS A 1 985 ? -1.141 -5.354 14.393 1.00 87.94 985 LYS A CA 1
ATOM 7439 C C . LYS A 1 985 ? -0.036 -5.838 15.340 1.00 87.94 985 LYS A C 1
ATOM 7441 O O . LYS A 1 985 ? -0.352 -6.299 16.430 1.00 87.94 985 LYS A O 1
ATOM 7446 N N . CYS A 1 986 ? 1.228 -5.715 14.938 1.00 90.69 986 CYS A N 1
ATOM 7447 C CA . CYS A 1 986 ? 2.356 -6.300 15.673 1.00 90.69 986 CYS A CA 1
ATOM 7448 C C . CYS A 1 986 ? 3.318 -5.297 16.322 1.00 90.69 986 CYS A C 1
ATOM 7450 O O . CYS A 1 986 ? 4.197 -5.729 17.057 1.00 90.69 986 CYS A O 1
ATOM 7452 N N . ILE A 1 987 ? 3.175 -3.990 16.081 1.00 88.12 987 ILE A N 1
ATOM 7453 C CA . ILE A 1 987 ? 4.038 -2.988 16.723 1.00 88.12 987 ILE A CA 1
ATOM 7454 C C . ILE A 1 987 ? 3.761 -2.923 18.235 1.00 88.12 987 ILE A C 1
ATOM 7456 O O . ILE A 1 987 ? 2.602 -2.920 18.651 1.00 88.12 987 ILE A O 1
ATOM 7460 N N . ASP A 1 988 ? 4.824 -2.886 19.038 1.00 87.88 988 ASP A N 1
ATOM 7461 C CA . ASP A 1 988 ? 4.832 -2.917 20.509 1.00 87.88 988 ASP A CA 1
ATOM 7462 C C . ASP A 1 988 ? 4.166 -4.158 21.150 1.00 87.88 988 ASP A C 1
ATOM 7464 O O . ASP A 1 988 ? 3.883 -4.161 22.362 1.00 87.88 988 ASP A O 1
ATOM 7468 N N . LEU A 1 989 ? 3.938 -5.216 20.358 1.00 91.06 989 LEU A N 1
ATOM 7469 C CA . LEU A 1 989 ? 3.360 -6.483 20.807 1.00 91.06 989 LEU A CA 1
ATOM 7470 C C . LEU A 1 989 ? 4.288 -7.157 21.826 1.00 91.06 989 LEU A C 1
ATOM 7472 O O . LEU A 1 989 ? 5.462 -7.401 21.553 1.00 91.06 989 LEU A O 1
ATOM 7476 N N . SER A 1 990 ? 3.750 -7.497 22.998 1.00 91.69 990 SER A N 1
ATOM 7477 C CA . SER A 1 990 ? 4.474 -8.254 24.023 1.00 91.69 990 SER A CA 1
ATOM 7478 C C . SER A 1 990 ? 3.572 -9.297 24.677 1.00 91.69 990 SER A C 1
ATOM 7480 O O . SER A 1 990 ? 2.353 -9.111 24.792 1.00 91.69 990 SER A O 1
ATOM 7482 N N . LYS A 1 991 ? 4.177 -10.407 25.109 1.00 91.50 991 LYS A N 1
ATOM 7483 C CA . LYS A 1 991 ? 3.469 -11.576 25.646 1.00 91.50 991 LYS A CA 1
ATOM 7484 C C . LYS A 1 991 ? 2.684 -11.267 26.924 1.00 91.50 991 LYS A C 1
ATOM 7486 O O . LYS A 1 991 ? 1.692 -11.921 27.216 1.00 91.50 991 LYS A O 1
ATOM 7491 N N . GLU A 1 992 ? 3.116 -10.261 27.675 1.00 87.56 992 GLU A N 1
ATOM 7492 C CA . GLU A 1 992 ? 2.532 -9.833 28.948 1.00 87.56 992 GLU A CA 1
ATOM 7493 C C . GLU A 1 992 ? 1.254 -9.007 28.742 1.00 87.56 992 GLU A C 1
ATOM 7495 O O . GLU A 1 992 ? 0.387 -8.991 29.614 1.00 87.56 992 GLU A O 1
ATOM 7500 N N . LYS A 1 993 ? 1.141 -8.311 27.601 1.00 81.38 993 LYS A N 1
ATOM 7501 C CA . LYS A 1 993 ? -0.018 -7.473 27.255 1.00 81.38 993 LYS A CA 1
ATOM 7502 C C . LYS A 1 993 ? -1.089 -8.267 26.511 1.00 81.38 993 LYS A C 1
ATOM 7504 O O . LYS A 1 993 ? -2.272 -8.145 26.825 1.00 81.38 993 LYS A O 1
ATOM 7509 N N . GLU A 1 994 ? -0.670 -9.028 25.499 1.00 84.06 994 GLU A N 1
ATOM 7510 C CA . GLU A 1 994 ? -1.547 -9.670 24.509 1.00 84.06 994 GLU A CA 1
ATOM 7511 C C . GLU A 1 994 ? -1.073 -11.119 24.236 1.00 84.06 994 GLU A C 1
ATOM 7513 O O . GLU A 1 994 ? -0.626 -11.441 23.129 1.00 84.06 994 GLU A O 1
ATOM 7518 N N . PRO A 1 995 ? -1.134 -12.009 25.254 1.00 88.94 995 PRO A N 1
ATOM 7519 C CA . PRO A 1 995 ? -0.562 -13.358 25.202 1.00 88.94 995 PRO A CA 1
ATOM 7520 C C . PRO A 1 995 ? -1.158 -14.236 24.100 1.00 88.94 995 PRO A C 1
ATOM 7522 O O . PRO A 1 995 ? -0.425 -15.007 23.486 1.00 88.94 995 PRO A O 1
ATOM 7525 N N . ASP A 1 996 ? -2.456 -14.117 23.824 1.00 88.62 996 ASP A N 1
ATOM 7526 C CA . ASP A 1 996 ? -3.140 -14.958 22.834 1.00 88.62 996 ASP A CA 1
ATOM 7527 C C . ASP A 1 996 ? -2.659 -14.631 21.412 1.00 88.62 996 ASP A C 1
ATOM 7529 O O . ASP A 1 996 ? -2.328 -15.529 20.640 1.00 88.62 996 ASP A O 1
ATOM 7533 N N . ILE A 1 997 ? -2.500 -13.338 21.101 1.00 90.12 997 ILE A N 1
ATOM 7534 C CA . ILE A 1 997 ? -1.930 -12.856 19.831 1.00 90.12 997 ILE A CA 1
ATOM 7535 C C . ILE A 1 997 ? -0.456 -13.267 19.721 1.00 90.12 997 ILE A C 1
ATOM 7537 O O . ILE A 1 997 ? -0.022 -13.714 18.662 1.00 90.12 997 ILE A O 1
ATOM 7541 N N . TRP A 1 998 ? 0.312 -13.172 20.812 1.00 94.44 998 TRP A N 1
ATOM 7542 C CA . TRP A 1 998 ? 1.704 -13.630 20.843 1.00 94.44 998 TRP A CA 1
ATOM 7543 C C . TRP A 1 998 ? 1.822 -15.135 20.548 1.00 94.44 998 TRP A C 1
ATOM 7545 O O . TRP A 1 998 ? 2.610 -15.547 19.698 1.00 94.44 998 TRP A O 1
ATOM 7555 N N . ASN A 1 999 ? 1.024 -15.967 21.224 1.00 95.06 999 ASN A N 1
ATOM 7556 C CA . ASN A 1 999 ? 1.039 -17.425 21.067 1.00 95.06 999 ASN A CA 1
ATOM 7557 C C . ASN A 1 999 ? 0.485 -17.880 19.699 1.00 95.06 999 ASN A C 1
ATOM 7559 O O . ASN A 1 999 ? 0.848 -18.958 19.218 1.00 95.06 999 ASN A O 1
ATOM 7563 N N . ALA A 1 1000 ? -0.348 -17.058 19.052 1.00 95.81 1000 ALA A N 1
ATOM 7564 C CA . ALA A 1 1000 ? -0.854 -17.286 17.701 1.00 95.81 1000 ALA A CA 1
ATOM 7565 C C . ALA A 1 1000 ? 0.206 -17.101 16.595 1.00 95.81 1000 ALA A C 1
ATOM 7567 O O . ALA A 1 1000 ? 0.014 -17.580 15.473 1.00 95.81 1000 ALA A O 1
ATOM 7568 N N . ILE A 1 1001 ? 1.335 -16.437 16.872 1.00 98.12 1001 ILE A N 1
ATOM 7569 C CA . ILE A 1 1001 ? 2.426 -16.232 15.904 1.00 98.12 1001 ILE A CA 1
ATOM 7570 C C . ILE A 1 1001 ? 3.337 -17.469 15.883 1.00 98.12 1001 ILE A C 1
ATOM 7572 O O . ILE A 1 1001 ? 4.403 -17.502 16.494 1.00 98.12 1001 ILE A O 1
ATOM 7576 N N . ARG A 1 1002 ? 2.898 -18.501 15.155 1.00 98.19 1002 ARG A N 1
ATOM 7577 C CA . ARG A 1 1002 ? 3.560 -19.810 15.003 1.00 98.19 1002 ARG A CA 1
ATOM 7578 C C . ARG A 1 1002 ? 3.546 -20.277 13.540 1.00 98.19 1002 ARG A C 1
ATOM 7580 O O . ARG A 1 1002 ? 3.096 -19.541 12.664 1.00 98.19 1002 ARG A O 1
ATOM 7587 N N . PHE A 1 1003 ? 4.019 -21.490 13.251 1.00 98.62 1003 PHE A N 1
ATOM 7588 C CA . PHE A 1 1003 ? 3.900 -22.082 11.908 1.00 98.62 1003 PHE A CA 1
ATOM 7589 C C . PHE A 1 1003 ? 2.463 -22.004 11.363 1.00 98.62 1003 PHE A C 1
ATOM 7591 O O . PHE A 1 1003 ? 1.507 -22.289 12.078 1.00 98.62 1003 PHE A O 1
ATOM 7598 N N . GLY A 1 1004 ? 2.328 -21.593 10.099 1.00 97.75 1004 GLY A N 1
ATOM 7599 C CA . GLY A 1 1004 ? 1.060 -21.229 9.454 1.00 97.75 1004 GLY A CA 1
ATOM 7600 C C . GLY A 1 1004 ? 0.780 -19.718 9.445 1.00 97.75 1004 GLY A C 1
ATOM 7601 O O . GLY A 1 1004 ? 0.115 -19.231 8.533 1.00 97.75 1004 GLY A O 1
ATOM 7602 N N . THR A 1 1005 ? 1.343 -18.948 10.379 1.00 98.75 1005 THR A N 1
ATOM 7603 C CA . THR A 1 1005 ? 1.207 -17.482 10.422 1.00 98.75 1005 THR A CA 1
ATOM 7604 C C . THR A 1 1005 ? 2.038 -16.813 9.324 1.00 98.75 1005 THR A C 1
ATOM 7606 O O . THR A 1 1005 ? 3.159 -17.236 9.039 1.00 98.75 1005 THR A O 1
ATOM 7609 N N . VAL A 1 1006 ? 1.507 -15.736 8.743 1.00 98.75 1006 VAL A N 1
ATOM 7610 C CA . VAL A 1 1006 ? 2.239 -14.765 7.912 1.00 98.75 1006 VAL A CA 1
ATOM 7611 C C . VAL A 1 1006 ? 2.558 -13.541 8.763 1.00 98.75 1006 VAL A C 1
ATOM 7613 O O . VAL A 1 1006 ? 1.655 -12.983 9.384 1.00 98.75 1006 VAL A O 1
ATOM 7616 N N . LEU A 1 1007 ? 3.809 -13.087 8.754 1.00 98.69 1007 LEU A N 1
ATOM 7617 C CA . LEU A 1 1007 ? 4.223 -11.804 9.317 1.00 98.69 1007 LEU A CA 1
ATOM 7618 C C . LEU A 1 1007 ? 4.573 -10.842 8.178 1.00 98.69 1007 LEU A C 1
ATOM 7620 O O . LEU A 1 1007 ? 5.493 -11.087 7.401 1.00 98.69 1007 LEU A O 1
ATOM 7624 N N . GLU A 1 1008 ? 3.837 -9.741 8.066 1.00 98.19 1008 GLU A N 1
ATOM 7625 C CA . GLU A 1 1008 ? 4.011 -8.772 6.984 1.00 98.19 1008 GLU A CA 1
ATOM 7626 C C . GLU A 1 1008 ? 4.733 -7.524 7.511 1.00 98.19 1008 GLU A C 1
ATOM 7628 O O . GLU A 1 1008 ? 4.282 -6.873 8.460 1.00 98.19 1008 GLU A O 1
ATOM 7633 N N . ASN A 1 1009 ? 5.852 -7.183 6.864 1.00 96.94 1009 ASN A N 1
ATOM 7634 C CA . ASN A 1 1009 ? 6.668 -5.990 7.124 1.00 96.94 1009 ASN A CA 1
ATOM 7635 C C . ASN A 1 1009 ? 7.339 -5.905 8.514 1.00 96.94 1009 ASN A C 1
ATOM 7637 O O . ASN A 1 1009 ? 7.801 -4.828 8.882 1.00 96.94 1009 ASN A O 1
ATOM 7641 N N . VAL A 1 1010 ? 7.399 -7.000 9.281 1.00 96.94 1010 VAL A N 1
ATOM 7642 C CA . VAL A 1 1010 ? 8.178 -7.069 10.536 1.00 96.94 1010 VAL A CA 1
ATOM 7643 C C . VAL A 1 1010 ? 9.687 -7.076 10.267 1.00 96.94 1010 VAL A C 1
ATOM 7645 O O . VAL A 1 1010 ? 10.124 -7.528 9.206 1.00 96.94 1010 VAL A O 1
ATOM 7648 N N . VAL A 1 1011 ? 10.478 -6.662 11.258 1.00 96.12 1011 VAL A N 1
ATOM 7649 C CA . VAL A 1 1011 ? 11.935 -6.868 11.284 1.00 96.12 1011 VAL A CA 1
ATOM 7650 C C . VAL A 1 1011 ? 12.268 -8.007 12.251 1.00 96.12 1011 VAL A C 1
ATOM 7652 O O . VAL A 1 1011 ? 11.569 -8.238 13.237 1.00 96.12 1011 VAL A O 1
ATOM 7655 N N . PHE A 1 1012 ? 13.314 -8.767 11.948 1.00 97.19 1012 PHE A N 1
ATOM 7656 C CA . PHE A 1 1012 ? 13.827 -9.849 12.785 1.00 97.19 1012 PHE A CA 1
ATOM 7657 C C . PHE A 1 1012 ? 15.350 -9.927 12.634 1.00 97.19 1012 PHE A C 1
ATOM 7659 O O . PHE A 1 1012 ? 15.892 -9.551 11.594 1.00 97.19 1012 PHE A O 1
ATOM 7666 N N . ASP A 1 1013 ? 16.040 -10.446 13.645 1.00 97.44 1013 ASP A N 1
ATOM 7667 C CA . ASP A 1 1013 ? 17.486 -10.665 13.581 1.00 97.44 1013 ASP A CA 1
ATOM 7668 C C . ASP A 1 1013 ? 17.842 -11.768 12.563 1.00 97.44 1013 ASP A C 1
ATOM 7670 O O . ASP A 1 1013 ? 17.286 -12.871 12.591 1.00 97.44 1013 ASP A O 1
ATOM 7674 N N . GLU A 1 1014 ? 18.785 -11.496 11.656 1.00 92.19 1014 GLU A N 1
ATOM 7675 C CA . GLU A 1 1014 ? 19.092 -12.390 10.530 1.00 92.19 1014 GLU A CA 1
ATOM 7676 C C . GLU A 1 1014 ? 19.686 -13.744 10.952 1.00 92.19 1014 GLU A C 1
ATOM 7678 O O . GLU A 1 1014 ? 19.603 -14.714 10.190 1.00 92.19 1014 GLU A O 1
ATOM 7683 N N . HIS A 1 1015 ? 20.279 -13.848 12.143 1.00 93.88 1015 HIS A N 1
ATOM 7684 C CA . HIS A 1 1015 ? 20.921 -15.081 12.598 1.00 93.88 1015 HIS A CA 1
ATOM 7685 C C . HIS A 1 1015 ? 19.987 -15.932 13.468 1.00 93.88 1015 HIS A C 1
ATOM 7687 O O . HIS A 1 1015 ? 19.701 -17.083 13.138 1.00 93.88 1015 HIS A O 1
ATOM 7693 N N . THR A 1 1016 ? 19.471 -15.355 14.552 1.00 97.44 1016 THR A N 1
ATOM 7694 C CA . THR A 1 1016 ? 18.587 -16.007 15.531 1.00 97.44 1016 THR A CA 1
ATOM 7695 C C . THR A 1 1016 ? 17.136 -16.111 15.068 1.00 97.44 1016 THR A C 1
ATOM 7697 O O . THR A 1 1016 ? 16.371 -16.893 15.635 1.00 97.44 1016 THR A O 1
ATOM 7700 N N . ARG A 1 1017 ? 16.743 -15.330 14.049 1.00 97.12 1017 ARG A N 1
ATOM 7701 C CA . ARG A 1 1017 ? 15.381 -15.248 13.490 1.00 97.12 1017 ARG A CA 1
ATOM 7702 C C . ARG A 1 1017 ? 14.318 -14.752 14.478 1.00 97.12 1017 ARG A C 1
ATOM 7704 O O . ARG A 1 1017 ? 13.124 -14.875 14.199 1.00 97.12 1017 ARG A O 1
ATOM 7711 N N . VAL A 1 1018 ? 14.730 -14.177 15.609 1.00 98.19 1018 VAL A N 1
ATOM 7712 C CA . VAL A 1 1018 ? 13.838 -13.554 16.597 1.00 98.19 1018 VAL A CA 1
ATOM 7713 C C . VAL A 1 1018 ? 13.294 -12.239 16.041 1.00 98.19 1018 VAL A C 1
ATOM 7715 O O . VAL A 1 1018 ? 14.055 -11.415 15.542 1.00 98.19 1018 VAL A O 1
ATOM 7718 N N . VAL A 1 1019 ? 11.974 -12.061 16.113 1.00 97.94 1019 VAL A N 1
ATOM 7719 C CA . VAL A 1 1019 ? 11.267 -10.864 15.631 1.00 97.94 1019 VAL A CA 1
ATOM 7720 C C . VAL A 1 1019 ? 11.422 -9.721 16.634 1.00 97.94 1019 VAL A C 1
ATOM 7722 O O . VAL A 1 1019 ? 11.154 -9.920 17.820 1.00 97.94 1019 VAL A O 1
ATOM 7725 N N . ASP A 1 1020 ? 11.800 -8.531 16.162 1.00 97.00 1020 ASP A N 1
ATOM 7726 C CA . ASP A 1 1020 ? 11.692 -7.301 16.949 1.00 97.00 1020 ASP A CA 1
ATOM 7727 C C . ASP A 1 1020 ? 10.332 -6.657 16.661 1.00 97.00 1020 ASP A C 1
ATOM 7729 O O . ASP A 1 1020 ? 10.085 -6.099 15.592 1.00 97.00 1020 ASP A O 1
ATOM 7733 N N . PHE A 1 1021 ? 9.423 -6.763 17.629 1.00 96.25 1021 PHE A N 1
ATOM 7734 C CA . PHE A 1 1021 ? 8.090 -6.169 17.545 1.00 96.25 1021 PHE A CA 1
ATOM 7735 C C . PHE A 1 1021 ? 8.061 -4.665 17.865 1.00 96.25 1021 PHE A C 1
ATOM 7737 O O . PHE A 1 1021 ? 7.010 -4.046 17.737 1.00 96.25 1021 PHE A O 1
ATOM 7744 N N . THR A 1 1022 ? 9.179 -4.061 18.271 1.00 95.12 1022 THR A N 1
ATOM 7745 C CA . THR A 1 1022 ? 9.328 -2.613 18.505 1.00 95.12 1022 THR A CA 1
ATOM 7746 C C . THR A 1 1022 ? 9.946 -1.871 17.316 1.00 95.12 1022 THR A C 1
ATOM 7748 O O . THR A 1 1022 ? 9.774 -0.655 17.197 1.00 95.12 1022 THR A O 1
ATOM 7751 N N . ASP A 1 1023 ? 10.618 -2.579 16.401 1.00 91.06 1023 ASP A N 1
ATOM 7752 C CA . ASP A 1 1023 ? 11.175 -1.974 15.191 1.00 91.06 1023 ASP A CA 1
ATOM 7753 C C . ASP A 1 1023 ? 10.056 -1.543 14.219 1.00 91.06 1023 ASP A C 1
ATOM 7755 O O . ASP A 1 1023 ? 9.142 -2.297 13.872 1.00 91.06 1023 ASP A O 1
ATOM 7759 N N . LYS A 1 1024 ? 10.155 -0.290 13.768 1.00 90.94 1024 LYS A N 1
ATOM 7760 C CA . LYS A 1 1024 ? 9.248 0.374 12.822 1.00 90.94 1024 LYS A CA 1
ATOM 7761 C C . LYS A 1 1024 ? 9.952 0.973 11.600 1.00 90.94 1024 LYS A C 1
ATOM 7763 O O . LYS A 1 1024 ? 9.355 1.768 10.876 1.00 90.94 1024 LYS A O 1
ATOM 7768 N N . SER A 1 1025 ? 11.211 0.609 11.362 1.00 87.31 1025 SER A N 1
ATOM 7769 C CA . SER A 1 1025 ? 12.047 1.090 10.252 1.00 87.31 1025 SER A CA 1
ATOM 7770 C C . SER A 1 1025 ? 11.451 0.801 8.869 1.00 87.31 1025 SER A C 1
ATOM 7772 O O . SER A 1 1025 ? 11.640 1.591 7.943 1.00 87.31 1025 SER A O 1
ATOM 7774 N N . VAL A 1 1026 ? 10.683 -0.287 8.738 1.00 86.81 1026 VAL A N 1
ATOM 7775 C CA . VAL A 1 1026 ? 9.904 -0.616 7.531 1.00 86.81 1026 VAL A CA 1
ATOM 7776 C C . VAL A 1 1026 ? 8.540 0.086 7.533 1.00 86.81 1026 VAL A C 1
ATOM 7778 O O . VAL A 1 1026 ? 8.121 0.636 6.513 1.00 86.81 1026 VAL A O 1
ATOM 7781 N N . THR A 1 1027 ? 7.810 0.037 8.652 1.00 87.44 1027 THR A N 1
ATOM 7782 C CA . THR A 1 1027 ? 6.487 0.659 8.828 1.00 87.44 1027 THR A CA 1
ATOM 7783 C C . THR A 1 1027 ? 6.031 0.589 10.289 1.00 87.44 1027 THR A C 1
ATOM 7785 O O . THR A 1 1027 ? 6.374 -0.347 11.002 1.00 87.44 1027 THR A O 1
ATOM 7788 N N . GLU A 1 1028 ? 5.158 1.502 10.723 1.00 83.56 1028 GLU A N 1
ATOM 7789 C CA . GLU A 1 1028 ? 4.392 1.334 11.970 1.00 83.56 1028 GLU A CA 1
ATOM 7790 C C . GLU A 1 1028 ? 3.171 0.408 11.812 1.00 83.56 1028 GLU A C 1
ATOM 7792 O O . GLU A 1 1028 ? 2.485 0.130 12.794 1.00 83.56 1028 GLU A O 1
ATOM 7797 N N . ASN A 1 1029 ? 2.858 -0.065 10.599 1.00 86.00 1029 ASN A N 1
ATOM 7798 C CA . ASN A 1 1029 ? 1.775 -1.012 10.300 1.00 86.00 1029 ASN A CA 1
ATOM 7799 C C . ASN A 1 1029 ? 2.315 -2.442 10.081 1.00 86.00 1029 ASN A C 1
ATOM 7801 O O . ASN A 1 1029 ? 1.970 -3.099 9.100 1.00 86.00 1029 ASN A O 1
ATOM 7805 N N . THR A 1 1030 ? 3.171 -2.922 10.986 1.00 93.88 1030 THR A N 1
ATOM 7806 C CA . THR A 1 1030 ? 3.582 -4.335 11.033 1.00 93.88 1030 THR A CA 1
ATOM 7807 C C . THR A 1 1030 ? 2.390 -5.224 11.406 1.00 93.88 1030 THR A C 1
ATOM 7809 O O . THR A 1 1030 ? 1.507 -4.807 12.172 1.00 93.88 1030 THR A O 1
ATOM 7812 N N . ARG A 1 1031 ? 2.313 -6.434 10.837 1.00 95.44 1031 ARG A N 1
ATOM 7813 C CA . ARG A 1 1031 ? 1.113 -7.290 10.912 1.00 95.44 1031 ARG A CA 1
ATOM 7814 C C . ARG A 1 1031 ? 1.419 -8.775 11.081 1.00 95.44 1031 ARG A C 1
ATOM 7816 O O . ARG A 1 1031 ? 2.407 -9.264 10.540 1.00 95.44 1031 ARG A O 1
ATOM 7823 N N . ALA A 1 1032 ? 0.483 -9.490 11.704 1.00 97.44 1032 ALA A N 1
ATOM 7824 C CA . ALA A 1 1032 ? 0.380 -10.946 11.682 1.00 97.44 1032 ALA A CA 1
ATOM 7825 C C . ALA A 1 1032 ? -0.974 -11.363 11.097 1.00 97.44 1032 ALA A C 1
ATOM 7827 O O . ALA A 1 1032 ? -2.007 -10.846 11.513 1.00 97.44 1032 ALA A O 1
ATOM 7828 N N . SER A 1 1033 ? -0.976 -12.309 10.159 1.00 98.31 1033 SER A N 1
ATOM 7829 C CA . SER A 1 1033 ? -2.174 -13.002 9.672 1.00 98.31 1033 SER A CA 1
ATOM 7830 C C . SER A 1 1033 ? -2.089 -14.477 10.039 1.00 98.31 1033 SER A C 1
ATOM 7832 O O . SER A 1 1033 ? -1.171 -15.176 9.604 1.00 98.31 1033 SER A O 1
ATOM 7834 N N . TYR A 1 1034 ? -3.043 -14.950 10.834 1.00 98.12 1034 TYR A N 1
ATOM 7835 C CA . TYR A 1 1034 ? -3.124 -16.331 11.310 1.00 98.12 1034 TYR A CA 1
ATOM 7836 C C . TYR A 1 1034 ? -4.572 -16.840 11.254 1.00 98.12 1034 TYR A C 1
ATOM 7838 O O . TYR A 1 1034 ? -5.502 -16.041 11.401 1.00 98.12 1034 TYR A O 1
ATOM 7846 N N . PRO A 1 1035 ? -4.787 -18.149 11.024 1.00 97.88 1035 PRO A N 1
ATOM 7847 C CA . PRO A 1 1035 ? -6.124 -18.736 11.017 1.00 97.88 1035 PRO A CA 1
ATOM 7848 C C . PRO A 1 1035 ? -6.716 -18.717 12.437 1.00 97.88 1035 PRO A C 1
ATOM 7850 O O . PRO A 1 1035 ? -5.980 -18.672 13.425 1.00 97.88 1035 PRO A O 1
ATOM 7853 N N . ILE A 1 1036 ? -8.045 -18.715 12.562 1.00 96.19 1036 ILE A N 1
ATOM 7854 C CA . ILE A 1 1036 ? -8.733 -18.459 13.842 1.00 96.19 1036 ILE A CA 1
ATOM 7855 C C . ILE A 1 1036 ? -8.425 -19.531 14.908 1.00 96.19 1036 ILE A C 1
ATOM 7857 O O . ILE A 1 1036 ? -8.372 -19.234 16.098 1.00 96.19 1036 ILE A O 1
ATOM 7861 N N . GLU A 1 1037 ? -8.089 -20.746 14.471 1.00 96.25 1037 GLU A N 1
ATOM 7862 C CA . GLU A 1 1037 ? -7.603 -21.895 15.247 1.00 96.25 1037 GLU A CA 1
ATOM 7863 C C . GLU A 1 1037 ? -6.232 -21.662 15.924 1.00 96.25 1037 GLU A C 1
ATOM 7865 O O . GLU A 1 1037 ? -5.723 -22.539 16.624 1.00 96.25 1037 GLU A O 1
ATOM 7870 N N . HIS A 1 1038 ? -5.592 -20.508 15.709 1.00 96.38 1038 HIS A N 1
ATOM 7871 C CA . HIS A 1 1038 ? -4.410 -20.082 16.466 1.00 96.38 1038 HIS A CA 1
ATOM 7872 C C . HIS A 1 1038 ? -4.741 -19.357 17.778 1.00 96.38 1038 HIS A C 1
ATOM 7874 O O . HIS A 1 1038 ? -3.841 -19.156 18.590 1.00 96.38 1038 HIS A O 1
ATOM 7880 N N . ILE A 1 1039 ? -6.008 -18.996 17.995 1.00 93.75 1039 ILE A N 1
ATOM 7881 C CA . ILE A 1 1039 ? -6.511 -18.412 19.239 1.00 93.75 1039 ILE A CA 1
ATOM 7882 C C . ILE A 1 1039 ? -7.235 -19.515 20.020 1.00 93.75 1039 ILE A C 1
ATOM 7884 O O . ILE A 1 1039 ? -8.320 -19.948 19.636 1.00 93.75 1039 ILE A O 1
ATOM 7888 N N . ASP A 1 1040 ? -6.640 -19.982 21.120 1.00 90.75 1040 ASP A N 1
ATOM 7889 C CA . ASP A 1 1040 ? -7.117 -21.172 21.847 1.00 90.75 1040 ASP A CA 1
ATOM 7890 C C . ASP A 1 1040 ? -8.529 -20.993 22.461 1.00 90.75 1040 ASP A C 1
ATOM 7892 O O . ASP A 1 1040 ? -9.240 -21.973 22.684 1.00 90.75 1040 ASP A O 1
ATOM 7896 N N . ASN A 1 1041 ? -8.975 -19.749 22.693 1.00 91.00 1041 ASN A N 1
ATOM 7897 C CA . ASN A 1 1041 ? -10.343 -19.398 23.103 1.00 91.00 1041 ASN A CA 1
ATOM 7898 C C . ASN A 1 1041 ? -11.254 -18.956 21.934 1.00 91.00 1041 ASN A C 1
ATOM 7900 O O . ASN A 1 1041 ? -12.272 -18.300 22.162 1.00 91.00 1041 ASN A O 1
ATOM 7904 N N . ALA A 1 1042 ? -10.945 -19.296 20.681 1.00 94.94 1042 ALA A N 1
ATOM 7905 C CA . ALA A 1 1042 ? -11.845 -19.036 19.558 1.00 94.94 1042 ALA A CA 1
ATOM 7906 C C . ALA A 1 1042 ? -13.152 -19.849 19.649 1.00 94.94 1042 ALA A C 1
ATOM 7908 O O . ALA A 1 1042 ? -13.161 -21.049 19.931 1.00 94.94 1042 ALA A O 1
ATOM 7909 N N . LYS A 1 1043 ? -14.284 -19.212 19.333 1.00 95.94 1043 LYS A N 1
ATOM 7910 C CA . LYS A 1 1043 ? -15.562 -19.895 19.122 1.00 95.94 1043 LYS A CA 1
ATOM 7911 C C . LYS A 1 1043 ? -15.566 -20.509 17.726 1.00 95.94 1043 LYS A C 1
ATOM 7913 O O . LYS A 1 1043 ? -15.679 -19.786 16.746 1.00 95.94 1043 LYS A O 1
ATOM 7918 N N . ILE A 1 1044 ? -15.535 -21.836 17.631 1.00 95.25 1044 ILE A N 1
ATOM 7919 C CA . ILE A 1 1044 ? -15.678 -22.571 16.362 1.00 95.25 1044 ILE A CA 1
ATOM 7920 C C . ILE A 1 1044 ? -17.018 -23.342 16.363 1.00 95.25 1044 ILE A C 1
ATOM 7922 O O . ILE A 1 1044 ? -17.439 -23.824 17.421 1.00 95.25 1044 ILE A O 1
ATOM 7926 N N . PRO A 1 1045 ? -17.766 -23.406 15.241 1.00 95.19 1045 PRO A N 1
ATOM 7927 C CA . PRO A 1 1045 ? -17.736 -22.430 14.142 1.00 95.19 1045 PRO A CA 1
ATOM 7928 C C . PRO A 1 1045 ? -17.993 -21.005 14.663 1.00 95.19 1045 PRO A C 1
ATOM 7930 O O . PRO A 1 1045 ? -18.649 -20.851 15.701 1.00 95.19 1045 PRO A O 1
ATOM 7933 N N . CYS A 1 1046 ? -17.495 -19.981 13.965 1.00 97.19 1046 CYS A N 1
ATOM 7934 C CA . CYS A 1 1046 ? -17.496 -18.581 14.420 1.00 97.19 1046 CYS A CA 1
ATOM 7935 C C . CYS A 1 1046 ? -18.857 -17.884 14.240 1.00 97.19 1046 CYS A C 1
ATOM 7937 O O . CYS A 1 1046 ? -19.006 -16.892 13.527 1.00 97.19 1046 CYS A O 1
ATOM 7939 N N . VAL A 1 1047 ? -19.856 -18.443 14.918 1.00 97.38 1047 VAL A N 1
ATOM 7940 C CA . VAL A 1 1047 ? -21.236 -17.970 15.040 1.00 97.38 1047 VAL A CA 1
ATOM 7941 C C . VAL A 1 1047 ? -21.660 -17.974 16.508 1.00 97.38 1047 VAL A C 1
ATOM 7943 O O . VAL A 1 1047 ? -21.299 -18.879 17.272 1.00 97.38 1047 VAL A O 1
ATOM 7946 N N . GLY A 1 1048 ? -22.453 -16.971 16.877 1.00 96.56 1048 GLY A N 1
ATOM 7947 C CA . GLY A 1 1048 ? -23.110 -16.819 18.172 1.00 96.56 1048 GLY A CA 1
ATOM 7948 C C . GLY A 1 1048 ? -24.523 -16.234 18.019 1.00 96.56 1048 GLY A C 1
ATOM 7949 O O . GLY A 1 1048 ? -24.932 -15.895 16.906 1.00 96.56 1048 GLY A O 1
ATOM 7950 N N . PRO A 1 1049 ? -25.291 -16.117 19.115 1.00 97.50 1049 PRO A N 1
ATOM 7951 C CA . PRO A 1 1049 ? -26.614 -15.494 19.100 1.00 97.50 1049 PRO A CA 1
ATOM 7952 C C . PRO A 1 1049 ? -26.530 -13.976 18.845 1.00 97.50 1049 PRO A C 1
ATOM 7954 O O . PRO A 1 1049 ? -25.459 -13.413 18.620 1.00 97.50 1049 PRO A O 1
ATOM 7957 N N . HIS A 1 1050 ? -27.677 -13.295 18.865 1.00 98.31 1050 HIS A N 1
ATOM 7958 C CA . HIS A 1 1050 ? -27.745 -11.837 18.734 1.00 98.31 1050 HIS A CA 1
ATOM 7959 C C . HIS A 1 1050 ? -26.919 -11.116 19.813 1.00 98.31 1050 HIS A C 1
ATOM 7961 O O . HIS A 1 1050 ? -26.849 -11.565 20.959 1.00 98.31 1050 HIS A O 1
ATOM 7967 N N . ALA A 1 1051 ? -26.329 -9.970 19.462 1.00 97.88 1051 ALA A N 1
ATOM 7968 C CA . ALA A 1 1051 ? -25.555 -9.176 20.409 1.00 97.88 1051 ALA A CA 1
ATOM 7969 C C . ALA A 1 1051 ? -26.436 -8.596 21.524 1.00 97.88 1051 ALA A C 1
ATOM 7971 O O . ALA A 1 1051 ? -27.516 -8.072 21.267 1.00 97.88 1051 ALA A O 1
ATOM 7972 N N . ASN A 1 1052 ? -25.942 -8.643 22.761 1.00 98.00 1052 ASN A N 1
ATOM 7973 C CA . ASN A 1 1052 ? -26.538 -7.967 23.914 1.00 98.00 1052 ASN A CA 1
ATOM 7974 C C . ASN A 1 1052 ? -25.941 -6.567 24.115 1.00 98.00 1052 ASN A C 1
ATOM 7976 O O . ASN A 1 1052 ? -26.623 -5.678 24.622 1.00 98.00 1052 ASN A O 1
ATOM 7980 N N . ASN A 1 1053 ? -24.679 -6.377 23.713 1.00 98.25 1053 ASN A N 1
ATOM 7981 C CA . ASN A 1 1053 ? -23.931 -5.134 23.884 1.00 98.25 1053 ASN A CA 1
ATOM 7982 C C . ASN A 1 1053 ? -23.322 -4.648 22.560 1.00 98.25 1053 ASN A C 1
ATOM 7984 O O . ASN A 1 1053 ? -22.678 -5.416 21.842 1.00 98.25 1053 ASN A O 1
ATOM 7988 N N . VAL A 1 1054 ? -23.474 -3.352 22.283 1.00 98.38 1054 VAL A N 1
ATOM 7989 C CA . VAL A 1 1054 ? -22.865 -2.624 21.157 1.00 98.38 1054 VAL A CA 1
ATOM 7990 C C . VAL A 1 1054 ? -21.937 -1.553 21.730 1.00 98.38 1054 VAL A C 1
ATOM 7992 O O . VAL A 1 1054 ? -22.389 -0.559 22.286 1.00 98.38 1054 VAL A O 1
ATOM 7995 N N . ILE A 1 1055 ? -20.628 -1.765 21.648 1.00 98.44 1055 ILE A N 1
ATOM 7996 C CA . ILE A 1 1055 ? -19.618 -0.950 22.332 1.00 98.44 1055 ILE A CA 1
ATOM 7997 C C . ILE A 1 1055 ? -18.872 -0.120 21.286 1.00 98.44 1055 ILE A C 1
ATOM 7999 O O . ILE A 1 1055 ? -18.151 -0.662 20.451 1.00 98.44 1055 ILE A O 1
ATOM 8003 N N . LEU A 1 1056 ? -19.058 1.197 21.321 1.00 98.00 1056 LEU A N 1
ATOM 8004 C CA . LEU A 1 1056 ? -18.416 2.171 20.442 1.00 98.00 1056 LEU A CA 1
ATOM 8005 C C . LEU A 1 1056 ? -17.152 2.710 21.130 1.00 98.00 1056 LEU A C 1
ATOM 8007 O O . LEU A 1 1056 ? -17.234 3.488 22.082 1.00 98.00 1056 LEU A O 1
ATOM 8011 N N . LEU A 1 1057 ? -15.979 2.288 20.662 1.00 95.75 1057 LEU A N 1
ATOM 8012 C CA . LEU A 1 1057 ? -14.679 2.698 21.192 1.00 95.75 1057 LEU A CA 1
ATOM 8013 C C . LEU A 1 1057 ? -14.206 3.979 20.496 1.00 95.75 1057 LEU A C 1
ATOM 8015 O O . LEU A 1 1057 ? -13.943 3.991 19.291 1.00 95.75 1057 LEU A O 1
ATOM 8019 N N . THR A 1 1058 ? -14.029 5.044 21.274 1.00 94.88 1058 THR A N 1
ATOM 8020 C CA . THR A 1 1058 ? -13.357 6.278 20.840 1.00 94.88 1058 THR A CA 1
ATOM 8021 C C . THR A 1 1058 ? -12.006 6.417 21.535 1.00 94.88 1058 THR A C 1
ATOM 8023 O O . THR A 1 1058 ? -11.809 5.913 22.642 1.00 94.88 1058 THR A O 1
ATOM 8026 N N . CYS A 1 1059 ? -11.053 7.094 20.898 1.00 92.19 1059 CYS A N 1
ATOM 8027 C CA . CYS A 1 1059 ? -9.834 7.570 21.540 1.00 92.19 1059 CYS A CA 1
ATOM 8028 C C . CYS A 1 1059 ? -9.862 9.105 21.538 1.00 92.19 1059 CYS A C 1
ATOM 8030 O O . CYS A 1 1059 ? -9.332 9.740 20.628 1.00 92.19 1059 CYS A O 1
ATOM 8032 N N . ASP A 1 1060 ? -10.541 9.712 22.516 1.00 94.69 1060 ASP A N 1
ATOM 8033 C CA . ASP A 1 1060 ? -10.676 11.168 22.583 1.00 94.69 1060 ASP A CA 1
ATOM 8034 C C . ASP A 1 1060 ? -9.417 11.821 23.170 1.00 94.69 1060 ASP A C 1
ATOM 8036 O O . ASP A 1 1060 ? -9.201 11.798 24.377 1.00 94.69 1060 ASP A O 1
ATOM 8040 N N . ALA A 1 1061 ? -8.577 12.422 22.327 1.00 91.56 1061 ALA A N 1
ATOM 8041 C CA . ALA A 1 1061 ? -7.384 13.159 22.760 1.00 91.56 1061 ALA A CA 1
ATOM 8042 C C . ALA A 1 1061 ? -7.673 14.617 23.173 1.00 91.56 1061 ALA A C 1
ATOM 8044 O O . ALA A 1 1061 ? -6.753 15.325 23.591 1.00 91.56 1061 ALA A O 1
ATOM 8045 N N . PHE A 1 1062 ? -8.931 15.069 23.083 1.00 94.06 1062 PHE A N 1
ATOM 8046 C CA . PHE A 1 1062 ? -9.361 16.345 23.661 1.00 94.06 1062 PHE A CA 1
ATOM 8047 C C . PHE A 1 1062 ? -9.709 16.214 25.146 1.00 94.06 1062 PHE A C 1
ATOM 8049 O O . PHE A 1 1062 ? -9.647 17.218 25.842 1.00 94.06 1062 PHE A O 1
ATOM 8056 N N . GLY A 1 1063 ? -9.991 15.002 25.639 1.00 94.12 1063 GLY A N 1
ATOM 8057 C CA . GLY A 1 1063 ? -10.175 14.711 27.063 1.00 94.12 1063 GLY A CA 1
ATOM 8058 C C . GLY A 1 1063 ? -11.529 15.131 27.636 1.00 94.12 1063 GLY A C 1
ATOM 8059 O O . GLY A 1 1063 ? -11.628 15.368 28.842 1.00 94.12 1063 GLY A O 1
ATOM 8060 N N . VAL A 1 1064 ? -12.548 15.263 26.781 1.00 95.69 1064 VAL A N 1
ATOM 8061 C CA . VAL A 1 1064 ? -13.883 15.768 27.142 1.00 95.69 1064 VAL A CA 1
ATOM 8062 C C . VAL A 1 1064 ? -14.957 14.684 27.178 1.00 95.69 1064 VAL A C 1
ATOM 8064 O O . VAL A 1 1064 ? -15.955 14.857 27.874 1.00 95.69 1064 VAL A O 1
ATOM 8067 N N . LEU A 1 1065 ? -14.768 13.562 26.472 1.00 96.38 1065 LEU A N 1
ATOM 8068 C CA . LEU A 1 1065 ? -15.724 12.452 26.502 1.00 96.38 1065 LEU A CA 1
ATOM 8069 C C . LEU A 1 1065 ? -15.537 11.554 27.746 1.00 96.38 1065 LEU A C 1
ATOM 8071 O O . LEU A 1 1065 ? -14.402 11.209 28.091 1.00 96.38 1065 LEU A O 1
ATOM 8075 N N . PRO A 1 1066 ? -16.632 11.128 28.405 1.00 96.62 1066 PRO A N 1
ATOM 8076 C CA . PRO A 1 1066 ? -16.584 10.270 29.592 1.00 96.62 1066 PRO A CA 1
ATOM 8077 C C . PRO A 1 1066 ? -15.994 8.878 29.302 1.00 96.62 1066 PRO A C 1
ATOM 8079 O O . PRO A 1 1066 ? -16.133 8.378 28.183 1.00 96.62 1066 PRO A O 1
ATOM 8082 N N . PRO A 1 1067 ? -15.375 8.206 30.298 1.00 96.44 1067 PRO A N 1
ATOM 8083 C CA . PRO A 1 1067 ? -14.837 6.852 30.141 1.00 96.44 1067 PRO A CA 1
ATOM 8084 C C . PRO A 1 1067 ? -15.866 5.833 29.657 1.00 96.44 1067 PRO A C 1
ATOM 8086 O O . PRO A 1 1067 ? -15.519 4.935 28.892 1.00 96.44 1067 PRO A O 1
ATOM 8089 N N . VAL A 1 1068 ? -17.122 5.981 30.085 1.00 98.06 1068 VAL A N 1
ATOM 8090 C CA . VAL A 1 1068 ? -18.259 5.182 29.629 1.00 98.06 1068 VAL A CA 1
ATOM 8091 C C . VAL A 1 1068 ? -19.540 6.012 29.635 1.00 98.06 1068 VAL A C 1
ATOM 8093 O O . VAL A 1 1068 ? -19.753 6.861 30.501 1.00 98.06 1068 VAL A O 1
ATOM 8096 N N . SER A 1 1069 ? -20.426 5.759 28.678 1.00 98.19 1069 SER A N 1
ATOM 8097 C CA . SER A 1 1069 ? -21.806 6.241 28.701 1.00 98.19 1069 SER A CA 1
ATOM 8098 C C . SER A 1 1069 ? -22.763 5.247 28.067 1.00 98.19 1069 SER A C 1
ATOM 8100 O O . SER A 1 1069 ? -22.421 4.588 27.086 1.00 98.19 1069 SER A O 1
ATOM 8102 N N . LYS A 1 1070 ? -23.976 5.172 28.612 1.00 98.31 1070 LYS A N 1
ATOM 8103 C CA . LYS A 1 1070 ? -25.097 4.420 28.039 1.00 98.31 1070 LYS A CA 1
ATOM 8104 C C . LYS A 1 1070 ? -25.763 5.279 26.963 1.00 98.31 1070 LYS A C 1
ATOM 8106 O O . LYS A 1 1070 ? -26.039 6.452 27.209 1.00 98.31 1070 LYS A O 1
ATOM 8111 N N . LEU A 1 1071 ? -26.004 4.719 25.780 1.00 98.12 1071 LEU A N 1
ATOM 8112 C CA . LEU A 1 1071 ? -26.577 5.453 24.647 1.00 98.12 1071 LEU A CA 1
ATOM 8113 C C . LEU A 1 1071 ? -28.057 5.120 24.438 1.00 98.12 1071 LEU A C 1
ATOM 8115 O O . LEU A 1 1071 ? -28.477 3.967 24.548 1.00 98.12 1071 LEU A O 1
ATOM 8119 N N . THR A 1 1072 ? -28.840 6.129 24.054 1.00 96.75 1072 THR A N 1
ATOM 8120 C CA . THR A 1 1072 ? -30.147 5.927 23.403 1.00 96.75 1072 THR A CA 1
ATOM 8121 C C . THR A 1 1072 ? -29.969 5.403 21.970 1.00 96.75 1072 THR A C 1
ATOM 8123 O O . THR A 1 1072 ? -28.880 5.499 21.401 1.00 96.75 1072 THR A O 1
ATOM 8126 N N . LEU A 1 1073 ? -31.027 4.872 21.339 1.00 95.56 1073 LEU A N 1
ATOM 8127 C CA . LEU A 1 1073 ? -30.962 4.411 19.940 1.00 95.56 1073 LEU A CA 1
ATOM 8128 C C . LEU A 1 1073 ? -30.544 5.542 18.982 1.00 95.56 1073 LEU A C 1
ATOM 8130 O O . LEU A 1 1073 ? -29.638 5.353 18.171 1.00 95.56 1073 LEU A O 1
ATOM 8134 N N . ALA A 1 1074 ? -31.119 6.738 19.135 1.00 94.88 1074 ALA A N 1
ATOM 8135 C CA . ALA A 1 1074 ? -30.773 7.903 18.323 1.00 94.88 1074 ALA A CA 1
ATOM 8136 C C . ALA A 1 1074 ? -29.318 8.370 18.542 1.00 94.88 1074 ALA A C 1
ATOM 8138 O O . ALA A 1 1074 ? -28.593 8.573 17.568 1.00 94.88 1074 ALA A O 1
ATOM 8139 N N . GLN A 1 1075 ? -28.831 8.428 19.793 1.00 97.06 1075 GLN A N 1
ATOM 8140 C CA . GLN A 1 1075 ? -27.409 8.704 20.071 1.00 97.06 1075 GLN A CA 1
ATOM 8141 C C . GLN A 1 1075 ? -26.494 7.609 19.507 1.00 97.06 1075 GLN A C 1
ATOM 8143 O O . GLN A 1 1075 ? -25.403 7.908 19.027 1.00 97.06 1075 GLN A O 1
ATOM 8148 N N . THR A 1 1076 ? -26.928 6.345 19.521 1.00 97.56 1076 THR A N 1
ATOM 8149 C CA . THR A 1 1076 ? -26.164 5.234 18.934 1.00 97.56 1076 THR A CA 1
ATOM 8150 C C . THR A 1 1076 ? -25.995 5.434 17.436 1.00 97.56 1076 THR A C 1
ATOM 8152 O O . THR A 1 1076 ? -24.870 5.372 16.946 1.00 97.56 1076 THR A O 1
ATOM 8155 N N . MET A 1 1077 ? -27.075 5.755 16.717 1.00 96.25 1077 MET A N 1
ATOM 8156 C CA . MET A 1 1077 ? -27.015 6.092 15.293 1.00 96.25 1077 MET A CA 1
ATOM 8157 C C . MET A 1 1077 ? -26.125 7.318 15.038 1.00 96.25 1077 MET A C 1
ATOM 8159 O O . MET A 1 1077 ? -25.253 7.256 14.172 1.00 96.25 1077 MET A O 1
ATOM 8163 N N . TYR A 1 1078 ? -26.259 8.386 15.834 1.00 96.12 1078 TYR A N 1
ATOM 8164 C CA . TYR A 1 1078 ? -25.452 9.604 15.699 1.00 96.12 1078 TYR A CA 1
ATOM 8165 C C . TYR A 1 1078 ? -23.948 9.341 15.892 1.00 96.12 1078 TYR A C 1
ATOM 8167 O O . TYR A 1 1078 ? -23.127 9.711 15.045 1.00 96.12 1078 TYR A O 1
ATOM 8175 N N . HIS A 1 1079 ? -23.565 8.658 16.975 1.00 96.94 1079 HIS A N 1
ATOM 8176 C CA . HIS A 1 1079 ? -22.164 8.336 17.264 1.00 96.94 1079 HIS A CA 1
ATOM 8177 C C . HIS A 1 1079 ? -21.594 7.269 16.316 1.00 96.94 1079 HIS A C 1
ATOM 8179 O O . HIS A 1 1079 ? -20.415 7.349 15.970 1.00 96.94 1079 HIS A O 1
ATOM 8185 N N . PHE A 1 1080 ? -22.408 6.325 15.832 1.00 96.38 1080 PHE A N 1
ATOM 8186 C CA . PHE A 1 1080 ? -22.005 5.338 14.827 1.00 96.38 1080 PHE A CA 1
ATOM 8187 C C . PHE A 1 1080 ? -21.781 5.972 13.446 1.00 96.38 1080 PHE A C 1
ATOM 8189 O O . PHE A 1 1080 ? -20.742 5.734 12.832 1.00 96.38 1080 PHE A O 1
ATOM 8196 N N . MET A 1 1081 ? -22.685 6.840 12.977 1.00 94.38 1081 MET A N 1
ATOM 8197 C CA . MET A 1 1081 ? -22.504 7.608 11.733 1.00 94.38 1081 MET A CA 1
ATOM 8198 C C . MET A 1 1081 ? -21.361 8.626 11.830 1.00 94.38 1081 MET A C 1
ATOM 8200 O O . MET A 1 1081 ? -20.688 8.881 10.835 1.00 94.38 1081 MET A O 1
ATOM 8204 N N . SER A 1 1082 ? -21.094 9.171 13.019 1.00 94.69 1082 SER A N 1
ATOM 8205 C CA . SER A 1 1082 ? -19.932 10.037 13.249 1.00 94.69 1082 SER A CA 1
ATOM 8206 C C . SER A 1 1082 ? -18.614 9.252 13.245 1.00 94.69 1082 SER A C 1
ATOM 8208 O O . SER A 1 1082 ? -17.637 9.695 12.644 1.00 94.69 1082 SER A O 1
ATOM 8210 N N . GLY A 1 1083 ? -18.567 8.094 13.916 1.00 94.19 1083 GLY A N 1
ATOM 8211 C CA . GLY A 1 1083 ? -17.376 7.243 14.008 1.00 94.19 1083 GLY A CA 1
ATOM 8212 C C . GLY A 1 1083 ? -16.138 7.991 14.509 1.00 94.19 1083 GLY A C 1
ATOM 8213 O O . GLY A 1 1083 ? -15.090 7.971 13.862 1.00 94.19 1083 GLY A O 1
ATOM 8214 N N . TYR A 1 1084 ? -16.304 8.740 15.601 1.00 94.94 1084 TYR A N 1
ATOM 8215 C CA . TYR A 1 1084 ? -15.317 9.691 16.116 1.00 94.94 1084 TYR A CA 1
ATOM 8216 C C . TYR A 1 1084 ? -14.128 9.019 16.818 1.00 94.94 1084 TYR A C 1
ATOM 8218 O O . TYR A 1 1084 ? -14.293 8.111 17.632 1.00 94.94 1084 TYR A O 1
ATOM 8226 N N . THR A 1 1085 ? -12.937 9.554 16.560 1.00 88.94 1085 THR A N 1
ATOM 8227 C CA . THR A 1 1085 ? -11.717 9.403 17.363 1.00 88.94 1085 THR A CA 1
ATOM 8228 C C . THR A 1 1085 ? -10.879 10.681 17.241 1.00 88.94 1085 THR A C 1
ATOM 8230 O O . THR A 1 1085 ? -11.134 11.515 16.371 1.00 88.94 1085 THR A O 1
ATOM 8233 N N . ALA A 1 1086 ? -9.819 10.829 18.028 1.00 81.81 1086 ALA A N 1
ATOM 8234 C CA . ALA A 1 1086 ? -8.752 11.779 17.727 1.00 81.81 1086 ALA A CA 1
ATOM 8235 C C . ALA A 1 1086 ? -7.482 11.068 17.233 1.00 81.81 1086 ALA A C 1
ATOM 8237 O O . ALA A 1 1086 ? -7.179 9.945 17.641 1.00 81.81 1086 ALA A O 1
ATOM 8238 N N . LEU A 1 1087 ? -6.733 11.756 16.373 1.00 73.06 1087 LEU A N 1
ATOM 8239 C CA . LEU A 1 1087 ? -5.313 11.514 16.131 1.00 73.06 1087 LEU A CA 1
ATOM 8240 C C . LEU A 1 1087 ? -4.493 12.316 17.146 1.00 73.06 1087 LEU A C 1
ATOM 8242 O O . LEU A 1 1087 ? -4.884 13.420 17.544 1.00 73.06 1087 LEU A O 1
ATOM 8246 N N . VAL A 1 1088 ? -3.359 11.754 17.554 1.00 62.66 1088 VAL A N 1
ATOM 8247 C CA . VAL A 1 1088 ? -2.527 12.257 18.651 1.00 62.66 1088 VAL A CA 1
ATOM 8248 C C . VAL A 1 1088 ? -1.273 12.924 18.078 1.00 62.66 1088 VAL A C 1
ATOM 8250 O O . VAL A 1 1088 ? -0.787 12.548 17.010 1.00 62.66 1088 VAL A O 1
ATOM 8253 N N . ALA A 1 1089 ? -0.736 13.934 18.765 1.00 42.06 1089 ALA A N 1
ATOM 8254 C CA . ALA A 1 1089 ? 0.488 14.580 18.306 1.00 42.06 1089 ALA A CA 1
ATOM 8255 C C . ALA A 1 1089 ? 1.654 13.578 18.267 1.00 42.06 1089 ALA A C 1
ATOM 8257 O O . ALA A 1 1089 ? 1.874 12.830 19.219 1.00 42.06 1089 ALA A O 1
ATOM 8258 N N . GLY A 1 1090 ? 2.390 13.557 17.156 1.00 36.75 1090 GLY A N 1
ATOM 8259 C CA . GLY A 1 1090 ? 3.492 12.620 16.928 1.00 36.75 1090 GLY A CA 1
ATOM 8260 C C . GLY A 1 1090 ? 3.102 11.213 16.445 1.00 36.75 1090 GLY A C 1
ATOM 8261 O O . GLY A 1 1090 ? 4.010 10.468 16.092 1.00 36.75 1090 GLY A O 1
ATOM 8262 N N . THR A 1 1091 ? 1.812 10.843 16.361 1.00 40.69 1091 THR A N 1
ATOM 8263 C CA . THR A 1 1091 ? 1.399 9.544 15.769 1.00 40.69 1091 THR A CA 1
ATOM 8264 C C . THR A 1 1091 ? 1.173 9.599 14.256 1.00 40.69 1091 THR A C 1
ATOM 8266 O O . THR A 1 1091 ? 0.982 8.565 13.630 1.00 40.69 1091 THR A O 1
ATOM 8269 N N . GLU A 1 1092 ? 1.182 10.790 13.653 1.00 44.44 1092 GLU A N 1
ATOM 8270 C CA . GLU A 1 1092 ? 1.202 10.986 12.199 1.00 44.44 1092 GLU A CA 1
ATOM 8271 C C . GLU A 1 1092 ? 2.106 12.173 11.831 1.00 44.44 1092 GLU A C 1
ATOM 8273 O O . GLU A 1 1092 ? 2.221 13.154 12.575 1.00 44.44 1092 GLU A O 1
ATOM 8278 N N . VAL A 1 1093 ? 2.740 12.105 10.655 1.00 34.56 1093 VAL A N 1
ATOM 8279 C CA . VAL A 1 1093 ? 3.667 13.139 10.170 1.00 34.56 1093 VAL A CA 1
ATOM 8280 C C . VAL A 1 1093 ? 2.937 14.475 9.997 1.00 34.56 1093 VAL A C 1
ATOM 8282 O O . VAL A 1 1093 ? 2.034 14.610 9.176 1.00 34.56 1093 VAL A O 1
ATOM 8285 N N . GLY A 1 1094 ? 3.360 15.482 10.767 1.00 45.12 1094 GLY A N 1
ATOM 8286 C CA . GLY A 1 1094 ? 2.797 16.836 10.747 1.00 45.12 1094 GLY A CA 1
ATOM 8287 C C . GLY A 1 1094 ? 1.729 17.119 11.811 1.00 45.12 1094 GLY A C 1
ATOM 8288 O O . GLY A 1 1094 ? 1.373 18.283 11.997 1.00 45.12 1094 GLY A O 1
ATOM 8289 N N . VAL A 1 1095 ? 1.253 16.115 12.556 1.00 47.62 1095 VAL A N 1
ATOM 8290 C CA . VAL A 1 1095 ? 0.286 16.322 13.650 1.00 47.62 1095 VAL A CA 1
ATOM 8291 C C . VAL A 1 1095 ? 1.025 16.775 14.915 1.00 47.62 1095 VAL A C 1
ATOM 8293 O O . VAL A 1 1095 ? 1.700 15.982 15.571 1.00 47.62 1095 VAL A O 1
ATOM 8296 N N . LYS A 1 1096 ? 0.911 18.071 15.243 1.00 59.03 1096 LYS A N 1
ATOM 8297 C CA . LYS A 1 1096 ? 1.501 18.701 16.446 1.00 59.03 1096 LYS A CA 1
ATOM 8298 C C . LYS A 1 1096 ? 0.522 18.882 17.612 1.00 59.03 1096 LYS A C 1
ATOM 8300 O O . LYS A 1 1096 ? 0.960 19.035 18.744 1.00 59.03 1096 LYS A O 1
ATOM 8305 N N . GLU A 1 1097 ? -0.778 18.842 17.338 1.00 71.12 1097 GLU A N 1
ATOM 8306 C CA . GLU A 1 1097 ? -1.875 18.994 18.302 1.00 71.12 1097 GLU A CA 1
ATOM 8307 C C . GLU A 1 1097 ? -2.954 17.929 18.027 1.00 71.12 1097 GLU A C 1
ATOM 8309 O O . GLU A 1 1097 ? -3.026 17.437 16.895 1.00 71.12 1097 GLU A O 1
ATOM 8314 N N . PRO A 1 1098 ? -3.810 17.576 19.007 1.00 76.88 1098 PRO A N 1
ATOM 8315 C CA . PRO A 1 1098 ? -4.945 16.676 18.806 1.00 76.88 1098 PRO A CA 1
ATOM 8316 C C . PRO A 1 1098 ? -5.825 17.055 17.617 1.00 76.88 1098 PRO A C 1
ATOM 8318 O O . PRO A 1 1098 ? -6.317 18.182 17.516 1.00 76.88 1098 PRO A O 1
ATOM 8321 N N . LYS A 1 1099 ? -6.078 16.085 16.734 1.00 85.44 1099 LYS A N 1
ATOM 8322 C CA . LYS A 1 1099 ? -6.892 16.287 15.533 1.00 85.44 1099 LYS A CA 1
ATOM 8323 C C . LYS A 1 1099 ? -8.083 15.337 15.516 1.00 85.44 1099 LYS A C 1
ATOM 8325 O O . LYS A 1 1099 ? -7.923 14.127 15.357 1.00 85.44 1099 LYS A O 1
ATOM 8330 N N . ALA A 1 1100 ? -9.285 15.898 15.635 1.00 89.00 1100 ALA A N 1
ATOM 8331 C CA . ALA A 1 1100 ? -10.532 15.156 15.484 1.00 89.00 1100 ALA A CA 1
ATOM 8332 C C . ALA A 1 1100 ? -10.586 14.450 14.118 1.00 89.00 1100 ALA A C 1
ATOM 8334 O O . ALA A 1 1100 ? -10.260 15.039 13.085 1.00 89.00 1100 ALA A O 1
ATOM 8335 N N . THR A 1 1101 ? -10.987 13.184 14.132 1.00 89.88 1101 THR A N 1
ATOM 8336 C CA . THR A 1 1101 ? -11.073 12.306 12.966 1.00 89.88 1101 THR A CA 1
ATOM 8337 C C . THR A 1 1101 ? -12.397 11.556 13.019 1.00 89.88 1101 THR A C 1
ATOM 8339 O O . THR A 1 1101 ? -12.724 10.912 14.013 1.00 89.88 1101 THR A O 1
ATOM 8342 N N . PHE A 1 1102 ? -13.162 11.643 11.938 1.00 92.38 1102 PHE A N 1
ATOM 8343 C CA . PHE A 1 1102 ? -14.481 11.035 11.817 1.00 92.38 1102 PHE A CA 1
ATOM 8344 C C . PHE A 1 1102 ? -14.441 9.992 10.701 1.00 92.38 1102 PHE A C 1
ATOM 8346 O O . PHE A 1 1102 ? -13.956 10.268 9.603 1.00 92.38 1102 PHE A O 1
ATOM 8353 N N . SER A 1 1103 ? -14.912 8.784 10.992 1.00 91.06 1103 SER A N 1
ATOM 8354 C CA . SER A 1 1103 ? -14.926 7.656 10.060 1.00 91.06 1103 SER A CA 1
ATOM 8355 C C . SER A 1 1103 ? -16.241 6.909 10.220 1.00 91.06 1103 SER A C 1
ATOM 8357 O O . SER A 1 1103 ? -16.338 5.991 11.031 1.00 91.06 1103 SER A O 1
ATOM 8359 N N . ALA A 1 1104 ? -17.255 7.326 9.462 1.00 92.06 1104 ALA A N 1
ATOM 8360 C CA . ALA A 1 1104 ? -18.605 6.775 9.498 1.00 92.06 1104 ALA A CA 1
ATOM 8361 C C . ALA A 1 1104 ? -18.656 5.240 9.618 1.00 92.06 1104 ALA A C 1
ATOM 8363 O O . ALA A 1 1104 ? -17.883 4.513 8.985 1.00 92.06 1104 ALA A O 1
ATOM 8364 N N . CYS A 1 1105 ? -19.556 4.760 10.477 1.00 94.12 1105 CYS A N 1
ATOM 8365 C CA . CYS A 1 1105 ? -19.718 3.353 10.859 1.00 94.12 1105 CYS A CA 1
ATOM 8366 C C . CYS A 1 1105 ? -18.447 2.720 11.471 1.00 94.12 1105 CYS A C 1
ATOM 8368 O O . CYS A 1 1105 ? -18.269 1.504 11.420 1.00 94.12 1105 CYS A O 1
ATOM 8370 N N . PHE A 1 1106 ? -17.533 3.546 12.003 1.00 91.12 1106 PHE A N 1
ATOM 8371 C CA . PHE A 1 1106 ? -16.158 3.189 12.401 1.00 91.12 1106 PHE A CA 1
ATOM 8372 C C . PHE A 1 1106 ? -15.351 2.483 11.290 1.00 91.12 1106 PHE A C 1
ATOM 8374 O O . PHE A 1 1106 ? -14.378 1.774 11.560 1.00 91.12 1106 PHE A O 1
ATOM 8381 N N . GLY A 1 1107 ? -15.735 2.680 10.024 1.00 87.12 1107 GLY A N 1
ATOM 8382 C CA . GLY A 1 1107 ? -15.302 1.859 8.891 1.00 87.12 1107 GLY A CA 1
ATOM 8383 C C . GLY A 1 1107 ? -15.394 2.563 7.535 1.00 87.12 1107 GLY A C 1
ATOM 8384 O O . GLY A 1 1107 ? -15.524 1.886 6.517 1.00 87.12 1107 GLY A O 1
ATOM 8385 N N . ALA A 1 1108 ? -15.306 3.900 7.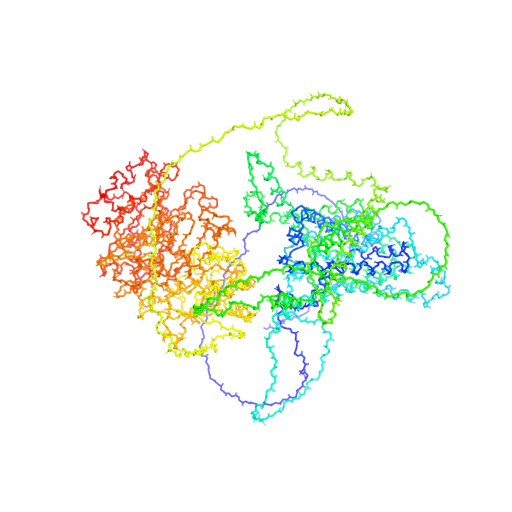500 1.00 86.50 1108 ALA A N 1
ATOM 8386 C CA . ALA A 1 1108 ? -15.638 4.722 6.331 1.00 86.50 1108 ALA A CA 1
ATOM 8387 C C . ALA A 1 1108 ? -14.930 4.337 5.027 1.00 86.50 1108 ALA A C 1
ATOM 8389 O O . ALA A 1 1108 ? -15.460 4.614 3.967 1.00 86.50 1108 ALA A O 1
ATOM 8390 N N . ALA A 1 1109 ? -13.759 3.694 5.071 1.00 85.69 1109 ALA A N 1
ATOM 8391 C CA . ALA A 1 1109 ? -13.044 3.256 3.869 1.00 85.69 1109 ALA A CA 1
ATOM 8392 C C . ALA A 1 1109 ? -13.657 2.017 3.174 1.00 85.69 1109 ALA A C 1
ATOM 8394 O O . ALA A 1 1109 ? -13.234 1.671 2.069 1.00 85.69 1109 ALA A O 1
ATOM 8395 N N . PHE A 1 1110 ? -14.601 1.328 3.824 1.00 89.31 1110 PHE A N 1
ATOM 8396 C CA . PHE A 1 1110 ? -15.095 0.003 3.423 1.00 89.31 1110 PHE A CA 1
ATOM 8397 C C . PHE A 1 1110 ? -16.609 -0.059 3.188 1.00 89.31 1110 PHE A C 1
ATOM 8399 O O . PHE A 1 1110 ? -17.090 -1.044 2.629 1.00 89.31 1110 PHE A O 1
ATOM 8406 N N . ILE A 1 1111 ? -17.353 0.958 3.626 1.00 92.44 1111 ILE A N 1
ATOM 8407 C CA . ILE A 1 1111 ? -18.801 1.049 3.426 1.00 92.44 1111 ILE A CA 1
ATOM 8408 C C . ILE A 1 1111 ? -19.148 1.329 1.960 1.00 92.44 1111 ILE A C 1
ATOM 8410 O O . ILE A 1 1111 ? -18.427 2.025 1.244 1.00 92.44 1111 ILE A O 1
ATOM 8414 N N . VAL A 1 1112 ? -20.262 0.753 1.515 1.00 94.19 1112 VAL A N 1
ATOM 8415 C CA . VAL A 1 1112 ? -20.700 0.776 0.111 1.00 94.19 1112 VAL A CA 1
ATOM 8416 C C . VAL A 1 1112 ? -22.009 1.546 -0.041 1.00 94.19 1112 VAL A C 1
ATOM 8418 O O . VAL A 1 1112 ? -22.138 2.363 -0.948 1.00 94.19 1112 VAL A O 1
ATOM 8421 N N . TRP A 1 1113 ? -22.942 1.343 0.889 1.00 94.19 1113 TRP A N 1
ATOM 8422 C CA . TRP A 1 1113 ? -24.169 2.132 1.016 1.00 94.19 1113 TRP A CA 1
ATOM 8423 C C . TRP A 1 1113 ? -23.911 3.422 1.817 1.00 94.19 1113 TRP A C 1
ATOM 8425 O O . TRP A 1 1113 ? -22.857 3.587 2.436 1.00 94.19 1113 TRP A O 1
ATOM 8435 N N . HIS A 1 1114 ? -24.888 4.330 1.862 1.00 92.69 1114 HIS A N 1
ATOM 8436 C CA . HIS A 1 1114 ? -24.808 5.526 2.707 1.00 92.69 1114 HIS A CA 1
ATOM 8437 C C . HIS A 1 1114 ? -24.812 5.148 4.210 1.00 92.69 1114 HIS A C 1
ATOM 8439 O O . HIS A 1 1114 ? -25.579 4.255 4.592 1.00 92.69 1114 HIS A O 1
ATOM 8445 N N . PRO A 1 1115 ? -24.030 5.816 5.092 1.00 92.88 1115 PRO A N 1
ATOM 8446 C CA . PRO A 1 1115 ? -23.933 5.486 6.522 1.00 92.88 1115 PRO A CA 1
ATOM 8447 C C . PRO A 1 1115 ? -25.269 5.310 7.253 1.00 92.88 1115 PRO A C 1
ATOM 8449 O O . PRO A 1 1115 ? -25.394 4.428 8.104 1.00 92.88 1115 PRO A O 1
ATOM 8452 N N . ALA A 1 1116 ? -26.284 6.101 6.886 1.00 90.81 1116 ALA A N 1
ATOM 8453 C CA . ALA A 1 1116 ? -27.614 6.034 7.489 1.00 90.81 1116 ALA A CA 1
ATOM 8454 C C . ALA A 1 1116 ? -28.286 4.652 7.345 1.00 90.81 1116 ALA A C 1
ATOM 8456 O O . ALA A 1 1116 ? -29.002 4.243 8.254 1.00 90.81 1116 ALA A O 1
ATOM 8457 N N . LYS A 1 1117 ? -28.014 3.896 6.266 1.00 92.38 1117 LYS A N 1
ATOM 8458 C CA . LYS A 1 1117 ? -28.568 2.542 6.080 1.00 92.38 1117 LYS A CA 1
ATOM 8459 C C . LYS A 1 1117 ? -27.988 1.543 7.086 1.00 92.38 1117 LYS A C 1
ATOM 8461 O O . LYS A 1 1117 ? -28.725 0.756 7.668 1.00 92.38 1117 LYS A O 1
ATOM 8466 N N . TYR A 1 1118 ? -26.677 1.588 7.331 1.00 95.25 1118 TYR A N 1
ATOM 8467 C CA . TYR A 1 1118 ? -26.056 0.745 8.360 1.00 95.25 1118 TYR A CA 1
ATOM 8468 C C . TYR A 1 1118 ? -26.526 1.150 9.766 1.00 95.25 1118 TYR A C 1
ATOM 8470 O O . TYR A 1 1118 ? -26.704 0.290 10.623 1.00 95.25 1118 TYR A O 1
ATOM 8478 N N . ALA A 1 1119 ? -26.749 2.449 9.999 1.00 94.56 1119 ALA A N 1
ATOM 8479 C CA . ALA A 1 1119 ? -27.237 2.967 11.274 1.00 94.56 1119 ALA A CA 1
ATOM 8480 C C . ALA A 1 1119 ? -28.691 2.555 11.572 1.00 94.56 1119 ALA A C 1
ATOM 8482 O O . ALA A 1 1119 ? -28.957 2.098 12.684 1.00 94.56 1119 ALA A O 1
ATOM 8483 N N . SER A 1 1120 ? -29.603 2.638 10.593 1.00 92.75 1120 SER A N 1
ATOM 8484 C CA . SER A 1 1120 ? -30.996 2.201 10.774 1.00 92.75 1120 SER A CA 1
ATOM 8485 C C . SER A 1 1120 ? -31.072 0.696 11.034 1.00 92.75 1120 SER A C 1
ATOM 8487 O O . SER A 1 1120 ? -31.648 0.279 12.034 1.00 92.75 1120 SER A O 1
ATOM 8489 N N . MET A 1 1121 ? -30.372 -0.115 10.230 1.00 95.88 1121 MET A N 1
ATOM 8490 C CA . MET A 1 1121 ? -30.295 -1.567 10.425 1.00 95.88 1121 MET A CA 1
ATOM 8491 C C . MET A 1 1121 ? -29.692 -1.948 11.790 1.00 95.88 1121 MET A C 1
ATOM 8493 O O . MET A 1 1121 ? -30.124 -2.927 12.399 1.00 95.88 1121 MET A O 1
ATOM 8497 N N . LEU A 1 1122 ? -28.718 -1.184 12.303 1.00 97.00 1122 LEU A N 1
ATOM 8498 C CA . LEU A 1 1122 ? -28.169 -1.383 13.650 1.00 97.00 1122 LEU A CA 1
ATOM 8499 C C . LEU A 1 1122 ? -29.215 -1.084 14.732 1.00 97.00 1122 LEU A C 1
ATOM 8501 O O . LEU A 1 1122 ? -29.401 -1.906 15.630 1.00 97.00 1122 LEU A O 1
ATOM 8505 N N . ALA A 1 1123 ? -29.928 0.039 14.632 1.00 94.88 1123 ALA A N 1
ATOM 8506 C CA . ALA A 1 1123 ? -30.988 0.394 15.574 1.00 94.88 1123 ALA A CA 1
ATOM 8507 C C . ALA A 1 1123 ? -32.153 -0.614 15.550 1.00 94.88 1123 ALA A C 1
ATOM 8509 O O . ALA A 1 1123 ? -32.610 -1.034 16.613 1.00 94.88 1123 ALA A O 1
ATOM 8510 N N . GLU A 1 1124 ? -32.571 -1.071 14.367 1.00 95.38 1124 GLU A N 1
ATOM 8511 C CA . GLU A 1 1124 ? -33.587 -2.117 14.178 1.00 95.38 1124 GLU A CA 1
ATOM 8512 C C . GLU A 1 1124 ? -33.182 -3.432 14.863 1.00 95.38 1124 GLU A C 1
ATOM 8514 O O . GLU A 1 1124 ? -33.953 -3.982 15.652 1.00 95.38 1124 GLU A O 1
ATOM 8519 N N . LYS A 1 1125 ? -31.957 -3.928 14.620 1.00 97.50 1125 LYS A N 1
ATOM 8520 C CA . LYS A 1 1125 ? -31.448 -5.153 15.264 1.00 97.50 1125 LYS A CA 1
ATOM 8521 C C . LYS A 1 1125 ? -31.328 -4.982 16.779 1.00 97.50 1125 LYS A C 1
ATOM 8523 O O . LYS A 1 1125 ? -31.742 -5.871 17.522 1.00 97.50 1125 LYS A O 1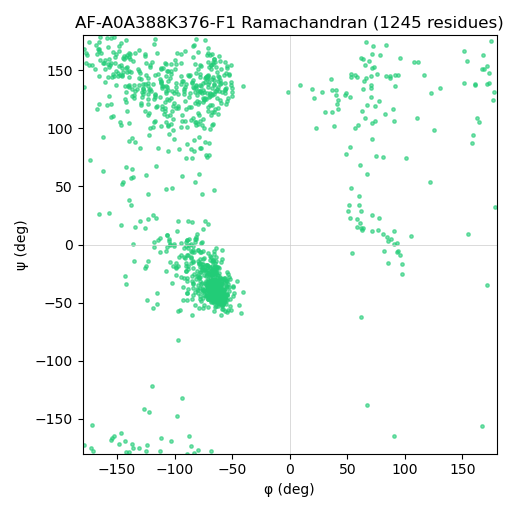
ATOM 8528 N N . MET A 1 1126 ? -30.836 -3.839 17.258 1.00 97.62 1126 MET A N 1
ATOM 8529 C CA . MET A 1 1126 ? -30.768 -3.559 18.695 1.00 97.62 1126 MET A CA 1
ATOM 8530 C C . MET A 1 1126 ? -32.154 -3.544 19.349 1.00 97.62 1126 MET A C 1
ATOM 8532 O O . MET A 1 1126 ? -32.345 -4.195 20.375 1.00 97.62 1126 MET A O 1
ATOM 8536 N N . GLN A 1 1127 ? -33.129 -2.856 18.748 1.00 96.69 1127 GLN A N 1
ATOM 8537 C CA . GLN A 1 1127 ? -34.497 -2.760 19.262 1.00 96.69 1127 GLN A CA 1
ATOM 8538 C C . GLN A 1 1127 ? -35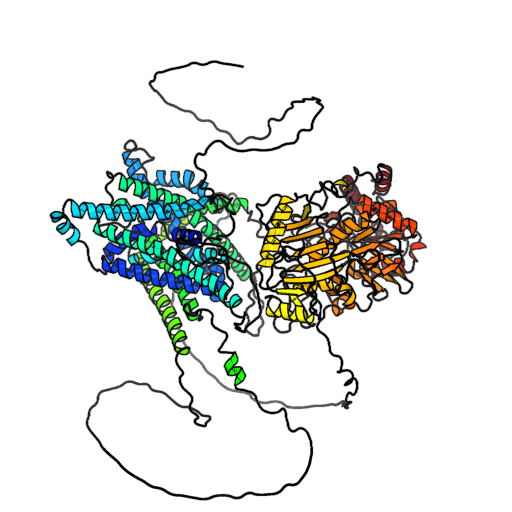.206 -4.124 19.249 1.00 96.69 1127 GLN A C 1
ATOM 8540 O O . GLN A 1 1127 ? -35.829 -4.499 20.242 1.00 96.69 1127 GLN A O 1
ATOM 8545 N N . LYS A 1 1128 ? -35.059 -4.896 18.163 1.00 97.25 1128 LYS A N 1
ATOM 8546 C CA . LYS A 1 1128 ? -35.634 -6.243 17.997 1.00 97.25 1128 LYS A CA 1
ATOM 8547 C C . LYS A 1 1128 ? -35.104 -7.258 19.015 1.00 97.25 1128 LYS A C 1
ATOM 8549 O O . LYS A 1 1128 ? -35.834 -8.172 19.392 1.00 97.25 1128 LYS A O 1
ATOM 8554 N N . HIS A 1 1129 ? -33.849 -7.116 19.444 1.00 97.00 1129 HIS A N 1
ATOM 8555 C CA . HIS A 1 1129 ? -33.157 -8.098 20.289 1.00 97.00 1129 HIS A CA 1
ATOM 8556 C C . HIS A 1 1129 ? -32.810 -7.592 21.705 1.00 97.00 1129 HIS A C 1
ATOM 8558 O O . HIS A 1 1129 ? -32.193 -8.324 22.476 1.00 97.00 1129 HIS A O 1
ATOM 8564 N N . GLY A 1 1130 ? -33.217 -6.371 22.073 1.00 95.69 1130 GLY A N 1
ATOM 8565 C CA . GLY A 1 1130 ? -32.996 -5.795 23.407 1.00 95.69 1130 GLY A CA 1
ATOM 8566 C C . GLY A 1 1130 ? -31.540 -5.415 23.710 1.00 95.69 1130 GLY A C 1
ATOM 8567 O O . GLY A 1 1130 ? -31.139 -5.399 24.874 1.00 95.69 1130 GLY A O 1
ATOM 8568 N N . ALA A 1 1131 ? -30.734 -5.140 22.683 1.00 97.44 1131 ALA A N 1
ATOM 8569 C CA . ALA A 1 1131 ? -29.313 -4.847 22.843 1.00 97.44 1131 ALA A CA 1
ATOM 8570 C C . ALA A 1 1131 ? -29.071 -3.409 23.334 1.00 97.44 1131 ALA A C 1
ATOM 8572 O O . ALA A 1 1131 ? -29.676 -2.460 22.833 1.00 97.44 1131 ALA A O 1
ATOM 8573 N N . THR A 1 1132 ? -28.145 -3.232 24.279 1.00 98.19 1132 THR A N 1
ATOM 8574 C CA . THR A 1 1132 ? -27.759 -1.911 24.805 1.00 98.19 1132 THR A CA 1
ATOM 8575 C C . THR A 1 1132 ? -26.484 -1.408 24.134 1.00 98.19 1132 THR A C 1
ATOM 8577 O O . THR A 1 1132 ? -25.541 -2.175 23.932 1.00 98.19 1132 THR A O 1
ATOM 8580 N N . ALA A 1 1133 ? -26.438 -0.115 23.806 1.00 98.38 1133 ALA A N 1
ATOM 8581 C CA . ALA A 1 1133 ? -25.242 0.525 23.275 1.00 98.38 1133 ALA A CA 1
ATOM 8582 C C . ALA A 1 1133 ? -24.505 1.380 24.309 1.00 98.38 1133 ALA A C 1
ATOM 8584 O O . ALA A 1 1133 ? -25.101 1.989 25.202 1.00 98.38 1133 ALA A O 1
ATOM 8585 N N . TRP A 1 1134 ? -23.191 1.439 24.128 1.00 98.62 1134 TRP A N 1
ATOM 8586 C CA . TRP A 1 1134 ? -22.234 2.052 25.033 1.00 98.62 1134 TRP A CA 1
ATOM 8587 C C . TRP A 1 1134 ? -21.215 2.863 24.237 1.00 98.62 1134 TRP A C 1
ATOM 8589 O O . TRP A 1 1134 ? -20.662 2.358 23.263 1.00 98.62 1134 TRP A O 1
ATOM 8599 N N . LEU A 1 1135 ? -20.918 4.089 24.659 1.00 98.31 1135 LEU A N 1
ATOM 8600 C CA . LEU A 1 1135 ? -19.738 4.834 24.211 1.00 98.31 1135 LEU A CA 1
ATOM 8601 C C . LEU A 1 1135 ? -18.645 4.656 25.267 1.00 98.31 1135 LEU A C 1
ATOM 8603 O O . LEU A 1 1135 ? -18.922 4.855 26.446 1.00 98.31 1135 LEU A O 1
ATOM 8607 N N . VAL A 1 1136 ? -17.431 4.275 24.870 1.00 98.06 1136 VAL A N 1
ATOM 8608 C CA . VAL A 1 1136 ? -16.306 4.036 25.792 1.00 98.06 1136 VAL A CA 1
ATOM 8609 C C . VAL A 1 1136 ? -15.076 4.812 25.322 1.00 98.06 1136 VAL A C 1
ATOM 8611 O O . VAL A 1 1136 ? -14.602 4.623 24.198 1.00 98.06 1136 VAL A O 1
ATOM 8614 N N . ASN A 1 1137 ? -14.546 5.684 26.184 1.00 96.19 1137 ASN A N 1
ATOM 8615 C CA . ASN A 1 1137 ? -13.354 6.479 25.892 1.00 96.19 1137 ASN A CA 1
ATOM 8616 C C . ASN A 1 1137 ? -12.073 5.742 26.328 1.00 96.19 1137 ASN A C 1
ATOM 8618 O O . ASN A 1 1137 ? -11.823 5.487 27.505 1.00 96.19 1137 ASN A O 1
ATOM 8622 N N . THR A 1 1138 ? -11.240 5.433 25.336 1.00 93.56 1138 THR A N 1
ATOM 8623 C CA . THR A 1 1138 ? -9.910 4.804 25.444 1.00 93.56 1138 THR A CA 1
ATOM 8624 C C . THR A 1 1138 ? -8.767 5.800 25.181 1.00 93.56 1138 THR A C 1
ATOM 8626 O O . THR A 1 1138 ? -7.604 5.413 25.013 1.00 93.56 1138 THR A O 1
ATOM 8629 N N . GLY A 1 1139 ? -9.108 7.086 25.066 1.00 91.75 1139 GLY A N 1
ATOM 8630 C CA . GLY A 1 1139 ? -8.214 8.226 24.901 1.00 91.75 1139 GLY A CA 1
ATOM 8631 C C . GLY A 1 1139 ? -7.868 8.867 26.235 1.00 91.75 1139 GLY A C 1
ATOM 8632 O O . GLY A 1 1139 ? -7.451 8.173 27.157 1.00 91.75 1139 GLY A O 1
ATOM 8633 N N . TRP A 1 1140 ? -7.980 10.187 26.318 1.00 92.19 1140 TRP A N 1
ATOM 8634 C CA . TRP A 1 1140 ? -7.497 11.001 27.428 1.00 92.19 1140 TRP A CA 1
ATOM 8635 C C . TRP A 1 1140 ? -8.600 11.377 28.419 1.00 92.19 1140 TRP A C 1
ATOM 8637 O O . TRP A 1 1140 ? -9.782 11.420 28.081 1.00 92.19 1140 TRP A O 1
ATOM 8647 N N . VAL A 1 1141 ? -8.172 11.646 29.652 1.00 92.44 1141 VAL A N 1
ATOM 8648 C CA . VAL A 1 1141 ? -8.958 12.173 30.774 1.00 92.44 1141 VAL A CA 1
ATOM 8649 C C . VAL A 1 1141 ? -8.118 13.204 31.546 1.00 92.44 1141 VAL A C 1
ATOM 8651 O O . VAL A 1 1141 ? -6.897 13.263 31.383 1.00 92.44 1141 VAL A O 1
ATOM 8654 N N . ALA A 1 1142 ? -8.763 14.005 32.402 1.00 90.31 1142 ALA A N 1
ATOM 8655 C CA . ALA A 1 1142 ? -8.136 15.063 33.219 1.00 90.31 1142 ALA A CA 1
ATOM 8656 C C . ALA A 1 1142 ? -7.474 16.224 32.442 1.00 90.31 1142 ALA A C 1
ATOM 8658 O O . ALA A 1 1142 ? -6.739 17.022 33.018 1.00 90.31 1142 ALA A O 1
ATOM 8659 N N . GLY A 1 1143 ? -7.732 16.325 31.139 1.00 91.00 1143 GLY A N 1
ATOM 8660 C CA . GLY A 1 1143 ? -7.168 17.335 30.250 1.00 91.00 1143 GLY A CA 1
ATOM 8661 C C . GLY A 1 1143 ? -7.062 16.813 28.820 1.00 91.00 1143 GLY A C 1
ATOM 8662 O O . GLY A 1 1143 ? -7.140 15.606 28.578 1.00 91.00 1143 GLY A O 1
ATOM 8663 N N . SER A 1 1144 ? -6.827 17.715 27.873 1.00 89.44 1144 SER A N 1
ATOM 8664 C CA . SER A 1 1144 ? -6.399 17.355 26.520 1.00 89.44 1144 SER A CA 1
ATOM 8665 C C . SER A 1 1144 ? -4.982 16.764 26.521 1.00 89.44 1144 SER A C 1
ATOM 8667 O O . SER A 1 1144 ? -4.229 16.888 27.493 1.00 89.44 1144 SER A O 1
ATOM 8669 N N . TYR A 1 1145 ? -4.594 16.100 25.429 1.00 85.19 1145 TYR A N 1
ATOM 8670 C CA . TYR A 1 1145 ? -3.234 15.582 25.253 1.00 85.19 1145 TYR A CA 1
ATOM 8671 C C . TYR A 1 1145 ? -2.163 16.650 25.536 1.00 85.19 1145 TYR A C 1
ATOM 8673 O O . TYR A 1 1145 ? -2.217 17.752 24.995 1.00 85.19 1145 TYR A O 1
ATOM 8681 N N . GLY A 1 1146 ? -1.164 16.289 26.345 1.00 84.56 1146 GLY A N 1
ATOM 8682 C CA . GLY A 1 1146 ? -0.106 17.192 26.812 1.00 84.56 1146 GLY A CA 1
ATOM 8683 C C . GLY A 1 1146 ? -0.365 17.778 28.205 1.00 84.56 1146 GLY A C 1
ATOM 8684 O O . GLY A 1 1146 ? 0.579 18.222 28.851 1.00 84.56 1146 GLY A O 1
ATOM 8685 N N . THR A 1 1147 ? -1.605 17.717 28.702 1.00 88.75 1147 THR A N 1
ATOM 8686 C CA . THR A 1 1147 ? -1.973 18.114 30.075 1.00 88.75 1147 THR A CA 1
ATOM 8687 C C . THR A 1 1147 ? -2.666 16.975 30.826 1.00 88.75 1147 THR A C 1
ATOM 8689 O O . THR A 1 1147 ? -2.274 16.649 31.943 1.00 88.75 1147 THR A O 1
ATOM 8692 N N . GLY A 1 1148 ? -3.656 16.333 30.202 1.00 90.38 1148 GLY A N 1
ATOM 8693 C CA . GLY A 1 1148 ? -4.290 15.115 30.702 1.00 90.38 1148 GLY A CA 1
ATOM 8694 C C . GLY A 1 1148 ? -3.490 13.849 30.384 1.00 90.38 1148 GLY A C 1
ATOM 8695 O O . GLY A 1 1148 ? -2.491 13.871 29.658 1.00 90.38 1148 GLY A O 1
ATOM 8696 N N . TYR A 1 1149 ? -3.973 12.707 30.875 1.00 89.81 1149 TYR A N 1
ATOM 8697 C CA . TYR A 1 1149 ? -3.340 11.396 30.693 1.00 89.81 1149 TYR A CA 1
ATOM 8698 C C . TYR A 1 1149 ? -4.273 10.396 29.998 1.00 89.81 1149 TYR A C 1
ATOM 8700 O O . TYR A 1 1149 ? -5.496 10.517 30.064 1.00 89.81 1149 TYR A O 1
ATOM 8708 N N . ARG A 1 1150 ? -3.700 9.389 29.320 1.00 90.62 1150 ARG A N 1
ATOM 8709 C CA . ARG A 1 1150 ? -4.486 8.342 28.651 1.00 90.62 1150 ARG A CA 1
ATOM 8710 C C . ARG A 1 1150 ? -5.141 7.420 29.686 1.00 90.62 1150 ARG A C 1
ATOM 8712 O O . ARG A 1 1150 ? -4.480 6.987 30.631 1.00 90.62 1150 ARG A O 1
ATOM 8719 N N . MET A 1 1151 ? -6.418 7.099 29.494 1.00 91.50 1151 MET A N 1
ATOM 8720 C CA . MET A 1 1151 ? -7.193 6.229 30.373 1.00 91.50 1151 MET A CA 1
ATOM 8721 C C . MET A 1 1151 ? -6.507 4.866 30.534 1.00 91.50 1151 MET A C 1
ATOM 8723 O O . MET A 1 1151 ? -6.077 4.239 29.562 1.00 91.50 1151 MET A O 1
ATOM 8727 N N . LYS A 1 1152 ? -6.357 4.423 31.786 1.00 90.19 1152 LYS A N 1
ATOM 8728 C CA . LYS A 1 1152 ? -5.566 3.235 32.126 1.00 90.19 1152 LYS A CA 1
ATOM 8729 C C . LYS A 1 1152 ? -6.331 1.978 31.712 1.00 90.19 1152 LYS A C 1
ATOM 8731 O O . LYS A 1 1152 ? -7.446 1.761 32.187 1.00 90.19 1152 LYS A O 1
ATOM 8736 N N . LEU A 1 1153 ? -5.701 1.109 30.915 1.00 86.44 1153 LEU A N 1
ATOM 8737 C CA . LEU A 1 1153 ? -6.310 -0.131 30.411 1.00 86.44 1153 LEU A CA 1
ATOM 8738 C C . LEU A 1 1153 ? -6.997 -1.001 31.494 1.00 86.44 1153 LEU A C 1
ATOM 8740 O O . LEU A 1 1153 ? -8.063 -1.530 31.192 1.00 86.44 1153 LEU A O 1
ATOM 8744 N N . PRO A 1 1154 ? -6.498 -1.124 32.746 1.00 90.94 1154 PRO A N 1
ATOM 8745 C CA . PRO A 1 1154 ? -7.223 -1.829 33.808 1.00 90.94 1154 PRO A CA 1
ATOM 8746 C C . PRO A 1 1154 ? -8.597 -1.229 34.153 1.00 90.94 1154 PRO A C 1
ATOM 8748 O O . PRO A 1 1154 ? -9.544 -1.984 34.350 1.00 90.94 1154 PRO A O 1
ATOM 8751 N N . HIS A 1 1155 ? -8.743 0.103 34.169 1.00 94.69 1155 HIS A N 1
ATOM 8752 C CA . HIS A 1 1155 ? -10.049 0.742 34.381 1.00 94.69 1155 HIS A CA 1
ATOM 8753 C C . HIS A 1 1155 ? -10.958 0.563 33.158 1.00 94.69 1155 HIS A C 1
ATOM 8755 O O . HIS A 1 1155 ? -12.148 0.314 33.315 1.00 94.69 1155 HIS A O 1
ATOM 8761 N N . THR A 1 1156 ? -10.406 0.615 31.939 1.00 94.50 1156 THR A N 1
ATOM 8762 C CA . THR A 1 1156 ? -11.166 0.289 30.720 1.00 94.50 1156 THR A CA 1
ATOM 8763 C C . THR A 1 1156 ? -11.652 -1.161 30.740 1.00 94.50 1156 THR A C 1
ATOM 8765 O O . THR A 1 1156 ? -12.817 -1.396 30.448 1.00 94.50 1156 THR A O 1
ATOM 8768 N N . ARG A 1 1157 ? -10.819 -2.134 31.144 1.00 92.81 1157 ARG A N 1
ATOM 8769 C CA . ARG A 1 1157 ? -11.266 -3.527 31.318 1.00 92.81 1157 ARG A CA 1
ATOM 8770 C C . ARG A 1 1157 ? -12.364 -3.629 32.381 1.00 92.81 1157 ARG A C 1
ATOM 8772 O O . ARG A 1 1157 ? -13.393 -4.207 32.072 1.00 92.81 1157 ARG A O 1
ATOM 8779 N N . LYS A 1 1158 ? -12.242 -2.958 33.535 1.00 95.56 1158 LYS A N 1
ATOM 8780 C CA . LYS A 1 1158 ? -13.315 -2.916 34.551 1.00 95.56 1158 LYS A CA 1
ATOM 8781 C C . LYS A 1 1158 ? -14.635 -2.319 34.053 1.00 95.56 1158 LYS A C 1
ATOM 8783 O O . LYS A 1 1158 ? -15.698 -2.826 34.395 1.00 95.56 1158 LYS A O 1
ATOM 8788 N N . ILE A 1 1159 ? -14.582 -1.305 33.191 1.00 97.25 1159 ILE A N 1
ATOM 8789 C CA . ILE A 1 1159 ? -15.761 -0.782 32.484 1.00 97.25 1159 ILE A CA 1
ATOM 8790 C C . ILE A 1 1159 ? -16.379 -1.852 31.569 1.00 97.25 1159 ILE A C 1
ATOM 8792 O O . ILE A 1 1159 ? -17.594 -2.026 31.575 1.00 97.25 1159 ILE A O 1
ATOM 8796 N N . ILE A 1 1160 ? -15.567 -2.587 30.802 1.00 96.62 1160 ILE A N 1
ATOM 8797 C CA . ILE A 1 1160 ? -16.048 -3.673 29.933 1.00 96.62 1160 ILE A CA 1
ATOM 8798 C C . ILE A 1 1160 ? -16.614 -4.850 30.756 1.00 96.62 1160 ILE A C 1
ATOM 8800 O O . ILE A 1 1160 ? -17.651 -5.398 30.383 1.00 96.62 1160 ILE A O 1
ATOM 8804 N N . ASP A 1 1161 ? -16.009 -5.195 31.896 1.00 95.31 1161 ASP A N 1
ATOM 8805 C CA . ASP A 1 1161 ? -16.526 -6.199 32.839 1.00 95.31 1161 ASP A CA 1
ATOM 8806 C C . ASP A 1 1161 ? -17.941 -5.813 33.316 1.00 95.31 1161 ASP A C 1
ATOM 8808 O O . ASP A 1 1161 ? -18.872 -6.614 33.207 1.00 95.31 1161 ASP A O 1
ATOM 8812 N N . ALA A 1 1162 ? -18.127 -4.552 33.727 1.00 96.94 1162 ALA A N 1
ATOM 8813 C CA . ALA A 1 1162 ? -19.398 -3.999 34.206 1.00 96.94 1162 ALA A CA 1
ATOM 8814 C C . ALA A 1 1162 ? -20.482 -3.845 33.104 1.00 96.94 1162 ALA A C 1
ATOM 8816 O O . ALA A 1 1162 ? -21.684 -3.779 33.384 1.00 96.94 1162 ALA A O 1
ATOM 8817 N N . ILE A 1 1163 ? -20.073 -3.821 31.826 1.00 97.38 1163 ILE A N 1
ATOM 8818 C CA . ILE A 1 1163 ? -20.962 -3.969 30.657 1.00 97.38 1163 ILE A CA 1
ATOM 8819 C C . ILE A 1 1163 ? -21.369 -5.446 30.453 1.00 97.38 1163 ILE A C 1
ATOM 8821 O O . ILE A 1 1163 ? -22.482 -5.737 30.002 1.00 97.38 1163 ILE A O 1
ATOM 8825 N N . HIS A 1 1164 ? -20.484 -6.399 30.759 1.00 95.75 1164 HIS A N 1
ATOM 8826 C CA . HIS A 1 1164 ? -20.703 -7.834 30.538 1.00 95.75 1164 HIS A CA 1
ATOM 8827 C C . HIS A 1 1164 ? -21.523 -8.522 31.640 1.00 95.75 1164 HIS A C 1
ATOM 8829 O O . HIS A 1 1164 ? -22.386 -9.359 31.328 1.00 95.75 1164 HIS A O 1
ATOM 8835 N N . ASP A 1 1165 ? -21.288 -8.190 32.911 1.00 93.88 1165 ASP A N 1
ATOM 8836 C CA . ASP A 1 1165 ? -22.101 -8.702 34.019 1.00 93.88 1165 ASP A CA 1
ATOM 8837 C C . ASP A 1 1165 ? -23.533 -8.131 33.969 1.00 93.88 1165 ASP A C 1
ATOM 8839 O O . ASP A 1 1165 ? -24.503 -8.891 34.077 1.00 93.88 1165 ASP A O 1
ATOM 8843 N N . GLY A 1 1166 ? -23.664 -6.846 33.627 1.00 94.62 1166 GLY A N 1
ATOM 8844 C CA . GLY A 1 1166 ? -24.918 -6.098 33.525 1.00 94.62 1166 GLY A CA 1
ATOM 8845 C C . GLY A 1 1166 ? -25.161 -5.128 34.686 1.00 94.62 1166 GLY A C 1
ATOM 8846 O O . GLY A 1 1166 ? -26.236 -4.533 34.746 1.00 94.62 1166 GLY A O 1
ATOM 8847 N N . SER A 1 1167 ? -24.193 -4.937 35.584 1.00 95.81 1167 SER A N 1
ATOM 8848 C CA . SER A 1 1167 ? -24.244 -3.986 36.705 1.00 95.81 1167 SER A CA 1
ATOM 8849 C C . SER A 1 1167 ? -24.554 -2.560 36.240 1.00 95.81 1167 SER A C 1
ATOM 8851 O O . SER A 1 1167 ? -25.445 -1.916 36.797 1.00 95.81 1167 SER A O 1
ATOM 8853 N N . LEU A 1 1168 ? -23.940 -2.105 35.140 1.00 96.44 1168 LEU A N 1
ATOM 8854 C CA . LEU A 1 1168 ? -24.245 -0.800 34.543 1.00 96.44 1168 LEU A CA 1
ATOM 8855 C C . LEU A 1 1168 ? -25.706 -0.665 34.089 1.00 96.44 1168 LEU A C 1
ATOM 8857 O O . LEU A 1 1168 ? -26.252 0.432 34.113 1.00 96.44 1168 LEU A O 1
ATOM 8861 N N . LEU A 1 1169 ? -26.402 -1.749 33.726 1.00 94.94 1169 LEU A N 1
ATOM 8862 C CA . LEU A 1 1169 ? -27.823 -1.648 33.364 1.00 94.94 1169 LEU A CA 1
ATOM 8863 C C . LEU A 1 1169 ? -28.702 -1.197 34.543 1.00 94.94 1169 LEU A C 1
ATOM 8865 O O . LEU A 1 1169 ? -29.768 -0.636 34.289 1.00 94.94 1169 LEU A O 1
ATOM 8869 N N . GLN A 1 1170 ? -28.238 -1.404 35.783 1.00 93.62 1170 GLN A N 1
ATOM 8870 C CA . GLN A 1 1170 ? -28.893 -1.026 37.043 1.00 93.62 1170 GLN A CA 1
ATOM 8871 C C . GLN A 1 1170 ? -28.264 0.214 37.713 1.00 93.62 1170 GLN A C 1
ATOM 8873 O O . GLN A 1 1170 ? -28.710 0.624 38.785 1.00 93.62 1170 GLN A O 1
ATOM 8878 N N . ALA A 1 1171 ? -27.222 0.804 37.116 1.00 94.81 1171 ALA A N 1
ATOM 8879 C CA . ALA A 1 1171 ? -26.563 1.986 37.659 1.00 94.81 1171 ALA A CA 1
ATOM 8880 C C . ALA A 1 1171 ? -27.481 3.221 37.629 1.00 94.81 1171 ALA A C 1
ATOM 8882 O O . ALA A 1 1171 ? -28.391 3.337 36.802 1.00 94.81 1171 ALA A O 1
ATOM 8883 N N . LYS A 1 1172 ? -27.208 4.173 38.525 1.00 96.06 1172 LYS A N 1
ATOM 8884 C CA . LYS A 1 1172 ? -27.719 5.542 38.408 1.00 96.06 1172 LYS A CA 1
ATOM 8885 C C . LYS A 1 1172 ? -26.870 6.318 37.407 1.00 96.06 1172 LYS A C 1
ATOM 8887 O O . LYS A 1 1172 ? -25.697 5.997 37.223 1.00 96.06 1172 LYS A O 1
ATOM 8892 N N . TYR A 1 1173 ? -27.490 7.297 36.756 1.00 97.06 1173 TYR A N 1
ATOM 8893 C CA . TYR A 1 1173 ? -26.923 7.996 35.613 1.00 97.06 1173 TYR A CA 1
ATOM 8894 C C . TYR A 1 1173 ? -27.102 9.509 35.717 1.00 97.06 1173 TYR A C 1
ATOM 8896 O O . TYR A 1 1173 ? -28.221 9.992 35.900 1.00 97.06 1173 TYR A O 1
ATOM 8904 N N . THR A 1 1174 ? -26.011 10.230 35.477 1.00 95.88 1174 THR A N 1
ATOM 8905 C CA . THR A 1 1174 ? -25.958 11.687 35.343 1.00 95.88 1174 THR A CA 1
ATOM 8906 C C . THR A 1 1174 ? -25.665 12.054 33.883 1.00 95.88 1174 THR A C 1
ATOM 8908 O O . THR A 1 1174 ? -24.834 11.420 33.232 1.00 95.88 1174 THR A O 1
ATOM 8911 N N . ALA A 1 1175 ? -26.363 13.052 33.334 1.00 94.94 1175 ALA A N 1
ATOM 8912 C CA . ALA A 1 1175 ? -26.170 13.495 31.950 1.00 94.94 1175 ALA A CA 1
ATOM 8913 C C . ALA A 1 1175 ? -25.016 14.508 31.831 1.00 94.94 1175 ALA A C 1
ATOM 8915 O O . ALA A 1 1175 ? -24.892 15.395 32.673 1.00 94.94 1175 ALA A O 1
ATOM 8916 N N . THR A 1 1176 ? -24.199 14.415 30.777 1.00 94.75 1176 THR A N 1
ATOM 8917 C CA . THR A 1 1176 ? -23.183 15.439 30.465 1.00 94.75 1176 THR A CA 1
ATOM 8918 C C . THR A 1 1176 ? -23.793 16.675 29.807 1.00 94.75 1176 THR A C 1
ATOM 8920 O O . THR A 1 1176 ? -24.609 16.538 28.890 1.00 94.75 1176 THR A O 1
ATOM 8923 N N . ASP A 1 1177 ? -23.263 17.856 30.126 1.00 92.81 1177 ASP A N 1
ATOM 8924 C CA . ASP A 1 1177 ? -23.447 19.063 29.313 1.00 92.81 1177 ASP A CA 1
ATOM 8925 C C . ASP A 1 1177 ? -23.109 18.814 27.829 1.00 92.81 1177 ASP A C 1
ATOM 8927 O O . ASP A 1 1177 ? -22.307 17.936 27.485 1.00 92.81 1177 ASP A O 1
ATOM 8931 N N . VAL A 1 1178 ? -23.715 19.611 26.942 1.00 94.56 1178 VAL A N 1
ATOM 8932 C CA . VAL A 1 1178 ? -23.590 19.571 25.471 1.00 94.56 1178 VAL A CA 1
ATOM 8933 C C . VAL A 1 1178 ? -24.061 18.258 24.826 1.00 94.56 1178 VAL A C 1
ATOM 8935 O O . VAL A 1 1178 ? -25.008 18.264 24.046 1.00 94.56 1178 VAL A O 1
ATOM 8938 N N . PHE A 1 1179 ? -23.437 17.118 25.121 1.00 95.88 1179 PHE A N 1
ATOM 8939 C CA . PHE A 1 1179 ? -23.702 15.837 24.448 1.00 95.88 1179 PHE A CA 1
ATOM 8940 C C . PHE A 1 1179 ? -24.872 15.026 25.035 1.00 95.88 1179 PHE A C 1
ATOM 8942 O O . PHE A 1 1179 ? -25.305 14.059 24.408 1.00 95.88 1179 PHE A O 1
ATOM 8949 N N . ASN A 1 1180 ? -25.391 15.392 26.215 1.00 95.94 1180 ASN A N 1
ATOM 8950 C CA . ASN A 1 1180 ? -26.458 14.663 26.921 1.00 95.94 1180 ASN A CA 1
ATOM 8951 C C . ASN A 1 1180 ? -26.164 13.153 27.092 1.00 95.94 1180 ASN A C 1
ATOM 8953 O O . ASN A 1 1180 ? -27.066 12.313 27.026 1.00 95.94 1180 ASN A O 1
ATOM 8957 N N . LEU A 1 1181 ? -24.891 12.783 27.272 1.00 97.25 1181 LEU A N 1
ATOM 8958 C CA . LEU A 1 1181 ? -24.467 11.393 27.446 1.00 97.25 1181 LEU A CA 1
ATOM 8959 C C . LEU A 1 1181 ? -24.752 10.935 28.876 1.00 97.25 1181 LEU A C 1
ATOM 8961 O O . LEU A 1 1181 ? -24.392 11.626 29.826 1.00 97.25 1181 LEU A O 1
ATOM 8965 N N . ALA A 1 1182 ? -25.372 9.765 29.034 1.00 97.69 1182 ALA A N 1
ATOM 8966 C CA . ALA A 1 1182 ? -25.665 9.200 30.346 1.00 97.69 1182 ALA A CA 1
ATOM 8967 C C . ALA A 1 1182 ? -24.424 8.491 30.918 1.00 97.69 1182 ALA A C 1
ATOM 8969 O O . ALA A 1 1182 ? -24.112 7.358 30.537 1.00 97.69 1182 ALA A O 1
ATOM 8970 N N . VAL A 1 1183 ? -23.744 9.147 31.859 1.00 97.69 1183 VAL A N 1
ATOM 8971 C CA . VAL A 1 1183 ? -22.564 8.659 32.595 1.00 97.69 1183 VAL A CA 1
ATOM 8972 C C . VAL A 1 1183 ? -23.010 7.969 33.888 1.00 97.69 1183 VAL A C 1
ATOM 8974 O O . VAL A 1 1183 ? -23.845 8.539 34.589 1.00 97.69 1183 VAL A O 1
ATOM 8977 N N . PRO A 1 1184 ? -22.512 6.765 34.226 1.00 97.31 1184 PRO A N 1
ATOM 8978 C CA . PRO A 1 1184 ? -22.862 6.106 35.480 1.00 97.31 1184 PRO A CA 1
ATOM 8979 C C . PRO A 1 1184 ? -22.197 6.801 36.676 1.00 97.31 1184 PRO A C 1
ATOM 8981 O O . PRO A 1 1184 ? -21.034 7.189 36.595 1.00 97.31 1184 PRO A O 1
ATOM 8984 N N . ASP A 1 1185 ? -22.909 6.897 37.800 1.00 93.38 1185 ASP A N 1
ATOM 8985 C CA . ASP A 1 1185 ? -22.410 7.588 39.001 1.00 93.38 1185 ASP A CA 1
ATOM 8986 C C . ASP A 1 1185 ? -21.284 6.818 39.736 1.00 93.38 1185 ASP A C 1
ATOM 8988 O O . ASP A 1 1185 ? -20.554 7.412 40.525 1.00 93.38 1185 ASP A O 1
ATOM 8992 N N . HIS A 1 1186 ? -21.155 5.502 39.508 1.00 95.00 1186 HIS A N 1
ATOM 8993 C CA . HIS A 1 1186 ? -20.151 4.621 40.126 1.00 95.00 1186 HIS A CA 1
ATOM 8994 C C . HIS A 1 1186 ? -19.840 3.405 39.234 1.00 95.00 1186 HIS A C 1
ATOM 8996 O O . HIS A 1 1186 ? -20.741 2.885 38.568 1.00 95.00 1186 HIS A O 1
ATOM 9002 N N . VAL A 1 1187 ? -18.592 2.912 39.257 1.00 96.50 1187 VAL A N 1
ATOM 9003 C CA . VAL A 1 1187 ? -18.165 1.646 38.620 1.00 96.50 1187 VAL A CA 1
ATOM 9004 C C . VAL A 1 1187 ? -17.117 0.947 39.495 1.00 96.50 1187 VAL A C 1
ATOM 9006 O O . VAL A 1 1187 ? -16.078 1.528 39.803 1.00 96.50 1187 VAL A O 1
ATOM 9009 N N . GLU A 1 1188 ? -17.341 -0.318 39.864 1.00 94.88 1188 GLU A N 1
ATOM 9010 C CA . GLU A 1 1188 ? -16.443 -1.035 40.781 1.00 94.88 1188 GLU A CA 1
ATOM 9011 C C . GLU A 1 1188 ? -15.007 -1.143 40.221 1.00 94.88 1188 GLU A C 1
ATOM 9013 O O . GLU A 1 1188 ? -14.771 -1.649 39.122 1.00 94.88 1188 GLU A O 1
ATOM 9018 N N . GLY A 1 1189 ? -14.016 -0.674 40.987 1.00 93.19 1189 GLY A N 1
ATOM 9019 C CA . GLY A 1 1189 ? -12.606 -0.668 40.572 1.00 93.19 1189 GLY A CA 1
ATOM 9020 C C . GLY A 1 1189 ? -12.198 0.495 39.651 1.00 93.19 1189 GLY A C 1
ATOM 9021 O O . GLY A 1 1189 ? -11.070 0.508 39.140 1.00 93.19 1189 GLY A O 1
ATOM 9022 N N . VAL A 1 1190 ? -13.069 1.488 39.456 1.00 95.56 1190 VAL A N 1
ATOM 9023 C CA . VAL A 1 1190 ? -12.760 2.765 38.794 1.00 95.56 1190 VAL A CA 1
ATOM 9024 C C . VAL A 1 1190 ? -13.051 3.908 39.778 1.00 95.56 1190 VAL A C 1
ATOM 9026 O O . VAL A 1 1190 ? -14.096 3.878 40.417 1.00 95.56 1190 VAL A O 1
ATOM 9029 N N . PRO A 1 1191 ? -12.165 4.908 39.949 1.00 94.12 1191 PRO A N 1
ATOM 9030 C CA . PRO A 1 1191 ? -12.462 6.048 40.816 1.00 94.12 1191 PRO A CA 1
ATOM 9031 C C . PRO A 1 1191 ? -13.589 6.911 40.235 1.00 94.12 1191 PRO A C 1
ATOM 9033 O O . PRO A 1 1191 ? -13.501 7.336 39.081 1.00 94.12 1191 PRO A O 1
ATOM 9036 N N . ASP A 1 1192 ? -14.610 7.209 41.040 1.00 93.62 1192 ASP A N 1
ATOM 9037 C CA . ASP A 1 1192 ? -15.823 7.928 40.609 1.00 93.62 1192 ASP A CA 1
ATOM 9038 C C . ASP A 1 1192 ? -15.521 9.321 40.037 1.00 93.62 1192 ASP A C 1
ATOM 9040 O O . ASP A 1 1192 ? -16.133 9.762 39.065 1.00 93.62 1192 ASP A O 1
ATOM 9044 N N . GLU A 1 1193 ? -14.495 9.984 40.578 1.00 89.44 1193 GLU A N 1
ATOM 9045 C CA . GLU A 1 1193 ? -13.955 11.251 40.074 1.00 89.44 1193 GLU A CA 1
ATOM 9046 C C . GLU A 1 1193 ? -13.586 11.202 38.578 1.00 89.44 1193 GLU A C 1
ATOM 9048 O O . GLU A 1 1193 ? -13.795 12.187 37.873 1.00 89.44 1193 GLU A O 1
ATOM 9053 N N . VAL A 1 1194 ? -13.121 10.050 38.070 1.00 91.44 1194 VAL A N 1
ATOM 9054 C CA . VAL A 1 1194 ? -12.712 9.855 36.666 1.00 91.44 1194 VAL A CA 1
ATOM 9055 C C . VAL A 1 1194 ? -13.914 9.675 35.732 1.00 91.44 1194 VAL A C 1
ATOM 9057 O O . VAL A 1 1194 ? -13.796 9.951 34.537 1.00 91.44 1194 VAL A O 1
ATOM 9060 N N . LEU A 1 1195 ? -15.069 9.229 36.243 1.00 94.00 1195 LEU A N 1
ATOM 9061 C CA . LEU A 1 1195 ? -16.247 8.912 35.425 1.00 94.00 1195 LEU A CA 1
ATOM 9062 C C . LEU A 1 1195 ? -16.852 10.160 34.768 1.00 94.00 1195 LEU A C 1
ATOM 9064 O O . LEU A 1 1195 ? -17.280 10.092 33.617 1.00 94.00 1195 LEU A O 1
ATOM 9068 N N . MET A 1 1196 ? -16.830 11.303 35.459 1.00 93.75 1196 MET A N 1
ATOM 9069 C CA . MET A 1 1196 ? -17.331 12.584 34.953 1.00 93.75 1196 MET A CA 1
ATOM 9070 C C . MET A 1 1196 ? -16.159 13.514 34.578 1.00 93.75 1196 MET A C 1
ATOM 9072 O O . MET A 1 1196 ? -15.557 14.111 35.473 1.00 93.75 1196 MET A O 1
ATOM 9076 N N . PRO A 1 1197 ? -15.818 13.697 33.282 1.00 92.12 1197 PRO A N 1
ATOM 9077 C CA . PRO A 1 1197 ? -14.603 14.406 32.859 1.00 92.12 1197 PRO A CA 1
ATOM 9078 C C . PRO A 1 1197 ? -14.434 15.800 33.460 1.00 92.12 1197 PRO A C 1
ATOM 9080 O O . PRO A 1 1197 ? -13.329 16.149 33.872 1.00 92.12 1197 PRO A O 1
ATOM 9083 N N . GLN A 1 1198 ? -15.525 16.566 33.575 1.00 92.19 1198 GLN A N 1
ATOM 9084 C CA . GLN A 1 1198 ? -15.527 17.916 34.144 1.00 92.19 1198 GLN A CA 1
ATOM 9085 C C . GLN A 1 1198 ? -14.922 17.960 35.558 1.00 92.19 1198 GLN A C 1
ATOM 9087 O O . GLN A 1 1198 ? -14.279 18.949 35.910 1.00 92.19 1198 GLN A O 1
ATOM 9092 N N . ASN A 1 1199 ? -15.051 16.895 36.359 1.00 90.94 1199 ASN A N 1
ATOM 9093 C CA . ASN A 1 1199 ? -14.473 16.823 37.705 1.00 90.94 1199 ASN A CA 1
ATOM 9094 C C . ASN A 1 1199 ? -12.939 16.786 37.664 1.00 90.94 1199 ASN A C 1
ATOM 9096 O O . ASN A 1 1199 ? -12.300 17.527 38.412 1.00 90.94 1199 ASN A O 1
ATOM 9100 N N . MET A 1 1200 ? -12.363 16.007 36.744 1.00 91.69 1200 MET A N 1
ATOM 9101 C CA . MET A 1 1200 ? -10.917 15.772 36.636 1.00 91.69 1200 MET A CA 1
ATOM 9102 C C . MET A 1 1200 ? -10.109 16.949 36.075 1.00 91.69 1200 MET A C 1
ATOM 9104 O O . MET A 1 1200 ? -8.897 16.998 36.272 1.00 91.69 1200 MET A O 1
ATOM 9108 N N . TRP A 1 1201 ? -10.733 17.873 35.342 1.00 94.25 1201 TRP A N 1
ATOM 9109 C CA . TRP A 1 1201 ? -10.031 19.041 34.800 1.00 94.25 1201 TRP A CA 1
ATOM 9110 C C . TRP A 1 1201 ? -9.775 20.082 35.894 1.00 94.25 1201 TRP A C 1
ATOM 9112 O O . TRP A 1 1201 ? -10.701 20.474 36.602 1.00 94.25 1201 TRP A O 1
ATOM 9122 N N . ALA A 1 1202 ? -8.539 20.571 36.013 1.00 92.50 1202 ALA A N 1
ATOM 9123 C CA . ALA A 1 1202 ? -8.209 21.647 36.953 1.00 92.50 1202 ALA A CA 1
ATOM 9124 C C . ALA A 1 1202 ? -8.891 22.977 36.574 1.00 92.50 1202 ALA A C 1
ATOM 9126 O O . ALA A 1 1202 ? -9.397 23.685 37.441 1.00 92.50 1202 ALA A O 1
ATOM 9127 N N . ASP A 1 1203 ? -8.950 23.275 35.274 1.00 93.88 1203 ASP A N 1
ATOM 9128 C CA . ASP A 1 1203 ? -9.629 24.439 34.706 1.00 93.88 1203 ASP A CA 1
ATOM 9129 C C . ASP A 1 1203 ? -10.983 24.022 34.103 1.00 93.88 1203 ASP A C 1
ATOM 9131 O O . ASP A 1 1203 ? -11.046 23.248 33.142 1.00 93.88 1203 ASP A O 1
ATOM 9135 N N . LYS A 1 1204 ? -12.076 24.528 34.688 1.00 94.56 1204 LYS A N 1
ATOM 9136 C CA . LYS A 1 1204 ? -13.451 24.236 34.250 1.00 94.56 1204 LYS A CA 1
ATOM 9137 C C . LYS A 1 1204 ? -13.882 25.079 33.043 1.00 94.56 1204 LYS A C 1
ATOM 9139 O O . LYS A 1 1204 ? -14.721 24.633 32.263 1.00 94.56 1204 LYS A O 1
ATOM 9144 N N . GLU A 1 1205 ? -13.311 26.268 32.859 1.00 94.62 1205 GLU A N 1
ATOM 9145 C CA . GLU A 1 1205 ? -13.622 27.156 31.732 1.00 94.62 1205 GLU A CA 1
ATOM 9146 C C . GLU A 1 1205 ? -12.953 26.647 30.450 1.00 94.62 1205 GLU A C 1
ATOM 9148 O O . GLU A 1 1205 ? -13.594 26.564 29.397 1.00 94.62 1205 GLU A O 1
ATOM 9153 N N . LEU A 1 1206 ? -11.706 26.179 30.555 1.00 94.56 1206 LEU A N 1
ATOM 9154 C CA . LEU A 1 1206 ? -11.008 25.494 29.468 1.00 94.56 1206 LEU A CA 1
ATOM 9155 C C . LEU A 1 1206 ? -11.674 24.153 29.113 1.00 94.56 1206 LEU A C 1
ATOM 9157 O O . LEU A 1 1206 ? -11.772 23.827 27.926 1.00 94.56 1206 LEU A O 1
ATOM 9161 N N . PHE A 1 1207 ? -12.185 23.403 30.103 1.00 95.81 1207 PHE A N 1
ATOM 9162 C CA . PHE A 1 1207 ? -13.007 22.210 29.851 1.00 95.81 1207 PHE A CA 1
ATOM 9163 C C . PHE A 1 1207 ? -14.259 22.562 29.038 1.00 95.81 1207 PHE A C 1
ATOM 9165 O O . PHE A 1 1207 ? -14.444 22.012 27.953 1.00 95.81 1207 PHE A O 1
ATOM 9172 N N . ASN A 1 1208 ? -15.074 23.516 29.503 1.00 95.12 1208 ASN A N 1
ATOM 9173 C CA . ASN A 1 1208 ? -16.303 23.932 28.818 1.00 95.12 1208 ASN A CA 1
ATOM 9174 C C . ASN A 1 1208 ? -16.011 24.448 27.394 1.00 95.12 1208 ASN A C 1
ATOM 9176 O O . ASN A 1 1208 ? -16.681 24.063 26.435 1.00 95.12 1208 ASN A O 1
ATOM 9180 N N . THR A 1 1209 ? -14.954 25.247 27.226 1.00 95.62 1209 THR A N 1
ATOM 9181 C CA . THR A 1 1209 ? -14.499 25.744 25.914 1.00 95.62 1209 THR A CA 1
ATOM 9182 C C . THR A 1 1209 ? -14.100 24.597 24.977 1.00 95.62 1209 THR A C 1
ATOM 9184 O O . THR A 1 1209 ? -14.444 24.602 23.791 1.00 95.62 1209 THR A O 1
ATOM 9187 N N . THR A 1 1210 ? -13.410 23.578 25.498 1.00 94.94 1210 THR A N 1
ATOM 9188 C CA . THR A 1 1210 ? -13.004 22.394 24.724 1.00 94.94 1210 THR A CA 1
ATOM 9189 C C . THR A 1 1210 ? -14.202 21.499 24.392 1.00 94.94 1210 THR A C 1
ATOM 9191 O O . THR A 1 1210 ? -14.299 21.011 23.265 1.00 94.94 1210 THR A O 1
ATOM 9194 N N . LEU A 1 1211 ? -15.150 21.336 25.318 1.00 96.06 1211 LEU A N 1
ATOM 9195 C CA . LEU A 1 1211 ? -16.387 20.575 25.128 1.00 96.06 1211 LEU A CA 1
ATOM 9196 C C . LEU A 1 1211 ? -17.226 21.167 23.985 1.00 96.06 1211 LEU A C 1
ATOM 9198 O O . LEU A 1 1211 ? -17.573 20.450 23.044 1.00 96.06 1211 LEU A O 1
ATOM 9202 N N . THR A 1 1212 ? -17.457 22.484 23.997 1.00 95.81 1212 THR A N 1
ATOM 9203 C CA . THR A 1 1212 ? -18.169 23.201 22.924 1.00 95.81 1212 THR A CA 1
ATOM 9204 C C . THR A 1 1212 ? -17.407 23.144 21.596 1.00 95.81 1212 THR A C 1
ATOM 9206 O O . THR A 1 1212 ? -18.013 22.910 20.550 1.00 95.81 1212 THR A O 1
ATOM 9209 N N . LYS A 1 1213 ? -16.068 23.255 21.606 1.00 95.31 1213 LYS A N 1
ATOM 9210 C CA . LYS A 1 1213 ? -15.231 23.066 20.403 1.00 95.31 1213 LYS A CA 1
ATOM 9211 C C . LYS A 1 1213 ? -15.423 21.675 19.785 1.00 95.31 1213 LYS A C 1
ATOM 9213 O O . LYS A 1 1213 ? -15.581 21.570 18.569 1.00 95.31 1213 LYS A O 1
ATOM 9218 N N . VAL A 1 1214 ? -15.441 20.613 20.593 1.00 95.31 1214 VAL A N 1
ATOM 9219 C CA . VAL A 1 1214 ? -15.663 19.237 20.110 1.00 95.31 1214 VAL A CA 1
ATOM 9220 C C . VAL A 1 1214 ? -17.115 19.038 19.655 1.00 95.31 1214 VAL A C 1
ATOM 9222 O O . VAL A 1 1214 ? -17.328 18.469 18.585 1.00 95.31 1214 VAL A O 1
ATOM 9225 N N . GLY A 1 1215 ? -18.108 19.586 20.364 1.00 96.31 1215 GLY A N 1
ATOM 9226 C CA . GLY A 1 1215 ? -19.513 19.603 19.926 1.00 96.31 1215 GLY A CA 1
ATOM 9227 C C . GLY A 1 1215 ? -19.705 20.262 18.553 1.00 96.31 1215 GLY A C 1
ATOM 9228 O O . GLY A 1 1215 ? -20.376 19.709 17.677 1.00 96.31 1215 GLY A O 1
ATOM 9229 N N . GLY A 1 1216 ? -19.028 21.389 18.318 1.00 96.44 1216 GLY A N 1
ATOM 9230 C CA . GLY A 1 1216 ? -19.009 22.076 17.027 1.00 96.44 1216 GLY A CA 1
ATOM 9231 C C . GLY A 1 1216 ? -18.376 21.243 15.909 1.00 96.44 1216 GLY A C 1
ATOM 9232 O O . GLY A 1 1216 ? -18.907 21.213 14.799 1.00 96.44 1216 GLY A O 1
ATOM 9233 N N . LEU A 1 1217 ? -17.293 20.511 16.197 1.00 96.00 1217 LEU A N 1
ATOM 9234 C CA . LEU A 1 1217 ? -16.661 19.588 15.242 1.00 96.00 1217 LEU A CA 1
ATOM 9235 C C . LEU A 1 1217 ? -17.580 18.411 14.874 1.00 96.00 1217 LEU A C 1
ATOM 9237 O O . LEU A 1 1217 ? -17.644 18.040 13.702 1.00 96.00 1217 LEU A O 1
ATOM 9241 N N . PHE A 1 1218 ? -18.333 17.867 15.836 1.00 95.69 1218 PHE A N 1
ATOM 9242 C CA . PHE A 1 1218 ? -19.357 16.847 15.578 1.00 95.69 1218 PHE A CA 1
ATOM 9243 C C . PHE A 1 1218 ? -20.476 17.380 14.663 1.00 95.69 1218 PHE A C 1
ATOM 9245 O O . PHE A 1 1218 ? -20.742 16.766 13.626 1.00 95.69 1218 PHE A O 1
ATOM 9252 N N . LYS A 1 1219 ? -21.067 18.553 14.962 1.00 94.19 1219 LYS A N 1
ATOM 9253 C CA . LYS A 1 1219 ? -22.069 19.187 14.073 1.00 94.19 1219 LYS A CA 1
ATOM 9254 C C . LYS A 1 1219 ? -21.503 19.459 12.675 1.00 94.19 1219 LYS A C 1
ATOM 9256 O O . LYS A 1 1219 ? -22.154 19.154 11.681 1.00 94.19 1219 LYS A O 1
ATOM 9261 N N . ALA A 1 1220 ? -20.283 19.990 12.581 1.00 93.94 1220 ALA A N 1
ATOM 9262 C CA . ALA A 1 1220 ? -19.642 20.291 11.300 1.00 93.94 1220 ALA A CA 1
ATOM 9263 C C . ALA A 1 1220 ? -19.367 19.036 10.451 1.00 93.94 1220 ALA A C 1
ATOM 9265 O O . ALA A 1 1220 ? -19.460 19.103 9.227 1.00 93.94 1220 ALA A O 1
ATOM 9266 N N . ASN A 1 1221 ? -19.060 17.895 11.078 1.00 92.00 1221 ASN A N 1
ATOM 9267 C CA . ASN A 1 1221 ? -18.920 16.623 10.372 1.00 92.00 1221 ASN A CA 1
ATOM 9268 C C . ASN A 1 1221 ? -20.270 16.063 9.896 1.00 92.00 1221 ASN A C 1
ATOM 9270 O O . ASN A 1 1221 ? -20.363 15.591 8.763 1.00 92.00 1221 ASN A O 1
ATOM 9274 N N . PHE A 1 1222 ? -21.304 16.114 10.744 1.00 90.38 1222 PHE A N 1
ATOM 9275 C CA . PHE A 1 1222 ? -22.580 15.441 10.472 1.00 90.38 1222 PHE A CA 1
ATOM 9276 C C . PHE A 1 1222 ? -23.351 16.031 9.278 1.00 90.38 1222 PHE A C 1
ATOM 9278 O O . PHE A 1 1222 ? -24.069 15.294 8.607 1.00 90.38 1222 PHE A O 1
ATOM 9285 N N . ARG A 1 1223 ? -23.119 17.309 8.937 1.00 88.69 1223 ARG A N 1
ATOM 9286 C CA . ARG A 1 1223 ? -23.707 17.994 7.764 1.00 88.69 1223 ARG A CA 1
ATOM 9287 C C . ARG A 1 1223 ? -23.663 17.199 6.459 1.00 88.69 1223 ARG A C 1
ATOM 9289 O O . ARG A 1 1223 ? -24.573 17.295 5.649 1.00 88.69 1223 ARG A O 1
ATOM 9296 N N . LYS A 1 1224 ? -22.639 16.363 6.282 1.00 84.19 1224 LYS A N 1
ATOM 9297 C CA . LYS A 1 1224 ? -22.445 15.497 5.105 1.00 84.19 1224 LYS A CA 1
ATOM 9298 C C . LYS A 1 1224 ? -23.502 14.395 4.945 1.00 84.19 1224 LYS A C 1
ATOM 9300 O O . LYS A 1 1224 ? -23.485 13.694 3.939 1.00 84.19 1224 LYS A O 1
ATOM 9305 N N . PHE A 1 1225 ? -24.379 14.212 5.933 1.00 85.12 1225 PHE A N 1
ATOM 9306 C CA . PHE A 1 1225 ? -25.401 13.165 5.968 1.00 85.12 1225 PHE A CA 1
ATOM 9307 C C . PHE A 1 1225 ? -26.842 13.721 6.003 1.00 85.12 1225 PHE A C 1
ATOM 9309 O O . PHE A 1 1225 ? -27.785 12.932 5.989 1.00 85.12 1225 PHE A O 1
ATOM 9316 N N . GLU A 1 1226 ? -27.029 15.049 6.045 1.00 80.06 1226 GLU A N 1
ATOM 9317 C CA . GLU A 1 1226 ? -28.335 15.718 6.243 1.00 80.06 1226 GLU A CA 1
ATOM 9318 C C . GLU A 1 1226 ? -29.280 15.630 5.022 1.00 80.06 1226 GLU A C 1
ATOM 9320 O O . GLU A 1 1226 ? -30.507 15.731 5.151 1.00 80.06 1226 GLU A O 1
ATOM 9325 N N . ASP A 1 1227 ? -28.725 15.402 3.829 1.00 74.19 1227 ASP A N 1
ATOM 9326 C CA . ASP A 1 1227 ? -29.488 15.305 2.577 1.00 74.19 1227 ASP A CA 1
ATOM 9327 C C . ASP A 1 1227 ? -30.082 13.913 2.310 1.00 74.19 1227 ASP A C 1
ATOM 9329 O O . ASP A 1 1227 ? -30.969 13.770 1.467 1.00 74.19 1227 ASP A O 1
ATOM 9333 N N . TYR A 1 1228 ? -29.643 12.880 3.035 1.00 72.00 1228 TYR A N 1
ATOM 9334 C CA . TYR A 1 1228 ? -30.107 11.512 2.808 1.00 72.00 1228 TYR A CA 1
ATOM 9335 C C . TYR A 1 1228 ? -31.455 11.234 3.489 1.00 72.00 1228 TYR A C 1
ATOM 9337 O O . TYR A 1 1228 ? -31.650 11.534 4.669 1.00 72.00 1228 TYR A O 1
ATOM 9345 N N . THR A 1 1229 ? -32.369 10.590 2.758 1.00 65.31 1229 THR A N 1
ATOM 9346 C CA . THR A 1 1229 ? -33.657 10.102 3.276 1.00 65.31 1229 THR A CA 1
ATOM 9347 C C . THR A 1 1229 ? -33.637 8.582 3.407 1.00 65.31 1229 THR A C 1
ATOM 9349 O O . THR A 1 1229 ? -33.288 7.864 2.470 1.00 65.31 1229 THR A O 1
ATOM 9352 N N . VAL A 1 1230 ? -34.034 8.067 4.571 1.00 58.44 1230 VAL A N 1
ATOM 9353 C CA . VAL A 1 1230 ? -34.207 6.623 4.794 1.00 58.44 1230 VAL A CA 1
ATOM 9354 C C . VAL A 1 1230 ? -35.687 6.307 4.606 1.00 58.44 1230 VAL A C 1
ATOM 9356 O O . VAL A 1 1230 ? -36.532 6.847 5.311 1.00 58.44 1230 VAL A O 1
ATOM 9359 N N . GLY A 1 1231 ? -36.021 5.470 3.620 1.00 57.25 1231 GLY A N 1
ATOM 9360 C CA . GLY A 1 1231 ? -37.418 5.132 3.307 1.00 57.25 1231 GLY A CA 1
ATOM 9361 C C . GLY A 1 1231 ? -38.236 6.260 2.656 1.00 57.25 1231 GLY A C 1
ATOM 9362 O O . GLY A 1 1231 ? -39.450 6.126 2.545 1.00 57.25 1231 GLY A O 1
ATOM 9363 N N . GLY A 1 1232 ? -37.594 7.347 2.210 1.00 60.94 1232 GLY A N 1
ATOM 9364 C CA . GLY A 1 1232 ? -38.243 8.480 1.534 1.00 60.94 1232 GLY A CA 1
ATOM 9365 C C . GLY A 1 1232 ? -38.730 9.613 2.449 1.00 60.94 1232 GLY A C 1
ATOM 9366 O O . GLY A 1 1232 ? -39.254 10.601 1.945 1.00 60.94 1232 GLY A O 1
ATOM 9367 N N . ASP A 1 1233 ? -38.522 9.506 3.764 1.00 66.00 1233 ASP A N 1
ATOM 9368 C CA . ASP A 1 1233 ? -38.820 10.549 4.758 1.00 66.00 1233 ASP A CA 1
ATOM 9369 C C . ASP A 1 1233 ? -37.505 11.101 5.364 1.00 66.00 1233 ASP A C 1
ATOM 9371 O O . ASP A 1 1233 ? -36.490 10.397 5.436 1.00 66.00 1233 ASP A O 1
ATOM 9375 N N . LYS A 1 1234 ? -37.506 12.372 5.791 1.00 75.62 1234 LYS A N 1
ATOM 9376 C CA . LYS A 1 1234 ? -36.405 13.008 6.541 1.00 75.62 1234 LYS A CA 1
ATOM 9377 C C . LYS A 1 1234 ? -36.489 12.768 8.050 1.00 75.62 1234 LYS A C 1
ATOM 9379 O O . LYS A 1 1234 ? -35.472 12.917 8.727 1.00 75.62 1234 LYS A O 1
ATOM 9384 N N . LYS A 1 1235 ? -37.638 12.331 8.576 1.00 80.19 1235 LYS A N 1
ATOM 9385 C CA . LYS A 1 1235 ? -37.894 12.156 10.017 1.00 80.19 1235 LYS A CA 1
ATOM 9386 C C . LYS A 1 1235 ? -36.804 11.392 10.787 1.00 80.19 1235 LYS A C 1
ATOM 9388 O O . LYS A 1 1235 ? -36.456 11.793 11.893 1.00 80.19 1235 LYS A O 1
ATOM 9393 N N . LEU A 1 1236 ? -36.242 10.313 10.229 1.00 80.94 1236 LEU A N 1
ATOM 9394 C CA . LEU A 1 1236 ? -35.162 9.568 10.899 1.00 80.94 1236 LEU A CA 1
ATOM 9395 C C . LEU A 1 1236 ? -33.861 10.387 10.978 1.00 80.94 1236 LEU A C 1
ATOM 9397 O O . LEU A 1 1236 ? -33.171 10.359 11.993 1.00 80.94 1236 LEU A O 1
ATOM 9401 N N . THR A 1 1237 ? -33.540 11.151 9.935 1.00 81.50 1237 THR A N 1
ATOM 9402 C CA . THR A 1 1237 ? -32.381 12.054 9.911 1.00 81.50 1237 THR A CA 1
ATOM 9403 C C . THR A 1 1237 ? -32.555 13.185 10.933 1.00 81.50 1237 THR A C 1
ATOM 9405 O O . THR A 1 1237 ? -31.605 13.518 11.638 1.00 81.50 1237 THR A O 1
ATOM 9408 N N . GLU A 1 1238 ? -33.773 13.712 11.093 1.00 86.12 1238 GLU A N 1
ATOM 9409 C CA . GLU A 1 1238 ? -34.127 14.693 12.134 1.00 86.12 1238 GLU A CA 1
ATOM 9410 C C . GLU A 1 1238 ? -34.005 14.114 13.557 1.00 86.12 1238 GLU A C 1
ATOM 9412 O O . GLU A 1 1238 ? -33.432 14.759 14.438 1.00 86.12 1238 GLU A O 1
ATOM 9417 N N . GLU A 1 1239 ? -34.466 12.878 13.783 1.00 88.44 1239 GLU A N 1
ATOM 9418 C CA . GLU A 1 1239 ? -34.307 12.175 15.065 1.00 88.44 1239 GLU A CA 1
ATOM 9419 C C . GLU A 1 1239 ? -32.822 11.999 15.424 1.00 88.44 1239 GLU A C 1
ATOM 9421 O O . GLU A 1 1239 ? -32.401 12.352 16.530 1.00 88.44 1239 GLU A O 1
ATOM 9426 N N . ILE A 1 1240 ? -32.002 11.540 14.473 1.00 89.69 1240 ILE A N 1
ATOM 9427 C CA . ILE A 1 1240 ? -30.556 11.364 14.667 1.00 89.69 1240 ILE A CA 1
ATOM 9428 C C . ILE A 1 1240 ? -29.866 12.715 14.932 1.00 89.69 1240 ILE A C 1
ATOM 9430 O O . ILE A 1 1240 ? -29.031 12.799 15.832 1.00 89.69 1240 ILE A O 1
ATOM 9434 N N . LEU A 1 1241 ? -30.236 13.783 14.215 1.00 88.50 1241 LEU A N 1
ATOM 9435 C CA . LEU A 1 1241 ? -29.728 15.142 14.453 1.00 88.50 1241 LEU A CA 1
ATOM 9436 C C . LEU A 1 1241 ? -30.080 15.666 15.854 1.00 88.50 1241 LEU A C 1
ATOM 9438 O O . LEU A 1 1241 ? -29.237 16.292 16.501 1.00 88.50 1241 LEU A O 1
ATOM 9442 N N . SER A 1 1242 ? -31.294 15.395 16.347 1.00 90.50 1242 SER A N 1
ATOM 9443 C CA . SER A 1 1242 ? -31.732 15.817 17.687 1.00 90.50 1242 SER A CA 1
ATOM 9444 C C . SER A 1 1242 ? -30.909 15.177 18.815 1.00 90.50 1242 SER A C 1
ATOM 9446 O O . SER A 1 1242 ? -30.694 15.798 19.857 1.00 90.50 1242 SER A O 1
ATOM 9448 N N . ALA A 1 1243 ? -30.387 13.972 18.567 1.00 93.06 1243 ALA A N 1
ATOM 9449 C CA . ALA A 1 1243 ? -29.530 13.212 19.470 1.00 93.06 1243 ALA A CA 1
ATOM 9450 C C . ALA A 1 1243 ? -28.030 13.559 19.371 1.00 93.06 1243 ALA A C 1
ATOM 9452 O O . ALA A 1 1243 ? -27.218 12.967 20.086 1.00 93.06 1243 ALA A O 1
ATOM 9453 N N . GLY A 1 1244 ? -27.656 14.503 18.502 1.00 92.81 1244 GLY A N 1
ATOM 9454 C CA . GLY A 1 1244 ? -26.324 15.101 18.492 1.00 92.81 1244 GLY A CA 1
ATOM 9455 C C . GLY A 1 1244 ? -26.088 16.073 19.661 1.00 92.81 1244 GLY A C 1
ATOM 9456 O O . GLY A 1 1244 ? -27.001 16.358 20.440 1.00 92.81 1244 GLY A O 1
ATOM 9457 N N . PRO A 1 1245 ? -24.865 16.623 19.793 1.00 94.69 1245 PRO A N 1
ATOM 9458 C CA . PRO A 1 1245 ? -24.568 17.632 20.804 1.00 94.69 1245 PRO A CA 1
ATOM 9459 C C . PRO A 1 1245 ? -25.437 18.876 20.611 1.00 94.69 1245 PRO A C 1
ATOM 9461 O O . PRO A 1 1245 ? -25.644 19.319 19.485 1.00 94.69 1245 PRO A O 1
ATOM 9464 N N . GLN A 1 1246 ? -25.891 19.484 21.699 1.00 91.12 1246 GLN A N 1
ATOM 9465 C CA . GLN A 1 1246 ? -26.589 20.767 21.706 1.00 91.12 1246 GLN A CA 1
ATOM 9466 C C . GLN A 1 1246 ? -25.670 21.847 22.285 1.00 91.12 1246 GLN A C 1
ATOM 9468 O O . GLN A 1 1246 ? -24.937 21.593 23.234 1.00 91.12 1246 GLN A O 1
ATOM 9473 N N . MET A 1 1247 ? -25.651 23.022 21.652 1.00 81.56 1247 MET A N 1
ATOM 9474 C CA . MET A 1 1247 ? -24.761 24.153 21.960 1.00 81.56 1247 MET A CA 1
ATOM 9475 C C . MET A 1 1247 ? -25.586 25.430 22.013 1.00 81.56 1247 MET A C 1
ATOM 9477 O O . MET A 1 1247 ? -26.513 25.501 21.172 1.00 81.56 1247 MET A O 1
#

Nearest PDB structures (foldseek):
  6com-assembly1_A  TM=9.486E-01  e=2.271E-50  Escherichia coli K-12
  6v2m-assembly1_A  TM=9.457E-01  e=1.996E-50  Escherichia coli
  2py7-assembly1_X  TM=9.446E-01  e=4.328E-50  Escherichia coli K-12
  6v2l-assembly1_A  TM=9.436E-01  e=6.654E-50  Escherichia coli
  6crt-assembly1_A  TM=9.440E-01  e=1.382E-49  Escherichia coli

pLDDT: mean 72.15, std 27.46, range [20.94, 98.75]

Sequence (1247 aa):
MAAWSPGGEEGRDQVKVSFAEEISSASLGAWLARDNEDADGSGSGRRGGVGVGGGGMDNCMAWTKGSGDNLLSIEGFNRDPRVSVFNLANAAIGSGVLGFPYAFRHLGLLGGLIFTLVIYFILVLALRVLMRASRHFRCSTFQDVTAVALGPLMSFLASIMILVYLVGALISYLIVTADIFLPFLVQSLPRGSPLASRTVFLCLVSVFVILPLALKRTMASLKWSSVLAVCMLSYLAITLFCFIVGKLVTAPGASAGEFRDVALFNIDSQFFACLSIFVFGLNCNVQSVSIFAELSEDASPLCFRRQTEEEPSTGVGGRESTDGGKTAAGGAGENRGRKLAVMDGVIFAGTGICLCLYASVGFFGYLIFPHVESDILSSFPQGNLALNVVRYGMAVVTIVAYPVNLFPARSMCLDIALQIARFREQVRTPYSSSSSSSTHLPLTFPASSSCTWFTPDVNHVLLSVALVLFPLGIALSISEIGTVQALVGSSSGVLIVFIVPGLLLLMGIDPRVAATESTQSSRDASARLPLLAEAGEREAGRGRNGGGEGGYEEDAEESSASLPPLARASDRKLRAAAVYDHGGGGQPGGGRRPGKLETASWFTSALGCFMLVFGAIIFVSTVSVQLSLRCRLFAAVPSVLIMAANLNAGCDGVQVDPHHESYGDIHPPVTAKNVEELHSLQKASSSEKVPPPAQSIGKSLASISKGKAVCHQFRPDLSDTDLKVAHVLYNLSPAELYEEAIKYEQGSHITSTGALATLSGAKTGRSPKDKRVVKEDETSADLWWGEGSPNIEMDEETFLINRERAVDYLNSLDKVYVNDQFLNWDPKNRIKVRIITARPYHSLFMRNMCIRPTPEELEDFEPEFTIYNGGRFPANRFTHYMTSSTSIDIHLKRREMVILGSQYAGEMKKGLFGLMNYLMPKRGILSLHSGCNMSKEGKVSLFFGLSGTGKTTLSADPNRYLIGDDEHCWSDDGVSNIEGGCYAKCIDLSKEKEPDIWNAIRFGTVLENVVFDEHTRVVDFTDKSVTENTRASYPIEHIDNAKIPCVGPHANNVILLTCDAFGVLPPVSKLTLAQTMYHFMSGYTALVAGTEVGVKEPKATFSACFGAAFIVWHPAKYASMLAEKMQKHGATAWLVNTGWVAGSYGTGYRMKLPHTRKIIDAIHDGSLLQAKYTATDVFNLAVPDHVEGVPDEVLMPQNMWADKELFNTTLTKVGGLFKANFRKFEDYTVGGDKKLTEEILSAGPQM